Protein 4ZXS (pdb70)

Foldseek 3Di:
DVLQVLQVVQCVVFDPQWDWTQPPDDDALADFDQAFGIKTKHFAQDKGKHQVQVSLVSNCVRHPDDFWKKWKWFQAQGIIMITIGRHDDDDAAAPDALVDQKDKYAHGGMHMYINVVVVVRCVVDPFDPPPQQWTWMWTWGHHPRMIITGTDIDGDPVD/DVCCPVCVVVVVVCVVPVVVVVVVVVPPDDDPDFKDADDPFDWLVPDDLQWKWKFFPVHTIIGGLVPDPCNVVVVFPDLDLVVLLVCLACCLVVVVLCCLPLLLLVLVCVVPVHDSLVLLQLQNVPSLQSSLQVLQCGPPPAHWHWHWDADPPPGGTKIKTWHPDRMDMGGSNSSNSSCVSCVQWIWTWHDFPSITIIIIDGDNNDYRSVSSVVVVVVDDDDPPSSVVSVVVCVRCVPPDDD/DQLQVLQVVQCVVADPQWDWTADDDDDDALADFDQFFGIKTKHFAQDKGKHQVQVSLVSNCVRRPDDFKKKWKWFQAQGIIMITIGRHDDDDVQPPDAPPGFKDKAAHGGMHMDINVRVVVRCVVVVFDPPPQQWTWMWTWHHHPRMIITGTDIDGDDDPD/DPCCVVCVVVCVVCVVPVVVVVCVVVVPPDDPDFKDADDPFDWLVPDDLQWKWKDAPVHTIIGGLVPDPVNVVDDADLVRLLVCLLCCLVVVVLCLLPLLLLVLVCVVPVHDSLVLLVLQNVPSLVSVLQDLQCDVDNDHWHWHWDADPPQGGTKIKTWHDDQIDMGGSNSSNRSCVSCVQWIWTWHDFPSTTIIIIDGNDRDSHHRSVSSVVVVVVDDDPCVSSVVSNVVCVRCVPPDDD

Secondary structure (DSSP, 8-state):
-HHHHHHHHHHHHS-TTSEEEE------SSS--SS-SEEEEE-TT-EEEE-HHHHHHHHHHH-SS--B-EEEEEE-SSSEEEEEESBPPP------BTTB-EEEE-TTEEEEEEHHHHHHHHHHTT---STTS-EEEEEEEEETTEEEEEEEEEE----/-TTHHHHHHHHHHHHH-HHHHHHHHHH--EES--EEE--SSEEGGGS-TTEEEEEETTEEEEEETTT-HHHHHH------HHHHHHHHHTTTTTGGGGHHHHHHHHHHHHHTT--HHHHHHHHTT-HHHHHHHHHHHTTTTS--EEEEEE-TTTSSEEEEEE-SSS-EEE-HHHHHHHHHH-TTEEEEEEEETTEEEEEEEE------HHHHHHHHHHS---SSHHHHHHHHHHHHTSPPP-/-HHHHHHHHHHHHS-TTSEEEE-S-----SSS--SS-SEEEEE-TT-EEEE-HHHHHHHHHHH-SS----EEEEEE-SSSEEEEEESS--S------BTTB-EEEE-TTEEEEEEHHHHHHHHHHTT---STTS-EEEEEEEEETTEEEEEEEEEE--S--/--SHHHHHHHHHHHHH-HHHHHHHHHH--EES--EEE--SSEEGGGS-TTEEEEEETTEEEEEETTT-HHHHH----HHHHHHHHHGGGTT-GGGHHHHHHHHHHHHHTT--HHHHHHHHHT-HHHHHHHHHHH-SSS---EEEEEE-TTTSSEEEEEE--SS-EEE-HHHHHHHHHH-TTEEEEEEEETTEEEEEEEE-S------HHHHHHHHHTS---SHHHHHHHHHHHHHTSPPP-

Solvent-accessible surface area: 36293 Å² total; per-residue (Å²): 143,47,43,89,38,13,13,114,43,2,54,82,9,4,44,101,95,0,175,45,12,82,16,164,36,117,28,47,35,85,65,35,27,92,168,17,4,1,32,1,61,3,117,87,54,24,78,28,46,0,0,0,3,6,0,0,8,2,0,6,19,38,2,113,57,100,9,51,0,1,0,54,0,34,0,46,28,119,10,1,29,0,19,0,15,1,85,117,47,179,165,57,30,42,48,12,52,36,114,109,25,17,10,34,7,22,54,102,79,62,8,0,1,6,0,12,62,0,19,73,15,8,59,185,42,87,41,49,46,144,42,18,53,1,3,2,29,0,18,1,24,0,75,52,70,120,0,24,0,0,5,24,9,35,0,35,96,130,129,145,43,55,58,153,89,8,102,44,58,4,58,62,7,54,148,69,63,81,95,4,51,58,43,6,182,29,9,67,55,11,64,43,98,66,18,89,28,88,28,71,18,31,0,70,80,2,4,13,26,7,2,1,16,2,19,83,180,28,71,68,13,4,22,1,59,46,19,107,47,2,88,90,53,106,41,102,80,37,56,112,130,29,1,45,107,24,4,55,69,0,42,106,46,10,153,83,4,83,1,2,0,0,0,0,33,5,13,9,96,99,101,147,57,69,28,30,73,28,0,51,43,2,16,56,9,36,42,0,2,9,0,2,27,3,12,21,38,73,21,120,77,24,13,43,2,0,0,25,84,6,118,96,101,35,43,30,7,0,2,0,7,17,98,58,98,70,8,64,6,10,44,122,31,4,34,55,0,42,69,2,1,93,30,11,73,2,9,0,38,48,63,114,96,24,19,0,0,1,0,25,79,60,98,115,135,41,53,14,13,47,0,12,19,87,6,108,125,66,110,32,113,47,35,11,42,79,59,0,78,152,24,1,58,50,1,59,141,8,84,54,56,128,43,49,80,38,9,13,131,48,2,59,85,1,4,20,103,69,1,145,44,12,102,30,96,19,29,120,24,46,31,87,67,35,28,83,133,5,8,1,58,1,52,3,95,84,52,25,78,41,39,0,0,0,3,5,0,0,8,2,0,9,21,42,2,118,56,108,13,50,0,6,0,50,0,35,0,45,26,115,9,0,31,0,21,0,16,0,81,161,39,177,63,119,26,87,27,11,69,21,117,106,32,17,13,38,8,21,52,103,78,70,11,2,2,7,0,18,62,0,28,89,10,12,56,193,61,63,36,58,46,142,41,16,60,1,3,0,21,0,14,3,25,0,77,51,69,121,0,25,0,0,4,25,8,30,0,48,102,111,100,90,144,37,51,53,138,100,8,101,45,56,3,58,65,8,56,155,74,63,84,92,3,46,59,42,0,104,53,7,77,30,8,74,51,92,65,21,84,29,85,27,72,19,28,0,74,84,4,4,14,24,8,1,0,15,2,12,79,167,27,72,66,14,3,17,0,55,44,18,104,51,5,92,95,85,154,38,42,93,121,41,4,46,115,35,8,30,96,0,49,101,53,1,102,90,8,110,8,1,0,0,0,0,36,3,14,10,96,81,103,147,58,74,34,31,74,28,0,49,42,3,16,56,5,36,29,0,2,2,0,0,27,6,12,50,34,89,51,97,94,46,10,60,0,0,0,28,88,6,117,78,68,34,40,30,4,0,1,0,7,20,97,58,106,68,8,62,8,39,48,146,61,3,36,94,0,45,90,4,1,88,35,14,68,2,8,1,37,48,63,119,102,27,19,0,0,0,0,25,51,68,50,119,213,123,137,39,52,15,12,53,0,11,20,73,8,111,121,24,110,24,114,39,42,23,42,80,64,0,67,154,28,0,59,50,1,58,136,9,86,55,49

Structure (mmCIF, N/CA/C/O backbone):
data_4ZXS
#
_entry.id   4ZXS
#
_cell.length_a   110.529
_cell.length_b   110.529
_cell.length_c   155.850
_cell.angle_alpha   90.00
_cell.angle_beta   90.00
_cell.angle_gamma   120.00
#
_symmetry.space_group_name_H-M   'P 6'
#
loop_
_entity.id
_entity.type
_entity.pdbx_description
1 polymer 'Virion egress protein UL34'
2 polymer 'Virion egress protein UL31'
3 non-polymer 'NICKEL (II) ION'
4 non-polymer 'CHLORIDE ION'
5 non-polymer 'ZINC ION'
6 non-polymer 'SODIUM ION'
7 water water
#
loop_
_atom_site.group_PDB
_atom_site.id
_atom_site.type_symbol
_atom_site.label_atom_id
_atom_site.label_alt_id
_atom_site.label_comp_id
_atom_site.label_asym_id
_atom_site.label_entity_id
_atom_site.label_seq_id
_atom_site.pdbx_PDB_ins_code
_atom_site.Cartn_x
_atom_site.Cartn_y
_atom_site.Cartn_z
_atom_site.occupancy
_atom_site.B_iso_or_equiv
_atom_site.auth_seq_id
_atom_site.auth_comp_id
_atom_site.auth_asym_id
_atom_site.auth_atom_id
_atom_site.pdbx_PDB_model_num
ATOM 1 N N . PRO A 1 12 ? 62.313 10.473 -70.071 1.00 167.75 14 PRO A N 1
ATOM 2 C CA . PRO A 1 12 ? 61.218 9.497 -70.121 1.00 167.92 14 PRO A CA 1
ATOM 3 C C . PRO A 1 12 ? 61.721 8.056 -70.179 1.00 153.81 14 PRO A C 1
ATOM 4 O O . PRO A 1 12 ? 60.989 7.133 -69.821 1.00 157.92 14 PRO A O 1
ATOM 8 N N . ALA A 1 13 ? 62.958 7.873 -70.627 1.00 135.62 15 ALA A N 1
ATOM 9 C CA . ALA A 1 13 ? 63.541 6.542 -70.767 1.00 121.14 15 ALA A CA 1
ATOM 10 C C . ALA A 1 13 ? 63.907 5.944 -69.409 1.00 121.86 15 ALA A C 1
ATOM 11 O O . ALA A 1 13 ? 63.652 4.763 -69.145 1.00 108.78 15 ALA A O 1
ATOM 13 N N . PHE A 1 14 ? 64.504 6.769 -68.553 1.00 122.26 16 PHE A N 1
ATOM 14 C CA . PHE A 1 14 ? 64.946 6.333 -67.232 1.00 113.67 16 PHE A CA 1
ATOM 15 C C . PHE A 1 14 ? 63.776 5.845 -66.383 1.00 111.58 16 PHE A C 1
ATOM 16 O O . PHE A 1 14 ? 63.914 4.899 -65.603 1.00 102.30 16 PHE A O 1
ATOM 24 N N . GLU A 1 15 ? 62.625 6.489 -66.547 1.00 121.58 17 GLU A N 1
ATOM 25 C CA . GLU A 1 15 ? 61.407 6.057 -65.875 1.00 125.35 17 GLU A CA 1
ATOM 26 C C . GLU A 1 15 ? 61.021 4.652 -66.317 1.00 117.19 17 GLU A C 1
ATOM 27 O O . GLU A 1 15 ? 60.623 3.829 -65.499 1.00 105.85 17 GLU A O 1
ATOM 33 N N . GLY A 1 16 ? 61.140 4.384 -67.613 1.00 108.46 18 GLY A N 1
ATOM 34 C CA . GLY A 1 16 ? 60.835 3.068 -68.144 1.00 91.88 18 GLY A CA 1
ATOM 35 C C . GLY A 1 16 ? 61.790 2.016 -67.613 1.00 76.44 18 GLY A C 1
ATOM 36 O O . GLY A 1 16 ? 61.373 0.913 -67.245 1.00 77.62 18 GLY A O 1
ATOM 37 N N . LEU A 1 17 ? 63.073 2.366 -67.558 1.00 74.73 19 LEU A N 1
ATOM 38 C CA . LEU A 1 17 ? 64.089 1.459 -67.031 1.00 67.75 19 LEU A CA 1
ATOM 39 C C . LEU A 1 17 ? 63.818 1.097 -65.576 1.00 62.00 19 LEU A C 1
ATOM 40 O O . LEU A 1 17 ? 63.765 -0.083 -65.213 1.00 80.20 19 LEU A O 1
ATOM 45 N N . VAL A 1 18 ? 63.643 2.120 -64.745 1.00 61.94 20 VAL A N 1
ATOM 46 C CA . VAL A 1 18 ? 63.446 1.904 -63.318 1.00 72.80 20 VAL A CA 1
ATOM 47 C C . VAL A 1 18 ? 62.094 1.237 -63.054 1.00 67.46 20 VAL A C 1
ATOM 48 O O . VAL A 1 18 ? 61.916 0.558 -62.045 1.00 72.70 20 VAL A O 1
ATOM 52 N N . GLN A 1 19 ? 61.146 1.429 -63.966 1.00 61.88 21 GLN A N 1
ATOM 53 C CA . GLN A 1 19 ? 59.849 0.768 -63.874 1.00 64.34 21 GLN A CA 1
ATOM 54 C C . GLN A 1 19 ? 60.014 -0.725 -64.129 1.00 65.96 21 GLN A C 1
ATOM 55 O O . GLN A 1 19 ? 59.439 -1.558 -63.425 1.00 57.79 21 GLN A O 1
ATOM 61 N N . ARG A 1 20 ? 60.814 -1.050 -65.141 1.00 58.41 22 ARG A N 1
ATOM 62 C CA . ARG A 1 20 ? 61.123 -2.436 -65.478 1.00 70.96 22 ARG A CA 1
ATOM 63 C C . ARG A 1 20 ? 61.815 -3.132 -64.307 1.00 49.07 22 ARG A C 1
ATOM 64 O O . ARG A 1 20 ? 61.400 -4.212 -63.864 1.00 54.71 22 ARG A O 1
ATOM 72 N N . ILE A 1 21 ? 62.864 -2.487 -63.803 1.00 48.47 23 ILE A N 1
ATOM 73 C CA . ILE A 1 21 ? 63.603 -2.985 -62.648 1.00 55.36 23 ILE A CA 1
ATOM 74 C C . ILE A 1 21 ? 62.685 -3.167 -61.443 1.00 43.74 23 ILE A C 1
ATOM 75 O O . ILE A 1 21 ? 62.785 -4.157 -60.717 1.00 51.43 23 ILE A O 1
ATOM 80 N N . ARG A 1 22 ? 61.783 -2.210 -61.243 1.00 41.63 24 ARG A N 1
ATOM 81 C CA . ARG A 1 22 ? 60.821 -2.274 -60.150 1.00 67.34 24 ARG A CA 1
ATOM 82 C C . ARG A 1 22 ? 59.926 -3.498 -60.310 1.00 53.82 24 ARG A C 1
ATOM 83 O O . ARG A 1 22 ? 59.578 -4.160 -59.331 1.00 42.86 24 ARG A O 1
ATOM 91 N N . LEU A 1 23 ? 59.562 -3.796 -61.555 1.00 68.41 25 LEU A N 1
ATOM 92 C CA . LEU A 1 23 ? 58.762 -4.979 -61.850 1.00 55.67 25 LEU A CA 1
ATOM 93 C C . LEU A 1 23 ? 59.529 -6.257 -61.541 1.00 43.92 25 LEU A C 1
ATOM 94 O O . LEU A 1 23 ? 58.945 -7.242 -61.091 1.00 45.03 25 LEU A O 1
ATOM 99 N N . ILE A 1 24 ? 60.836 -6.244 -61.780 1.00 55.04 26 ILE A N 1
ATOM 100 C CA . ILE A 1 24 ? 61.649 -7.423 -61.488 1.00 55.76 26 ILE A CA 1
ATOM 101 C C . ILE A 1 24 ? 61.790 -7.663 -59.979 1.00 68.01 26 ILE A C 1
ATOM 102 O O . ILE A 1 24 ? 61.653 -8.792 -59.505 1.00 49.81 26 ILE A O 1
ATOM 107 N N . VAL A 1 25 ? 62.060 -6.598 -59.232 1.00 64.92 27 VAL A N 1
ATOM 108 C CA . VAL A 1 25 ? 62.208 -6.680 -57.779 1.00 55.05 27 VAL A CA 1
ATOM 109 C C . VAL A 1 25 ? 60.865 -6.938 -57.092 1.00 55.22 27 VAL A C 1
ATOM 110 O O . VAL A 1 25 ? 59.862 -6.318 -57.447 1.00 71.35 27 VAL A O 1
ATOM 114 N N . PRO A 1 26 ? 60.841 -7.857 -56.109 1.00 52.59 28 PRO A N 1
ATOM 115 C CA . PRO A 1 26 ? 59.622 -8.181 -55.360 1.00 54.94 28 PRO A CA 1
ATOM 116 C C . PRO A 1 26 ? 58.974 -6.968 -54.690 1.00 67.33 28 PRO A C 1
ATOM 117 O O . PRO A 1 26 ? 59.664 -6.017 -54.323 1.00 81.81 28 PRO A O 1
ATOM 121 N N . SER A 1 27 ? 57.652 -7.015 -54.545 1.00 78.02 29 SER A N 1
ATOM 122 C CA . SER A 1 27 ? 56.881 -5.900 -53.999 1.00 87.10 29 SER A CA 1
ATOM 123 C C . SER A 1 27 ? 57.204 -5.592 -52.539 1.00 87.84 29 SER A C 1
ATOM 124 O O . SER A 1 27 ? 57.081 -4.447 -52.101 1.00 89.75 29 SER A O 1
ATOM 127 N N . THR A 1 28 ? 57.604 -6.616 -51.790 1.00 90.11 30 THR A N 1
ATOM 128 C CA . THR A 1 28 ? 57.896 -6.467 -50.365 1.00 77.43 30 THR A CA 1
ATOM 129 C C . THR A 1 28 ? 59.025 -5.471 -50.120 1.00 75.90 30 THR A C 1
ATOM 130 O O . THR A 1 28 ? 59.013 -4.736 -49.136 1.00 87.69 30 THR A O 1
ATOM 134 N N . LEU A 1 29 ? 60.002 -5.456 -51.019 1.00 74.24 31 LEU A N 1
ATOM 135 C CA . LEU A 1 29 ? 61.097 -4.501 -50.931 1.00 67.06 31 LEU A CA 1
ATOM 136 C C . LEU A 1 29 ? 60.627 -3.150 -51.460 1.00 59.78 31 LEU A C 1
ATOM 137 O O . LEU A 1 29 ? 60.367 -3.002 -52.655 1.00 64.63 31 LEU A O 1
ATOM 142 N N . ARG A 1 30 ? 60.503 -2.170 -50.568 1.00 59.06 32 ARG A N 1
ATOM 143 C CA . ARG A 1 30 ? 59.930 -0.876 -50.939 1.00 56.66 32 ARG A CA 1
ATOM 144 C C . ARG A 1 30 ? 60.943 0.000 -51.658 1.00 54.78 32 ARG A C 1
ATOM 145 O O . ARG A 1 30 ? 62.076 0.156 -51.207 1.00 67.20 32 ARG A O 1
ATOM 153 N N . GLY A 1 31 ? 60.526 0.578 -52.779 1.00 54.78 33 GLY A N 1
ATOM 154 C CA . GLY A 1 31 ? 61.415 1.419 -53.553 1.00 64.13 33 GLY A CA 1
ATOM 155 C C . GLY A 1 31 ? 61.000 1.676 -54.988 1.00 63.32 33 GLY A C 1
ATOM 156 O O . GLY A 1 31 ? 59.827 1.559 -55.348 1.00 68.02 33 GLY A O 1
ATOM 157 N N . GLY A 1 32 ? 61.987 2.025 -55.807 1.00 63.57 34 GLY A N 1
ATOM 158 C CA . GLY A 1 32 ? 61.769 2.416 -57.187 1.00 65.32 34 GLY A CA 1
ATOM 159 C C . GLY A 1 32 ? 62.937 3.300 -57.574 1.00 71.91 34 GLY A C 1
ATOM 160 O O . GLY A 1 32 ? 64.090 2.957 -57.299 1.00 90.09 34 GLY A O 1
ATOM 161 N N . ASP A 1 33 ? 62.646 4.425 -58.221 1.00 67.34 35 ASP A N 1
ATOM 162 C CA . ASP A 1 33 ? 63.677 5.404 -58.550 1.00 70.89 35 ASP A CA 1
ATOM 163 C C . ASP A 1 33 ? 64.347 5.809 -57.246 1.00 109.59 35 ASP A C 1
ATOM 164 O O . ASP A 1 33 ? 63.679 5.915 -56.219 1.00 107.26 35 ASP A O 1
ATOM 169 N N . GLY A 1 34 ? 65.654 6.044 -57.269 1.00 143.95 36 GLY A N 1
ATOM 170 C CA . GLY A 1 34 ? 66.360 6.220 -56.015 1.00 159.95 36 GLY A CA 1
ATOM 171 C C . GLY A 1 34 ? 66.232 7.627 -55.468 1.00 169.81 36 GLY A C 1
ATOM 172 O O . GLY A 1 34 ? 65.177 8.249 -55.592 1.00 177.07 36 GLY A O 1
ATOM 173 N N . GLU A 1 35 ? 67.293 8.128 -54.845 1.00 135.59 37 GLU A N 1
ATOM 174 C CA . GLU A 1 35 ? 67.233 9.431 -54.190 1.00 122.68 37 GLU A CA 1
ATOM 175 C C . GLU A 1 35 ? 66.980 10.578 -55.167 1.00 125.35 37 GLU A C 1
ATOM 176 O O . GLU A 1 35 ? 67.140 10.429 -56.378 1.00 114.64 37 GLU A O 1
ATOM 182 N N . GLY A 1 37 ? 69.231 11.977 -60.301 1.00 90.69 39 GLY A N 1
ATOM 183 C CA . GLY A 1 37 ? 68.191 12.743 -60.965 1.00 99.68 39 GLY A CA 1
ATOM 184 C C . GLY A 1 37 ? 67.886 12.220 -62.356 1.00 122.19 39 GLY A C 1
ATOM 185 O O . GLY A 1 37 ? 68.016 11.024 -62.608 1.00 97.56 39 GLY A O 1
ATOM 186 N N . PRO A 1 38 ? 67.453 13.113 -63.259 1.00 136.05 40 PRO A N 1
ATOM 187 C CA . PRO A 1 38 ? 67.181 12.764 -64.659 1.00 139.19 40 PRO A CA 1
ATOM 188 C C . PRO A 1 38 ? 68.471 12.565 -65.455 1.00 138.55 40 PRO A C 1
ATOM 189 O O . PRO A 1 38 ? 69.441 13.295 -65.251 1.00 146.44 40 PRO A O 1
ATOM 193 N N . TYR A 1 39 ? 68.478 11.579 -66.347 1.00 130.73 41 TYR A N 1
ATOM 194 C CA . TYR A 1 39 ? 69.661 11.270 -67.145 1.00 119.43 41 TYR A CA 1
ATOM 195 C C . TYR A 1 39 ? 69.324 10.530 -68.437 1.00 110.00 41 TYR A C 1
ATOM 196 O O . TYR A 1 39 ? 68.272 9.900 -68.550 1.00 105.08 41 TYR A O 1
ATOM 205 N N . SER A 1 40 ? 70.226 10.616 -69.410 1.00 110.00 42 SER A N 1
ATOM 206 C CA . SER A 1 40 ? 70.058 9.926 -70.683 1.00 97.99 42 SER A CA 1
ATOM 207 C C . SER A 1 40 ? 70.929 8.671 -70.711 1.00 104.92 42 SER A C 1
ATOM 208 O O . SER A 1 40 ? 71.823 8.521 -69.878 1.00 80.85 42 SER A O 1
ATOM 211 N N . PRO A 1 41 ? 70.666 7.755 -71.659 1.00 109.72 43 PRO A N 1
ATOM 212 C CA . PRO A 1 41 ? 71.558 6.602 -71.824 1.00 94.57 43 PRO A CA 1
ATOM 213 C C . PRO A 1 41 ? 72.975 7.005 -72.229 1.00 92.86 43 PRO A C 1
ATOM 214 O O . PRO A 1 41 ? 73.906 6.211 -72.094 1.00 83.75 43 PRO A O 1
ATOM 218 N N . SER A 1 42 ? 73.127 8.233 -72.714 1.00 102.46 44 SER A N 1
ATOM 219 C CA . SER A 1 42 ? 74.432 8.769 -73.083 1.00 114.91 44 SER A CA 1
ATOM 220 C C . SER A 1 42 ? 75.233 9.223 -71.863 1.00 116.97 44 SER A C 1
ATOM 221 O O . SER A 1 42 ? 76.444 9.013 -71.792 1.00 125.15 44 SER A O 1
ATOM 224 N N . SER A 1 43 ? 74.551 9.846 -70.907 1.00 106.79 45 SER A N 1
ATOM 225 C CA . SER A 1 43 ? 75.208 10.385 -69.720 1.00 114.10 45 SER A CA 1
ATOM 226 C C . SER A 1 43 ? 74.765 9.672 -68.444 1.00 110.13 45 SER A C 1
ATOM 227 O O . SER A 1 43 ? 73.590 9.706 -68.078 1.00 108.60 45 SER A O 1
ATOM 230 N N . LEU A 1 44 ? 75.715 9.035 -67.766 1.00 106.52 46 LEU A N 1
ATOM 231 C CA . LEU A 1 44 ? 75.417 8.271 -66.558 1.00 79.44 46 LEU A CA 1
ATOM 232 C C . LEU A 1 44 ? 75.898 8.996 -65.304 1.00 81.60 46 LEU A C 1
ATOM 233 O O . LEU A 1 44 ? 77.027 9.486 -65.258 1.00 82.60 46 LEU A O 1
ATOM 238 N N . PRO A 1 45 ? 75.032 9.069 -64.281 1.00 96.65 47 PRO A N 1
ATOM 239 C CA . PRO A 1 45 ? 75.323 9.751 -63.016 1.00 82.17 47 PRO A CA 1
ATOM 240 C C . PRO A 1 45 ? 76.134 8.901 -62.042 1.00 79.12 47 PRO A C 1
ATOM 241 O O . PRO A 1 45 ? 76.152 7.675 -62.155 1.00 81.96 47 PRO A O 1
ATOM 245 N N . SER A 1 46 ? 76.796 9.558 -61.095 1.00 92.28 48 SER A N 1
ATOM 246 C CA . SER A 1 46 ? 77.477 8.865 -60.009 1.00 91.89 48 SER A CA 1
ATOM 247 C C . SER A 1 46 ? 76.472 8.490 -58.928 1.00 88.28 48 SER A C 1
ATOM 248 O O . SER A 1 46 ? 76.632 7.488 -58.232 1.00 85.51 48 SER A O 1
ATOM 251 N N . ARG A 1 47 ? 75.436 9.312 -58.796 1.00 93.82 49 ARG A N 1
ATOM 252 C CA . ARG A 1 47 ? 74.365 9.070 -57.838 1.00 83.51 49 ARG A CA 1
ATOM 253 C C . ARG A 1 47 ? 73.589 7.814 -58.220 1.00 75.27 49 ARG A C 1
ATOM 254 O O . ARG A 1 47 ? 73.529 7.451 -59.395 1.00 69.88 49 ARG A O 1
ATOM 262 N N . CYS A 1 48 ? 73.003 7.151 -57.227 1.00 70.92 50 CYS A N 1
ATOM 263 C CA . CYS A 1 48 ? 72.337 5.871 -57.455 1.00 68.58 50 CYS A CA 1
ATOM 264 C C . CYS A 1 48 ? 71.148 6.009 -58.400 1.00 61.24 50 CYS A C 1
ATOM 265 O O . CYS A 1 48 ? 70.449 7.021 -58.392 1.00 65.38 50 CYS A O 1
ATOM 268 N N . ALA A 1 49 ? 70.926 4.983 -59.216 1.00 56.46 51 ALA A N 1
ATOM 269 C CA . ALA A 1 49 ? 69.839 5.004 -60.186 1.00 63.18 51 ALA A CA 1
ATOM 270 C C . ALA A 1 49 ? 68.517 4.611 -59.538 1.00 70.04 51 ALA A C 1
ATOM 271 O O . ALA A 1 49 ? 67.484 5.232 -59.790 1.00 72.53 51 ALA A O 1
ATOM 273 N N . PHE A 1 50 ? 68.553 3.579 -58.701 1.00 67.40 52 PHE A N 1
ATOM 274 C CA . PHE A 1 50 ? 67.348 3.098 -58.037 1.00 60.20 52 PHE A CA 1
ATOM 275 C C . PHE A 1 50 ? 67.634 2.703 -56.595 1.00 54.51 52 PHE A C 1
ATOM 276 O O . PHE A 1 50 ? 68.779 2.400 -56.234 1.00 61.32 52 PHE A O 1
ATOM 284 N N . GLN A 1 51 ? 66.580 2.679 -55.785 1.00 51.87 53 GLN A N 1
ATOM 285 C CA . GLN A 1 51 ? 66.698 2.318 -54.378 1.00 54.35 53 GLN A CA 1
ATOM 286 C C . GLN A 1 51 ? 65.595 1.354 -53.956 1.00 47.05 53 GLN A C 1
ATOM 287 O O . GLN A 1 51 ? 64.441 1.507 -54.349 1.00 48.41 53 GLN A O 1
ATOM 293 N N . PHE A 1 52 ? 65.972 0.348 -53.175 1.00 36.85 54 PHE A N 1
ATOM 294 C CA . PHE A 1 52 ? 65.022 -0.593 -52.593 1.00 51.27 54 PHE A CA 1
ATOM 295 C C . PHE A 1 52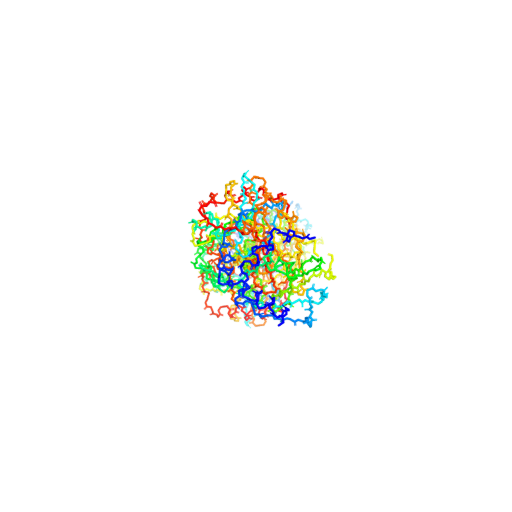 ? 65.438 -0.877 -51.160 1.00 59.30 54 PHE A C 1
ATOM 296 O O . PHE A 1 52 ? 66.619 -0.824 -50.839 1.00 34.63 54 PHE A O 1
ATOM 304 N N . HIS A 1 53 ? 64.476 -1.161 -50.291 1.00 39.58 55 HIS A N 1
ATOM 305 C CA . HIS A 1 53 ? 64.815 -1.482 -48.911 1.00 36.89 55 HIS A CA 1
ATOM 306 C C . HIS A 1 53 ? 63.817 -2.425 -48.245 1.00 37.85 55 HIS A C 1
ATOM 307 O O . HIS A 1 53 ? 62.625 -2.430 -48.570 1.00 45.87 55 HIS A O 1
ATOM 314 N N . GLY A 1 54 ? 64.332 -3.234 -47.321 1.00 53.97 56 GLY A N 1
ATOM 315 C CA . GLY A 1 54 ? 63.525 -4.204 -46.599 1.00 59.47 56 GLY A CA 1
ATOM 316 C C . GLY A 1 54 ? 63.634 -4.061 -45.093 1.00 53.43 56 GLY A C 1
ATOM 317 O O . GLY A 1 54 ? 64.731 -3.915 -44.551 1.00 45.17 56 GLY A O 1
ATOM 318 N N . HIS A 1 55 ? 62.487 -4.101 -44.419 1.00 64.15 57 HIS A N 1
ATOM 319 C CA . HIS A 1 55 ? 62.426 -3.914 -42.972 1.00 61.11 57 HIS A CA 1
ATOM 320 C C . HIS A 1 55 ? 62.932 -5.130 -42.199 1.00 65.15 57 HIS A C 1
ATOM 321 O O . HIS A 1 55 ? 63.334 -6.134 -42.786 1.00 83.64 57 HIS A O 1
ATOM 328 N N . ASP A 1 56 ? 62.906 -5.024 -40.873 1.00 68.82 58 ASP A N 1
ATOM 329 C CA . ASP A 1 56 ? 63.412 -6.071 -39.990 1.00 55.06 58 ASP A CA 1
ATOM 330 C C . ASP A 1 56 ? 62.540 -7.323 -39.995 1.00 54.72 58 ASP A C 1
ATOM 331 O O . ASP A 1 56 ? 61.311 -7.234 -39.991 1.00 57.19 58 ASP A O 1
ATOM 336 N N . GLY A 1 57 ? 63.162 -8.480 -40.003 1.00 55.41 59 GLY A N 1
ATOM 337 C CA . GLY A 1 57 ? 62.437 -9.721 -40.001 1.00 57.70 59 GLY A CA 1
ATOM 338 C C . GLY A 1 57 ? 62.146 -10.316 -41.358 1.00 69.44 59 GLY A C 1
ATOM 339 O O . GLY A 1 57 ? 61.719 -11.444 -41.468 1.00 75.63 59 GLY A O 1
ATOM 340 N N . SER A 1 58 ? 62.369 -9.544 -42.398 1.00 56.75 60 SER A N 1
ATOM 341 C CA . SER A 1 58 ? 62.109 -9.992 -43.736 1.00 48.45 60 SER A CA 1
ATOM 342 C C . SER A 1 58 ? 63.134 -10.906 -44.357 1.00 55.23 60 SER A C 1
ATOM 343 O O . SER A 1 58 ? 64.294 -10.842 -44.068 1.00 39.11 60 SER A O 1
ATOM 346 N N . ASP A 1 59 ? 62.658 -11.756 -45.243 1.00 56.77 61 ASP A N 1
ATOM 347 C CA . ASP A 1 59 ? 63.476 -12.680 -45.977 1.00 45.76 61 ASP A CA 1
ATOM 348 C C . ASP A 1 59 ? 63.091 -12.407 -47.370 1.00 48.80 61 ASP A C 1
ATOM 349 O O . ASP A 1 59 ? 62.042 -12.739 -47.791 1.00 66.62 61 ASP A O 1
ATOM 354 N N . GLU A 1 60 ? 63.967 -11.760 -48.085 1.00 73.82 62 GLU A N 1
ATOM 355 C CA . GLU A 1 60 ? 63.694 -11.315 -49.443 1.00 66.29 62 GLU A CA 1
ATOM 356 C C . GLU A 1 60 ? 64.881 -11.589 -50.355 1.00 60.49 62 GLU A C 1
ATOM 357 O O . GLU A 1 60 ? 66.029 -11.433 -49.950 1.00 64.50 62 GLU A O 1
ATOM 363 N N . SER A 1 61 ? 64.600 -12.004 -51.586 1.00 48.00 63 SER A N 1
ATOM 364 C CA . SER A 1 61 ? 65.651 -12.239 -52.568 1.00 38.71 63 SER A CA 1
ATOM 365 C C . SER A 1 61 ? 65.756 -11.073 -53.546 1.00 42.04 63 SER A C 1
ATOM 366 O O . SER A 1 61 ? 64.742 -10.521 -53.970 1.00 36.38 63 SER A O 1
ATOM 369 N N . PHE A 1 62 ? 66.980 -10.700 -53.908 1.00 56.09 64 PHE A N 1
ATOM 370 C CA . PHE A 1 62 ? 67.169 -9.632 -54.884 1.00 49.26 64 PHE A CA 1
ATOM 371 C C . PHE A 1 62 ? 67.833 -10.146 -56.160 1.00 51.32 64 PHE A C 1
ATOM 372 O O . PHE A 1 62 ? 68.946 -10.663 -56.118 1.00 58.77 64 PHE A O 1
ATOM 380 N N . PRO A 1 63 ? 67.152 -9.989 -57.305 1.00 73.97 65 PRO A N 1
ATOM 381 C CA . PRO A 1 63 ? 67.698 -10.427 -58.594 1.00 57.66 65 PRO A CA 1
ATOM 382 C C . PRO A 1 63 ? 68.796 -9.490 -59.088 1.00 53.65 65 PRO A C 1
ATOM 383 O O . PRO A 1 63 ? 68.593 -8.753 -60.052 1.00 64.41 65 PRO A O 1
ATOM 387 N N . ILE A 1 64 ? 69.948 -9.532 -58.427 1.00 42.56 66 ILE A N 1
ATOM 388 C CA . ILE A 1 64 ? 71.036 -8.593 -58.686 1.00 56.52 66 ILE A CA 1
ATOM 389 C C . ILE A 1 64 ? 71.556 -8.651 -60.125 1.00 55.50 66 ILE A C 1
ATOM 390 O O . ILE A 1 64 ? 71.651 -7.617 -60.794 1.00 63.26 66 ILE A O 1
ATOM 395 N N . GLU A 1 65 ? 71.874 -9.854 -60.599 1.00 46.66 67 GLU A N 1
ATOM 396 C CA . GLU A 1 65 ? 72.419 -10.039 -61.942 1.00 57.03 67 GLU A CA 1
ATOM 397 C C . GLU A 1 65 ? 71.504 -9.471 -63.018 1.00 57.19 67 GLU A C 1
ATOM 398 O O . GLU A 1 65 ? 71.940 -8.685 -63.855 1.00 70.91 67 GLU A O 1
ATOM 404 N N . TYR A 1 66 ? 70.238 -9.876 -62.988 1.00 46.98 68 TYR A N 1
ATOM 405 C CA . TYR A 1 66 ? 69.261 -9.451 -63.985 1.00 49.06 68 TYR A CA 1
ATOM 406 C C . TYR A 1 66 ? 69.164 -7.931 -64.056 1.00 55.93 68 TYR A C 1
ATOM 407 O O . TYR A 1 66 ? 69.137 -7.346 -65.142 1.00 68.35 68 TYR A O 1
ATOM 416 N N . VAL A 1 67 ? 69.123 -7.299 -62.888 1.00 60.86 69 VAL A N 1
ATOM 417 C CA . VAL A 1 67 ? 69.006 -5.851 -62.800 1.00 67.11 69 VAL A CA 1
ATOM 418 C C . VAL A 1 67 ? 70.251 -5.149 -63.342 1.00 65.79 69 VAL A C 1
ATOM 419 O O . VAL A 1 67 ? 70.149 -4.206 -64.134 1.00 83.22 69 VAL A O 1
ATOM 423 N N . LEU A 1 68 ? 71.424 -5.618 -62.918 1.00 48.35 70 LEU A N 1
ATOM 424 C CA . LEU A 1 68 ? 72.685 -5.036 -63.371 1.00 46.36 70 LEU A CA 1
ATOM 425 C C . LEU A 1 68 ? 72.818 -5.148 -64.887 1.00 64.14 70 LEU A C 1
ATOM 426 O O . LEU A 1 68 ? 73.268 -4.215 -65.556 1.00 66.03 70 LEU A O 1
ATOM 431 N N . ARG A 1 69 ? 72.416 -6.298 -65.419 1.00 65.09 71 ARG A N 1
ATOM 432 C CA . ARG A 1 69 ? 72.455 -6.539 -66.854 1.00 49.94 71 ARG A CA 1
ATOM 433 C C . ARG A 1 69 ? 71.464 -5.647 -67.591 1.00 50.11 71 ARG A C 1
ATOM 434 O O . ARG A 1 69 ? 71.737 -5.196 -68.702 1.00 54.82 71 ARG A O 1
ATOM 442 N N . LEU A 1 70 ? 70.314 -5.397 -66.971 1.00 47.23 72 LEU A N 1
ATOM 443 C CA . LEU A 1 70 ? 69.331 -4.485 -67.546 1.00 48.89 72 LEU A CA 1
ATOM 444 C C . LEU A 1 70 ? 69.903 -3.074 -67.640 1.00 53.58 72 LEU A C 1
ATOM 445 O O . LEU A 1 70 ? 69.759 -2.398 -68.665 1.00 67.29 72 LEU A O 1
ATOM 450 N N . MET A 1 71 ? 70.561 -2.636 -66.570 1.00 57.19 73 MET A N 1
ATOM 451 C CA . MET A 1 71 ? 71.185 -1.319 -66.556 1.00 46.76 73 MET A CA 1
ATOM 452 C C . MET A 1 71 ? 72.293 -1.204 -67.598 1.00 65.19 73 MET A C 1
ATOM 453 O O . MET A 1 71 ? 72.391 -0.197 -68.298 1.00 69.67 73 MET A O 1
ATOM 458 N N . ASN A 1 72 ? 73.124 -2.238 -67.702 1.00 53.77 74 ASN A N 1
ATOM 459 C CA . ASN A 1 72 ? 74.214 -2.234 -68.673 1.00 61.54 74 ASN A CA 1
ATOM 460 C C . ASN A 1 72 ? 73.681 -2.261 -70.102 1.00 74.66 74 ASN A C 1
ATOM 461 O O . ASN A 1 72 ? 74.296 -1.715 -71.018 1.00 73.43 74 ASN A O 1
ATOM 466 N N . ASP A 1 73 ? 72.526 -2.895 -70.277 1.00 65.63 75 ASP A N 1
ATOM 467 C CA . ASP A 1 73 ? 71.866 -2.958 -71.574 1.00 55.78 75 ASP A CA 1
ATOM 468 C C . ASP A 1 73 ? 71.291 -1.600 -71.955 1.00 71.06 75 ASP A C 1
ATOM 469 O O . ASP A 1 73 ? 71.305 -1.212 -73.123 1.00 72.50 75 ASP A O 1
ATOM 474 N N . TRP A 1 74 ? 70.783 -0.884 -70.957 1.00 59.81 76 TRP A N 1
ATOM 475 C CA . TRP A 1 74 ? 70.139 0.405 -71.183 1.00 62.24 76 TRP A CA 1
ATOM 476 C C . TRP A 1 74 ? 71.131 1.495 -71.601 1.00 74.87 76 TRP A C 1
ATOM 477 O O . TRP A 1 74 ? 70.807 2.361 -72.413 1.00 76.63 76 TRP A O 1
ATOM 488 N N . ALA A 1 75 ? 72.337 1.446 -71.042 1.00 49.34 77 ALA A N 1
ATOM 489 C CA . ALA A 1 75 ? 73.364 2.449 -71.321 1.00 56.13 77 ALA A CA 1
ATOM 490 C C . ALA A 1 75 ? 73.973 2.297 -72.715 1.00 79.12 77 ALA A C 1
ATOM 491 O O . ALA A 1 75 ? 74.206 1.183 -73.182 1.00 67.37 77 ALA A O 1
ATOM 493 N N . GLU A 1 76 ? 74.230 3.426 -73.372 1.00 78.67 78 GLU A N 1
ATOM 494 C CA . GLU A 1 76 ? 74.841 3.426 -74.700 1.00 76.24 78 GLU A CA 1
ATOM 495 C C . GLU A 1 76 ? 76.326 3.766 -74.620 1.00 79.18 78 GLU A C 1
ATOM 496 O O . GLU A 1 76 ? 77.014 3.837 -75.637 1.00 95.51 78 GLU A O 1
ATOM 502 N N . VAL A 1 77 ? 76.811 3.972 -73.401 1.00 74.48 79 VAL A N 1
ATOM 503 C CA . VAL A 1 77 ? 78.219 4.261 -73.157 1.00 75.71 79 VAL A CA 1
ATOM 504 C C . VAL A 1 77 ? 78.778 3.182 -72.229 1.00 76.56 79 VAL A C 1
ATOM 505 O O . VAL A 1 77 ? 78.076 2.728 -71.323 1.00 75.52 79 VAL A O 1
ATOM 509 N N . PRO A 1 78 ? 80.033 2.751 -72.458 1.00 92.89 80 PRO A N 1
ATOM 510 C CA . PRO A 1 78 ? 80.606 1.685 -71.628 1.00 91.39 80 PRO A CA 1
ATOM 511 C C . PRO A 1 78 ? 80.600 2.015 -70.137 1.00 87.78 80 PRO A C 1
ATOM 512 O O . PRO A 1 78 ? 80.858 3.153 -69.746 1.00 84.76 80 PRO A O 1
ATOM 516 N N . CYS A 1 79 ? 80.301 1.008 -69.321 1.00 83.81 81 CYS A N 1
ATOM 517 C CA . CYS A 1 79 ? 80.185 1.181 -67.879 1.00 65.65 81 CYS A CA 1
ATOM 518 C C . CYS A 1 79 ? 80.181 -0.169 -67.173 1.00 58.86 81 CYS A C 1
ATOM 519 O O . CYS A 1 79 ? 79.939 -1.203 -67.795 1.00 62.35 81 CYS A O 1
ATOM 522 N N . ASN A 1 80 ? 80.457 -0.155 -65.874 1.00 67.34 82 ASN A N 1
ATOM 523 C CA . ASN A 1 80 ? 80.426 -1.372 -65.074 1.00 54.26 82 ASN A CA 1
ATOM 524 C C . ASN A 1 80 ? 79.445 -1.234 -63.913 1.00 44.73 82 ASN A C 1
ATOM 525 O O . ASN A 1 80 ? 79.826 -0.801 -62.826 1.00 39.60 82 ASN A O 1
ATOM 530 N N . PRO A 1 81 ? 78.171 -1.591 -64.153 1.00 41.98 83 PRO A N 1
ATOM 531 C CA . PRO A 1 81 ? 77.074 -1.488 -63.183 1.00 44.79 83 PRO A CA 1
ATOM 532 C C . PRO A 1 81 ? 77.416 -2.111 -61.833 1.00 69.87 83 PRO A C 1
ATOM 533 O O . PRO A 1 81 ? 78.060 -3.158 -61.777 1.00 56.02 83 PRO A O 1
ATOM 537 N N . TYR A 1 82 ? 76.975 -1.465 -60.760 1.00 51.71 84 TYR A N 1
ATOM 538 C CA . TYR A 1 82 ? 77.345 -1.869 -59.410 1.00 47.76 84 TYR A CA 1
ATOM 539 C C . TYR A 1 82 ? 76.155 -1.849 -58.458 1.00 60.35 84 TYR A C 1
ATOM 540 O O . TYR A 1 82 ? 75.435 -0.855 -58.374 1.00 45.14 84 TYR A O 1
ATOM 549 N N . LEU A 1 83 ? 75.953 -2.946 -57.737 1.00 37.90 85 LEU A N 1
ATOM 550 C CA . LEU A 1 83 ? 74.904 -2.993 -56.729 1.00 45.65 85 LEU A CA 1
ATOM 551 C C . LEU A 1 83 ? 75.515 -2.871 -55.341 1.00 50.66 85 LEU A C 1
ATOM 552 O O . LEU A 1 83 ? 76.431 -3.620 -54.979 1.00 37.63 85 LEU A O 1
ATOM 557 N N . ARG A 1 84 ? 75.004 -1.908 -54.581 1.00 31.46 86 ARG A N 1
ATOM 558 C CA . ARG A 1 84 ? 75.484 -1.630 -53.233 1.00 38.33 86 ARG A CA 1
ATOM 559 C C . ARG A 1 84 ? 74.458 -2.065 -52.188 1.00 37.59 86 ARG A C 1
ATOM 560 O O . ARG A 1 84 ? 73.320 -1.600 -52.197 1.00 30.87 86 ARG A O 1
ATOM 568 N N . ILE A 1 85 ? 74.865 -2.949 -51.283 1.00 34.75 87 ILE A N 1
ATOM 569 C CA . ILE A 1 85 ? 73.981 -3.401 -50.215 1.00 54.64 87 ILE A CA 1
ATOM 570 C C . ILE A 1 85 ? 74.459 -2.907 -48.856 1.00 48.39 87 ILE A C 1
ATOM 571 O O . ILE A 1 85 ? 75.615 -3.110 -48.482 1.00 45.05 87 ILE A O 1
ATOM 576 N N . GLN A 1 86 ? 73.565 -2.258 -48.118 1.00 32.15 88 GLN A N 1
ATOM 577 C CA . GLN A 1 86 ? 73.929 -1.726 -46.813 1.00 40.62 88 GLN A CA 1
ATOM 578 C C . GLN A 1 86 ? 72.991 -2.176 -45.699 1.00 55.91 88 GLN A C 1
ATOM 579 O O . GLN A 1 86 ? 71.790 -2.349 -45.902 1.00 36.72 88 GLN A O 1
ATOM 585 N N . ASN A 1 87 ? 73.568 -2.363 -44.520 1.00 33.00 89 ASN A N 1
ATOM 586 C CA . ASN A 1 87 ? 72.818 -2.541 -43.295 1.00 32.06 89 ASN A CA 1
ATOM 587 C C . ASN A 1 87 ? 72.856 -1.188 -42.611 1.00 46.95 89 ASN A C 1
ATOM 588 O O . ASN A 1 87 ? 73.896 -0.776 -42.077 1.00 46.87 89 ASN A O 1
ATOM 593 N N . THR A 1 88 ? 71.727 -0.488 -42.691 1.00 34.17 90 THR A N 1
ATOM 594 C CA . THR A 1 88 ? 71.591 0.878 -42.201 1.00 36.72 90 THR A CA 1
ATOM 595 C C . THR A 1 88 ? 71.434 0.947 -40.689 1.00 59.37 90 THR A C 1
ATOM 596 O O . THR A 1 88 ? 71.772 1.952 -40.066 1.00 46.32 90 THR A O 1
ATOM 600 N N . GLY A 1 89 ? 70.917 -0.126 -40.104 1.00 37.52 91 GLY A N 1
ATOM 601 C CA . GLY A 1 89 ? 70.628 -0.146 -38.685 1.00 39.25 91 GLY A CA 1
ATOM 602 C C . GLY A 1 89 ? 69.147 -0.347 -38.441 1.00 49.87 91 GLY A C 1
ATOM 603 O O . GLY A 1 89 ? 68.741 -0.775 -37.364 1.00 67.83 91 GLY A O 1
ATOM 604 N N . VAL A 1 90 ? 68.335 -0.039 -39.448 1.00 54.32 92 VAL A N 1
ATOM 605 C CA . VAL A 1 90 ? 66.891 -0.216 -39.346 1.00 42.41 92 VAL A CA 1
ATOM 606 C C . VAL A 1 90 ? 66.323 -1.001 -40.528 1.00 40.80 92 VAL A C 1
ATOM 607 O O . VAL A 1 90 ? 65.142 -1.352 -40.535 1.00 42.18 92 VAL A O 1
ATOM 611 N N . SER A 1 91 ? 67.163 -1.276 -41.523 1.00 38.31 93 SER A N 1
ATOM 612 C CA . SER A 1 91 ? 66.728 -2.016 -42.705 1.00 45.14 93 SER A CA 1
ATOM 613 C C . SER A 1 91 ? 67.896 -2.550 -43.527 1.00 41.89 93 SER A C 1
ATOM 614 O O . SER A 1 91 ? 69.059 -2.338 -43.185 1.00 45.87 93 SER A O 1
ATOM 617 N N . VAL A 1 92 ? 67.575 -3.242 -44.617 1.00 34.22 94 VAL A N 1
ATOM 618 C CA . VAL A 1 92 ? 68.565 -3.564 -45.640 1.00 31.46 94 VAL A CA 1
ATOM 619 C C . VAL A 1 92 ? 68.303 -2.666 -46.849 1.00 57.52 94 VAL A C 1
ATOM 620 O O . VAL A 1 92 ? 67.151 -2.432 -47.213 1.00 53.06 94 VAL A O 1
ATOM 624 N N . LEU A 1 93 ? 69.368 -2.152 -47.457 1.00 34.71 95 LEU A N 1
ATOM 625 C CA . LEU A 1 93 ? 69.234 -1.206 -48.562 1.00 40.29 95 LEU A CA 1
ATOM 626 C C . LEU A 1 93 ? 70.013 -1.632 -49.809 1.00 43.33 95 LEU A C 1
ATOM 627 O O . LEU A 1 93 ? 71.237 -1.754 -49.777 1.00 32.18 95 LEU A O 1
ATOM 632 N N . PHE A 1 94 ? 69.290 -1.840 -50.905 1.00 30.77 96 PHE A N 1
ATOM 633 C CA . PHE A 1 94 ? 69.889 -2.140 -52.201 1.00 45.56 96 PHE A CA 1
ATOM 634 C C . PHE A 1 94 ? 69.850 -0.896 -53.087 1.00 36.98 96 PHE A C 1
ATOM 635 O O . PHE A 1 94 ? 68.776 -0.372 -53.388 1.00 32.86 96 PHE A O 1
ATOM 643 N N . GLN A 1 95 ? 71.023 -0.420 -53.491 1.00 31.29 97 GLN A N 1
ATOM 644 C CA . GLN A 1 95 ? 71.126 0.762 -54.340 1.00 37.04 97 GLN A CA 1
ATOM 645 C C . GLN A 1 95 ? 71.838 0.451 -55.652 1.00 64.92 97 GLN A C 1
ATOM 646 O O . GLN A 1 95 ? 72.879 -0.214 -55.660 1.00 48.22 97 GLN A O 1
ATOM 652 N N . GLY A 1 96 ? 71.272 0.928 -56.758 1.00 76.09 98 GLY A N 1
ATOM 653 C CA . GLY A 1 96 ? 71.831 0.649 -58.071 1.00 61.56 98 GLY A CA 1
ATOM 654 C C . GLY A 1 96 ? 72.640 1.772 -58.693 1.00 59.00 98 GLY A C 1
ATOM 655 O O . GLY A 1 96 ? 72.182 2.910 -58.785 1.00 65.71 98 GLY A O 1
ATOM 656 N N . PHE A 1 97 ? 73.849 1.439 -59.135 1.00 48.52 99 PHE A N 1
ATOM 657 C CA . PHE A 1 97 ? 74.745 2.410 -59.751 1.00 61.06 99 PHE A CA 1
ATOM 658 C C . PHE A 1 97 ? 75.189 1.954 -61.140 1.00 59.73 99 PHE A C 1
ATOM 659 O O . PHE A 1 97 ? 75.225 0.757 -61.424 1.00 57.47 99 PHE A O 1
ATOM 667 N N . PHE A 1 98 ? 75.545 2.909 -61.993 1.00 66.07 100 PHE A N 1
ATOM 668 C CA . PHE A 1 98 ? 76.122 2.588 -63.294 1.00 54.53 100 PHE A CA 1
ATOM 669 C C . PHE A 1 98 ? 77.633 2.487 -63.147 1.00 59.92 100 PHE A C 1
ATOM 670 O O . PHE A 1 98 ? 78.299 1.769 -63.894 1.00 62.37 100 PHE A O 1
ATOM 678 N N . HIS A 1 99 ? 78.179 3.199 -62.185 1.00 87.14 101 HIS A N 1
ATOM 679 C CA . HIS A 1 99 ? 79.599 3.163 -61.892 1.00 85.45 101 HIS A CA 1
ATOM 680 C C . HIS A 1 99 ? 79.786 3.045 -60.394 1.00 81.16 101 HIS A C 1
ATOM 681 O O . HIS A 1 99 ? 79.206 3.797 -59.655 1.00 82.26 101 HIS A O 1
ATOM 688 N N . ARG A 1 100 ? 80.603 2.126 -59.928 1.00 86.49 102 ARG A N 1
ATOM 689 C CA . ARG A 1 100 ? 80.824 1.986 -58.496 1.00 82.99 102 ARG A CA 1
ATOM 690 C C . ARG A 1 100 ? 81.446 3.252 -57.912 1.00 81.76 102 ARG A C 1
ATOM 691 O O . ARG A 1 100 ? 82.313 3.845 -58.525 1.00 92.15 102 ARG A O 1
ATOM 699 N N . PRO A 1 101 ? 80.991 3.641 -56.735 1.00 30.00 103 PRO A N 1
ATOM 700 C CA . PRO A 1 101 ? 81.458 4.852 -56.079 1.00 30.00 103 PRO A CA 1
ATOM 701 C C . PRO A 1 101 ? 82.846 4.763 -55.517 1.00 30.00 103 PRO A C 1
ATOM 702 O O . PRO A 1 101 ? 83.352 3.702 -55.227 1.00 30.00 103 PRO A O 1
ATOM 706 N N . HIS A 1 102 ? 83.464 5.917 -55.385 1.00 30.00 104 HIS A N 1
ATOM 707 C CA . HIS A 1 102 ? 84.807 5.979 -54.881 1.00 30.00 104 HIS A CA 1
ATOM 708 C C . HIS A 1 102 ? 84.881 5.676 -53.417 1.00 30.00 104 HIS A C 1
ATOM 709 O O . HIS A 1 102 ? 84.101 6.196 -52.630 1.00 30.00 104 HIS A O 1
ATOM 716 N N . ASN A 1 103 ? 85.853 4.844 -53.064 1.00 30.00 105 ASN A N 1
ATOM 717 C CA . ASN A 1 103 ? 86.068 4.457 -51.690 1.00 30.00 105 ASN A CA 1
ATOM 718 C C . ASN A 1 103 ? 84.809 3.864 -51.073 1.00 30.00 105 ASN A C 1
ATOM 719 O O . ASN A 1 103 ? 84.857 2.815 -50.440 1.00 30.00 105 ASN A O 1
ATOM 724 N N . PRO A 1 105 ? 84.554 -1.217 -51.666 1.00 102.06 107 PRO A N 1
ATOM 725 C CA . PRO A 1 105 ? 83.273 -1.900 -51.811 1.00 99.44 107 PRO A CA 1
ATOM 726 C C . PRO A 1 105 ? 83.242 -2.715 -53.097 1.00 107.33 107 PRO A C 1
ATOM 727 O O . PRO A 1 105 ? 82.171 -2.975 -53.643 1.00 99.52 107 PRO A O 1
ATOM 731 N N . GLY A 1 106 ? 84.423 -3.104 -53.570 1.00 113.72 108 GLY A N 1
ATOM 732 C CA . GLY A 1 106 ? 84.565 -3.791 -54.841 1.00 120.54 108 GLY A CA 1
ATOM 733 C C . GLY A 1 106 ? 83.932 -5.166 -54.862 1.00 115.11 108 GLY A C 1
ATOM 734 O O . GLY A 1 106 ? 83.479 -5.631 -55.907 1.00 111.51 108 GLY A O 1
ATOM 735 N N . GLY A 1 107 ? 83.903 -5.821 -53.708 1.00 112.10 109 GLY A N 1
ATOM 736 C CA . GLY A 1 107 ? 83.302 -7.136 -53.612 1.00 105.33 109 GLY A CA 1
ATOM 737 C C . GLY A 1 107 ? 84.076 -8.114 -52.757 1.00 99.88 109 GLY A C 1
ATOM 738 O O . GLY A 1 107 ? 85.262 -8.356 -52.981 1.00 108.36 109 GLY A O 1
ATOM 739 N N . ALA A 1 108 ? 83.389 -8.687 -51.776 1.00 90.05 110 ALA A N 1
ATOM 740 C CA . ALA A 1 108 ? 84.004 -9.631 -50.856 1.00 95.47 110 ALA A CA 1
ATOM 741 C C . ALA A 1 108 ? 83.464 -11.014 -51.169 1.00 84.69 110 ALA A C 1
ATOM 742 O O . ALA A 1 108 ? 83.583 -11.942 -50.369 1.00 96.40 110 ALA A O 1
ATOM 744 N N . ILE A 1 109 ? 82.866 -11.138 -52.349 1.00 75.14 111 ILE A N 1
ATOM 745 C CA . ILE A 1 109 ? 82.265 -12.388 -52.774 1.00 61.41 111 ILE A CA 1
ATOM 746 C C . ILE A 1 109 ? 83.171 -13.059 -53.802 1.00 63.99 111 ILE A C 1
ATOM 747 O O . ILE A 1 109 ? 83.736 -12.399 -54.674 1.00 60.23 111 ILE A O 1
ATOM 752 N N . THR A 1 110 ? 83.296 -14.378 -53.691 1.00 77.00 112 THR A N 1
ATOM 753 C CA . THR A 1 110 ? 84.123 -15.192 -54.580 1.00 84.34 112 THR A CA 1
ATOM 754 C C . THR A 1 110 ? 83.389 -16.511 -54.788 1.00 87.72 112 THR A C 1
ATOM 755 O O . THR A 1 110 ? 82.372 -16.753 -54.139 1.00 86.71 112 THR A O 1
ATOM 759 N N . PRO A 1 111 ? 83.874 -17.362 -55.708 1.00 105.16 113 PRO A N 1
ATOM 760 C CA . PRO A 1 111 ? 83.261 -18.691 -55.791 1.00 112.03 113 PRO A CA 1
ATOM 761 C C . PRO A 1 111 ? 83.421 -19.513 -54.511 1.00 106.42 113 PRO A C 1
ATOM 762 O O . PRO A 1 111 ? 82.688 -20.486 -54.322 1.00 110.23 113 PRO A O 1
ATOM 766 N N . GLU A 1 112 ? 84.352 -19.120 -53.643 1.00 101.60 114 GLU A N 1
ATOM 767 C CA . GLU A 1 112 ? 84.603 -19.858 -52.407 1.00 99.46 114 GLU A CA 1
ATOM 768 C C . GLU A 1 112 ? 83.814 -19.319 -51.211 1.00 90.88 114 GLU A C 1
ATOM 769 O O . GLU A 1 112 ? 83.747 -19.969 -50.166 1.00 103.71 114 GLU A O 1
ATOM 775 N N . ARG A 1 113 ? 83.229 -18.133 -51.355 1.00 94.56 115 ARG A N 1
ATOM 776 C CA . ARG A 1 113 ? 82.461 -17.530 -50.266 1.00 99.92 115 ARG A CA 1
ATOM 777 C C . ARG A 1 113 ? 81.242 -16.742 -50.752 1.00 84.78 115 ARG A C 1
ATOM 778 O O . ARG A 1 113 ? 81.359 -15.605 -51.208 1.00 81.77 115 ARG A O 1
ATOM 786 N N . THR A 1 114 ? 80.071 -17.362 -50.666 1.00 73.50 116 THR A N 1
ATOM 787 C CA . THR A 1 114 ? 78.842 -16.738 -51.139 1.00 69.53 116 THR A CA 1
ATOM 788 C C . THR A 1 114 ? 78.192 -15.890 -50.048 1.00 59.09 116 THR A C 1
ATOM 789 O O . THR A 1 114 ? 77.323 -15.066 -50.332 1.00 57.21 116 THR A O 1
ATOM 793 N N . ASN A 1 115 ? 78.611 -16.098 -48.804 1.00 40.86 117 ASN A N 1
ATOM 794 C CA . ASN A 1 115 ? 78.005 -15.405 -47.670 1.00 61.29 117 ASN A CA 1
ATOM 795 C C . ASN A 1 115 ? 78.710 -14.107 -47.285 1.00 38.52 117 ASN A C 1
ATOM 796 O O . ASN A 1 115 ? 79.939 -14.039 -47.243 1.00 39.28 117 ASN A O 1
ATOM 801 N N . VAL A 1 116 ? 77.909 -13.081 -47.010 1.00 38.66 118 VAL A N 1
ATOM 802 C CA . VAL A 1 116 ? 78.390 -11.820 -46.455 1.00 56.88 118 VAL A CA 1
ATOM 803 C C . VAL A 1 116 ? 77.423 -11.343 -45.371 1.00 45.22 118 VAL A C 1
ATOM 804 O O . VAL A 1 116 ? 76.237 -11.134 -45.636 1.00 50.39 118 VAL A O 1
ATOM 808 N N . ILE A 1 117 ? 77.901 -11.184 -44.143 1.00 42.52 119 ILE A N 1
ATOM 809 C CA . ILE A 1 117 ? 77.069 -10.732 -43.033 1.00 35.96 119 ILE A CA 1
ATOM 810 C C . ILE A 1 117 ? 77.422 -9.322 -42.662 1.00 39.11 119 ILE A C 1
ATOM 811 O O . ILE A 1 117 ? 78.548 -9.027 -42.423 1.00 50.46 119 ILE A O 1
ATOM 816 N N . LEU A 1 118 ? 76.438 -8.451 -42.606 1.00 46.85 120 LEU A N 1
ATOM 817 C CA . LEU A 1 118 ? 76.648 -7.028 -42.369 1.00 46.30 120 LEU A CA 1
ATOM 818 C C . LEU A 1 118 ? 76.145 -6.584 -40.999 1.00 63.44 120 LEU A C 1
ATOM 819 O O . LEU A 1 118 ? 74.995 -6.834 -40.637 1.00 69.91 120 LEU A O 1
ATOM 824 N N . GLY A 1 119 ? 77.017 -5.923 -40.242 1.00 52.36 121 GLY A N 1
ATOM 825 C CA . GLY A 1 119 ? 76.627 -5.283 -38.999 1.00 55.66 121 GLY A CA 1
ATOM 826 C C . GLY A 1 119 ? 75.990 -3.938 -39.290 1.00 70.72 121 GLY A C 1
ATOM 827 O O . GLY A 1 119 ? 75.784 -3.592 -40.449 1.00 61.07 121 GLY A O 1
ATOM 828 N N . SER A 1 120 ? 75.670 -3.178 -38.248 1.00 72.96 122 SER A N 1
ATOM 829 C CA . SER A 1 120 ? 75.048 -1.869 -38.431 1.00 63.76 122 SER A CA 1
ATOM 830 C C . SER A 1 120 ? 75.973 -0.904 -39.171 1.00 51.09 122 SER A C 1
ATOM 831 O O . SER A 1 120 ? 77.187 -0.915 -38.959 1.00 49.83 122 SER A O 1
ATOM 834 N N . THR A 1 121 ? 75.387 -0.087 -40.046 1.00 50.11 123 THR A N 1
ATOM 835 C CA . THR A 1 121 ? 76.121 0.881 -40.869 1.00 57.12 123 THR A CA 1
ATOM 836 C C . THR A 1 121 ? 77.147 0.206 -41.773 1.00 53.58 123 THR A C 1
ATOM 837 O O . THR A 1 121 ? 78.167 0.808 -42.108 1.00 74.18 123 THR A O 1
ATOM 841 N N . GLU A 1 122 ? 76.890 -1.036 -42.176 1.00 50.04 124 GLU A N 1
ATOM 842 C CA . GLU A 1 122 ? 77.920 -1.761 -42.930 1.00 60.19 124 GLU A CA 1
ATOM 843 C C . GLU A 1 122 ? 77.554 -2.013 -44.385 1.00 55.56 124 GLU A C 1
ATOM 844 O O . GLU A 1 122 ? 76.421 -2.354 -44.701 1.00 39.78 124 GLU A O 1
ATOM 850 N N . THR A 1 123 ? 78.539 -1.870 -45.265 1.00 44.59 125 THR A N 1
ATOM 851 C CA . THR A 1 123 ? 78.292 -1.946 -46.697 1.00 43.49 125 THR A CA 1
ATOM 852 C C . THR A 1 123 ? 79.094 -3.040 -47.391 1.00 43.08 125 THR A C 1
ATOM 853 O O . THR A 1 123 ? 80.259 -3.279 -47.069 1.00 50.07 125 THR A O 1
ATOM 857 N N . THR A 1 124 ? 78.450 -3.697 -48.348 1.00 44.42 126 THR A N 1
ATOM 858 C CA . THR A 1 124 ? 79.119 -4.597 -49.275 1.00 49.99 126 THR A CA 1
ATOM 859 C C . THR A 1 124 ? 78.566 -4.285 -50.656 1.00 55.57 126 THR A C 1
ATOM 860 O O . THR A 1 124 ? 77.662 -3.463 -50.786 1.00 52.37 126 THR A O 1
ATOM 864 N N . GLY A 1 125 ? 79.100 -4.923 -51.688 1.00 57.39 127 GLY A N 1
ATOM 865 C CA . GLY A 1 125 ? 78.605 -4.675 -53.028 1.00 60.65 127 GLY A CA 1
ATOM 866 C C . GLY A 1 125 ? 79.270 -5.508 -54.099 1.00 61.21 127 GLY A C 1
ATOM 867 O O . GLY A 1 125 ? 80.283 -6.160 -53.849 1.00 53.82 127 GLY A O 1
ATOM 868 N N . LEU A 1 126 ? 78.701 -5.490 -55.300 1.00 63.73 128 LEU A N 1
ATOM 869 C CA . LEU A 1 126 ? 79.291 -6.242 -56.402 1.00 48.58 128 LEU A CA 1
ATOM 870 C C . LEU A 1 126 ? 79.032 -5.586 -57.753 1.00 54.00 128 LEU A C 1
ATOM 871 O O . LEU A 1 126 ? 77.970 -5.008 -57.981 1.00 43.94 128 LEU A O 1
ATOM 876 N N . SER A 1 127 ? 80.011 -5.684 -58.648 1.00 58.44 129 SER A N 1
ATOM 877 C CA . SER A 1 127 ? 79.871 -5.149 -59.995 1.00 55.71 129 SER A CA 1
ATOM 878 C C . SER A 1 127 ? 79.538 -6.273 -60.970 1.00 56.42 129 SER A C 1
ATOM 879 O O . SER A 1 127 ? 79.724 -7.449 -60.657 1.00 55.35 129 SER A O 1
ATOM 882 N N . LEU A 1 128 ? 79.046 -5.911 -62.150 1.00 59.15 130 LEU A N 1
ATOM 883 C CA . LEU A 1 128 ? 78.679 -6.904 -63.152 1.00 57.98 130 LEU A CA 1
ATOM 884 C C . LEU A 1 128 ? 79.912 -7.606 -63.714 1.00 57.22 130 LEU A C 1
ATOM 885 O O . LEU A 1 128 ? 79.847 -8.770 -64.105 1.00 56.10 130 LEU A O 1
ATOM 890 N N . GLY A 1 129 ? 81.031 -6.891 -63.760 1.00 56.17 131 GLY A N 1
ATOM 891 C CA . GLY A 1 129 ? 82.278 -7.466 -64.228 1.00 58.75 131 GLY A CA 1
ATOM 892 C C . GLY A 1 129 ? 82.793 -8.541 -63.291 1.00 55.85 131 GLY A C 1
ATOM 893 O O . GLY A 1 129 ? 83.204 -9.618 -63.727 1.00 61.82 131 GLY A O 1
ATOM 894 N N . ASP A 1 130 ? 82.763 -8.247 -61.995 1.00 70.10 132 ASP A N 1
ATOM 895 C CA . ASP A 1 130 ? 83.186 -9.204 -60.981 1.00 60.90 132 ASP A CA 1
ATOM 896 C C . ASP A 1 130 ? 82.231 -10.390 -60.955 1.00 52.39 132 ASP A C 1
ATOM 897 O O . ASP A 1 130 ? 82.648 -11.531 -60.763 1.00 50.88 132 ASP A O 1
ATOM 902 N N . LEU A 1 131 ? 80.946 -10.103 -61.137 1.00 53.71 133 LEU A N 1
ATOM 903 C CA . LEU A 1 131 ? 79.912 -11.131 -61.162 1.00 45.57 133 LEU A CA 1
ATOM 904 C C . LEU A 1 131 ? 80.151 -12.090 -62.326 1.00 55.60 133 LEU A C 1
ATOM 905 O O . LEU A 1 131 ? 80.050 -13.309 -62.175 1.00 44.97 133 LEU A O 1
ATOM 910 N N . ASP A 1 132 ? 80.461 -11.524 -63.488 1.00 61.44 134 ASP A N 1
ATOM 911 C CA . ASP A 1 132 ? 80.748 -12.312 -64.680 1.00 52.13 134 ASP A CA 1
ATOM 912 C C . ASP A 1 132 ? 82.026 -13.118 -64.501 1.00 51.42 134 ASP A C 1
ATOM 913 O O . ASP A 1 132 ? 82.120 -14.255 -64.963 1.00 49.42 134 ASP A O 1
ATOM 918 N N . THR A 1 133 ? 83.008 -12.521 -63.832 1.00 57.66 135 THR A N 1
ATOM 919 C CA . THR A 1 133 ? 84.262 -13.207 -63.549 1.00 55.36 135 THR A CA 1
ATOM 920 C C . THR A 1 133 ? 84.030 -14.418 -62.651 1.00 54.70 135 THR A C 1
ATOM 921 O O . THR A 1 133 ? 84.549 -15.496 -62.916 1.00 51.09 135 THR A O 1
ATOM 925 N N . ILE A 1 134 ? 83.239 -14.234 -61.597 1.00 63.34 136 ILE A N 1
ATOM 926 C CA . ILE A 1 134 ? 82.905 -15.321 -60.681 1.00 65.54 136 ILE A CA 1
ATOM 927 C C . ILE A 1 134 ? 82.118 -16.416 -61.394 1.00 54.57 136 ILE A C 1
ATOM 928 O O . ILE A 1 134 ? 82.394 -17.604 -61.222 1.00 51.56 136 ILE A O 1
ATOM 933 N N . LYS A 1 135 ? 81.143 -16.006 -62.200 1.00 63.07 137 LYS A N 1
ATOM 934 C CA . LYS A 1 135 ? 80.336 -16.943 -62.974 1.00 61.19 137 LYS A CA 1
ATOM 935 C C . LYS A 1 135 ? 81.202 -17.742 -63.944 1.00 71.68 137 LYS A C 1
ATOM 936 O O . LYS A 1 135 ? 80.929 -18.908 -64.227 1.00 62.67 137 LYS A O 1
ATOM 942 N N . GLY A 1 136 ? 82.249 -17.098 -64.450 1.00 56.03 138 GLY A N 1
ATOM 943 C CA . GLY A 1 136 ? 83.209 -17.741 -65.328 1.00 60.07 138 GLY A CA 1
ATOM 944 C C . GLY A 1 136 ? 84.131 -18.700 -64.600 1.00 66.19 138 GLY A C 1
ATOM 945 O O . GLY A 1 136 ? 84.513 -19.738 -65.142 1.00 81.81 138 GLY A O 1
ATOM 946 N N . ARG A 1 137 ? 84.505 -18.335 -63.376 1.00 70.71 139 ARG A N 1
ATOM 947 C CA . ARG A 1 137 ? 85.360 -19.168 -62.540 1.00 73.94 139 ARG A CA 1
ATOM 948 C C . ARG A 1 137 ? 84.624 -20.483 -62.326 1.00 67.94 139 ARG A C 1
ATOM 949 O O . ARG A 1 137 ? 85.185 -21.566 -62.493 1.00 74.54 139 ARG A O 1
ATOM 957 N N . LEU A 1 138 ? 83.355 -20.364 -61.946 1.00 63.49 140 LEU A N 1
ATOM 958 C CA . LEU A 1 138 ? 82.468 -21.509 -61.819 1.00 57.01 140 LEU A CA 1
ATOM 959 C C . LEU A 1 138 ? 82.223 -22.072 -63.215 1.00 78.72 140 LEU A C 1
ATOM 960 O O . LEU A 1 138 ? 82.370 -21.359 -64.207 1.00 94.80 140 LEU A O 1
ATOM 965 N N . GLY A 1 139 ? 81.847 -23.342 -63.300 1.00 75.46 141 GLY A N 1
ATOM 966 C CA . GLY A 1 139 ? 81.599 -23.959 -64.592 1.00 86.80 141 GLY A CA 1
ATOM 967 C C . GLY A 1 139 ? 80.162 -23.820 -65.059 1.00 76.22 141 GLY A C 1
ATOM 968 O O . GLY A 1 139 ? 79.671 -24.643 -65.831 1.00 79.49 141 GLY A O 1
ATOM 969 N N . LEU A 1 140 ? 79.488 -22.772 -64.594 1.00 66.82 142 LEU A N 1
ATOM 970 C CA . LEU A 1 140 ? 78.076 -22.573 -64.903 1.00 60.35 142 LEU A CA 1
ATOM 971 C C . LEU A 1 140 ? 77.828 -22.095 -66.333 1.00 72.69 142 LEU A C 1
ATOM 972 O O . LEU A 1 140 ? 78.730 -21.591 -67.002 1.00 80.27 142 LEU A O 1
ATOM 977 N N . ASP A 1 141 ? 76.589 -22.265 -66.784 1.00 89.09 143 ASP A N 1
ATOM 978 C CA . ASP A 1 141 ? 76.181 -21.932 -68.146 1.00 73.81 143 ASP A CA 1
ATOM 979 C C . ASP A 1 141 ? 76.224 -20.430 -68.426 1.00 71.69 143 ASP A C 1
ATOM 980 O O . ASP A 1 141 ? 75.550 -19.646 -67.757 1.00 67.08 143 ASP A O 1
ATOM 985 N N . ALA A 1 142 ? 77.020 -20.035 -69.416 1.00 69.92 144 ALA A N 1
ATOM 986 C CA . ALA A 1 142 ? 77.182 -18.625 -69.754 1.00 65.40 144 ALA A CA 1
ATOM 987 C C . ALA A 1 142 ? 76.034 -18.125 -70.629 1.00 69.68 144 ALA A C 1
ATOM 988 O O . ALA A 1 142 ? 75.840 -16.919 -70.783 1.00 82.74 144 ALA A O 1
ATOM 990 N N . ARG A 1 143 ? 75.283 -19.059 -71.204 1.00 71.67 145 ARG A N 1
ATOM 991 C CA . ARG A 1 143 ? 74.133 -18.722 -72.038 1.00 74.62 145 ARG A CA 1
ATOM 992 C C . ARG A 1 143 ? 73.079 -17.961 -71.236 1.00 69.26 145 ARG A C 1
ATOM 993 O O . ARG A 1 143 ? 72.869 -18.248 -70.058 1.00 68.74 145 ARG A O 1
ATOM 1001 N N . PRO A 1 144 ? 72.427 -16.974 -71.872 1.00 95.17 146 PRO A N 1
ATOM 1002 C CA . PRO A 1 144 ? 71.446 -16.101 -71.214 1.00 99.15 146 PRO A CA 1
ATOM 1003 C C . PRO A 1 144 ? 70.312 -16.856 -70.519 1.00 86.25 146 PRO A C 1
ATOM 1004 O O . PRO A 1 144 ? 69.728 -17.773 -71.100 1.00 101.47 146 PRO A O 1
ATOM 1008 N N . MET A 1 145 ? 70.049 -16.472 -69.271 1.00 71.94 147 MET A N 1
ATOM 1009 C CA . MET A 1 145 ? 68.938 -16.978 -68.459 1.00 73.12 147 MET A CA 1
ATOM 1010 C C . MET A 1 145 ? 69.124 -18.424 -68.002 1.00 67.72 147 MET A C 1
ATOM 1011 O O . MET A 1 145 ? 68.225 -19.008 -67.395 1.00 66.49 147 MET A O 1
ATOM 1016 N N . MET A 1 146 ? 70.286 -18.998 -68.290 1.00 69.58 148 MET A N 1
ATOM 1017 C CA . MET A 1 146 ? 70.605 -20.339 -67.815 1.00 66.21 148 MET A CA 1
ATOM 1018 C C . MET A 1 146 ? 71.223 -20.272 -66.423 1.00 76.59 148 MET A C 1
ATOM 1019 O O . MET A 1 146 ? 71.245 -21.260 -65.690 1.00 61.87 148 MET A O 1
ATOM 1024 N N . ALA A 1 147 ? 71.739 -19.098 -66.072 1.00 82.34 149 ALA A N 1
ATOM 1025 C CA . ALA A 1 147 ? 72.251 -18.854 -64.729 1.00 65.69 149 ALA A CA 1
ATOM 1026 C C . ALA A 1 147 ? 72.119 -17.380 -64.358 1.00 64.06 149 ALA A C 1
ATOM 1027 O O . ALA A 1 147 ? 72.652 -16.509 -65.046 1.00 80.10 149 ALA A O 1
ATOM 1029 N N . SER A 1 148 ? 71.412 -17.109 -63.265 1.00 63.65 150 SER A N 1
ATOM 1030 C CA . SER A 1 148 ? 71.220 -15.742 -62.795 1.00 53.58 150 SER A CA 1
ATOM 1031 C C . SER A 1 148 ? 71.388 -15.671 -61.281 1.00 63.49 150 SER A C 1
ATOM 1032 O O . SER A 1 148 ? 70.699 -16.372 -60.539 1.00 48.10 150 SER A O 1
ATOM 1035 N N . MET A 1 149 ? 72.304 -14.822 -60.826 1.00 65.61 151 MET A N 1
ATOM 1036 C CA . MET A 1 149 ? 72.592 -14.719 -59.401 1.00 44.09 151 MET A CA 1
ATOM 1037 C C . MET A 1 149 ? 71.523 -13.927 -58.655 1.00 41.79 151 MET A C 1
ATOM 1038 O O . MET A 1 149 ? 71.054 -12.889 -59.122 1.00 45.22 151 MET A O 1
ATOM 1043 N N . TRP A 1 150 ? 71.143 -14.443 -57.491 1.00 40.59 152 TRP A N 1
ATOM 1044 C CA . TRP A 1 150 ? 70.232 -13.765 -56.583 1.00 53.63 152 TRP A CA 1
ATOM 1045 C C . TRP A 1 150 ? 70.918 -13.542 -55.242 1.00 58.74 152 TRP A C 1
ATOM 1046 O O . TRP A 1 150 ? 71.807 -14.303 -54.853 1.00 55.07 152 TRP A O 1
ATOM 1057 N N . ILE A 1 151 ? 70.502 -12.496 -54.540 1.00 39.61 153 ILE A N 1
ATOM 1058 C CA . ILE A 1 151 ? 70.966 -12.253 -53.183 1.00 41.92 153 ILE A CA 1
ATOM 1059 C C . ILE A 1 151 ? 69.889 -12.656 -52.192 1.00 29.06 153 ILE A C 1
ATOM 1060 O O . ILE A 1 151 ? 68.862 -11.984 -52.071 1.00 26.98 153 ILE A O 1
ATOM 1065 N N . SER A 1 152 ? 70.125 -13.762 -51.494 1.00 36.05 154 SER A N 1
ATOM 1066 C CA . SER A 1 152 ? 69.228 -14.200 -50.437 1.00 34.81 154 SER A CA 1
ATOM 1067 C C . SER A 1 152 ? 69.463 -13.339 -49.205 1.00 38.43 154 SER A C 1
ATOM 1068 O O . SER A 1 152 ? 70.535 -13.382 -48.604 1.00 47.60 154 SER A O 1
ATOM 1071 N N . CYS A 1 153 ? 68.456 -12.558 -48.830 1.00 38.43 155 CYS A N 1
ATOM 1072 C CA . CYS A 1 153 ? 68.606 -11.608 -47.736 1.00 45.99 155 CYS A CA 1
ATOM 1073 C C . CYS A 1 153 ? 67.723 -11.958 -46.549 1.00 43.13 155 CYS A C 1
ATOM 1074 O O . CYS A 1 153 ? 66.497 -12.004 -46.659 1.00 45.73 155 CYS A O 1
ATOM 1077 N N . PHE A 1 154 ? 68.363 -12.195 -45.409 1.00 55.51 156 PHE A N 1
ATOM 1078 C CA . PHE A 1 154 ? 67.650 -12.384 -44.154 1.00 42.32 156 PHE A CA 1
ATOM 1079 C C . PHE A 1 154 ? 67.952 -11.222 -43.218 1.00 45.51 156 PHE A C 1
ATOM 1080 O O . PHE A 1 154 ? 69.070 -11.093 -42.725 1.00 42.03 156 PHE A O 1
ATOM 1088 N N . VAL A 1 155 ? 66.978 -10.371 -42.975 1.00 45.10 157 VAL A N 1
ATOM 1089 C CA . VAL A 1 155 ? 67.163 -9.227 -42.104 1.00 43.98 157 VAL A CA 1
ATOM 1090 C C . VAL A 1 155 ? 66.864 -9.579 -40.670 1.00 39.53 157 VAL A C 1
ATOM 1091 O O . VAL A 1 155 ? 65.744 -9.847 -40.341 1.00 47.94 157 VAL A O 1
ATOM 1095 N N . ARG A 1 156 ? 67.894 -9.575 -39.835 1.00 50.75 158 ARG A N 1
ATOM 1096 C CA . ARG A 1 156 ? 67.814 -9.908 -38.422 1.00 53.07 158 ARG A CA 1
ATOM 1097 C C . ARG A 1 156 ? 68.596 -8.890 -37.603 1.00 62.59 158 ARG A C 1
ATOM 1098 O O . ARG A 1 156 ? 69.704 -9.145 -37.178 1.00 53.71 158 ARG A O 1
ATOM 1106 N N . MET A 1 157 ? 68.006 -7.730 -37.378 1.00 49.55 159 MET A N 1
ATOM 1107 C CA . MET A 1 157 ? 68.676 -6.648 -36.667 1.00 43.83 159 MET A CA 1
ATOM 1108 C C . MET A 1 157 ? 69.218 -7.125 -35.326 1.00 57.36 159 MET A C 1
ATOM 1109 O O . MET A 1 157 ? 68.546 -7.870 -34.611 1.00 54.94 159 MET A O 1
ATOM 1114 N N . PRO A 1 158 ? 70.443 -6.699 -34.977 1.00 53.44 160 PRO A N 1
ATOM 1115 C CA . PRO A 1 158 ? 71.256 -5.659 -35.622 1.00 65.70 160 PRO A CA 1
ATOM 1116 C C . PRO A 1 158 ? 72.052 -6.100 -36.858 1.00 53.00 160 PRO A C 1
ATOM 1117 O O . PRO A 1 158 ? 72.819 -5.298 -37.394 1.00 39.97 160 PRO A O 1
ATOM 1121 N N . ARG A 1 159 ? 71.877 -7.337 -37.309 1.00 44.31 161 ARG A N 1
ATOM 1122 C CA . ARG A 1 159 ? 72.618 -7.836 -38.469 1.00 46.61 161 ARG A CA 1
ATOM 1123 C C . ARG A 1 159 ? 71.766 -8.112 -39.714 1.00 55.88 161 ARG A C 1
ATOM 1124 O O . ARG A 1 159 ? 70.542 -8.237 -39.643 1.00 45.02 161 ARG A O 1
ATOM 1132 N N . VAL A 1 160 ? 72.439 -8.201 -40.858 1.00 57.80 162 VAL A N 1
ATOM 1133 C CA . VAL A 1 160 ? 71.803 -8.586 -42.115 1.00 62.35 162 VAL A CA 1
ATOM 1134 C C . VAL A 1 160 ? 72.596 -9.698 -42.799 1.00 40.57 162 VAL A C 1
ATOM 1135 O O . VAL A 1 160 ? 73.794 -9.551 -43.045 1.00 42.71 162 VAL A O 1
ATOM 1139 N N . GLN A 1 161 ? 71.926 -10.803 -43.114 1.00 31.85 163 GLN A N 1
ATOM 1140 C CA . GLN A 1 161 ? 72.592 -11.936 -43.752 1.00 38.13 163 GLN A CA 1
ATOM 1141 C C . GLN A 1 161 ? 72.375 -11.946 -45.264 1.00 30.04 163 GLN A C 1
ATOM 1142 O O . GLN A 1 161 ? 71.239 -11.905 -45.740 1.00 28.04 163 GLN A O 1
ATOM 1148 N N . LEU A 1 162 ? 73.475 -11.991 -46.011 1.00 28.75 164 LEU A N 1
ATOM 1149 C CA . LEU A 1 162 ? 73.418 -12.018 -47.469 1.00 39.09 164 LEU A CA 1
ATOM 1150 C C . LEU A 1 162 ? 74.051 -13.286 -48.036 1.00 50.89 164 LEU A C 1
ATOM 1151 O O . LEU A 1 162 ? 75.151 -13.669 -47.644 1.00 29.44 164 LEU A O 1
ATOM 1156 N N . ALA A 1 163 ? 73.345 -13.936 -48.956 1.00 42.58 165 ALA A N 1
ATOM 1157 C CA . ALA A 1 163 ? 73.867 -15.115 -49.636 1.00 35.33 165 ALA A CA 1
ATOM 1158 C C . ALA A 1 163 ? 73.793 -14.948 -51.150 1.00 40.39 165 ALA A C 1
ATOM 1159 O O . ALA A 1 163 ? 72.719 -15.055 -51.744 1.00 42.63 165 ALA A O 1
ATOM 1161 N N . PHE A 1 164 ? 74.940 -14.685 -51.766 1.00 48.35 166 PHE A N 1
ATOM 1162 C CA . PHE A 1 164 ? 75.014 -14.491 -53.210 1.00 37.40 166 PHE A CA 1
ATOM 1163 C C . PHE A 1 164 ? 75.038 -15.843 -53.918 1.00 36.03 166 PHE A C 1
ATOM 1164 O O . PHE A 1 164 ? 76.093 -16.463 -54.048 1.00 48.34 166 PHE A O 1
ATOM 1172 N N . ARG A 1 165 ? 73.874 -16.299 -54.372 1.00 31.51 167 ARG A N 1
ATOM 1173 C CA . ARG A 1 165 ? 73.761 -17.627 -54.971 1.00 39.65 167 ARG A CA 1
ATOM 1174 C C . ARG A 1 165 ? 73.293 -17.594 -56.422 1.00 52.82 167 ARG A C 1
ATOM 1175 O O . ARG A 1 165 ? 72.281 -16.974 -56.738 1.00 44.56 167 ARG A O 1
ATOM 1183 N N . PHE A 1 166 ? 74.020 -18.281 -57.297 1.00 46.65 168 PHE A N 1
ATOM 1184 C CA . PHE A 1 166 ? 73.589 -18.441 -58.681 1.00 42.33 168 PHE A CA 1
ATOM 1185 C C . PHE A 1 166 ? 72.414 -19.409 -58.775 1.00 34.19 168 PHE A C 1
ATOM 1186 O O . PHE A 1 166 ? 72.508 -20.560 -58.351 1.00 33.25 168 PHE A O 1
ATOM 1194 N N . MET A 1 167 ? 71.306 -18.931 -59.330 1.00 32.96 169 MET A N 1
ATOM 1195 C CA . MET A 1 167 ? 70.103 -19.739 -59.486 1.00 35.60 169 MET A CA 1
ATOM 1196 C C . MET A 1 167 ? 69.889 -20.107 -60.948 1.00 62.55 169 MET A C 1
ATOM 1197 O O . MET A 1 167 ? 70.188 -19.318 -61.843 1.00 51.19 169 MET A O 1
ATOM 1202 N N . GLY A 1 168 ? 69.364 -21.304 -61.186 1.00 59.50 170 GLY A N 1
ATOM 1203 C CA . GLY A 1 168 ? 69.135 -21.769 -62.540 1.00 52.37 170 GLY A CA 1
ATOM 1204 C C . GLY A 1 168 ? 67.665 -21.997 -62.826 1.00 58.76 170 GLY A C 1
ATOM 1205 O O . GLY A 1 168 ? 66.851 -22.048 -61.904 1.00 63.89 170 GLY A O 1
ATOM 1206 N N . PRO A 1 169 ? 67.315 -22.130 -64.113 1.00 71.22 171 PRO A N 1
ATOM 1207 C CA . PRO A 1 169 ? 65.941 -22.372 -64.560 1.00 74.85 171 PRO A CA 1
ATOM 1208 C C . PRO A 1 169 ? 65.431 -23.754 -64.175 1.00 78.87 171 PRO A C 1
ATOM 1209 O O . PRO A 1 169 ? 66.220 -24.657 -63.898 1.00 78.38 171 PRO A O 1
ATOM 1213 N N . GLU A 1 170 ? 64.112 -23.904 -64.157 1.00 97.18 172 GLU A N 1
ATOM 1214 C CA . GLU A 1 170 ? 63.490 -25.184 -63.855 1.00 119.59 172 GLU A CA 1
ATOM 1215 C C . GLU A 1 170 ? 63.009 -25.833 -65.147 1.00 133.96 172 GLU A C 1
ATOM 1216 O O . GLU A 1 170 ? 63.032 -27.057 -65.281 1.00 133.84 172 GLU A O 1
ATOM 1222 N N . ASP A 1 171 ? 62.580 -24.998 -66.093 1.00 85.06 173 ASP A N 1
ATOM 1223 C CA . ASP A 1 171 ? 62.142 -25.443 -67.419 1.00 95.78 173 ASP A CA 1
ATOM 1224 C C . ASP A 1 171 ? 61.104 -26.561 -67.390 1.00 92.03 173 ASP A C 1
ATOM 1225 O O . ASP A 1 171 ? 60.982 -27.324 -68.348 1.00 96.70 173 ASP A O 1
ATOM 1230 N N . ALA A 1 172 ? 60.363 -26.662 -66.292 1.00 92.48 174 ALA A N 1
ATOM 1231 C CA . ALA A 1 172 ? 59.390 -27.733 -66.132 1.00 93.76 174 ALA A CA 1
ATOM 1232 C C . ALA A 1 172 ? 58.029 -27.315 -66.675 1.00 91.12 174 ALA A C 1
ATOM 1233 O O . ALA A 1 172 ? 57.016 -27.421 -65.984 1.00 92.19 174 ALA A O 1
ATOM 1235 N N . LEU B 2 9 ? 80.105 -4.110 -73.838 1.00 105.62 55 LEU B N 1
ATOM 1236 C CA . LEU B 2 9 ? 81.066 -4.762 -72.958 1.00 100.96 55 LEU B CA 1
ATOM 1237 C C . LEU B 2 9 ? 80.340 -5.564 -71.878 1.00 93.85 55 LEU B C 1
ATOM 1238 O O . LEU B 2 9 ? 79.131 -5.432 -71.713 1.00 90.39 55 LEU B O 1
ATOM 1243 N N . HIS B 2 10 ? 81.094 -6.356 -71.120 1.00 94.72 56 HIS B N 1
ATOM 1244 C CA . HIS B 2 10 ? 80.553 -7.208 -70.062 1.00 101.81 56 HIS B CA 1
ATOM 1245 C C . HIS B 2 10 ? 79.394 -8.075 -70.556 1.00 106.44 56 HIS B C 1
ATOM 1246 O O . HIS B 2 10 ? 78.320 -8.087 -69.953 1.00 94.67 56 HIS B O 1
ATOM 1253 N N . GLU B 2 11 ? 79.623 -8.788 -71.658 1.00 108.97 57 GLU B N 1
ATOM 1254 C CA . GLU B 2 11 ? 78.631 -9.690 -72.248 1.00 107.43 57 GLU B CA 1
ATOM 1255 C C . GLU B 2 11 ? 77.315 -8.986 -72.595 1.00 101.95 57 GLU B C 1
ATOM 1256 O O . GLU B 2 11 ? 76.246 -9.596 -72.550 1.00 97.44 57 GLU B O 1
ATOM 1262 N N . ARG B 2 12 ? 77.402 -7.704 -72.936 1.00 81.96 58 ARG B N 1
ATOM 1263 C CA . ARG B 2 12 ? 76.233 -6.912 -73.310 1.00 77.61 58 ARG B CA 1
ATOM 1264 C C . ARG B 2 12 ? 75.637 -7.403 -74.625 1.00 100.92 58 ARG B C 1
ATOM 1265 O O . ARG B 2 12 ? 74.428 -7.317 -74.849 1.00 93.33 58 ARG B O 1
ATOM 1273 N N . GLN B 2 13 ? 76.505 -7.925 -75.485 1.00 106.10 59 GLN B N 1
ATOM 1274 C CA . GLN B 2 13 ? 76.118 -8.396 -76.809 1.00 112.01 59 GLN B CA 1
ATOM 1275 C C . GLN B 2 13 ? 75.108 -9.545 -76.796 1.00 109.50 59 GLN B C 1
ATOM 1276 O O . GLN B 2 13 ? 74.143 -9.530 -77.558 1.00 108.69 59 GLN B O 1
ATOM 1282 N N . ARG B 2 14 ? 75.317 -10.527 -75.927 1.00 99.80 60 ARG B N 1
ATOM 1283 C CA . ARG B 2 14 ? 74.477 -11.721 -75.924 1.00 99.74 60 ARG B CA 1
ATOM 1284 C C . ARG B 2 14 ? 73.133 -11.473 -75.239 1.00 89.93 60 ARG B C 1
ATOM 1285 O O . ARG B 2 14 ? 72.158 -12.177 -75.501 1.00 100.78 60 ARG B O 1
ATOM 1293 N N . TYR B 2 15 ? 73.085 -10.472 -74.365 1.00 73.64 61 TYR B N 1
ATOM 1294 C CA . TYR B 2 15 ? 71.868 -10.172 -73.617 1.00 76.87 61 TYR B CA 1
ATOM 1295 C C . TYR B 2 15 ? 71.036 -9.079 -74.282 1.00 77.08 61 TYR B C 1
ATOM 1296 O O . TYR B 2 15 ? 69.837 -8.963 -74.024 1.00 72.26 61 TYR B O 1
ATOM 1305 N N . ARG B 2 16 ? 71.686 -8.270 -75.118 1.00 75.05 62 ARG B N 1
ATOM 1306 C CA . ARG B 2 16 ? 71.031 -7.158 -75.805 1.00 87.88 62 ARG B CA 1
ATOM 1307 C C . ARG B 2 16 ? 69.753 -7.598 -76.520 1.00 93.79 62 ARG B C 1
ATOM 1308 O O . ARG B 2 16 ? 68.686 -7.000 -76.350 1.00 87.55 62 ARG B O 1
ATOM 1316 N N . GLY B 2 17 ? 69.875 -8.662 -77.307 1.00 96.33 63 GLY B N 1
ATOM 1317 C CA . GLY B 2 17 ? 68.761 -9.189 -78.071 1.00 82.51 63 GLY B CA 1
ATOM 1318 C C . GLY B 2 17 ? 67.612 -9.696 -77.223 1.00 80.56 63 GLY B C 1
ATOM 1319 O O . GLY B 2 17 ? 66.451 -9.359 -77.464 1.00 82.23 63 GLY B O 1
ATOM 1320 N N . LEU B 2 18 ? 67.940 -10.503 -76.219 1.00 77.25 64 LEU B N 1
ATOM 1321 C CA . LEU B 2 18 ? 66.931 -11.088 -75.345 1.00 83.29 64 LEU B CA 1
ATOM 1322 C C . LEU B 2 18 ? 66.186 -10.000 -74.579 1.00 74.76 64 LEU B C 1
ATOM 1323 O O . LEU B 2 18 ? 64.965 -10.058 -74.434 1.00 75.39 64 LEU B O 1
ATOM 1328 N N . PHE B 2 19 ? 66.931 -9.018 -74.081 1.00 73.82 65 PHE B N 1
ATOM 1329 C CA . PHE B 2 19 ? 66.339 -7.885 -73.378 1.00 73.63 65 PHE B CA 1
ATOM 1330 C C . PHE B 2 19 ? 65.425 -7.099 -74.307 1.00 77.27 65 PHE B C 1
ATOM 1331 O O . PHE B 2 19 ? 64.350 -6.648 -73.904 1.00 77.71 65 PHE B O 1
ATOM 1339 N N . ALA B 2 20 ? 65.862 -6.937 -75.552 1.00 85.14 66 ALA B N 1
ATOM 1340 C CA . ALA B 2 20 ? 65.069 -6.232 -76.550 1.00 85.63 66 ALA B CA 1
ATOM 1341 C C . ALA B 2 20 ? 63.749 -6.950 -76.814 1.00 95.52 66 ALA B C 1
ATOM 1342 O O . ALA B 2 20 ? 62.702 -6.315 -76.948 1.00 87.13 66 ALA B O 1
ATOM 1344 N N . ALA B 2 21 ? 63.806 -8.276 -76.890 1.00 107.99 67 ALA B N 1
ATOM 1345 C CA . ALA B 2 21 ? 62.608 -9.080 -77.103 1.00 107.11 67 ALA B CA 1
ATOM 1346 C C . ALA B 2 21 ? 61.684 -9.032 -75.887 1.00 89.75 67 ALA B C 1
ATOM 1347 O O . ALA B 2 21 ? 60.461 -9.013 -76.025 1.00 88.46 67 ALA B O 1
ATOM 1349 N N . LEU B 2 22 ? 62.279 -9.010 -74.698 1.00 80.14 68 LEU B N 1
ATOM 1350 C CA . LEU B 2 22 ? 61.519 -9.012 -73.451 1.00 80.80 68 LEU B CA 1
ATOM 1351 C C . LEU B 2 22 ? 60.905 -7.653 -73.127 1.00 88.48 68 LEU B C 1
ATOM 1352 O O . LEU B 2 22 ? 59.962 -7.566 -72.340 1.00 96.11 68 LEU B O 1
ATOM 1357 N N . ALA B 2 23 ? 61.446 -6.595 -73.723 1.00 80.43 69 ALA B N 1
ATOM 1358 C CA . ALA B 2 23 ? 60.927 -5.249 -73.498 1.00 82.05 69 ALA B CA 1
ATOM 1359 C C . ALA B 2 23 ? 59.488 -5.137 -73.990 1.00 85.24 69 ALA B C 1
ATOM 1360 O O . ALA B 2 23 ? 58.673 -4.421 -73.407 1.00 85.92 69 ALA B O 1
ATOM 1362 N N . GLN B 2 24 ? 59.188 -5.850 -75.071 1.00 101.42 70 GLN B N 1
ATOM 1363 C CA . GLN B 2 24 ? 57.856 -5.839 -75.661 1.00 95.33 70 GLN B CA 1
ATOM 1364 C C . GLN B 2 24 ? 56.836 -6.548 -74.772 1.00 95.56 70 GLN B C 1
ATOM 1365 O O . GLN B 2 24 ? 55.704 -6.087 -74.626 1.00 101.04 70 GLN B O 1
ATOM 1371 N N . THR B 2 25 ? 57.240 -7.670 -74.182 1.00 95.45 71 THR B N 1
ATOM 1372 C CA . THR B 2 25 ? 56.354 -8.434 -73.309 1.00 93.30 71 THR B CA 1
ATOM 1373 C C . THR B 2 25 ? 56.888 -8.522 -71.881 1.00 88.58 71 THR B C 1
ATOM 1374 O O . THR B 2 25 ? 57.756 -9.345 -71.588 1.00 84.98 71 THR B O 1
ATOM 1378 N N . PRO B 2 26 ? 56.366 -7.670 -70.986 1.00 93.70 72 PRO B N 1
ATOM 1379 C CA . PRO B 2 26 ? 56.813 -7.613 -69.589 1.00 99.69 72 PRO B CA 1
ATOM 1380 C C . PRO B 2 26 ? 56.378 -8.823 -68.758 1.00 95.95 72 PRO B C 1
ATOM 1381 O O . PRO B 2 26 ? 57.136 -9.273 -67.897 1.00 99.32 72 PRO B O 1
ATOM 1385 N N . SER B 2 27 ? 55.179 -9.338 -69.016 1.00 91.64 73 SER B N 1
ATOM 1386 C CA . SER B 2 27 ? 54.651 -10.482 -68.275 1.00 77.79 73 SER B CA 1
ATOM 1387 C C . SER B 2 27 ? 55.542 -11.709 -68.446 1.00 79.28 73 SER B C 1
ATOM 1388 O O . SER B 2 27 ? 55.845 -12.419 -67.480 1.00 74.78 73 SER B O 1
ATOM 1391 N N . GLU B 2 28 ? 55.961 -11.942 -69.686 1.00 86.44 74 GLU B N 1
ATOM 1392 C CA . GLU B 2 28 ? 56.863 -13.038 -70.012 1.00 83.66 74 GLU B CA 1
ATOM 1393 C C . GLU B 2 28 ? 58.159 -12.893 -69.226 1.00 79.59 74 GLU B C 1
ATOM 1394 O O . GLU B 2 28 ? 58.692 -13.869 -68.696 1.00 74.51 74 GLU B O 1
ATOM 1400 N N . GLU B 2 29 ? 58.653 -11.661 -69.154 1.00 70.63 75 GLU B N 1
ATOM 1401 C CA . GLU B 2 29 ? 59.860 -11.351 -68.401 1.00 70.75 75 GLU B CA 1
ATOM 1402 C C . GLU B 2 29 ? 59.677 -11.698 -66.927 1.00 65.39 75 GLU B C 1
ATOM 1403 O O . GLU B 2 29 ? 60.559 -12.293 -66.312 1.00 61.52 75 GLU B O 1
ATOM 1409 N N . ILE B 2 30 ? 58.524 -11.334 -66.371 1.00 65.55 76 ILE B N 1
ATOM 1410 C CA . ILE B 2 30 ? 58.219 -11.641 -64.976 1.00 74.97 76 ILE B CA 1
ATOM 1411 C C . ILE B 2 30 ? 58.219 -13.148 -64.726 1.00 65.65 76 ILE B C 1
ATOM 1412 O O . ILE B 2 30 ? 58.793 -13.627 -63.741 1.00 68.63 76 ILE B O 1
ATOM 1417 N N . ALA B 2 31 ? 57.592 -13.892 -65.633 1.00 73.11 77 ALA B N 1
ATOM 1418 C CA . ALA B 2 31 ? 57.548 -15.348 -65.527 1.00 73.54 77 ALA B CA 1
ATOM 1419 C C . ALA B 2 31 ? 58.950 -15.955 -65.576 1.00 72.59 77 ALA B C 1
ATOM 1420 O O . ALA B 2 31 ? 59.290 -16.834 -64.776 1.00 66.50 77 ALA B O 1
ATOM 1422 N N . ILE B 2 32 ? 59.763 -15.467 -66.510 1.00 81.10 78 ILE B N 1
ATOM 1423 C CA . ILE B 2 32 ? 61.130 -15.952 -66.677 1.00 87.00 78 ILE B CA 1
ATOM 1424 C C . ILE B 2 32 ? 61.961 -15.668 -65.427 1.00 80.83 78 ILE B C 1
ATOM 1425 O O . ILE B 2 32 ? 62.736 -16.515 -64.982 1.00 88.34 78 ILE B O 1
ATOM 1430 N N . VAL B 2 33 ? 61.786 -14.479 -64.859 1.00 76.23 79 VAL B N 1
ATOM 1431 C CA . VAL B 2 33 ? 62.484 -14.106 -63.634 1.00 70.85 79 VAL B CA 1
ATOM 1432 C C . VAL B 2 33 ? 62.080 -15.022 -62.481 1.00 78.97 79 VAL B C 1
ATOM 1433 O O . VAL B 2 33 ? 62.930 -15.494 -61.725 1.00 73.47 79 VAL B O 1
ATOM 1437 N N . ARG B 2 34 ? 60.782 -15.285 -62.359 1.00 80.86 80 ARG B N 1
ATOM 1438 C CA . ARG B 2 34 ? 60.286 -16.156 -61.296 1.00 76.49 80 ARG B CA 1
ATOM 1439 C C . ARG B 2 34 ? 60.725 -17.611 -61.472 1.00 77.73 80 ARG B C 1
ATOM 1440 O O . ARG B 2 34 ? 60.796 -18.363 -60.500 1.00 87.56 80 ARG B O 1
ATOM 1448 N N . SER B 2 35 ? 61.015 -18.003 -62.710 1.00 86.39 81 SER B N 1
ATOM 1449 C CA . SER B 2 35 ? 61.370 -19.391 -63.016 1.00 84.38 81 SER B CA 1
ATOM 1450 C C . SER B 2 35 ? 62.640 -19.894 -62.319 1.00 82.11 81 SER B C 1
ATOM 1451 O O . SER B 2 35 ? 62.756 -21.082 -62.016 1.00 86.57 81 SER B O 1
ATOM 1454 N N . LEU B 2 36 ? 63.587 -18.994 -62.067 1.00 84.00 82 LEU B N 1
ATOM 1455 C CA . LEU B 2 36 ? 64.885 -19.372 -61.505 1.00 77.21 82 LEU B CA 1
ATOM 1456 C C . LEU B 2 36 ? 64.809 -19.733 -60.020 1.00 75.19 82 LEU B C 1
ATOM 1457 O O . LEU B 2 36 ? 65.222 -18.952 -59.163 1.00 64.98 82 LEU B O 1
ATOM 1462 N N . SER B 2 37 ? 64.280 -20.918 -59.724 1.00 86.94 83 SER B N 1
ATOM 1463 C CA . SER B 2 37 ? 64.039 -21.337 -58.344 1.00 84.48 83 SER B CA 1
ATOM 1464 C C . SER B 2 37 ? 65.117 -22.264 -57.766 1.00 80.81 83 SER B C 1
ATOM 1465 O O . SER B 2 37 ? 65.306 -22.313 -56.551 1.00 85.96 83 SER B O 1
ATOM 1468 N N . VAL B 2 38 ? 65.802 -23.012 -58.626 1.00 75.57 84 VAL B N 1
ATOM 1469 C CA . VAL B 2 38 ? 66.789 -23.989 -58.168 1.00 61.63 84 VAL B CA 1
ATOM 1470 C C . VAL B 2 38 ? 68.223 -23.449 -58.227 1.00 53.10 84 VAL B C 1
ATOM 1471 O O . VAL B 2 38 ? 68.667 -22.959 -59.264 1.00 71.88 84 VAL B O 1
ATOM 1475 N N . PRO B 2 39 ? 68.950 -23.534 -57.099 1.00 58.16 85 PRO B N 1
ATOM 1476 C CA . PRO B 2 39 ? 70.333 -23.051 -57.001 1.00 68.03 85 PRO B CA 1
ATOM 1477 C C . PRO B 2 39 ? 71.349 -24.025 -57.598 1.00 56.31 85 PRO B C 1
ATOM 1478 O O . PRO B 2 39 ? 71.295 -25.224 -57.326 1.00 50.32 85 PRO B O 1
ATOM 1482 N N . LEU B 2 40 ? 72.263 -23.501 -58.408 1.00 55.17 86 LEU B N 1
ATOM 1483 C CA . LEU B 2 40 ? 73.250 -24.320 -59.107 1.00 46.04 86 LEU B CA 1
ATOM 1484 C C . LEU B 2 40 ? 74.389 -24.813 -58.212 1.00 48.36 86 LEU B C 1
ATOM 1485 O O . LEU B 2 40 ? 74.976 -25.865 -58.469 1.00 64.30 86 LEU B O 1
ATOM 1490 N N . VAL B 2 41 ? 74.702 -24.051 -57.169 1.00 40.48 87 VAL B N 1
ATOM 1491 C CA . VAL B 2 41 ? 75.771 -24.420 -56.243 1.00 39.18 87 VAL B CA 1
ATOM 1492 C C . VAL B 2 41 ? 75.200 -24.800 -54.880 1.00 58.14 87 VAL B C 1
ATOM 1493 O O . VAL B 2 41 ? 75.019 -23.947 -54.011 1.00 47.66 87 VAL B O 1
ATOM 1497 N N . LYS B 2 42 ? 74.916 -26.088 -54.704 1.00 48.10 88 LYS B N 1
ATOM 1498 C CA . LYS B 2 42 ? 74.228 -26.576 -53.514 1.00 45.59 88 LYS B CA 1
ATOM 1499 C C . LYS B 2 42 ? 75.048 -26.404 -52.237 1.00 49.39 88 LYS B C 1
ATOM 1500 O O . LYS B 2 42 ? 74.513 -26.035 -51.192 1.00 47.85 88 LYS B O 1
ATOM 1506 N N . THR B 2 43 ? 76.348 -26.668 -52.327 1.00 48.14 89 THR B N 1
ATOM 1507 C CA . THR B 2 43 ? 77.220 -26.634 -51.156 1.00 42.81 89 THR B CA 1
ATOM 1508 C C . THR B 2 43 ? 78.421 -25.716 -51.360 1.00 40.47 89 THR B C 1
ATOM 1509 O O . THR B 2 43 ? 78.852 -25.485 -52.489 1.00 43.10 89 THR B O 1
ATOM 1513 N N . THR B 2 44 ? 78.953 -25.193 -50.259 1.00 45.37 90 THR B N 1
ATOM 1514 C CA . THR B 2 44 ? 80.131 -24.334 -50.308 1.00 45.81 90 THR B CA 1
ATOM 1515 C C . THR B 2 44 ? 81.105 -24.685 -49.187 1.00 44.00 90 THR B C 1
ATOM 1516 O O . THR B 2 44 ? 80.746 -24.641 -48.014 1.00 71.88 90 THR B O 1
ATOM 1520 N N . PRO B 2 45 ? 82.354 -25.014 -49.547 1.00 37.70 91 PRO B N 1
ATOM 1521 C CA . PRO B 2 45 ? 83.344 -25.477 -48.567 1.00 41.53 91 PRO B CA 1
ATOM 1522 C C . PRO B 2 45 ? 83.750 -24.403 -47.562 1.00 50.11 91 PRO B C 1
ATOM 1523 O O . PRO B 2 45 ? 83.807 -23.219 -47.900 1.00 46.78 91 PRO B O 1
ATOM 1527 N N . VAL B 2 46 ? 84.022 -24.827 -46.331 1.00 54.57 92 VAL B N 1
ATOM 1528 C CA . VAL B 2 46 ? 84.514 -23.935 -45.288 1.00 40.27 92 VAL B CA 1
ATOM 1529 C C . VAL B 2 46 ? 85.740 -24.546 -44.616 1.00 44.62 92 VAL B C 1
ATOM 1530 O O . VAL B 2 46 ? 85.995 -25.743 -44.749 1.00 54.85 92 VAL B O 1
ATOM 1534 N N . SER B 2 47 ? 86.497 -23.722 -43.899 1.00 47.18 93 SER B N 1
ATOM 1535 C CA . SER B 2 47 ? 87.690 -24.200 -43.207 1.00 62.34 93 SER B CA 1
ATOM 1536 C C . SER B 2 47 ? 87.563 -24.067 -41.692 1.00 55.94 93 SER B C 1
ATOM 1537 O O . SER B 2 47 ? 87.155 -23.024 -41.181 1.00 64.54 93 SER B O 1
ATOM 1540 N N . LEU B 2 48 ? 87.924 -25.131 -40.983 1.00 50.94 94 LEU B N 1
ATOM 1541 C CA . LEU B 2 48 ? 87.940 -25.120 -39.526 1.00 52.67 94 LEU B CA 1
ATOM 1542 C C . LEU B 2 48 ? 89.193 -24.423 -38.998 1.00 41.75 94 LEU B C 1
ATOM 1543 O O . LEU B 2 48 ? 90.287 -24.638 -39.520 1.00 47.47 94 LEU B O 1
ATOM 1548 N N . PRO B 2 49 ? 89.041 -23.580 -37.963 1.00 54.92 95 PRO B N 1
ATOM 1549 C CA . PRO B 2 49 ? 87.807 -23.300 -37.217 1.00 42.72 95 PRO B CA 1
ATOM 1550 C C . PRO B 2 49 ? 86.815 -22.430 -37.985 1.00 40.25 95 PRO B C 1
ATOM 1551 O O . PRO B 2 49 ? 87.219 -21.511 -38.698 1.00 49.87 95 PRO B O 1
ATOM 1555 N N . PHE B 2 50 ? 85.551 -22.777 -37.843 1.00 44.60 96 PHE B N 1
ATOM 1556 C CA . PHE B 2 50 ? 84.483 -22.094 -38.506 1.00 39.49 96 PHE B CA 1
ATOM 1557 C C . PHE B 2 50 ? 83.450 -21.492 -37.585 1.00 32.62 96 PHE B C 1
ATOM 1558 O O . PHE B 2 50 ? 82.812 -22.190 -36.862 1.00 36.15 96 PHE B O 1
ATOM 1566 N N . CYS B 2 51 ? 83.279 -20.185 -37.661 1.00 41.16 97 CYS B N 1
ATOM 1567 C CA . CYS B 2 51 ? 82.307 -19.495 -36.851 1.00 59.90 97 CYS B CA 1
ATOM 1568 C C . CYS B 2 51 ? 80.936 -19.459 -37.485 1.00 45.84 97 CYS B C 1
ATOM 1569 O O . CYS B 2 51 ? 80.779 -19.087 -38.598 1.00 41.40 97 CYS B O 1
ATOM 1572 N N . LEU B 2 52 ? 79.941 -19.854 -36.719 1.00 62.67 98 LEU B N 1
ATOM 1573 C CA . LEU B 2 52 ? 78.572 -19.935 -37.159 1.00 50.60 98 LEU B CA 1
ATOM 1574 C C . LEU B 2 52 ? 77.937 -18.634 -37.494 1.00 54.41 98 LEU B C 1
ATOM 1575 O O . LEU B 2 52 ? 76.954 -18.618 -38.180 1.00 44.59 98 LEU B O 1
ATOM 1580 N N . ASP B 2 53 ? 78.476 -17.545 -37.001 1.00 41.80 99 ASP B N 1
ATOM 1581 C CA . ASP B 2 53 ? 77.911 -16.253 -37.299 1.00 44.33 99 ASP B CA 1
ATOM 1582 C C . ASP B 2 53 ? 78.045 -15.987 -38.769 1.00 41.37 99 ASP B C 1
ATOM 1583 O O . ASP B 2 53 ? 77.379 -15.143 -39.292 1.00 54.56 99 ASP B O 1
ATOM 1588 N N . GLN B 2 54 ? 78.928 -16.711 -39.423 1.00 35.67 100 GLN B N 1
ATOM 1589 C CA . GLN B 2 54 ? 79.158 -16.564 -40.845 1.00 48.65 100 GLN B CA 1
ATOM 1590 C C . GLN B 2 54 ? 78.235 -17.379 -41.719 1.00 39.32 100 GLN B C 1
ATOM 1591 O O . GLN B 2 54 ? 78.450 -17.522 -42.875 1.00 36.88 100 GLN B O 1
ATOM 1597 N N . THR B 2 55 ? 77.198 -17.904 -41.128 1.00 30.75 101 THR B N 1
ATOM 1598 C CA . THR B 2 55 ? 76.202 -18.657 -41.806 1.00 28.90 101 THR B CA 1
ATOM 1599 C C . THR B 2 55 ? 75.039 -17.747 -42.049 1.00 25.03 101 THR B C 1
ATOM 1600 O O . THR B 2 55 ? 74.979 -16.680 -41.536 1.00 39.53 101 THR B O 1
ATOM 1604 N N . VAL B 2 56 ? 74.108 -18.197 -42.843 1.00 24.67 102 VAL B N 1
ATOM 1605 C CA . VAL B 2 56 ? 72.883 -17.470 -43.118 1.00 39.26 102 VAL B CA 1
ATOM 1606 C C . VAL B 2 56 ? 71.750 -18.327 -42.627 1.00 38.13 102 VAL B C 1
ATOM 1607 O O . VAL B 2 56 ? 71.898 -19.495 -42.546 1.00 44.76 102 VAL B O 1
ATOM 1611 N N . ALA B 2 57 ? 70.621 -17.745 -42.297 1.00 34.34 103 ALA B N 1
ATOM 1612 C CA . ALA B 2 57 ? 69.504 -18.482 -41.727 1.00 24.50 103 ALA B CA 1
ATOM 1613 C C . ALA B 2 57 ? 69.093 -19.845 -42.261 1.00 43.74 103 ALA B C 1
ATOM 1614 O O . ALA B 2 57 ? 68.509 -20.612 -41.548 1.00 45.85 103 ALA B O 1
ATOM 1616 N N . ASP B 2 58 ? 69.370 -20.136 -43.513 1.00 34.72 104 ASP B N 1
ATOM 1617 C CA . ASP B 2 58 ? 69.024 -21.414 -44.133 1.00 39.19 104 ASP B CA 1
ATOM 1618 C C . ASP B 2 58 ? 70.247 -22.288 -44.423 1.00 36.85 104 ASP B C 1
ATOM 1619 O O . ASP B 2 58 ? 70.165 -23.239 -45.202 1.00 34.86 104 ASP B O 1
ATOM 1624 N N . ASN B 2 59 ? 71.351 -22.023 -43.779 1.00 31.80 105 ASN B N 1
ATOM 1625 C CA . ASN B 2 59 ? 72.522 -22.830 -43.977 1.00 34.09 105 ASN B CA 1
ATOM 1626 C C . ASN B 2 59 ? 72.704 -23.952 -43.013 1.00 49.06 105 ASN B C 1
ATOM 1627 O O . ASN B 2 59 ? 72.525 -23.800 -41.843 1.00 37.62 105 ASN B O 1
ATOM 1632 N N . CYS B 2 60 ? 73.124 -25.111 -43.504 1.00 37.40 106 CYS B N 1
ATOM 1633 C CA . CYS B 2 60 ? 73.375 -26.293 -42.702 1.00 30.07 106 CYS B CA 1
ATOM 1634 C C . CYS B 2 60 ? 74.845 -26.509 -42.698 1.00 31.25 106 CYS B C 1
ATOM 1635 O O . CYS B 2 60 ? 75.499 -26.033 -43.564 1.00 39.64 106 CYS B O 1
ATOM 1638 N N . LEU B 2 61 ? 75.375 -27.236 -41.727 1.00 56.42 107 LEU B N 1
ATOM 1639 C CA . LEU B 2 61 ? 76.819 -27.456 -41.671 1.00 33.54 107 LEU B CA 1
ATOM 1640 C C . LEU B 2 61 ? 77.193 -28.931 -41.609 1.00 36.66 107 LEU B C 1
ATOM 1641 O O . LEU B 2 61 ? 76.712 -29.665 -40.754 1.00 39.96 107 LEU B O 1
ATOM 1646 N N . THR B 2 62 ? 78.074 -29.357 -42.508 1.00 42.13 108 THR B N 1
ATOM 1647 C CA . THR B 2 62 ? 78.514 -30.746 -42.531 1.00 39.72 108 THR B CA 1
ATOM 1648 C C . THR B 2 62 ? 80.013 -30.871 -42.298 1.00 54.44 108 THR B C 1
ATOM 1649 O O . THR B 2 62 ? 80.820 -30.271 -43.015 1.00 50.65 108 THR B O 1
ATOM 1653 N N . LEU B 2 63 ? 80.371 -31.658 -41.288 1.00 54.85 109 LEU B N 1
ATOM 1654 C CA . LEU B 2 63 ? 81.765 -31.932 -40.968 1.00 40.49 109 LEU B CA 1
ATOM 1655 C C . LEU B 2 63 ? 82.022 -33.430 -41.063 1.00 42.05 109 LEU B C 1
ATOM 1656 O O . LEU B 2 63 ? 81.591 -34.193 -40.197 1.00 58.07 109 LEU B O 1
ATOM 1661 N N . SER B 2 64 ? 82.721 -33.853 -42.112 1.00 41.52 110 SER B N 1
ATOM 1662 C CA . SER B 2 64 ? 82.941 -35.279 -42.326 1.00 39.29 110 SER B CA 1
ATOM 1663 C C . SER B 2 64 ? 84.310 -35.588 -42.919 1.00 41.29 110 SER B C 1
ATOM 1664 O O . SER B 2 64 ? 85.129 -34.692 -43.128 1.00 40.92 110 SER B O 1
ATOM 1667 N N . GLY B 2 65 ? 84.541 -36.868 -43.197 1.00 47.70 111 GLY B N 1
ATOM 1668 C CA . GLY B 2 65 ? 85.763 -37.305 -43.843 1.00 46.09 111 GLY B CA 1
ATOM 1669 C C . GLY B 2 65 ? 85.839 -36.819 -45.276 1.00 46.22 111 GLY B C 1
ATOM 1670 O O . GLY B 2 65 ? 86.909 -36.805 -45.884 1.00 53.90 111 GLY B O 1
ATOM 1671 N N . MET B 2 66 ? 84.692 -36.417 -45.813 1.00 44.71 112 MET B N 1
ATOM 1672 C CA . MET B 2 66 ? 84.632 -35.831 -47.143 1.00 44.67 112 MET B CA 1
ATOM 1673 C C . MET B 2 66 ? 84.819 -34.317 -47.086 1.00 52.40 112 MET B C 1
ATOM 1674 O O . MET B 2 66 ? 84.679 -33.632 -48.099 1.00 45.40 112 MET B O 1
ATOM 1679 N N . GLY B 2 67 ? 85.139 -33.801 -45.902 1.00 41.30 113 GLY B N 1
ATOM 1680 C CA . GLY B 2 67 ? 85.444 -32.389 -45.748 1.00 39.75 113 GLY B CA 1
ATOM 1681 C C . GLY B 2 67 ? 84.428 -31.594 -44.947 1.00 45.56 113 GLY B C 1
ATOM 1682 O O . GLY B 2 67 ? 83.502 -32.154 -44.355 1.00 51.51 113 GLY B O 1
ATOM 1683 N N . TYR B 2 68 ? 84.623 -30.278 -44.919 1.00 36.09 114 TYR B N 1
ATOM 1684 C CA . TYR B 2 68 ? 83.713 -29.369 -44.231 1.00 48.33 114 TYR B CA 1
ATOM 1685 C C . TYR B 2 68 ? 82.978 -28.521 -45.257 1.00 38.73 114 TYR B C 1
ATOM 1686 O O . TYR B 2 68 ? 83.609 -27.950 -46.147 1.00 59.13 114 TYR B O 1
ATOM 1695 N N . TYR B 2 69 ? 81.656 -28.426 -45.144 1.00 32.47 115 TYR B N 1
ATOM 1696 C CA . TYR B 2 69 ? 80.908 -27.588 -46.081 1.00 37.43 115 TYR B CA 1
ATOM 1697 C C . TYR B 2 69 ? 79.527 -27.148 -45.597 1.00 34.51 115 TYR B C 1
ATOM 1698 O O . TYR B 2 69 ? 78.836 -27.871 -44.879 1.00 38.35 115 TYR B O 1
ATOM 1707 N N . LEU B 2 70 ? 79.146 -25.943 -46.012 1.00 44.57 116 LEU B N 1
ATOM 1708 C CA . LEU B 2 70 ? 77.820 -25.393 -45.766 1.00 41.81 116 LEU B CA 1
ATOM 1709 C C . LEU B 2 70 ? 76.859 -25.823 -46.863 1.00 56.88 116 LEU B C 1
ATOM 1710 O O . LEU B 2 70 ? 77.250 -25.950 -48.022 1.00 50.56 116 LEU B O 1
ATOM 1715 N N . GLY B 2 71 ? 75.601 -26.040 -46.499 1.00 51.52 117 GLY B N 1
ATOM 1716 C CA . GLY B 2 71 ? 74.597 -26.406 -47.478 1.00 45.12 117 GLY B CA 1
ATOM 1717 C C . GLY B 2 71 ? 73.384 -25.499 -47.440 1.00 48.60 117 GLY B C 1
ATOM 1718 O O . GLY B 2 71 ? 73.132 -24.818 -46.444 1.00 45.78 117 GLY B O 1
ATOM 1719 N N . ILE B 2 72 ? 72.622 -25.506 -48.528 1.00 64.09 118 ILE B N 1
ATOM 1720 C CA . ILE B 2 72 ? 71.361 -24.784 -48.583 1.00 43.62 118 ILE B CA 1
ATOM 1721 C C . ILE B 2 72 ? 70.253 -25.704 -48.082 1.00 44.71 118 ILE B C 1
ATOM 1722 O O . ILE B 2 72 ? 69.969 -26.734 -48.695 1.00 65.40 118 ILE B O 1
ATOM 1727 N N . GLY B 2 73 ? 69.651 -25.327 -46.957 1.00 44.81 119 GLY B N 1
ATOM 1728 C CA . GLY B 2 73 ? 68.669 -26.149 -46.268 1.00 45.00 119 GLY B CA 1
ATOM 1729 C C . GLY B 2 73 ? 67.587 -26.783 -47.121 1.00 53.23 119 GLY B C 1
ATOM 1730 O O . GLY B 2 73 ? 67.244 -27.950 -46.931 1.00 65.51 119 GLY B O 1
ATOM 1731 N N . GLY B 2 74 ? 67.051 -26.015 -48.064 1.00 41.77 120 GLY B N 1
ATOM 1732 C CA . GLY B 2 74 ? 66.000 -26.498 -48.942 1.00 34.05 120 GLY B CA 1
ATOM 1733 C C . GLY B 2 74 ? 66.415 -27.654 -49.835 1.00 45.56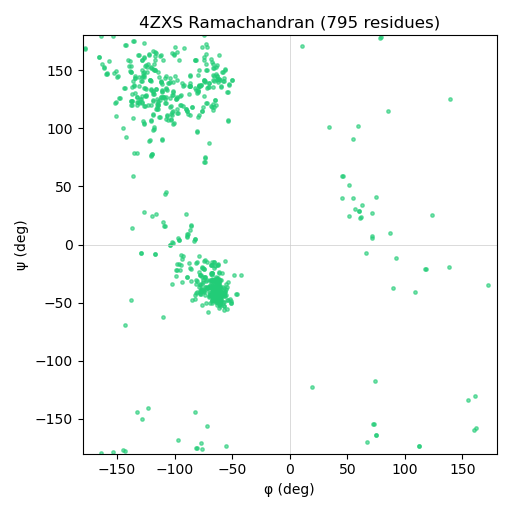 120 GLY B C 1
ATOM 1734 O O . GLY B 2 74 ? 65.597 -28.510 -50.170 1.00 70.37 120 GLY B O 1
ATOM 1735 N N . CYS B 2 75 ? 67.688 -27.682 -50.217 1.00 51.55 121 CYS B N 1
ATOM 1736 C CA . CYS B 2 75 ? 68.187 -28.694 -51.141 1.00 52.24 121 CYS B CA 1
ATOM 1737 C C . CYS B 2 75 ? 68.844 -29.877 -50.436 1.00 45.58 121 CYS B C 1
ATOM 1738 O O . CYS B 2 75 ? 68.945 -30.966 -51.001 1.00 65.44 121 CYS B O 1
ATOM 1741 N N . CYS B 2 76 ? 69.178 -29.664 -49.177 1.00 56.14 122 CYS B N 1
ATOM 1742 C CA . CYS B 2 76 ? 69.771 -30.699 -48.367 1.00 55.25 122 CYS B CA 1
ATOM 1743 C C . CYS B 2 76 ? 68.896 -31.906 -48.041 1.00 59.44 122 CYS B C 1
ATOM 1744 O O . CYS B 2 76 ? 67.888 -31.848 -47.388 1.00 64.57 122 CYS B O 1
ATOM 1747 N N . PRO B 2 77 ? 69.427 -33.077 -48.610 1.00 62.94 123 PRO B N 1
ATOM 1748 C CA . PRO B 2 77 ? 68.679 -34.314 -48.361 1.00 47.86 123 PRO B CA 1
ATOM 1749 C C . PRO B 2 77 ? 68.628 -34.676 -46.881 1.00 55.90 123 PRO B C 1
ATOM 1750 O O . PRO B 2 77 ? 67.612 -35.178 -46.404 1.00 66.96 123 PRO B O 1
ATOM 1754 N N . ALA B 2 78 ? 69.721 -34.425 -46.168 1.00 59.85 124 ALA B N 1
ATOM 1755 C CA . ALA B 2 78 ? 69.778 -34.679 -44.733 1.00 45.76 124 ALA B CA 1
ATOM 1756 C C . ALA B 2 78 ? 68.844 -33.737 -43.977 1.00 45.94 124 ALA B C 1
ATOM 1757 O O . ALA B 2 78 ? 68.274 -34.102 -42.948 1.00 55.03 124 ALA B O 1
ATOM 1759 N N . CYS B 2 79 ? 68.646 -32.552 -44.492 1.00 49.58 125 CYS B N 1
ATOM 1760 C CA . CYS B 2 79 ? 67.781 -31.602 -43.846 1.00 48.70 125 CYS B CA 1
ATOM 1761 C C . CYS B 2 79 ? 66.340 -31.891 -44.087 1.00 66.93 125 CYS B C 1
ATOM 1762 O O . CYS B 2 79 ? 65.505 -31.662 -43.244 1.00 86.22 125 CYS B O 1
ATOM 1765 N N . ASN B 2 80 ? 66.041 -32.381 -45.260 1.00 63.09 126 ASN B N 1
ATOM 1766 C CA . ASN B 2 80 ? 64.662 -32.708 -45.590 1.00 70.71 126 ASN B CA 1
ATOM 1767 C C . ASN B 2 80 ? 64.249 -33.999 -44.897 1.00 89.25 126 ASN B C 1
ATOM 1768 O O . ASN B 2 80 ? 63.128 -34.120 -44.403 1.00 97.06 126 ASN B O 1
ATOM 1773 N N . ALA B 2 81 ? 65.163 -34.964 -44.870 1.00 93.07 127 ALA B N 1
ATOM 1774 C CA . ALA B 2 81 ? 64.929 -36.225 -44.176 1.00 86.36 127 ALA B CA 1
ATOM 1775 C C . ALA B 2 81 ? 64.801 -35.985 -42.676 1.00 101.34 127 ALA B C 1
ATOM 1776 O O . ALA B 2 81 ? 63.943 -36.570 -42.015 1.00 99.76 127 ALA B O 1
ATOM 1778 N N . GLY B 2 82 ? 65.660 -35.120 -42.144 1.00 116.17 128 GLY B N 1
ATOM 1779 C CA . GLY B 2 82 ? 65.633 -34.799 -40.729 1.00 124.33 128 GLY B CA 1
ATOM 1780 C C . GLY B 2 82 ? 64.425 -33.965 -40.347 1.00 125.35 128 GLY B C 1
ATOM 1781 O O . GLY B 2 82 ? 63.630 -34.370 -39.498 1.00 131.73 128 GLY B O 1
ATOM 1782 N N . ASP B 2 83 ? 64.296 -32.801 -40.981 1.00 127.24 129 ASP B N 1
ATOM 1783 C CA . ASP B 2 83 ? 63.192 -31.873 -40.733 1.00 131.60 129 ASP B CA 1
ATOM 1784 C C . ASP B 2 83 ? 63.078 -31.499 -39.257 1.00 125.92 129 ASP B C 1
ATOM 1785 O O . ASP B 2 83 ? 61.976 -31.390 -38.718 1.00 136.83 129 ASP B O 1
ATOM 1790 N N . GLY B 2 84 ? 64.223 -31.303 -38.610 1.00 112.26 130 GLY B N 1
ATOM 1791 C CA . GLY B 2 84 ? 64.254 -30.952 -37.203 1.00 94.72 130 GLY B CA 1
ATOM 1792 C C . GLY B 2 84 ? 64.874 -29.592 -36.952 1.00 84.26 130 GLY B C 1
ATOM 1793 O O . GLY B 2 84 ? 64.249 -28.714 -36.356 1.00 82.91 130 GLY B O 1
ATOM 1794 N N . ALA B 2 87 ? 61.357 -31.415 -32.484 1.00 108.58 133 ALA B N 1
ATOM 1795 C CA . ALA B 2 87 ? 60.614 -30.979 -31.308 1.00 107.42 133 ALA B CA 1
ATOM 1796 C C . ALA B 2 87 ? 60.547 -29.457 -31.237 1.00 96.36 133 ALA B C 1
ATOM 1797 O O . ALA B 2 87 ? 61.213 -28.761 -32.003 1.00 93.65 133 ALA B O 1
ATOM 1799 N N . ALA B 2 88 ? 59.737 -28.947 -30.314 1.00 83.12 134 ALA B N 1
ATOM 1800 C CA . ALA B 2 88 ? 59.574 -27.507 -30.153 1.00 71.95 134 ALA B CA 1
ATOM 1801 C C . ALA B 2 88 ? 60.861 -26.865 -29.650 1.00 83.98 134 ALA B C 1
ATOM 1802 O O . ALA B 2 88 ? 61.507 -27.381 -28.738 1.00 87.13 134 ALA B O 1
ATOM 1804 N N . THR B 2 89 ? 61.226 -25.736 -30.247 1.00 93.56 135 THR B N 1
ATOM 1805 C CA . THR B 2 89 ? 62.437 -25.027 -29.858 1.00 81.93 135 THR B CA 1
ATOM 1806 C C . THR B 2 89 ? 62.142 -23.569 -29.534 1.00 79.89 135 THR B C 1
ATOM 1807 O O . THR B 2 89 ? 63.005 -22.705 -29.695 1.00 82.00 135 THR B O 1
ATOM 1811 N N . SER B 2 90 ? 60.920 -23.298 -29.087 1.00 79.41 136 SER B N 1
ATOM 1812 C CA . SER B 2 90 ? 60.537 -21.943 -28.715 1.00 64.39 136 SER B CA 1
ATOM 1813 C C . SER B 2 90 ? 61.375 -21.491 -27.528 1.00 53.41 136 SER B C 1
ATOM 1814 O O . SER B 2 90 ? 61.836 -22.318 -26.742 1.00 72.85 136 SER B O 1
ATOM 1817 N N . ARG B 2 91 ? 61.586 -20.184 -27.409 1.00 84.73 137 ARG B N 1
ATOM 1818 C CA . ARG B 2 91 ? 62.332 -19.635 -26.283 1.00 84.45 137 ARG B CA 1
ATOM 1819 C C . ARG B 2 91 ? 61.645 -20.016 -24.974 1.00 78.63 137 ARG B C 1
ATOM 1820 O O . ARG B 2 91 ? 62.296 -20.407 -24.002 1.00 79.51 137 ARG B O 1
ATOM 1828 N N . GLU B 2 92 ? 60.319 -19.921 -24.976 1.00 73.16 138 GLU B N 1
ATOM 1829 C CA . GLU B 2 92 ? 59.508 -20.289 -23.822 1.00 75.49 138 GLU B CA 1
ATOM 1830 C C . GLU B 2 92 ? 59.635 -21.779 -23.540 1.00 70.40 138 GLU B C 1
ATOM 1831 O O . GLU B 2 92 ? 59.634 -22.201 -22.387 1.00 70.29 138 GLU B O 1
ATOM 1837 N N . ALA B 2 93 ? 59.714 -22.573 -24.602 1.00 74.14 139 ALA B N 1
ATOM 1838 C CA . ALA B 2 93 ? 59.898 -24.013 -24.469 1.00 69.78 139 ALA B CA 1
ATOM 1839 C C . ALA B 2 93 ? 61.266 -24.347 -23.877 1.00 66.46 139 ALA B C 1
ATOM 1840 O O . ALA B 2 93 ? 61.387 -25.247 -23.044 1.00 78.77 139 ALA B O 1
ATOM 1842 N N . LEU B 2 94 ? 62.292 -23.621 -24.313 1.00 59.51 140 LEU B N 1
ATOM 1843 C CA . LEU B 2 94 ? 63.649 -23.832 -23.820 1.00 47.58 140 LEU B CA 1
ATOM 1844 C C . LEU B 2 94 ? 63.755 -23.466 -22.343 1.00 64.46 140 LEU B C 1
ATOM 1845 O O . LEU B 2 94 ? 64.375 -24.184 -21.546 1.00 77.26 140 LEU B O 1
ATOM 1850 N N . ILE B 2 95 ? 63.119 -22.354 -21.985 1.00 69.39 141 ILE B N 1
ATOM 1851 C CA . ILE B 2 95 ? 63.076 -21.903 -20.601 1.00 48.13 141 ILE B CA 1
ATOM 1852 C C . ILE B 2 95 ? 62.303 -22.908 -19.757 1.00 53.51 141 ILE B C 1
ATOM 1853 O O . ILE B 2 95 ? 62.682 -23.206 -18.624 1.00 58.10 141 ILE B O 1
ATOM 1858 N N . LEU B 2 96 ? 61.226 -23.436 -20.328 1.00 70.00 142 LEU B N 1
ATOM 1859 C CA . LEU B 2 96 ? 60.403 -24.432 -19.653 1.00 78.20 142 LEU B CA 1
ATOM 1860 C C . LEU B 2 96 ? 61.202 -25.697 -19.371 1.00 76.16 142 LEU B C 1
ATOM 1861 O O . LEU B 2 96 ? 61.090 -26.276 -18.295 1.00 83.30 142 LEU B O 1
ATOM 1866 N N . ALA B 2 97 ? 61.998 -26.129 -20.344 1.00 63.73 143 ALA B N 1
ATOM 1867 C CA . ALA B 2 97 ? 62.875 -27.275 -20.146 1.00 48.37 143 ALA B CA 1
ATOM 1868 C C . ALA B 2 97 ? 63.885 -26.986 -19.040 1.00 65.62 143 ALA B C 1
ATOM 1869 O O . ALA B 2 97 ? 64.138 -27.830 -18.172 1.00 55.39 143 ALA B O 1
ATOM 1871 N N . PHE B 2 98 ? 64.444 -25.779 -19.071 1.00 50.22 144 PHE B N 1
ATOM 1872 C CA . PHE B 2 98 ? 65.453 -25.374 -18.097 1.00 50.56 144 PHE B CA 1
ATOM 1873 C C . PHE B 2 98 ? 64.911 -25.359 -16.668 1.00 59.32 144 PHE B C 1
ATOM 1874 O O . PHE B 2 98 ? 65.613 -25.734 -15.729 1.00 54.06 144 PHE B O 1
ATOM 1882 N N . VAL B 2 99 ? 63.669 -24.914 -16.505 1.00 59.69 145 VAL B N 1
ATOM 1883 C CA . VAL B 2 99 ? 63.042 -24.869 -15.187 1.00 56.44 145 VAL B CA 1
ATOM 1884 C C . VAL B 2 99 ? 62.580 -26.256 -14.740 1.00 69.87 145 VAL B C 1
ATOM 1885 O O . VAL B 2 99 ? 62.732 -26.626 -13.575 1.00 67.91 145 VAL B O 1
ATOM 1889 N N . GLN B 2 100 ? 62.035 -27.030 -15.675 1.00 71.68 146 GLN B N 1
ATOM 1890 C CA . GLN B 2 100 ? 61.547 -28.371 -15.366 1.00 68.85 146 GLN B CA 1
ATOM 1891 C C . GLN B 2 100 ? 62.676 -29.395 -15.444 1.00 63.19 146 GLN B C 1
ATOM 1892 O O . GLN B 2 100 ? 62.432 -30.600 -15.507 1.00 60.00 146 GLN B O 1
ATOM 1898 N N . GLN B 2 101 ? 63.909 -28.895 -15.446 1.00 53.01 147 GLN B N 1
ATOM 1899 C CA . GLN B 2 101 ? 65.106 -29.729 -15.474 1.00 51.24 147 GLN B CA 1
ATOM 1900 C C . GLN B 2 101 ? 65.132 -30.750 -14.336 1.00 61.89 147 GLN B C 1
ATOM 1901 O O . GLN B 2 101 ? 65.561 -31.889 -14.524 1.00 65.99 147 GLN B O 1
ATOM 1907 N N . ILE B 2 102 ? 64.662 -30.341 -13.160 1.00 63.09 148 ILE B N 1
ATOM 1908 C CA . ILE B 2 102 ? 64.671 -31.216 -11.991 1.00 51.06 148 ILE B CA 1
ATOM 1909 C C . ILE B 2 102 ? 63.685 -32.375 -12.149 1.00 66.45 148 ILE B C 1
ATOM 1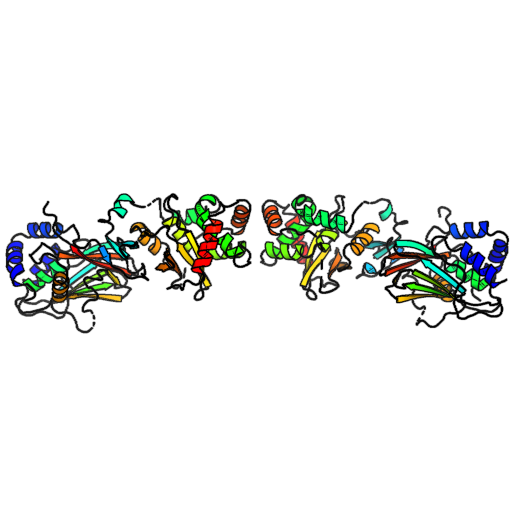910 O O . ILE B 2 102 ? 63.933 -33.483 -11.672 1.00 72.21 148 ILE B O 1
ATOM 1915 N N . ASN B 2 103 ? 62.581 -32.122 -12.844 1.00 79.74 149 ASN B N 1
ATOM 1916 C CA . ASN B 2 103 ? 61.566 -33.143 -13.066 1.00 75.13 149 ASN B CA 1
ATOM 1917 C C . ASN B 2 103 ? 61.986 -34.114 -14.161 1.00 77.08 149 ASN B C 1
ATOM 1918 O O . ASN B 2 103 ? 61.676 -35.303 -14.107 1.00 88.69 149 ASN B O 1
ATOM 1923 N N . THR B 2 104 ? 62.698 -33.593 -15.154 1.00 80.24 150 THR B N 1
ATOM 1924 C CA . THR B 2 104 ? 63.198 -34.406 -16.254 1.00 79.01 150 THR B CA 1
ATOM 1925 C C . THR B 2 104 ? 64.706 -34.595 -16.144 1.00 81.50 150 THR B C 1
ATOM 1926 O O . THR B 2 104 ? 65.430 -34.473 -17.132 1.00 66.47 150 THR B O 1
ATOM 1930 N N . ILE B 2 105 ? 65.167 -34.901 -14.935 1.00 85.75 151 ILE B N 1
ATOM 1931 C CA . ILE B 2 105 ? 66.592 -35.039 -14.650 1.00 68.18 151 ILE B CA 1
ATOM 1932 C C . ILE B 2 105 ? 67.201 -36.174 -15.473 1.00 61.36 151 ILE B C 1
ATOM 1933 O O . ILE B 2 105 ? 68.382 -36.139 -15.826 1.00 61.81 151 ILE B O 1
ATOM 1938 N N . PHE B 2 106 ? 66.380 -37.169 -15.795 1.00 60.09 152 PHE B N 1
ATOM 1939 C CA . PHE B 2 106 ? 66.817 -38.294 -16.610 1.00 68.85 152 PHE B CA 1
ATOM 1940 C C . PHE B 2 106 ? 67.141 -37.846 -18.035 1.00 64.79 152 PHE B C 1
ATOM 1941 O O . PHE B 2 106 ? 68.105 -38.318 -18.634 1.00 66.67 152 PHE B O 1
ATOM 1949 N N . GLU B 2 107 ? 66.322 -36.948 -18.577 1.00 70.51 153 GLU B N 1
ATOM 1950 C CA . GLU B 2 107 ? 66.542 -36.405 -19.919 1.00 51.78 153 GLU B CA 1
ATOM 1951 C C . GLU B 2 107 ? 67.880 -35.693 -20.099 1.00 45.70 153 GLU B C 1
ATOM 1952 O O . GLU B 2 107 ? 68.390 -35.594 -21.214 1.00 43.80 153 GLU B O 1
ATOM 1958 N N . HIS B 2 108 ? 68.449 -35.203 -19.004 1.00 51.09 154 HIS B N 1
ATOM 1959 C CA . HIS B 2 108 ? 69.637 -34.363 -19.089 1.00 58.55 154 HIS B CA 1
ATOM 1960 C C . HIS B 2 108 ? 70.851 -34.997 -18.426 1.00 46.49 154 HIS B C 1
ATOM 1961 O O . HIS B 2 108 ? 71.743 -34.292 -17.952 1.00 42.66 154 HIS B O 1
ATOM 1968 N N . ARG B 2 109 ? 70.859 -36.326 -18.367 1.00 47.37 155 ARG B N 1
ATOM 1969 C CA . ARG B 2 109 ? 71.997 -37.069 -17.837 1.00 48.15 155 ARG B CA 1
ATOM 1970 C C . ARG B 2 109 ? 73.296 -36.637 -18.513 1.00 56.38 155 ARG B C 1
ATOM 1971 O O . ARG B 2 109 ? 74.296 -36.419 -17.844 1.00 60.00 155 ARG B O 1
ATOM 1979 N N . ALA B 2 110 ? 73.285 -36.539 -19.840 1.00 60.55 156 ALA B N 1
ATOM 1980 C CA . ALA B 2 110 ? 74.464 -36.102 -20.584 1.00 42.75 156 ALA B CA 1
ATOM 1981 C C . ALA B 2 110 ? 74.975 -34.742 -20.096 1.00 48.78 156 ALA B C 1
ATOM 1982 O O . ALA B 2 110 ? 76.179 -34.485 -20.100 1.00 35.71 156 ALA B O 1
ATOM 1984 N N . PHE B 2 111 ? 74.053 -33.877 -19.682 1.00 55.04 157 PHE B N 1
ATOM 1985 C CA . PHE B 2 111 ? 74.408 -32.556 -19.169 1.00 43.07 157 PHE B CA 1
ATOM 1986 C C . PHE B 2 111 ? 74.971 -32.610 -17.745 1.00 48.35 157 PHE B C 1
ATOM 1987 O O . PHE B 2 111 ? 76.039 -32.064 -17.470 1.00 50.30 157 PHE B O 1
ATOM 1995 N N . LEU B 2 112 ? 74.239 -33.263 -16.846 1.00 52.27 158 LEU B N 1
ATOM 1996 C CA . LEU B 2 112 ? 74.555 -33.244 -15.416 1.00 66.15 158 LEU B CA 1
ATOM 1997 C C . LEU B 2 112 ? 75.713 -34.170 -15.025 1.00 51.51 158 LEU B C 1
ATOM 1998 O O . LEU B 2 112 ? 76.566 -33.804 -14.209 1.00 56.91 158 LEU B O 1
ATOM 2003 N N . ALA B 2 113 ? 75.728 -35.373 -15.593 1.00 44.46 159 ALA B N 1
ATOM 2004 C CA . ALA B 2 113 ? 76.775 -36.354 -15.309 1.00 54.55 159 ALA B CA 1
ATOM 2005 C C . ALA B 2 113 ? 78.132 -35.757 -15.641 1.00 54.92 159 ALA B C 1
ATOM 2006 O O . ALA B 2 113 ? 79.120 -36.012 -14.955 1.00 52.05 159 ALA B O 1
ATOM 2008 N N . SER B 2 114 ? 78.166 -34.976 -16.717 1.00 36.13 160 SER B N 1
ATOM 2009 C CA . SER B 2 114 ? 79.362 -34.242 -17.104 1.00 44.95 160 SER B CA 1
ATOM 2010 C C . SER B 2 114 ? 79.839 -33.399 -15.933 1.00 36.98 160 SER B C 1
ATOM 2011 O O . SER B 2 114 ? 81.023 -33.391 -15.604 1.00 66.24 160 SER B O 1
ATOM 2014 N N . LEU B 2 115 ? 78.906 -32.680 -15.318 1.00 43.24 161 LEU B N 1
ATOM 2015 C CA . LEU B 2 115 ? 79.213 -31.861 -14.153 1.00 39.30 161 LEU B CA 1
ATOM 2016 C C . LEU B 2 115 ? 79.746 -32.709 -13.005 1.00 49.03 161 LEU B C 1
ATOM 2017 O O . LEU B 2 115 ? 80.670 -32.295 -12.307 1.00 51.53 161 LEU B O 1
ATOM 2022 N N . VAL B 2 116 ? 79.148 -33.879 -12.795 1.00 39.08 162 VAL B N 1
ATOM 2023 C CA . VAL B 2 116 ? 79.628 -34.796 -11.760 1.00 42.08 162 VAL B CA 1
ATOM 2024 C C . VAL B 2 116 ? 81.094 -35.156 -11.984 1.00 44.01 162 VAL B C 1
ATOM 2025 O O . VAL B 2 116 ? 81.937 -34.965 -11.103 1.00 72.88 162 VAL B O 1
ATOM 2029 N N . VAL B 2 117 ? 81.380 -35.681 -13.173 1.00 43.32 163 VAL B N 1
ATOM 2030 C CA . VAL B 2 117 ? 82.721 -36.124 -13.542 1.00 45.53 163 VAL B CA 1
ATOM 2031 C C . VAL B 2 117 ? 83.717 -34.976 -13.435 1.00 63.87 163 VAL B C 1
ATOM 2032 O O . VAL B 2 117 ? 84.840 -35.160 -12.975 1.00 49.56 163 VAL B O 1
ATOM 2036 N N . LEU B 2 118 ? 83.297 -33.797 -13.878 1.00 43.77 164 LEU B N 1
ATOM 2037 C CA . LEU B 2 118 ? 84.144 -32.611 -13.853 1.00 44.80 164 LEU B CA 1
ATOM 2038 C C . LEU B 2 118 ? 84.481 -32.234 -12.413 1.00 59.17 164 LEU B C 1
ATOM 2039 O O . LEU B 2 118 ? 85.631 -31.936 -12.087 1.00 64.76 164 LEU B O 1
ATOM 2044 N N . ALA B 2 119 ? 83.462 -32.246 -11.559 1.00 66.68 165 ALA B N 1
ATOM 2045 C CA . ALA B 2 119 ? 83.619 -31.920 -10.146 1.00 49.19 165 ALA B CA 1
ATOM 2046 C C . ALA B 2 119 ? 84.506 -32.935 -9.427 1.00 53.21 165 ALA B C 1
ATOM 2047 O O . ALA B 2 119 ? 85.197 -32.593 -8.470 1.00 61.22 165 ALA B O 1
ATOM 2049 N N . ASP B 2 120 ? 84.460 -34.189 -9.867 1.00 53.09 166 ASP B N 1
ATOM 2050 C CA . ASP B 2 120 ? 85.307 -35.224 -9.284 1.00 63.40 166 ASP B CA 1
ATOM 2051 C C . ASP B 2 120 ? 86.752 -35.096 -9.767 1.00 79.22 166 ASP B C 1
ATOM 2052 O O . ASP B 2 120 ? 87.695 -35.310 -9.004 1.00 64.68 166 ASP B O 1
ATOM 2057 N N . ARG B 2 121 ? 86.911 -34.755 -11.042 1.00 74.11 167 ARG B N 1
ATOM 2058 C CA . ARG B 2 121 ? 88.218 -34.678 -11.684 1.00 70.40 167 ARG B CA 1
ATOM 2059 C C . ARG B 2 121 ? 89.081 -33.626 -11.003 1.00 76.93 167 ARG B C 1
ATOM 2060 O O . ARG B 2 121 ? 90.244 -33.870 -10.682 1.00 80.61 167 ARG B O 1
ATOM 2068 N N . HIS B 2 122 ? 88.501 -32.452 -10.790 1.00 86.44 168 HIS B N 1
ATOM 2069 C CA . HIS B 2 122 ? 89.149 -31.418 -10.001 1.00 95.21 168 HIS B CA 1
ATOM 2070 C C . HIS B 2 122 ? 88.413 -31.388 -8.675 1.00 97.49 168 HIS B C 1
ATOM 2071 O O . HIS B 2 122 ? 87.279 -30.916 -8.622 1.00 110.19 168 HIS B O 1
ATOM 2078 N N . ASN B 2 123 ? 89.046 -31.888 -7.614 1.00 95.58 169 ASN B N 1
ATOM 2079 C CA . ASN B 2 123 ? 88.358 -32.072 -6.337 1.00 94.29 169 ASN B CA 1
ATOM 2080 C C . ASN B 2 123 ? 87.699 -30.782 -5.865 1.00 92.82 169 ASN B C 1
ATOM 2081 O O . ASN B 2 123 ? 88.366 -29.853 -5.408 1.00 103.58 169 ASN B O 1
ATOM 2086 N N . ALA B 2 124 ? 86.375 -30.746 -5.980 1.00 82.98 170 ALA B N 1
ATOM 2087 C CA . ALA B 2 124 ? 85.609 -29.526 -5.766 1.00 90.36 170 ALA B CA 1
ATOM 2088 C C . ALA B 2 124 ? 84.137 -29.843 -5.515 1.00 79.05 170 ALA B C 1
ATOM 2089 O O . ALA B 2 124 ? 83.636 -30.871 -5.973 1.00 58.42 170 ALA B O 1
ATOM 2091 N N . PRO B 2 125 ? 83.437 -28.962 -4.781 1.00 71.18 171 PRO B N 1
ATOM 2092 C CA . PRO B 2 125 ? 82.015 -29.175 -4.491 1.00 62.09 171 PRO B CA 1
ATOM 2093 C C . PRO B 2 125 ? 81.149 -29.124 -5.747 1.00 57.49 171 PRO B C 1
ATOM 2094 O O . PRO B 2 125 ? 81.191 -28.142 -6.488 1.00 73.70 171 PRO B O 1
ATOM 2098 N N . LEU B 2 126 ? 80.382 -30.186 -5.978 1.00 56.94 172 LEU B N 1
ATOM 2099 C CA . LEU B 2 126 ? 79.520 -30.285 -7.152 1.00 49.92 172 LEU B CA 1
ATOM 2100 C C . LEU B 2 126 ? 78.431 -29.214 -7.148 1.00 50.74 172 LEU B C 1
ATOM 2101 O O . LEU B 2 126 ? 78.052 -28.699 -8.202 1.00 67.27 172 LEU B O 1
ATOM 2106 N N . GLN B 2 127 ? 77.929 -28.890 -5.960 1.00 53.62 173 GLN B N 1
ATOM 2107 C CA . GLN B 2 127 ? 76.832 -27.936 -5.820 1.00 50.05 173 GLN B CA 1
ATOM 2108 C C . GLN B 2 127 ? 77.213 -26.537 -6.295 1.00 53.23 173 GLN B C 1
ATOM 2109 O O . GLN B 2 127 ? 76.407 -25.848 -6.917 1.00 49.01 173 GLN B O 1
ATOM 2115 N N . ASP B 2 128 ? 78.437 -26.115 -5.994 1.00 63.69 174 ASP B N 1
ATOM 2116 C CA . ASP B 2 128 ? 78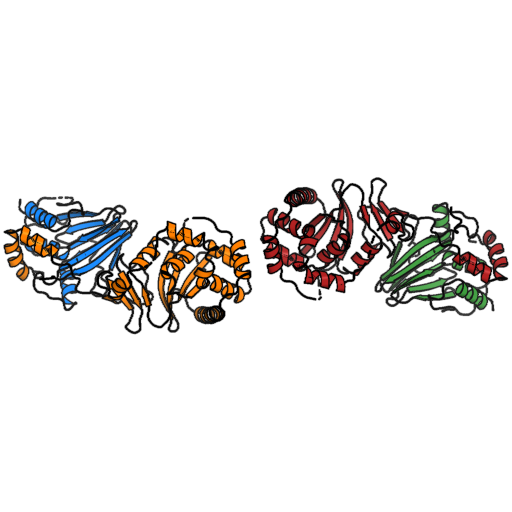.903 -24.791 -6.393 1.00 64.46 174 ASP B CA 1
ATOM 2117 C C . ASP B 2 128 ? 79.060 -24.691 -7.907 1.00 59.06 174 ASP B C 1
ATOM 2118 O O . ASP B 2 128 ? 78.660 -23.697 -8.517 1.00 54.98 174 ASP B O 1
ATOM 2123 N N . LEU B 2 129 ? 79.647 -25.723 -8.505 1.00 53.18 175 LEU B N 1
ATOM 2124 C CA . LEU B 2 129 ? 79.793 -25.795 -9.954 1.00 53.79 175 LEU B CA 1
ATOM 2125 C C . LEU B 2 129 ? 78.429 -25.774 -10.633 1.00 54.57 175 LEU B C 1
ATOM 2126 O O . LEU B 2 129 ? 78.219 -25.059 -11.617 1.00 56.73 175 LEU B O 1
ATOM 2131 N N . LEU B 2 130 ? 77.510 -26.567 -10.091 1.00 52.45 176 LEU B N 1
ATOM 2132 C CA . LEU B 2 130 ? 76.150 -26.650 -10.606 1.00 48.70 176 LEU B CA 1
ATOM 2133 C C . LEU B 2 130 ? 75.460 -25.294 -10.547 1.00 47.67 176 LEU B C 1
ATOM 2134 O O . LEU B 2 130 ? 74.847 -24.860 -11.519 1.00 46.89 176 LEU B O 1
ATOM 2139 N N . ALA B 2 131 ? 75.575 -24.627 -9.403 1.00 57.30 177 ALA B N 1
ATOM 2140 C CA . ALA B 2 131 ? 74.967 -23.317 -9.209 1.00 48.73 177 ALA B CA 1
ATOM 2141 C C . ALA B 2 131 ? 75.558 -22.291 -10.169 1.00 57.54 177 ALA B C 1
ATOM 2142 O O . ALA B 2 131 ? 74.844 -21.438 -10.695 1.00 52.56 177 ALA B O 1
ATOM 2144 N N . GLY B 2 132 ? 76.866 -22.376 -10.387 1.00 68.90 178 GLY B N 1
ATOM 2145 C CA . GLY B 2 132 ? 77.545 -21.466 -11.290 1.00 56.73 178 GLY B CA 1
ATOM 2146 C C . GLY B 2 132 ? 77.105 -21.650 -12.730 1.00 51.42 178 GLY B C 1
ATOM 2147 O O . GLY B 2 132 ? 76.863 -20.678 -13.445 1.00 57.60 178 GLY B O 1
ATOM 2148 N N . ILE B 2 133 ? 76.995 -22.905 -13.153 1.00 38.69 179 ILE B N 1
ATOM 2149 C CA . ILE B 2 133 ? 76.615 -23.223 -14.526 1.00 55.94 179 ILE B CA 1
ATOM 2150 C C . ILE B 2 133 ? 75.116 -23.004 -14.766 1.00 62.87 179 ILE B C 1
ATOM 2151 O O . ILE B 2 133 ? 74.700 -22.641 -15.869 1.00 34.14 179 ILE B O 1
ATOM 2156 N N . LEU B 2 134 ? 74.309 -23.187 -13.725 1.00 53.00 180 LEU B N 1
ATOM 2157 C CA . LEU B 2 134 ? 72.890 -22.850 -13.810 1.00 42.02 180 LEU B CA 1
ATOM 2158 C C . LEU B 2 134 ? 72.702 -21.344 -13.983 1.00 49.82 180 LEU B C 1
ATOM 2159 O O . LEU B 2 134 ? 71.620 -20.882 -14.343 1.00 51.36 180 LEU B O 1
ATOM 2164 N N . GLY B 2 135 ? 73.762 -20.587 -13.719 1.00 42.58 181 GLY B N 1
ATOM 2165 C CA . GLY B 2 135 ? 73.777 -19.159 -13.977 1.00 43.80 181 GLY B CA 1
ATOM 2166 C C . GLY B 2 135 ? 73.908 -18.823 -15.452 1.00 54.67 181 GLY B C 1
ATOM 2167 O O . GLY B 2 135 ? 73.683 -17.682 -15.858 1.00 52.09 181 GLY B O 1
ATOM 2168 N N . GLN B 2 136 ? 74.276 -19.817 -16.255 1.00 61.13 182 GLN B N 1
ATOM 2169 C CA . GLN B 2 136 ? 74.397 -19.639 -17.700 1.00 55.17 182 GLN B CA 1
ATOM 2170 C C . GLN B 2 136 ? 73.444 -20.567 -18.450 1.00 45.40 182 GLN B C 1
ATOM 2171 O O . GLN B 2 136 ? 73.866 -21.595 -18.982 1.00 39.81 182 GLN B O 1
ATOM 2177 N N . PRO B 2 137 ? 72.152 -20.204 -18.494 1.00 45.95 183 PRO B N 1
ATOM 2178 C CA . PRO B 2 137 ? 71.093 -21.047 -19.063 1.00 32.17 183 PRO B CA 1
ATOM 2179 C C . PRO B 2 137 ? 71.277 -21.359 -20.550 1.00 33.45 183 PRO B C 1
ATOM 2180 O O . PRO B 2 137 ? 70.738 -22.361 -21.023 1.00 50.20 183 PRO B O 1
ATOM 2184 N N . GLU B 2 138 ? 72.016 -20.519 -21.271 1.00 36.93 184 GLU B N 1
ATOM 2185 C CA . GLU B 2 138 ? 72.215 -20.709 -22.707 1.00 41.82 184 GLU B CA 1
ATOM 2186 C C . GLU B 2 138 ? 72.889 -22.041 -23.039 1.00 37.31 184 GLU B C 1
ATOM 2187 O O . GLU B 2 138 ? 72.655 -22.613 -24.103 1.00 40.41 184 GLU B O 1
ATOM 2193 N N . LEU B 2 139 ? 73.734 -22.521 -22.133 1.00 49.32 185 LEU B N 1
ATOM 2194 C CA . LEU B 2 139 ? 74.394 -23.809 -22.311 1.00 42.39 185 LEU B CA 1
ATOM 2195 C C . LEU B 2 139 ? 73.366 -24.938 -22.315 1.00 43.12 185 LEU B C 1
ATOM 2196 O O . LEU B 2 139 ? 73.370 -25.811 -23.195 1.00 60.00 185 LEU B O 1
ATOM 2201 N N . PHE B 2 140 ? 72.474 -24.899 -21.330 1.00 31.73 186 PHE B N 1
ATOM 2202 C CA . PHE B 2 140 ? 71.381 -25.857 -21.234 1.00 31.20 186 PHE B CA 1
ATOM 2203 C C . PHE B 2 140 ? 70.463 -25.720 -22.445 1.00 34.12 186 PHE B C 1
ATOM 2204 O O . PHE B 2 140 ? 69.874 -26.700 -22.901 1.00 38.57 186 PHE B O 1
ATOM 2212 N N . PHE B 2 141 ? 70.339 -24.495 -22.951 1.00 44.38 187 PHE B N 1
ATOM 2213 C CA . PHE B 2 141 ? 69.567 -24.236 -24.162 1.00 41.69 187 PHE B CA 1
ATOM 2214 C C . PHE B 2 141 ? 70.160 -24.989 -25.344 1.00 40.87 187 PHE B C 1
ATOM 2215 O O . PHE B 2 141 ? 69.449 -25.691 -26.058 1.00 53.10 187 PHE B O 1
ATOM 2223 N N . VAL B 2 142 ? 71.466 -24.833 -25.543 1.00 41.75 188 VAL B N 1
ATOM 2224 C CA . VAL B 2 142 ? 72.169 -25.489 -26.643 1.00 50.23 188 VAL B CA 1
ATOM 2225 C C . VAL B 2 142 ? 72.028 -27.000 -26.523 1.00 50.07 188 VAL B C 1
ATOM 2226 O O . VAL B 2 142 ? 71.792 -27.699 -27.514 1.00 67.08 188 VAL B O 1
ATOM 2230 N N . HIS B 2 143 ? 72.159 -27.493 -25.296 1.00 45.72 189 HIS B N 1
ATOM 2231 C CA . HIS B 2 143 ? 72.031 -28.919 -25.022 1.00 37.12 189 HIS B CA 1
ATOM 2232 C C . HIS B 2 143 ? 70.635 -29.422 -25.400 1.00 43.23 189 HIS B C 1
ATOM 2233 O O . HIS B 2 143 ? 70.489 -30.469 -26.036 1.00 35.47 189 HIS B O 1
ATOM 2240 N N . THR B 2 144 ? 69.618 -28.647 -25.034 1.00 41.38 190 THR B N 1
ATOM 2241 C CA . THR B 2 144 ? 68.229 -28.984 -25.334 1.00 36.97 190 THR B CA 1
ATOM 2242 C C . THR B 2 144 ? 67.946 -28.985 -26.836 1.00 49.89 190 THR B C 1
ATOM 2243 O O . THR B 2 144 ? 67.308 -29.902 -27.356 1.00 48.47 190 THR B O 1
ATOM 2247 N N . ILE B 2 145 ? 68.434 -27.958 -27.527 1.00 54.65 191 ILE B N 1
ATOM 2248 C CA . ILE B 2 145 ? 68.232 -27.817 -28.966 1.00 41.12 191 ILE B CA 1
ATOM 2249 C C . ILE B 2 145 ? 68.894 -28.960 -29.726 1.00 60.71 191 ILE B C 1
ATOM 2250 O O . ILE B 2 145 ? 68.262 -29.625 -30.547 1.00 45.14 191 ILE B O 1
ATOM 2255 N N . LEU B 2 146 ? 70.174 -29.177 -29.447 1.00 51.59 192 LEU B N 1
ATOM 2256 C CA . LEU B 2 146 ? 70.936 -30.232 -30.101 1.00 40.66 192 LEU B CA 1
ATOM 2257 C C . LEU B 2 146 ? 70.395 -31.619 -29.755 1.00 44.63 192 LEU B C 1
ATOM 2258 O O . LEU B 2 146 ? 70.537 -32.555 -30.543 1.00 46.42 192 LEU B O 1
ATOM 2263 N N . ARG B 2 147 ? 69.789 -31.752 -28.577 1.00 76.24 193 ARG B N 1
ATOM 2264 C CA . ARG B 2 147 ? 69.182 -33.020 -28.180 1.00 61.15 193 ARG B CA 1
ATOM 2265 C C . ARG B 2 147 ? 68.093 -33.470 -29.146 1.00 63.41 193 ARG B C 1
ATOM 2266 O O . ARG B 2 147 ? 67.987 -34.658 -29.458 1.00 63.86 193 ARG B O 1
ATOM 2274 N N . GLY B 2 148 ? 67.287 -32.527 -29.623 1.00 56.46 194 GLY B N 1
ATOM 2275 C CA . GLY B 2 148 ? 66.184 -32.885 -30.492 1.00 81.65 194 GLY B CA 1
ATOM 2276 C C . GLY B 2 148 ? 65.113 -33.522 -29.632 1.00 100.47 194 GLY B C 1
ATOM 2277 O O . GLY B 2 148 ? 64.548 -32.878 -28.745 1.00 107.19 194 GLY B O 1
ATOM 2278 N N . GLY B 2 149 ? 64.826 -34.791 -29.904 1.00 122.66 195 GLY B N 1
ATOM 2279 C CA . GLY B 2 149 ? 63.896 -35.548 -29.089 1.00 134.46 195 GLY B CA 1
ATOM 2280 C C . GLY B 2 149 ? 64.593 -36.336 -27.994 1.00 126.42 195 GLY B C 1
ATOM 2281 O O . GLY B 2 149 ? 64.034 -36.537 -26.917 1.00 123.20 195 GLY B O 1
ATOM 2282 N N . GLY B 2 150 ? 65.816 -36.785 -28.266 1.00 99.08 196 GLY B N 1
ATOM 2283 C CA . GLY B 2 150 ? 66.575 -37.540 -27.285 1.00 73.50 196 GLY B CA 1
ATOM 2284 C C . GLY B 2 150 ? 67.325 -38.738 -27.839 1.00 101.22 196 GLY B C 1
ATOM 2285 O O . GLY B 2 150 ? 68.262 -39.231 -27.210 1.00 85.52 196 GLY B O 1
ATOM 2286 N N . ALA B 2 151 ? 66.916 -39.207 -29.015 1.00 145.30 197 ALA B N 1
ATOM 2287 C CA . ALA B 2 151 ? 67.533 -40.382 -29.625 1.00 153.32 197 ALA B CA 1
ATOM 2288 C C . ALA B 2 151 ? 68.966 -40.066 -30.029 1.00 151.88 197 ALA B C 1
ATOM 2289 O O . ALA B 2 151 ? 69.816 -40.953 -30.102 1.00 161.01 197 ALA B O 1
ATOM 2291 N N . CYS B 2 152 ? 69.223 -38.789 -30.288 1.00 132.54 198 CYS B N 1
ATOM 2292 C CA . CYS B 2 152 ? 70.561 -38.324 -30.619 1.00 107.71 198 CYS B CA 1
ATOM 2293 C C . CYS B 2 152 ? 71.040 -37.437 -29.479 1.00 97.80 198 CYS B C 1
ATOM 2294 O O . CYS B 2 152 ? 70.381 -36.462 -29.117 1.00 91.18 198 CYS B O 1
ATOM 2297 N N . ASP B 2 153 ? 72.191 -37.779 -28.914 1.00 98.22 199 ASP B N 1
ATOM 2298 C CA . ASP B 2 153 ? 72.695 -37.081 -27.741 1.00 84.11 199 ASP B CA 1
ATOM 2299 C C . ASP B 2 153 ? 74.179 -36.781 -27.866 1.00 71.35 199 ASP B C 1
ATOM 2300 O O . ASP B 2 153 ? 75.008 -37.687 -27.789 1.00 76.76 199 ASP B O 1
ATOM 2305 N N . PRO B 2 154 ? 74.519 -35.499 -28.052 1.00 44.86 200 PRO B N 1
ATOM 2306 C CA . PRO B 2 154 ? 75.929 -35.109 -28.072 1.00 57.49 200 PRO B CA 1
ATOM 2307 C C . PRO B 2 154 ? 76.474 -34.997 -26.656 1.00 61.50 200 PRO B C 1
ATOM 2308 O O . PRO B 2 154 ? 75.744 -34.600 -25.747 1.00 37.90 200 PRO B O 1
ATOM 2312 N N . ARG B 2 155 ? 77.745 -35.336 -26.476 1.00 45.64 201 ARG B N 1
ATOM 2313 C CA . ARG B 2 155 ? 78.361 -35.250 -25.161 1.00 39.77 201 ARG B CA 1
ATOM 2314 C C . ARG B 2 155 ? 78.630 -33.789 -24.842 1.00 42.01 201 ARG B C 1
ATOM 2315 O O . ARG B 2 155 ? 78.676 -32.955 -25.741 1.00 38.95 201 ARG B O 1
ATOM 2323 N N . LEU B 2 156 ? 78.772 -33.467 -23.563 1.00 59.18 202 LEU B N 1
ATOM 2324 C CA . LEU B 2 156 ? 78.969 -32.078 -23.171 1.00 35.42 202 LEU B CA 1
ATOM 2325 C C . LEU B 2 156 ? 80.110 -31.913 -22.182 1.00 45.61 202 LEU B C 1
ATOM 2326 O O . LEU B 2 156 ? 80.148 -32.568 -21.144 1.00 42.95 202 LEU B O 1
ATOM 2331 N N . LEU B 2 157 ? 81.042 -31.028 -22.509 1.00 46.69 203 LEU B N 1
ATOM 2332 C CA . LEU B 2 157 ? 82.144 -30.724 -21.610 1.00 37.69 203 LEU B CA 1
ATOM 2333 C C . LEU B 2 157 ? 82.062 -29.259 -21.211 1.00 53.07 203 LEU B C 1
ATOM 2334 O O . LEU B 2 157 ? 81.544 -28.438 -21.960 1.00 59.77 203 LEU B O 1
ATOM 2339 N N . PHE B 2 158 ? 82.535 -28.936 -20.016 1.00 58.78 204 PHE B N 1
ATOM 2340 C CA . PHE B 2 158 ? 82.513 -27.555 -19.555 1.00 42.21 204 PHE B CA 1
ATOM 2341 C C . PHE B 2 158 ? 83.909 -27.110 -19.161 1.00 39.64 204 PHE B C 1
ATOM 2342 O O . PHE B 2 158 ? 84.582 -27.781 -18.379 1.00 56.46 204 PHE B O 1
ATOM 2350 N N . TYR B 2 159 ? 84.350 -25.975 -19.693 1.00 33.64 205 TYR B N 1
ATOM 2351 C CA . TYR B 2 159 ? 85.699 -25.514 -19.386 1.00 35.95 205 TYR B CA 1
ATOM 2352 C C . TYR B 2 159 ? 85.704 -24.071 -18.907 1.00 36.94 205 TYR B C 1
ATOM 2353 O O . TYR B 2 159 ? 84.969 -23.241 -19.430 1.00 45.48 205 TYR B O 1
ATOM 2362 N N . PRO B 2 160 ? 86.542 -23.768 -17.905 1.00 47.09 206 PRO B N 1
ATOM 2363 C CA . PRO B 2 160 ? 86.594 -22.412 -17.350 1.00 61.01 206 PRO B CA 1
ATOM 2364 C C . PRO B 2 160 ? 86.969 -21.378 -18.408 1.00 61.31 206 PRO B C 1
ATOM 2365 O O . PRO B 2 160 ? 87.885 -21.604 -19.198 1.00 52.42 206 PRO B O 1
ATOM 2369 N N . ASP B 2 161 ? 86.257 -20.257 -18.416 1.00 72.97 207 ASP B N 1
ATOM 2370 C CA . ASP B 2 161 ? 86.511 -19.200 -19.383 1.00 69.26 207 ASP B CA 1
ATOM 2371 C C . ASP B 2 161 ? 87.388 -18.136 -18.735 1.00 62.80 207 ASP B C 1
ATOM 2372 O O . ASP B 2 161 ? 86.962 -17.462 -17.799 1.00 63.98 207 ASP B O 1
ATOM 2377 N N . PRO B 2 162 ? 88.628 -17.997 -19.221 1.00 62.65 208 PRO B N 1
ATOM 2378 C CA . PRO B 2 162 ? 89.583 -17.034 -18.665 1.00 69.33 208 PRO B CA 1
ATOM 2379 C C . PRO B 2 162 ? 89.126 -15.588 -18.847 1.00 73.14 208 PRO B C 1
ATOM 2380 O O . PRO B 2 162 ? 89.284 -14.769 -17.940 1.00 87.04 208 PRO B O 1
ATOM 2384 N N . THR B 2 163 ? 88.562 -15.290 -20.014 1.00 81.84 209 THR B N 1
ATOM 2385 C CA . THR B 2 163 ? 88.184 -13.927 -20.377 1.00 67.42 209 THR B CA 1
ATOM 2386 C C . THR B 2 163 ? 87.038 -13.353 -19.546 1.00 71.09 209 THR B C 1
ATOM 2387 O O . THR B 2 163 ? 87.122 -12.229 -19.056 1.00 82.45 209 THR B O 1
ATOM 2391 N N . TYR B 2 164 ? 85.968 -14.124 -19.388 1.00 70.61 210 TYR B N 1
ATOM 2392 C CA . TYR B 2 164 ? 84.746 -13.610 -18.768 1.00 70.66 210 TYR B CA 1
ATOM 2393 C C . TYR B 2 164 ? 84.373 -14.315 -17.470 1.00 70.56 210 TYR B C 1
ATOM 2394 O O . TYR B 2 164 ? 83.460 -13.880 -16.766 1.00 77.09 210 TYR B O 1
ATOM 2403 N N . GLY B 2 165 ? 85.072 -15.397 -17.150 1.00 71.15 211 GLY B N 1
ATOM 2404 C CA . GLY B 2 165 ? 84.711 -16.192 -15.991 1.00 70.37 211 GLY B CA 1
ATOM 2405 C C . GLY B 2 165 ? 83.537 -17.065 -16.375 1.00 68.48 211 GLY B C 1
ATOM 2406 O O . GLY B 2 165 ? 83.066 -17.002 -17.509 1.00 82.78 211 GLY B O 1
ATOM 2407 N N . GLY B 2 166 ? 83.066 -17.896 -15.455 1.00 50.44 212 GLY B N 1
ATOM 2408 C CA . GLY B 2 166 ? 82.013 -18.828 -15.803 1.00 44.16 212 GLY B CA 1
ATOM 2409 C C . GLY B 2 166 ? 82.577 -19.938 -16.665 1.00 43.43 212 GLY B C 1
ATOM 2410 O O . GLY B 2 166 ? 83.769 -20.237 -16.595 1.00 45.00 212 GLY B O 1
ATOM 2411 N N . HIS B 2 167 ? 81.728 -20.558 -17.477 1.00 55.68 213 HIS B N 1
ATOM 2412 C CA . HIS B 2 167 ? 82.170 -21.685 -18.286 1.00 54.84 213 HIS B CA 1
ATOM 2413 C C . HIS B 2 167 ? 81.821 -21.527 -19.762 1.00 53.46 213 HIS B C 1
ATOM 2414 O O . HIS B 2 167 ? 80.914 -20.778 -20.124 1.00 66.02 213 HIS B O 1
ATOM 2421 N N . MET B 2 168 ? 82.551 -22.252 -20.604 1.00 59.75 214 MET B N 1
ATOM 2422 C CA . MET B 2 168 ? 82.228 -22.381 -22.018 1.00 48.97 214 MET B CA 1
ATOM 2423 C C . MET B 2 168 ? 81.960 -23.846 -22.333 1.00 41.82 214 MET B C 1
ATOM 2424 O O . MET B 2 168 ? 82.517 -24.746 -21.685 1.00 43.26 214 MET B O 1
ATOM 2429 N N . LEU B 2 169 ? 81.115 -24.077 -23.334 1.00 36.24 215 LEU B N 1
ATOM 2430 C CA . LEU B 2 169 ? 80.621 -25.417 -23.624 1.00 33.31 215 LEU B CA 1
ATOM 2431 C C . LEU B 2 169 ? 81.326 -26.092 -24.799 1.00 46.47 215 LEU B C 1
ATOM 2432 O O . LEU B 2 169 ? 81.485 -25.506 -25.865 1.00 49.62 215 LEU B O 1
ATOM 2437 N N . TYR B 2 170 ? 81.742 -27.334 -24.589 1.00 48.26 216 TYR B N 1
ATOM 2438 C CA . TYR B 2 170 ? 82.214 -28.180 -25.674 1.00 32.14 216 TYR B CA 1
ATOM 2439 C C . TYR B 2 170 ? 81.127 -29.178 -26.039 1.00 46.99 216 TYR B C 1
ATOM 2440 O O . TYR B 2 170 ? 80.795 -30.062 -25.247 1.00 29.99 216 TYR B O 1
ATOM 2449 N N . VAL B 2 171 ? 80.562 -29.025 -27.232 1.00 44.06 217 VAL B N 1
ATOM 2450 C CA . VAL B 2 171 ? 79.609 -29.998 -27.745 1.00 31.83 217 VAL B CA 1
ATOM 2451 C C . VAL B 2 171 ? 80.349 -31.076 -28.521 1.00 34.92 217 VAL B C 1
ATOM 2452 O O . VAL B 2 171 ? 80.957 -30.805 -29.555 1.00 39.45 217 VAL B O 1
ATOM 2456 N N . ILE B 2 172 ? 80.270 -32.305 -28.027 1.00 31.97 218 ILE B N 1
ATOM 2457 C CA . ILE B 2 172 ? 81.018 -33.416 -28.591 1.00 29.77 218 ILE B CA 1
ATOM 2458 C C . ILE B 2 172 ? 80.124 -34.282 -29.464 1.00 40.64 218 ILE B C 1
ATOM 2459 O O . ILE B 2 172 ? 79.180 -34.911 -28.980 1.00 49.67 218 ILE B O 1
ATOM 2464 N N . PHE B 2 173 ? 80.427 -34.297 -30.757 1.00 38.03 219 PHE B N 1
ATOM 2465 C CA . PHE B 2 173 ? 79.653 -35.060 -31.724 1.00 31.66 219 PHE B CA 1
ATOM 2466 C C . PHE B 2 173 ? 80.157 -36.494 -31.809 1.00 34.03 219 PHE B C 1
ATOM 2467 O O . PHE B 2 173 ? 81.364 -36.731 -31.846 1.00 47.46 219 PHE B O 1
ATOM 2475 N N . PRO B 2 174 ? 79.230 -37.460 -31.838 1.00 35.46 220 PRO B N 1
ATOM 2476 C CA . PRO B 2 174 ? 79.598 -38.873 -31.962 1.00 40.91 220 PRO B CA 1
ATOM 2477 C C . PRO B 2 174 ? 80.081 -39.211 -33.369 1.00 49.11 220 PRO B C 1
ATOM 2478 O O . PRO B 2 174 ? 79.638 -38.590 -34.334 1.00 51.22 220 PRO B O 1
ATOM 2482 N N . GLY B 2 175 ? 80.976 -40.187 -33.479 1.00 57.11 221 GLY B N 1
ATOM 2483 C CA . GLY B 2 175 ? 81.417 -40.673 -34.773 1.00 66.56 221 GLY B CA 1
ATOM 2484 C C . GLY B 2 175 ? 82.371 -39.741 -35.494 1.00 62.52 221 GLY B C 1
ATOM 2485 O O . GLY B 2 175 ? 82.950 -38.835 -34.896 1.00 60.33 221 GLY B O 1
ATOM 2486 N N . THR B 2 176 ? 82.532 -39.975 -36.793 1.00 62.67 222 THR B N 1
ATOM 2487 C CA . THR B 2 176 ? 83.433 -39.184 -37.624 1.00 55.43 222 THR B CA 1
ATOM 2488 C C . THR B 2 176 ? 82.678 -38.201 -38.514 1.00 61.30 222 THR B C 1
ATOM 2489 O O . THR B 2 176 ? 83.285 -37.457 -39.284 1.00 56.78 222 THR B O 1
ATOM 2493 N N . SER B 2 177 ? 81.354 -38.206 -38.415 1.00 67.72 223 SER B N 1
ATOM 2494 C CA . SER B 2 177 ? 80.531 -37.319 -39.229 1.00 59.65 223 SER B CA 1
ATOM 2495 C C . SER B 2 177 ? 79.557 -36.518 -38.374 1.00 55.21 223 SER B C 1
ATOM 2496 O O . SER B 2 177 ? 79.056 -37.008 -37.361 1.00 67.82 223 SER B O 1
ATOM 2499 N N . ALA B 2 178 ? 79.301 -35.279 -38.785 1.00 42.00 224 ALA B N 1
ATOM 2500 C CA . ALA B 2 178 ? 78.373 -34.410 -38.072 1.00 35.67 224 ALA B CA 1
ATOM 2501 C C . ALA B 2 178 ? 77.569 -33.538 -39.033 1.00 52.24 224 ALA B C 1
ATOM 2502 O O . ALA B 2 178 ? 78.124 -32.932 -39.952 1.00 39.04 224 ALA B O 1
ATOM 2504 N N . HIS B 2 179 ? 76.278 -33.444 -38.802 1.00 40.94 225 HIS B N 1
ATOM 2505 C CA . HIS B 2 179 ? 75.430 -32.626 -39.629 1.00 42.50 225 HIS B CA 1
ATOM 2506 C C . HIS B 2 179 ? 74.526 -31.755 -38.785 1.00 41.14 225 HIS B C 1
ATOM 2507 O O . HIS B 2 179 ? 73.745 -32.247 -38.025 1.00 40.43 225 HIS B O 1
ATOM 2514 N N . LEU B 2 180 ? 74.647 -30.446 -38.941 1.00 41.43 226 LEU B N 1
ATOM 2515 C CA . LEU B 2 180 ? 73.891 -29.465 -38.184 1.00 38.52 226 LEU B CA 1
ATOM 2516 C C . LEU B 2 180 ? 72.823 -28.841 -39.069 1.00 40.55 226 LEU B C 1
ATOM 2517 O O . LEU B 2 180 ? 73.131 -28.091 -40.002 1.00 43.49 226 LEU B O 1
ATOM 2522 N N . HIS B 2 181 ? 71.572 -29.173 -38.765 1.00 39.06 227 HIS B N 1
ATOM 2523 C CA . HIS B 2 181 ? 70.412 -28.675 -39.492 1.00 47.56 227 HIS B CA 1
ATOM 2524 C C . HIS B 2 181 ? 70.372 -27.151 -39.443 1.00 46.37 227 HIS B C 1
ATOM 2525 O O . HIS B 2 181 ? 70.805 -26.548 -38.462 1.00 38.45 227 HIS B O 1
ATOM 2532 N N . TYR B 2 182 ? 69.845 -26.543 -40.478 1.00 45.45 228 TYR B N 1
ATOM 2533 C CA . TYR B 2 182 ? 69.795 -25.109 -40.562 1.00 54.08 228 TYR B CA 1
ATOM 2534 C C . TYR B 2 182 ? 68.945 -24.498 -39.493 1.00 58.30 228 TYR B C 1
ATOM 2535 O O . TYR B 2 182 ? 69.269 -23.500 -38.919 1.00 52.44 228 TYR B O 1
ATOM 2544 N N . ARG B 2 183 ? 67.833 -25.124 -39.232 1.00 49.66 229 ARG B N 1
ATOM 2545 C CA . ARG B 2 183 ? 66.903 -24.691 -38.202 1.00 49.91 229 ARG B CA 1
ATOM 2546 C C . ARG B 2 183 ? 67.578 -24.714 -36.833 1.00 51.09 229 ARG B C 1
ATOM 2547 O O . ARG B 2 183 ? 67.366 -23.825 -36.005 1.00 49.06 229 ARG B O 1
ATOM 2555 N N . LEU B 2 184 ? 68.415 -25.725 -36.619 1.00 58.26 230 LEU B N 1
ATOM 2556 C CA . LEU B 2 184 ? 69.138 -25.882 -35.362 1.00 35.91 230 LEU B CA 1
ATOM 2557 C C . LEU B 2 184 ? 70.179 -24.788 -35.156 1.00 34.44 230 LEU B C 1
ATOM 2558 O O . LEU B 2 184 ? 70.337 -24.275 -34.049 1.00 38.27 230 LEU B O 1
ATOM 2563 N N . ILE B 2 185 ? 70.885 -24.436 -36.225 1.00 41.56 231 ILE B N 1
ATOM 2564 C CA . ILE B 2 185 ? 71.905 -23.397 -36.161 1.00 49.22 231 ILE B CA 1
ATOM 2565 C C . ILE B 2 185 ? 71.255 -22.036 -35.946 1.00 43.11 231 ILE B C 1
ATOM 2566 O O . ILE B 2 185 ? 71.715 -21.234 -35.127 1.00 61.76 231 ILE B O 1
ATOM 2571 N N . ASP B 2 186 ? 70.171 -21.795 -36.676 1.00 38.17 232 ASP B N 1
ATOM 2572 C CA . ASP B 2 186 ? 69.429 -20.548 -36.564 1.00 40.76 232 ASP B CA 1
ATOM 2573 C C . ASP B 2 186 ? 68.908 -20.377 -35.141 1.00 51.67 232 ASP B C 1
ATOM 2574 O O . ASP B 2 186 ? 69.095 -19.326 -34.519 1.00 58.53 232 ASP B O 1
ATOM 2579 N N . ARG B 2 187 ? 68.276 -21.426 -34.624 1.00 49.60 233 ARG B N 1
ATOM 2580 C CA . ARG B 2 187 ? 67.709 -21.388 -33.283 1.00 52.64 233 ARG B CA 1
ATOM 2581 C C . ARG B 2 187 ? 68.789 -21.234 -32.215 1.00 51.20 233 ARG B C 1
ATOM 2582 O O . ARG B 2 187 ? 68.613 -20.480 -31.260 1.00 47.03 233 ARG B O 1
ATOM 2590 N N . MET B 2 188 ? 69.900 -21.949 -32.376 1.00 39.87 234 MET B N 1
ATOM 2591 C CA . MET B 2 188 ? 71.032 -21.815 -31.462 1.00 37.10 234 MET B CA 1
ATOM 2592 C C . MET B 2 188 ? 71.543 -20.382 -31.407 1.00 45.47 234 MET B C 1
ATOM 2593 O O . MET B 2 188 ? 71.741 -19.827 -30.326 1.00 44.87 234 MET B O 1
ATOM 2598 N N . LEU B 2 189 ? 71.763 -19.789 -32.578 1.00 45.21 235 LEU B N 1
ATOM 2599 C CA . LEU B 2 189 ? 72.298 -18.433 -32.649 1.00 44.06 235 LEU B CA 1
ATOM 2600 C C . LEU B 2 189 ? 71.328 -17.408 -32.066 1.00 47.69 235 LEU B C 1
ATOM 2601 O O . LEU B 2 189 ? 71.733 -16.518 -31.318 1.00 37.53 235 LEU B O 1
ATOM 2606 N N . THR B 2 190 ? 70.050 -17.534 -32.407 1.00 42.51 236 THR B N 1
ATOM 2607 C CA . THR B 2 190 ? 69.056 -16.560 -31.962 1.00 47.48 236 THR B CA 1
ATOM 2608 C C . THR B 2 190 ? 68.750 -16.668 -30.467 1.00 60.13 236 THR B C 1
ATOM 2609 O O . THR B 2 190 ? 68.540 -15.655 -29.799 1.00 51.08 236 THR B O 1
ATOM 2613 N N . ALA B 2 191 ? 68.726 -17.891 -29.944 1.00 71.73 237 ALA B N 1
ATOM 2614 C CA . ALA B 2 191 ? 68.390 -18.109 -28.538 1.00 55.50 237 ALA B CA 1
ATOM 2615 C C . ALA B 2 191 ? 69.524 -17.688 -27.607 1.00 46.87 237 ALA B C 1
ATOM 2616 O O . ALA B 2 191 ? 69.287 -17.327 -26.454 1.00 48.23 237 ALA B O 1
ATOM 2618 N N . CYS B 2 192 ? 70.754 -17.749 -28.106 1.00 41.73 238 CYS B N 1
ATOM 2619 C CA . CYS B 2 192 ? 71.917 -17.368 -27.310 1.00 42.44 238 CYS B CA 1
ATOM 2620 C C . CYS B 2 192 ? 72.691 -16.227 -27.968 1.00 51.23 238 CYS B C 1
ATOM 2621 O O . CYS B 2 192 ? 73.751 -16.449 -28.553 1.00 57.80 238 CYS B O 1
ATOM 2624 N N . PRO B 2 193 ? 72.160 -14.997 -27.872 1.00 54.51 239 PRO B N 1
ATOM 2625 C CA . PRO B 2 193 ? 72.762 -13.854 -28.567 1.00 63.95 239 PRO B CA 1
ATOM 2626 C C . PRO B 2 193 ? 74.047 -13.373 -27.899 1.00 63.10 239 PRO B C 1
ATOM 2627 O O . PRO B 2 193 ? 74.861 -12.709 -28.539 1.00 67.60 239 PRO B O 1
ATOM 2631 N N . GLY B 2 194 ? 74.223 -13.713 -26.626 1.00 45.69 240 GLY B N 1
ATOM 2632 C CA . GLY B 2 194 ? 75.409 -13.317 -25.891 1.00 47.21 240 GLY B CA 1
ATOM 2633 C C . GLY B 2 194 ? 76.538 -14.319 -26.028 1.00 58.85 240 GLY B C 1
ATOM 2634 O O . GLY B 2 194 ? 77.551 -14.224 -25.334 1.00 40.78 240 GLY B O 1
ATOM 2635 N N . TYR B 2 195 ? 76.361 -15.288 -26.920 1.00 53.28 241 TYR B N 1
ATOM 2636 C CA . TYR B 2 195 ? 77.359 -16.332 -27.114 1.00 40.45 241 TYR B CA 1
ATOM 2637 C C . TYR B 2 195 ? 77.770 -16.488 -28.578 1.00 51.03 241 TYR B C 1
ATOM 2638 O O . TYR B 2 195 ? 76.968 -16.278 -29.488 1.00 58.44 241 TYR B O 1
ATOM 2647 N N . ARG B 2 196 ? 79.029 -16.862 -28.788 1.00 45.20 242 ARG B N 1
ATOM 2648 C CA . ARG B 2 196 ? 79.556 -17.134 -30.117 1.00 58.47 242 ARG B CA 1
ATOM 2649 C C . ARG B 2 196 ? 79.850 -18.629 -30.247 1.00 53.49 242 ARG B C 1
ATOM 2650 O O . ARG B 2 196 ? 80.307 -19.281 -29.294 1.00 40.57 242 ARG B O 1
ATOM 2658 N N . PHE B 2 197 ? 79.551 -19.180 -31.410 1.00 49.85 243 PHE B N 1
ATOM 2659 C CA . PHE B 2 197 ? 79.716 -20.591 -31.684 1.00 32.13 243 PHE B CA 1
ATOM 2660 C C . PHE B 2 197 ? 80.747 -20.867 -32.740 1.00 44.87 243 PHE B C 1
ATOM 2661 O O . PHE B 2 197 ? 80.681 -20.373 -33.815 1.00 53.55 243 PHE B O 1
ATOM 2669 N N . VAL B 2 198 ? 81.703 -21.691 -32.420 1.00 35.26 244 VAL B N 1
ATOM 2670 C CA . VAL B 2 198 ? 82.775 -22.021 -33.354 1.00 28.21 244 VAL B CA 1
ATOM 2671 C C . VAL B 2 198 ? 82.945 -23.530 -33.497 1.00 34.44 244 VAL B C 1
ATOM 2672 O O . VAL B 2 198 ? 83.198 -24.229 -32.517 1.00 49.73 244 VAL B O 1
ATOM 2676 N N . ALA B 2 199 ? 82.819 -24.025 -34.724 1.00 40.98 245 ALA B N 1
ATOM 2677 C CA . ALA B 2 199 ? 83.004 -25.445 -35.006 1.00 29.85 245 ALA B CA 1
ATOM 2678 C C . ALA B 2 199 ? 84.471 -25.763 -35.284 1.00 38.13 245 ALA B C 1
ATOM 2679 O O . ALA B 2 199 ? 85.148 -25.031 -36.006 1.00 41.46 245 ALA B O 1
ATOM 2681 N N . HIS B 2 200 ? 84.955 -26.861 -34.713 1.00 29.67 246 HIS B N 1
ATOM 2682 C CA . HIS B 2 200 ? 86.347 -27.256 -34.893 1.00 31.62 246 HIS B CA 1
ATOM 2683 C C . HIS B 2 200 ? 86.510 -28.764 -34.741 1.00 46.73 246 HIS B C 1
ATOM 2684 O O . HIS B 2 200 ? 85.533 -29.480 -34.543 1.00 34.99 246 HIS B O 1
ATOM 2691 N N . VAL B 2 201 ? 87.743 -29.246 -34.856 1.00 44.45 247 VAL B N 1
ATOM 2692 C CA . VAL B 2 201 ? 88.016 -30.665 -34.665 1.00 36.01 247 VAL B CA 1
ATOM 2693 C C . VAL B 2 201 ? 89.241 -30.859 -33.769 1.00 38.23 247 VAL B C 1
ATOM 2694 O O . VAL B 2 201 ? 90.192 -30.076 -33.812 1.00 45.03 247 VAL B O 1
ATOM 2698 N N . TRP B 2 202 ? 89.190 -31.891 -32.933 1.00 38.90 248 TRP B N 1
ATOM 2699 C CA . TRP B 2 202 ? 90.279 -32.209 -32.021 1.00 41.42 248 TRP B CA 1
ATOM 2700 C C . TRP B 2 202 ? 90.377 -33.712 -31.786 1.00 43.32 248 TRP B C 1
ATOM 2701 O O . TRP B 2 202 ? 89.395 -34.348 -31.398 1.00 63.05 248 TRP B O 1
ATOM 2712 N N . GLN B 2 203 ? 91.567 -34.262 -32.022 1.00 46.87 249 GLN B N 1
ATOM 2713 C CA . GLN B 2 203 ? 91.842 -35.685 -31.825 1.00 49.62 249 GLN B CA 1
ATOM 2714 C C . GLN B 2 203 ? 90.746 -36.574 -32.403 1.00 53.59 249 GLN B C 1
ATOM 2715 O O . GLN B 2 203 ? 90.119 -37.351 -31.681 1.00 74.56 249 GLN B O 1
ATOM 2721 N N . SER B 2 204 ? 90.526 -36.439 -33.709 1.00 55.63 250 SER B N 1
ATOM 2722 C C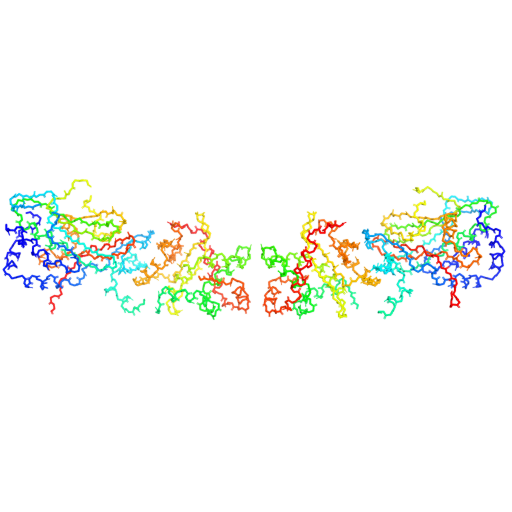A . SER B 2 204 ? 89.548 -37.236 -34.448 1.00 53.73 250 SER B CA 1
ATOM 2723 C C . SER B 2 204 ? 88.116 -37.040 -33.956 1.00 48.79 250 SER B C 1
ATOM 2724 O O . SER B 2 204 ? 87.267 -37.909 -34.148 1.00 55.91 250 SER B O 1
ATOM 2727 N N . THR B 2 205 ? 87.848 -35.902 -33.322 1.00 54.86 251 THR B N 1
ATOM 2728 C CA . THR B 2 205 ? 86.512 -35.629 -32.804 1.00 52.10 251 THR B CA 1
ATOM 2729 C C . THR B 2 205 ? 86.014 -34.243 -33.203 1.00 46.74 251 THR B C 1
ATOM 2730 O O . THR B 2 205 ? 86.645 -33.238 -32.885 1.00 35.83 251 THR B O 1
ATOM 2734 N N . PHE B 2 206 ? 84.877 -34.186 -33.889 1.00 38.05 252 PHE B N 1
ATOM 2735 C CA . PHE B 2 206 ? 84.296 -32.901 -34.256 1.00 34.70 252 PHE B CA 1
ATOM 2736 C C . PHE B 2 206 ? 83.584 -32.299 -33.052 1.00 37.44 252 PHE B C 1
ATOM 2737 O O . PHE B 2 206 ? 82.860 -32.988 -32.336 1.00 56.37 252 PHE B O 1
ATOM 2745 N N . VAL B 2 207 ? 83.794 -31.005 -32.840 1.00 43.01 253 VAL B N 1
ATOM 2746 C CA . VAL B 2 207 ? 83.314 -30.338 -31.640 1.00 39.78 253 VAL B CA 1
ATOM 2747 C C . VAL B 2 207 ? 82.728 -28.965 -31.979 1.00 46.03 253 VAL B C 1
ATOM 2748 O O . VAL B 2 207 ? 83.165 -28.307 -32.926 1.00 48.87 253 VAL B O 1
ATOM 2752 N N . LEU B 2 208 ? 81.734 -28.544 -31.200 1.00 50.87 254 LEU B N 1
ATOM 2753 C CA . LEU B 2 208 ? 81.155 -27.212 -31.328 1.00 47.29 254 LEU B CA 1
ATOM 2754 C C . LEU B 2 208 ? 81.342 -26.433 -30.031 1.00 50.74 254 LEU B C 1
ATOM 2755 O O . LEU B 2 208 ? 80.736 -26.754 -29.010 1.00 68.63 254 LEU B O 1
ATOM 2760 N N . VAL B 2 209 ? 82.167 -25.394 -30.081 1.00 47.01 255 VAL B N 1
ATOM 2761 C CA . VAL B 2 209 ? 82.494 -24.620 -28.891 1.00 44.41 255 VAL B CA 1
ATOM 2762 C C . VAL B 2 209 ? 81.599 -23.394 -28.751 1.00 49.75 255 VAL B C 1
ATOM 2763 O O . VAL B 2 209 ? 81.462 -22.602 -29.682 1.00 71.37 255 VAL B O 1
ATOM 2767 N N . VAL B 2 210 ? 80.995 -23.245 -27.577 1.00 46.74 256 VAL B N 1
ATOM 2768 C CA . VAL B 2 210 ? 80.142 -22.104 -27.290 1.00 37.66 256 VAL B CA 1
ATOM 2769 C C . VAL B 2 210 ? 80.765 -21.252 -26.193 1.00 31.52 256 VAL B C 1
ATOM 2770 O O . VAL B 2 210 ? 80.922 -21.708 -25.056 1.00 43.44 256 VAL B O 1
ATOM 2774 N N . ARG B 2 211 ? 81.116 -20.017 -26.539 1.00 41.38 257 ARG B N 1
ATOM 2775 C CA . ARG B 2 211 ? 81.775 -19.111 -25.599 1.00 44.46 257 ARG B CA 1
ATOM 2776 C C . ARG B 2 211 ? 80.973 -17.835 -25.428 1.00 48.73 257 ARG B C 1
ATOM 2777 O O . ARG B 2 211 ? 80.110 -17.542 -26.241 1.00 65.61 257 ARG B O 1
ATOM 2785 N N . ARG B 2 212 ? 81.241 -17.080 -24.368 1.00 50.05 258 ARG B N 1
ATOM 2786 C CA . ARG B 2 212 ? 80.582 -15.790 -24.204 1.00 50.02 258 ARG B CA 1
ATOM 2787 C C . ARG B 2 212 ? 81.295 -14.766 -25.082 1.00 57.71 258 ARG B C 1
ATOM 2788 O O . ARG B 2 212 ? 82.522 -14.675 -25.060 1.00 53.99 258 ARG B O 1
ATOM 2796 N N . ASN B 2 213 ? 80.532 -13.998 -25.854 1.00 74.14 259 ASN B N 1
ATOM 2797 C CA . ASN B 2 213 ? 81.124 -13.003 -26.742 1.00 68.45 259 ASN B CA 1
ATOM 2798 C C . ASN B 2 213 ? 81.408 -11.678 -26.039 1.00 73.46 259 ASN B C 1
ATOM 2799 O O . ASN B 2 213 ? 82.496 -11.118 -26.168 1.00 85.61 259 ASN B O 1
ATOM 2804 N N . ALA B 2 214 ? 80.422 -11.185 -25.297 1.00 78.80 260 ALA B N 1
ATOM 2805 C CA . ALA B 2 214 ? 80.551 -9.916 -24.593 1.00 92.01 260 ALA B CA 1
ATOM 2806 C C . ALA B 2 214 ? 79.959 -10.008 -23.191 1.00 87.64 260 ALA B C 1
ATOM 2807 O O . ALA B 2 214 ? 79.488 -11.066 -22.774 1.00 79.05 260 ALA B O 1
ATOM 2809 N N . PRO B 2 223 ? 63.906 -16.357 -14.780 1.00 101.28 269 PRO B N 1
ATOM 2810 C CA . PRO B 2 223 ? 63.749 -17.793 -14.534 1.00 106.17 269 PRO B CA 1
ATOM 2811 C C . PRO B 2 223 ? 64.857 -18.347 -13.645 1.00 99.22 269 PRO B C 1
ATOM 2812 O O . PRO B 2 223 ? 65.969 -18.564 -14.125 1.00 86.50 269 PRO B O 1
ATOM 2816 N N . THR B 2 224 ? 64.560 -18.568 -12.368 1.00 100.33 270 THR B N 1
ATOM 2817 C CA . THR B 2 224 ? 65.582 -19.020 -11.432 1.00 99.39 270 THR B CA 1
ATOM 2818 C C . THR B 2 224 ? 65.305 -20.437 -10.940 1.00 87.63 270 THR B C 1
ATOM 2819 O O . THR B 2 224 ? 64.153 -20.835 -10.758 1.00 88.98 270 THR B O 1
ATOM 2823 N N . VAL B 2 225 ? 66.379 -21.194 -10.734 1.00 75.05 271 VAL B N 1
ATOM 2824 C CA . VAL B 2 225 ? 66.288 -22.592 -10.332 1.00 68.17 271 VAL B CA 1
ATOM 2825 C C . VAL B 2 225 ? 67.156 -22.813 -9.092 1.00 67.31 271 VAL B C 1
ATOM 2826 O O . VAL B 2 225 ? 68.164 -22.130 -8.910 1.00 73.25 271 VAL B O 1
ATOM 2830 N N . SER B 2 226 ? 66.774 -23.764 -8.246 1.00 54.26 272 SER B N 1
ATOM 2831 C CA . SER B 2 226 ? 67.548 -24.068 -7.050 1.00 54.36 272 SER B CA 1
ATOM 2832 C C . SER B 2 226 ? 68.543 -25.192 -7.322 1.00 56.77 272 SER B C 1
ATOM 2833 O O . SER B 2 226 ? 68.157 -26.310 -7.662 1.00 66.89 272 SER B O 1
ATOM 2836 N N . ALA B 2 227 ? 69.827 -24.883 -7.168 1.00 59.59 273 ALA B N 1
ATOM 2837 C CA . ALA B 2 227 ? 70.893 -25.855 -7.388 1.00 48.34 273 ALA B CA 1
ATOM 2838 C C . ALA B 2 227 ? 70.905 -26.959 -6.335 1.00 60.72 273 ALA B C 1
ATOM 2839 O O . ALA B 2 227 ? 71.391 -28.058 -6.589 1.00 66.31 273 ALA B O 1
ATOM 2841 N N . ALA B 2 228 ? 70.377 -26.673 -5.176 1.00 52.70 274 ALA B N 1
ATOM 2842 C CA . ALA B 2 228 ? 70.362 -27.625 -4.113 1.00 54.64 274 ALA B CA 1
ATOM 2843 C C . ALA B 2 228 ? 69.495 -28.812 -4.361 1.00 55.02 274 ALA B C 1
ATOM 2844 O O . ALA B 2 228 ? 69.902 -29.924 -4.195 1.00 55.01 274 ALA B O 1
ATOM 2846 N N . ASP B 2 229 ? 68.272 -28.564 -4.746 1.00 56.85 275 ASP B N 1
ATOM 2847 C CA . ASP B 2 229 ? 67.318 -29.632 -5.017 1.00 59.87 275 ASP B CA 1
ATOM 2848 C C . ASP B 2 229 ? 67.831 -30.535 -6.129 1.00 56.30 275 ASP B C 1
ATOM 2849 O O . ASP B 2 229 ? 67.729 -31.762 -6.047 1.00 62.18 275 ASP B O 1
ATOM 2854 N N . ILE B 2 230 ? 68.402 -29.928 -7.148 1.00 54.25 276 ILE B N 1
ATOM 2855 C CA . ILE B 2 230 ? 68.966 -30.653 -8.247 1.00 49.09 276 ILE B CA 1
ATOM 2856 C C . ILE B 2 230 ? 70.136 -31.478 -7.770 1.00 59.13 276 ILE B C 1
ATOM 2857 O O . ILE B 2 230 ? 70.274 -32.609 -8.135 1.00 59.13 276 ILE B O 1
ATOM 2862 N N . TYR B 2 231 ? 70.986 -30.903 -6.946 1.00 61.66 277 TYR B N 1
ATOM 2863 C CA . TYR B 2 231 ? 72.139 -31.609 -6.439 1.00 57.81 277 TYR B CA 1
ATOM 2864 C C . TYR B 2 231 ? 71.768 -32.792 -5.603 1.00 53.45 277 TYR B C 1
ATOM 2865 O O . TYR B 2 231 ? 72.426 -33.793 -5.652 1.00 58.14 277 TYR B O 1
ATOM 2874 N N . CYS B 2 232 ? 70.742 -32.660 -4.792 1.00 53.82 278 CYS B N 1
ATOM 2875 C CA . CYS B 2 232 ? 70.331 -33.759 -3.958 1.00 56.64 278 CYS B CA 1
ATOM 2876 C C . CYS B 2 232 ? 69.793 -34.921 -4.726 1.00 65.99 278 CYS B C 1
ATOM 2877 O O . CYS B 2 232 ? 70.067 -36.058 -4.399 1.00 62.19 278 CYS B O 1
ATOM 2880 N N . LYS B 2 233 ? 69.014 -34.617 -5.755 1.00 79.72 279 LYS B N 1
ATOM 2881 C CA . LYS B 2 233 ? 68.426 -35.609 -6.658 1.00 74.60 279 LYS B CA 1
ATOM 2882 C C . LYS B 2 233 ? 69.467 -36.358 -7.459 1.00 63.41 279 LYS B C 1
ATOM 2883 O O . LYS B 2 233 ? 69.366 -37.536 -7.674 1.00 62.18 279 LYS B O 1
ATOM 2889 N N . MET B 2 234 ? 70.472 -35.645 -7.909 1.00 53.50 280 MET B N 1
ATOM 2890 C CA . MET B 2 234 ? 71.521 -36.247 -8.676 1.00 52.90 280 MET B CA 1
ATOM 2891 C C . MET B 2 234 ? 72.216 -37.247 -7.812 1.00 75.52 280 MET B C 1
ATOM 2892 O O . MET B 2 234 ? 72.662 -38.267 -8.297 1.00 71.50 280 MET B O 1
ATOM 2897 N N . ARG B 2 235 ? 72.354 -36.904 -6.540 1.00 64.77 281 ARG B N 1
ATOM 2898 C CA . ARG B 2 235 ? 72.976 -37.740 -5.523 1.00 63.58 281 ARG B CA 1
ATOM 2899 C C . ARG B 2 235 ? 72.164 -38.986 -5.276 1.00 70.42 281 ARG B C 1
ATOM 2900 O O . ARG B 2 235 ? 72.680 -40.058 -5.043 1.00 61.05 281 ARG B O 1
ATOM 2908 N N . ASP B 2 236 ? 70.864 -38.791 -5.308 1.00 88.63 282 ASP B N 1
ATOM 2909 C CA . ASP B 2 236 ? 69.882 -39.821 -5.087 1.00 104.96 282 ASP B CA 1
ATOM 2910 C C . ASP B 2 236 ? 69.760 -40.716 -6.288 1.00 117.02 282 ASP B C 1
ATOM 2911 O O . ASP B 2 236 ? 69.262 -41.819 -6.203 1.00 121.52 282 ASP B O 1
ATOM 2916 N N . ILE B 2 237 ? 70.208 -40.219 -7.427 1.00 138.28 283 ILE B N 1
ATOM 2917 C CA . ILE B 2 237 ? 70.162 -41.003 -8.659 1.00 146.66 283 ILE B CA 1
ATOM 2918 C C . ILE B 2 237 ? 71.554 -41.470 -9.085 1.00 137.98 283 ILE B C 1
ATOM 2919 O O . ILE B 2 237 ? 72.508 -40.695 -9.072 1.00 144.98 283 ILE B O 1
ATOM 2924 N N . SER B 2 238 ? 71.665 -42.738 -9.467 1.00 103.39 284 SER B N 1
ATOM 2925 C CA . SER B 2 238 ? 72.927 -43.283 -9.955 1.00 90.29 284 SER B CA 1
ATOM 2926 C C . SER B 2 238 ? 72.968 -43.235 -11.477 1.00 94.21 284 SER B C 1
ATOM 2927 O O . SER B 2 238 ? 72.122 -43.828 -12.146 1.00 95.55 284 SER B O 1
ATOM 2930 N N . PHE B 2 239 ? 73.951 -42.526 -12.022 1.00 80.87 285 PHE B N 1
ATOM 2931 C CA . PHE B 2 239 ? 74.076 -42.401 -13.469 1.00 65.71 285 PHE B CA 1
ATOM 2932 C C . PHE B 2 239 ? 74.552 -43.717 -14.078 1.00 62.31 285 PHE B C 1
ATOM 2933 O O . PHE B 2 239 ? 74.947 -44.637 -13.361 1.00 64.53 285 PHE B O 1
ATOM 2941 N N . ASP B 2 240 ? 74.514 -43.791 -15.406 1.00 79.05 286 ASP B N 1
ATOM 2942 C CA . ASP B 2 240 ? 74.685 -45.048 -16.134 1.00 88.88 286 ASP B CA 1
ATOM 2943 C C . ASP B 2 240 ? 75.971 -45.818 -15.846 1.00 96.37 286 ASP B C 1
ATOM 2944 O O . ASP B 2 240 ? 75.949 -47.043 -15.729 1.00 113.93 286 ASP B O 1
ATOM 2949 N N . GLY B 2 241 ? 77.087 -45.113 -15.723 1.00 69.64 287 GLY B N 1
ATOM 2950 C CA . GLY B 2 241 ? 78.361 -45.790 -15.585 1.00 67.20 287 GLY B CA 1
ATOM 2951 C C . GLY B 2 241 ? 78.857 -46.104 -16.980 1.00 81.35 287 GLY B C 1
ATOM 2952 O O . GLY B 2 241 ? 78.245 -46.891 -17.702 1.00 89.47 287 GLY B O 1
ATOM 2953 N N . GLY B 2 242 ? 79.966 -45.489 -17.362 1.00 84.07 288 GLY B N 1
ATOM 2954 C CA . GLY B 2 242 ? 80.523 -45.678 -18.686 1.00 87.99 288 GLY B CA 1
ATOM 2955 C C . GLY B 2 242 ? 80.290 -44.394 -19.446 1.00 89.36 288 GLY B C 1
ATOM 2956 O O . GLY B 2 242 ? 81.149 -43.945 -20.198 1.00 82.08 288 GLY B O 1
ATOM 2957 N N . LEU B 2 243 ? 79.108 -43.813 -19.256 1.00 73.28 289 LEU B N 1
ATOM 2958 C CA . LEU B 2 243 ? 78.866 -42.436 -19.661 1.00 63.62 289 LEU B CA 1
ATOM 2959 C C . LEU B 2 243 ? 79.801 -41.581 -18.824 1.00 59.02 289 LEU B C 1
ATOM 2960 O O . LEU B 2 243 ? 80.388 -40.610 -19.300 1.00 45.72 289 LEU B O 1
ATOM 2965 N N . MET B 2 244 ? 79.925 -41.975 -17.561 1.00 54.51 290 MET B N 1
ATOM 2966 C CA . MET B 2 244 ? 80.819 -41.335 -16.610 1.00 55.18 290 MET B CA 1
ATOM 2967 C C . MET B 2 244 ? 82.258 -41.540 -17.062 1.00 64.83 290 MET B C 1
ATOM 2968 O O . MET B 2 244 ? 83.062 -40.606 -17.075 1.00 78.03 290 MET B O 1
ATOM 2973 N N . LEU B 2 245 ? 82.569 -42.779 -17.430 1.00 56.00 291 LEU B N 1
ATOM 2974 C CA . LEU B 2 245 ? 83.888 -43.128 -17.939 1.00 57.46 291 LEU B CA 1
ATOM 2975 C C . LEU B 2 245 ? 84.143 -42.418 -19.259 1.00 56.39 291 LEU B C 1
ATOM 2976 O O . LEU B 2 245 ? 85.262 -41.998 -19.542 1.00 68.95 291 LEU B O 1
ATOM 2981 N N . GLU B 2 246 ? 83.093 -42.293 -20.065 1.00 58.75 292 GLU B N 1
ATOM 2982 C CA . GLU B 2 246 ? 83.173 -41.585 -21.337 1.00 63.53 292 GLU B CA 1
ATOM 2983 C C . GLU B 2 246 ? 83.540 -40.127 -21.107 1.00 68.54 292 GLU B C 1
ATOM 2984 O O . GLU B 2 246 ? 84.324 -39.551 -21.859 1.00 55.58 292 GLU B O 1
ATOM 2990 N N . TYR B 2 247 ? 82.970 -39.533 -20.064 1.00 49.76 293 TYR B N 1
ATOM 2991 C CA . TYR B 2 247 ? 83.277 -38.150 -19.722 1.00 61.11 293 TYR B CA 1
ATOM 2992 C C . TYR B 2 247 ? 84.679 -38.033 -19.134 1.00 53.37 293 TYR B C 1
ATOM 2993 O O . TYR B 2 247 ? 85.339 -37.009 -19.295 1.00 59.98 293 TYR B O 1
ATOM 3002 N N . GLN B 2 248 ? 85.128 -39.079 -18.448 1.00 49.77 294 GLN B N 1
ATOM 3003 C CA . GLN B 2 248 ? 86.495 -39.111 -17.944 1.00 57.33 294 GLN B CA 1
ATOM 3004 C C . GLN B 2 248 ? 87.473 -39.093 -19.118 1.00 52.28 294 GLN B C 1
ATOM 3005 O O . GLN B 2 248 ? 88.438 -38.325 -19.127 1.00 55.59 294 GLN B O 1
ATOM 3011 N N . ARG B 2 249 ? 87.201 -39.935 -20.111 1.00 71.07 295 ARG B N 1
ATOM 3012 C CA . ARG B 2 249 ? 88.023 -40.027 -21.313 1.00 53.16 295 ARG B CA 1
ATOM 3013 C C . ARG B 2 249 ? 88.005 -38.728 -22.110 1.00 48.86 295 ARG B C 1
ATOM 3014 O O . ARG B 2 249 ? 89.038 -38.272 -22.602 1.00 56.97 295 ARG B O 1
ATOM 3022 N N . LEU B 2 250 ? 86.820 -38.139 -22.231 1.00 46.94 296 LEU B N 1
ATOM 3023 C CA . LEU B 2 250 ? 86.649 -36.906 -22.989 1.00 56.11 296 LEU B CA 1
ATOM 3024 C C . LEU B 2 250 ? 87.356 -35.730 -22.329 1.00 56.07 296 LEU B C 1
ATOM 3025 O O . LEU B 2 250 ? 88.060 -34.976 -22.997 1.00 44.78 296 LEU B O 1
ATOM 3030 N N . TYR B 2 251 ? 87.163 -35.570 -21.024 1.00 55.19 297 TYR B N 1
ATOM 3031 C CA . TYR B 2 251 ? 87.854 -34.517 -20.287 1.00 52.79 297 TYR B CA 1
ATOM 3032 C C . TYR B 2 251 ? 89.363 -34.736 -20.322 1.00 46.80 297 TYR B C 1
ATOM 3033 O O . TYR B 2 251 ? 90.131 -33.779 -20.391 1.00 49.77 297 TYR B O 1
ATOM 3042 N N . ALA B 2 252 ? 89.781 -35.998 -20.274 1.00 49.50 298 ALA B N 1
ATOM 3043 C CA . ALA B 2 252 ? 91.195 -36.334 -20.412 1.00 53.39 298 ALA B CA 1
ATOM 3044 C C . ALA B 2 252 ? 91.733 -35.897 -21.772 1.00 77.14 298 ALA B C 1
ATOM 3045 O O . ALA B 2 252 ? 92.869 -35.435 -21.885 1.00 88.80 298 ALA B O 1
ATOM 3047 N N . THR B 2 253 ? 90.909 -36.052 -22.803 1.00 57.03 299 THR B N 1
ATOM 3048 C CA . THR B 2 253 ? 91.307 -35.720 -24.166 1.00 55.28 299 THR B CA 1
ATOM 3049 C C . THR B 2 253 ? 91.349 -34.211 -24.420 1.00 64.52 299 THR B C 1
ATOM 3050 O O . THR B 2 253 ? 92.262 -33.708 -25.075 1.00 71.44 299 THR B O 1
ATOM 3054 N N . PHE B 2 254 ? 90.368 -33.493 -23.881 1.00 60.70 300 PHE B N 1
ATOM 3055 C CA . PHE B 2 254 ? 90.158 -32.090 -24.231 1.00 57.41 300 PHE B CA 1
ATOM 3056 C C . PHE B 2 254 ? 90.785 -31.093 -23.258 1.00 54.18 300 PHE B C 1
ATOM 3057 O O . PHE B 2 254 ? 90.599 -29.885 -23.406 1.00 51.30 300 PHE B O 1
ATOM 3065 N N . ASP B 2 255 ? 91.513 -31.588 -22.261 1.00 58.26 301 ASP B N 1
ATOM 3066 C CA . ASP B 2 255 ? 92.200 -30.700 -21.327 1.00 63.42 301 ASP B CA 1
ATOM 3067 C C . ASP B 2 255 ? 93.257 -29.853 -22.033 1.00 69.81 301 ASP B C 1
ATOM 3068 O O . ASP B 2 255 ? 93.488 -28.702 -21.665 1.00 70.82 301 ASP B O 1
ATOM 3073 N N . GLU B 2 256 ? 93.892 -30.428 -23.050 1.00 73.85 302 GLU B N 1
ATOM 3074 C CA . GLU B 2 256 ? 94.945 -29.738 -23.789 1.00 78.55 302 GLU B CA 1
ATOM 3075 C C . GLU B 2 256 ? 94.428 -29.030 -25.041 1.00 66.51 302 GLU B C 1
ATOM 3076 O O . GLU B 2 256 ? 95.162 -28.278 -25.682 1.00 72.47 302 GLU B O 1
ATOM 3082 N N . PHE B 2 257 ? 93.167 -29.274 -25.386 1.00 62.95 303 PHE B N 1
ATOM 3083 C CA . PHE B 2 257 ? 92.565 -28.657 -26.564 1.00 63.12 303 PHE B CA 1
ATOM 3084 C C . PHE B 2 257 ? 92.434 -27.146 -26.404 1.00 57.13 303 PHE B C 1
ATOM 3085 O O . PHE B 2 257 ? 91.745 -26.670 -25.503 1.00 72.20 303 PHE B O 1
ATOM 3093 N N . PRO B 2 258 ? 93.103 -26.387 -27.285 1.00 47.44 304 PRO B N 1
ATOM 3094 C CA . PRO B 2 258 ? 93.059 -24.924 -27.252 1.00 48.08 304 PRO B CA 1
ATOM 3095 C C . PRO B 2 258 ? 91.860 -24.349 -28.004 1.00 56.66 304 PRO B C 1
ATOM 3096 O O . PRO B 2 258 ? 91.736 -24.556 -29.211 1.00 68.43 304 PRO B O 1
ATOM 3100 N N . PRO B 2 259 ? 90.983 -23.630 -27.287 1.00 68.47 305 PRO B N 1
ATOM 3101 C CA . PRO B 2 259 ? 89.757 -23.043 -27.838 1.00 64.83 305 PRO B CA 1
ATOM 3102 C C . PRO B 2 259 ? 90.056 -21.942 -28.849 1.00 73.83 305 PRO B C 1
ATOM 3103 O O . PRO B 2 259 ? 90.989 -21.168 -28.642 1.00 92.97 305 PRO B O 1
ATOM 3107 N N . PRO B 2 260 ? 89.270 -21.871 -29.932 1.00 77.96 306 PRO B N 1
ATOM 3108 C CA . PRO B 2 260 ? 89.456 -20.820 -30.937 1.00 86.47 306 PRO B CA 1
ATOM 3109 C C . PRO B 2 260 ? 88.725 -19.537 -30.556 1.00 98.68 306 PRO B C 1
ATOM 3110 O O . PRO B 2 260 ? 88.598 -18.614 -31.360 1.00 108.80 306 PRO B O 1
ATOM 3115 N N . PRO C 1 12 ? 109.695 -51.416 67.870 1.00 122.00 14 PRO C N 1
ATOM 3116 C CA . PRO C 1 12 ? 110.109 -50.030 68.083 1.00 122.40 14 PRO C CA 1
ATOM 3117 C C . PRO C 1 12 ? 109.004 -49.006 67.863 1.00 114.97 14 PRO C C 1
ATOM 3118 O O . PRO C 1 12 ? 107.910 -49.300 67.401 1.00 109.08 14 PRO C O 1
ATOM 3122 N N . ALA C 1 13 ? 109.315 -47.778 68.223 1.00 120.04 15 ALA C N 1
ATOM 3123 C CA . ALA C 1 13 ? 108.364 -46.698 68.126 1.00 126.74 15 ALA C CA 1
ATOM 3124 C C . ALA C 1 13 ? 107.864 -46.305 66.767 1.00 111.90 15 ALA C C 1
ATOM 3125 O O . ALA C 1 13 ? 106.672 -46.189 66.546 1.00 109.38 15 ALA C O 1
ATOM 3127 N N . PHE C 1 14 ? 108.784 -46.108 65.850 1.00 105.98 16 PHE C N 1
ATOM 3128 C CA . PHE C 1 14 ? 108.397 -45.701 64.526 1.00 101.55 16 PHE C CA 1
ATOM 3129 C C . PHE C 1 14 ? 107.635 -46.830 63.925 1.00 98.08 16 PHE C C 1
ATOM 3130 O O . PHE C 1 14 ? 106.677 -46.621 63.225 1.00 100.62 16 PHE C O 1
ATOM 3138 N N . GLU C 1 15 ? 108.073 -48.038 64.206 1.00 109.62 17 GLU C N 1
ATOM 3139 C CA . GLU C 1 15 ? 107.419 -49.181 63.642 1.00 112.51 17 GLU C CA 1
ATOM 3140 C C . GLU C 1 15 ? 105.999 -49.201 64.093 1.00 104.23 17 GLU C C 1
ATOM 3141 O O . GLU C 1 15 ? 105.099 -49.375 63.291 1.00 114.46 17 GLU C O 1
ATOM 3147 N N . GLY C 1 16 ? 105.785 -48.973 65.371 1.00 85.42 18 GLY C N 1
ATOM 3148 C CA . GLY C 1 16 ? 104.438 -49.001 65.874 1.00 63.24 18 GLY C CA 1
ATOM 3149 C C . GLY C 1 16 ? 103.584 -47.950 65.250 1.00 59.41 18 GLY C C 1
ATOM 3150 O O . GLY C 1 16 ? 102.459 -48.200 64.883 1.00 66.44 18 GLY C O 1
ATOM 3151 N N . LEU C 1 17 ? 104.138 -46.764 65.118 1.00 66.96 19 LEU C N 1
ATOM 3152 C CA . LEU C 1 17 ? 103.381 -45.680 64.566 1.00 60.00 19 LEU C CA 1
ATOM 3153 C C . LEU C 1 17 ? 102.977 -45.988 63.170 1.00 71.31 19 LEU C C 1
ATOM 3154 O O . LEU C 1 17 ? 101.843 -45.781 62.792 1.00 79.99 19 LEU C O 1
ATOM 3159 N N . VAL C 1 18 ? 103.909 -46.499 62.393 1.00 67.47 20 VAL C N 1
ATOM 3160 C CA . VAL C 1 18 ? 103.601 -46.807 61.023 1.00 68.80 20 VAL C CA 1
ATOM 3161 C C . VAL C 1 18 ? 102.586 -47.902 60.879 1.00 70.10 20 VAL C C 1
ATOM 3162 O O . VAL C 1 18 ? 101.774 -47.848 60.003 1.00 78.27 20 VAL C O 1
ATOM 3166 N N . GLN C 1 19 ? 102.646 -48.905 61.731 1.00 66.17 21 GLN C N 1
ATOM 3167 C CA . GLN C 1 19 ? 101.716 -50.008 61.635 1.00 65.62 21 GLN C CA 1
ATOM 3168 C C . GLN C 1 19 ? 100.297 -49.538 61.871 1.00 73.19 21 GLN C C 1
ATOM 3169 O O . GLN C 1 19 ? 99.358 -50.032 61.291 1.00 74.35 21 GLN C O 1
ATOM 3175 N N . ARG C 1 20 ? 100.154 -48.572 62.745 1.00 72.86 22 ARG C N 1
ATOM 3176 C CA . ARG C 1 20 ? 98.866 -47.973 63.069 1.00 69.44 22 ARG C CA 1
ATOM 3177 C C . ARG C 1 20 ? 98.342 -47.165 61.884 1.00 53.08 22 ARG C C 1
ATOM 3178 O O . ARG C 1 20 ? 97.198 -47.342 61.455 1.00 68.34 22 ARG C O 1
ATOM 3186 N N . ILE C 1 21 ? 99.196 -46.292 61.354 1.00 49.40 23 ILE C N 1
ATOM 3187 C CA . ILE C 1 21 ? 98.859 -45.483 60.186 1.00 60.93 23 ILE C CA 1
ATOM 3188 C C . ILE C 1 21 ? 98.462 -46.368 59.005 1.00 54.40 23 ILE C C 1
ATOM 3189 O O . ILE C 1 21 ? 97.505 -46.067 58.290 1.00 59.95 23 ILE C O 1
ATOM 3194 N N . ARG C 1 22 ? 99.192 -47.463 58.810 1.00 56.31 24 ARG C N 1
ATOM 3195 C CA . ARG C 1 22 ? 98.869 -48.417 57.752 1.00 67.40 24 ARG C CA 1
ATOM 3196 C C . ARG C 1 22 ? 97.487 -49.023 57.964 1.00 79.74 24 ARG C C 1
ATOM 3197 O O . ARG C 1 22 ? 96.741 -49.240 57.007 1.00 89.07 24 ARG C O 1
ATOM 3205 N N . LEU C 1 23 ? 97.145 -49.290 59.221 1.00 65.92 25 LEU C N 1
ATOM 3206 C CA . LEU C 1 23 ? 95.820 -49.807 59.544 1.00 68.26 25 LEU C CA 1
ATOM 3207 C C . LEU C 1 23 ? 94.732 -48.776 59.252 1.00 73.60 25 LEU C C 1
ATOM 3208 O O . LEU C 1 23 ? 93.632 -49.130 58.828 1.00 77.80 25 LEU C O 1
ATOM 3213 N N . ILE C 1 24 ? 95.040 -47.503 59.484 1.00 70.88 26 ILE C N 1
ATOM 3214 C CA . ILE C 1 24 ? 94.083 -46.433 59.211 1.00 71.99 26 ILE C CA 1
ATOM 3215 C C . ILE C 1 24 ? 93.871 -46.230 57.711 1.00 72.44 26 ILE C C 1
ATOM 3216 O O . ILE C 1 24 ? 92.738 -46.094 57.247 1.00 69.30 26 ILE C O 1
ATOM 3221 N N . VAL C 1 25 ? 94.966 -46.222 56.958 1.00 68.18 27 VAL C N 1
ATOM 3222 C CA . VAL C 1 25 ? 94.907 -46.046 55.511 1.00 62.85 27 VAL C CA 1
ATOM 3223 C C . VAL C 1 25 ? 94.296 -47.278 54.845 1.00 60.25 27 VAL C C 1
ATOM 3224 O O . VAL C 1 25 ? 94.642 -48.406 55.194 1.00 76.71 27 VAL C O 1
ATOM 3228 N N . PRO C 1 26 ? 93.377 -47.063 53.888 1.00 55.52 28 PRO C N 1
ATOM 3229 C CA . PRO C 1 26 ? 92.725 -48.155 53.157 1.00 63.28 28 PRO C CA 1
ATOM 3230 C C . PRO C 1 26 ? 93.717 -49.085 52.461 1.00 68.69 28 PRO C C 1
ATOM 3231 O O . PRO C 1 26 ? 94.805 -48.657 52.078 1.00 80.92 28 PRO C O 1
ATOM 3235 N N . SER C 1 27 ? 93.329 -50.347 52.308 1.00 65.10 29 SER C N 1
ATOM 3236 C CA . SER C 1 27 ? 94.198 -51.370 51.735 1.00 60.53 29 SER C CA 1
ATOM 3237 C C . SER C 1 27 ? 94.570 -51.089 50.283 1.00 63.26 29 SER C C 1
ATOM 3238 O O . SER C 1 27 ? 95.642 -51.484 49.824 1.00 72.12 29 SER C O 1
ATOM 3241 N N . THR C 1 28 ? 93.682 -50.406 49.570 1.00 69.95 30 THR C N 1
ATOM 3242 C CA . THR C 1 28 ? 93.885 -50.123 48.154 1.00 81.74 30 THR C CA 1
ATOM 3243 C C . THR C 1 28 ? 95.140 -49.290 47.899 1.00 72.62 30 THR C C 1
ATOM 3244 O O . THR C 1 28 ? 95.836 -49.495 46.904 1.00 76.84 30 THR C O 1
ATOM 3248 N N . LEU C 1 29 ? 95.430 -48.354 48.796 1.00 63.46 31 LEU C N 1
ATOM 3249 C CA . LEU C 1 29 ? 96.633 -47.541 48.669 1.00 56.13 31 LEU C CA 1
ATOM 3250 C C . LEU C 1 29 ? 97.841 -48.324 49.169 1.00 54.43 31 LEU C C 1
ATOM 3251 O O . LEU C 1 29 ? 97.992 -48.549 50.370 1.00 56.69 31 LEU C O 1
ATOM 3256 N N . ARG C 1 30 ? 98.710 -48.721 48.242 1.00 75.90 32 ARG C N 1
ATOM 3257 C CA . ARG C 1 30 ? 99.818 -49.615 48.568 1.00 74.26 32 ARG C CA 1
ATOM 3258 C C . ARG C 1 30 ? 100.994 -48.889 49.207 1.00 72.24 32 ARG C C 1
ATOM 3259 O O . ARG C 1 30 ? 101.471 -47.884 48.683 1.00 71.26 32 ARG C O 1
ATOM 3267 N N . GLY C 1 31 ? 101.480 -49.415 50.326 1.00 69.36 33 GLY C N 1
ATOM 3268 C CA . GLY C 1 31 ? 102.594 -48.792 51.015 1.00 73.14 33 GLY C CA 1
ATOM 3269 C C . GLY C 1 31 ? 102.766 -49.180 52.470 1.00 77.96 33 GLY C C 1
ATOM 3270 O O . GLY C 1 31 ? 102.305 -50.233 52.913 1.00 92.92 33 GLY C O 1
ATOM 3271 N N . GLY C 1 32 ? 103.465 -48.350 53.206 1.00 78.04 34 GLY C N 1
ATOM 3272 C CA . GLY C 1 32 ? 103.714 -48.644 54.590 1.00 82.20 34 GLY C CA 1
ATOM 3273 C C . GLY C 1 32 ? 104.885 -47.797 54.979 1.00 104.51 34 GLY C C 1
ATOM 3274 O O . GLY C 1 32 ? 104.901 -46.622 54.687 1.00 102.25 34 GLY C O 1
ATOM 3275 N N . ASP C 1 33 ? 105.887 -48.389 55.602 1.00 120.09 35 ASP C N 1
ATOM 3276 C CA . ASP C 1 33 ? 107.038 -47.611 56.017 1.00 133.81 35 ASP C CA 1
ATOM 3277 C C . ASP C 1 33 ? 107.683 -47.074 54.788 1.00 133.51 35 ASP C C 1
ATOM 3278 O O . ASP C 1 33 ? 107.521 -47.613 53.718 1.00 142.36 35 ASP C O 1
ATOM 3283 N N . GLY C 1 34 ? 108.380 -45.967 54.939 1.00 110.52 36 GLY C N 1
ATOM 3284 C CA . GLY C 1 34 ? 109.008 -45.359 53.807 1.00 98.53 36 GLY C CA 1
ATOM 3285 C C . GLY C 1 34 ? 110.487 -45.112 53.808 1.00 101.70 36 GLY C C 1
ATOM 3286 O O . GLY C 1 34 ? 111.313 -45.889 54.252 1.00 101.79 36 GLY C O 1
ATOM 3287 N N . GLU C 1 35 ? 110.769 -43.958 53.259 1.00 114.11 37 GLU C N 1
ATOM 3288 C CA . GLU C 1 35 ? 112.092 -43.414 53.011 1.00 124.67 37 GLU C CA 1
ATOM 3289 C C . GLU C 1 35 ? 112.935 -43.188 54.271 1.00 115.37 37 GLU C C 1
ATOM 3290 O O . GLU C 1 35 ? 114.127 -43.487 54.274 1.00 120.58 37 GLU C O 1
ATOM 3296 N N . ALA C 1 36 ? 112.326 -42.661 55.331 1.00 114.13 38 ALA C N 1
ATOM 3297 C CA . ALA C 1 36 ? 113.071 -42.323 56.546 1.00 111.52 38 ALA C CA 1
ATOM 3298 C C . ALA C 1 36 ? 113.628 -43.557 57.251 1.00 113.39 38 ALA C C 1
ATOM 3299 O O . ALA C 1 36 ? 113.067 -44.649 57.156 1.00 103.51 38 ALA C O 1
ATOM 3301 N N . GLY C 1 37 ? 114.685 -43.304 58.001 1.00 125.88 39 GLY C N 1
ATOM 3302 C CA . GLY C 1 37 ? 115.353 -44.303 58.789 1.00 129.06 39 GLY C CA 1
ATOM 3303 C C . GLY C 1 37 ? 114.850 -44.226 60.208 1.00 126.97 39 GLY C C 1
ATOM 3304 O O . GLY C 1 37 ? 113.867 -43.546 60.468 1.00 129.83 39 GLY C O 1
ATOM 3305 N N . PRO C 1 38 ? 115.565 -44.947 61.154 1.00 132.78 40 PRO C N 1
ATOM 3306 C CA . PRO C 1 38 ? 115.015 -44.888 62.509 1.00 119.50 40 PRO C CA 1
ATOM 3307 C C . PRO C 1 38 ? 115.019 -43.542 63.151 1.00 115.75 40 PRO C C 1
ATOM 3308 O O . PRO C 1 38 ? 115.884 -42.720 62.933 1.00 106.33 40 PRO C O 1
ATOM 3312 N N . TYR C 1 39 ? 113.999 -43.342 63.962 1.00 119.85 41 TYR C N 1
ATOM 3313 C CA . TYR C 1 39 ? 113.819 -42.117 64.688 1.00 124.04 41 TYR C CA 1
ATOM 3314 C C . TYR C 1 39 ? 112.919 -42.351 65.886 1.00 120.65 41 TYR C C 1
ATOM 3315 O O . TYR C 1 39 ? 112.036 -43.172 65.878 1.00 119.28 41 TYR C O 1
ATOM 3324 N N . SER C 1 40 ? 113.189 -41.599 66.922 1.00 121.02 42 SER C N 1
ATOM 3325 C CA . SER C 1 40 ? 112.456 -41.605 68.179 1.00 117.23 42 SER C CA 1
ATOM 3326 C C . SER C 1 40 ? 111.445 -40.464 68.184 1.00 113.57 42 SER C C 1
ATOM 3327 O O . SER C 1 40 ? 111.516 -39.574 67.336 1.00 109.86 42 SER C O 1
ATOM 3330 N N . PRO C 1 41 ? 110.490 -40.485 69.128 1.00 111.86 43 PRO C N 1
ATOM 3331 C CA . PRO C 1 41 ? 109.605 -39.324 69.275 1.00 108.66 43 PRO C CA 1
ATOM 3332 C C . PRO C 1 41 ? 110.375 -38.061 69.659 1.00 125.46 43 PRO C C 1
ATOM 3333 O O . PRO C 1 41 ? 109.850 -36.957 69.528 1.00 120.09 43 PRO C O 1
ATOM 3337 N N . SER C 1 42 ? 111.605 -38.234 70.134 1.00 154.99 44 SER C N 1
ATOM 3338 C CA . SER C 1 42 ? 112.470 -37.111 70.473 1.00 164.69 44 SER C CA 1
ATOM 3339 C C . SER C 1 42 ? 113.098 -36.481 69.230 1.00 160.54 44 SER C C 1
ATOM 3340 O O . SER C 1 42 ? 113.184 -35.257 69.125 1.00 165.85 44 SER C O 1
ATOM 3343 N N . SER C 1 43 ? 113.532 -37.317 68.289 1.00 150.21 45 SER C N 1
ATOM 3344 C CA . SER C 1 43 ? 114.186 -36.827 67.078 1.00 141.42 45 SER C CA 1
ATOM 3345 C C . SER C 1 43 ? 113.372 -37.149 65.828 1.00 127.88 45 SER C C 1
ATOM 3346 O O . SER C 1 43 ? 113.167 -38.315 65.491 1.00 128.66 45 SER C O 1
ATOM 3349 N N . LEU C 1 44 ? 112.921 -36.107 65.139 1.00 124.34 46 LEU C N 1
ATOM 3350 C CA . LEU C 1 44 ? 112.087 -36.273 63.953 1.00 111.54 46 LEU C CA 1
ATOM 3351 C C . LEU C 1 44 ? 112.855 -35.937 62.677 1.00 106.34 46 LEU C C 1
ATOM 3352 O O . LEU C 1 44 ? 113.539 -34.915 62.612 1.00 115.30 46 LEU C O 1
ATOM 3357 N N . PRO C 1 45 ? 112.745 -36.802 61.658 1.00 98.77 47 PRO C N 1
ATOM 3358 C CA . PRO C 1 45 ? 113.443 -36.613 60.384 1.00 93.94 47 PRO C CA 1
ATOM 3359 C C . PRO C 1 45 ? 112.718 -35.641 59.457 1.00 89.80 47 PRO C C 1
ATOM 3360 O O . PRO C 1 45 ? 111.518 -35.418 59.619 1.00 92.22 47 PRO C O 1
ATOM 3364 N N . SER C 1 46 ? 113.443 -35.068 58.501 1.00 104.21 48 SER C N 1
ATOM 3365 C CA . SER C 1 46 ? 112.825 -34.246 57.467 1.00 103.86 48 SER C CA 1
ATOM 3366 C C . SER C 1 46 ? 112.239 -35.136 56.387 1.00 96.79 48 SER C C 1
ATOM 3367 O O . SER C 1 46 ? 111.247 -34.790 55.748 1.00 101.10 48 SER C O 1
ATOM 3370 N N . ARG C 1 47 ? 112.875 -36.284 56.186 1.00 89.68 49 ARG C N 1
ATOM 3371 C CA . ARG C 1 47 ? 112.420 -37.262 55.210 1.00 78.44 49 ARG C CA 1
ATOM 3372 C C . ARG C 1 47 ? 111.082 -37.849 55.654 1.00 80.80 49 ARG C C 1
ATOM 3373 O O . ARG C 1 47 ? 110.793 -37.907 56.851 1.00 75.49 49 ARG C O 1
ATOM 3381 N N . CYS C 1 48 ? 110.270 -38.283 54.694 1.00 76.96 50 CYS C N 1
ATOM 3382 C CA . CYS C 1 48 ? 108.910 -38.731 54.987 1.00 84.29 50 CYS C CA 1
ATOM 3383 C C . CYS C 1 48 ? 108.854 -39.961 55.891 1.00 78.07 50 CYS C C 1
ATOM 3384 O O . CYS C 1 48 ? 109.692 -40.853 55.796 1.00 83.12 50 CYS C O 1
ATOM 3387 N N . ALA C 1 49 ? 107.837 -40.010 56.746 1.00 67.25 51 ALA C N 1
ATOM 3388 C CA . ALA C 1 49 ? 107.674 -41.101 57.702 1.00 67.44 51 ALA C CA 1
ATOM 3389 C C . ALA C 1 49 ? 107.033 -42.324 57.055 1.00 72.33 51 ALA C C 1
ATOM 3390 O O . ALA C 1 49 ? 107.440 -43.457 57.314 1.00 69.76 51 ALA C O 1
ATOM 3392 N N . PHE C 1 50 ? 106.032 -42.093 56.214 1.00 80.35 52 PHE C N 1
ATOM 3393 C CA . PHE C 1 50 ? 105.327 -43.188 55.563 1.00 70.62 52 PHE C CA 1
ATOM 3394 C C . PHE C 1 50 ? 105.045 -42.866 54.104 1.00 76.18 52 PHE C C 1
ATOM 3395 O O . PHE C 1 50 ? 104.983 -41.690 53.714 1.00 71.75 52 PHE C O 1
ATOM 3403 N N . GLN C 1 51 ? 104.843 -43.916 53.312 1.00 80.02 53 GLN C N 1
ATOM 3404 C CA . GLN C 1 51 ? 104.569 -43.753 51.888 1.00 70.53 53 GLN C CA 1
ATOM 3405 C C . GLN C 1 51 ? 103.419 -44.636 51.427 1.00 69.06 53 GLN C C 1
ATOM 3406 O O . GLN C 1 51 ? 103.331 -45.800 51.802 1.00 79.70 53 GLN C O 1
ATOM 3412 N N . PHE C 1 52 ? 102.536 -44.070 50.614 1.00 59.25 54 PHE C N 1
ATOM 3413 C CA . PHE C 1 52 ? 101.433 -44.816 50.023 1.00 62.93 54 PHE C CA 1
ATOM 3414 C C . PHE C 1 52 ? 101.264 -44.376 48.581 1.00 76.94 54 PHE C C 1
ATOM 3415 O O . PHE C 1 52 ? 101.593 -43.247 48.241 1.00 84.20 54 PHE C O 1
ATOM 3423 N N . HIS C 1 53 ? 100.729 -45.235 47.728 1.00 60.18 55 HIS C N 1
ATOM 3424 C CA . HIS C 1 53 ? 100.518 -44.838 46.349 1.00 53.28 55 HIS C CA 1
ATOM 3425 C C . HIS C 1 53 ? 99.375 -45.598 45.727 1.00 50.47 55 HIS C C 1
ATOM 3426 O O . HIS C 1 53 ? 99.132 -46.728 46.058 1.00 51.15 55 HIS C O 1
ATOM 3433 N N . GLY C 1 54 ? 98.673 -44.951 44.816 1.00 55.43 56 GLY C N 1
ATOM 3434 C CA . GLY C 1 54 ? 97.556 -45.562 44.121 1.00 49.64 56 GLY C CA 1
ATOM 3435 C C . GLY C 1 54 ? 97.713 -45.449 42.617 1.00 50.77 56 GLY C C 1
ATOM 3436 O O . GLY C 1 54 ? 97.998 -44.371 42.095 1.00 58.85 56 GLY C O 1
ATOM 3437 N N . HIS C 1 55 ? 97.462 -46.525 41.918 1.00 60.12 57 HIS C N 1
ATOM 3438 C CA . HIS C 1 55 ? 97.575 -46.498 40.479 1.00 63.34 57 HIS C CA 1
ATOM 3439 C C . HIS C 1 55 ? 96.485 -45.844 39.712 1.00 61.85 57 HIS C C 1
ATOM 3440 O O . HIS C 1 55 ? 95.562 -45.299 40.262 1.00 55.75 57 HIS C O 1
ATOM 3447 N N . ASP C 1 56 ? 96.609 -45.926 38.402 1.00 71.31 58 ASP C N 1
ATOM 3448 C CA . ASP C 1 56 ? 95.626 -45.253 37.560 1.00 64.05 58 ASP C CA 1
ATOM 3449 C C . ASP C 1 56 ? 94.252 -45.918 37.596 1.00 67.61 58 ASP C C 1
ATOM 3450 O O . ASP C 1 56 ? 94.142 -47.146 37.592 1.00 57.10 58 ASP C O 1
ATOM 3455 N N . GLY C 1 57 ? 93.210 -45.093 37.636 1.00 57.04 59 GLY C N 1
ATOM 3456 C CA . GLY C 1 57 ? 91.841 -45.574 37.585 1.00 59.68 59 GLY C CA 1
ATOM 3457 C C . GLY C 1 57 ? 91.241 -45.944 38.928 1.00 72.18 59 GLY C C 1
ATOM 3458 O O . GLY C 1 57 ? 90.156 -46.521 38.987 1.00 83.95 59 GLY C O 1
ATOM 3459 N N . SER C 1 58 ? 91.939 -45.612 40.009 1.00 68.48 60 SER C N 1
ATOM 3460 C CA . SER C 1 58 ? 91.460 -45.951 41.344 1.00 64.24 60 SER C CA 1
ATOM 3461 C C . SER C 1 58 ? 90.791 -44.751 42.013 1.00 62.90 60 SER C C 1
ATOM 3462 O O . SER C 1 58 ? 91.207 -43.609 41.816 1.00 56.49 60 SER C O 1
ATOM 3465 N N . ASP C 1 59 ? 89.755 -45.017 42.803 1.00 68.71 61 ASP C N 1
ATOM 3466 C CA . ASP C 1 59 ? 89.071 -43.966 43.550 1.00 63.73 61 ASP C CA 1
ATOM 3467 C C . ASP C 1 59 ? 89.155 -44.207 45.049 1.00 69.86 61 ASP C C 1
ATOM 3468 O O . ASP C 1 59 ? 88.376 -44.985 45.598 1.00 91.99 61 ASP C O 1
ATOM 3473 N N . GLU C 1 60 ? 90.095 -43.547 45.716 1.00 77.74 62 GLU C N 1
ATOM 3474 C CA . GLU C 1 60 ? 90.290 -43.782 47.147 1.00 88.79 62 GLU C CA 1
ATOM 3475 C C . GLU C 1 60 ? 90.450 -42.515 47.971 1.00 76.42 62 GLU C C 1
ATOM 3476 O O . GLU C 1 60 ? 91.031 -41.529 47.522 1.00 76.28 62 GLU C O 1
ATOM 3482 N N . SER C 1 61 ? 89.921 -42.561 49.188 1.00 59.32 63 SER C N 1
ATOM 3483 C CA . SER C 1 61 ? 90.020 -41.448 50.119 1.00 61.75 63 SER C CA 1
ATOM 3484 C C . SER C 1 61 ? 91.169 -41.672 51.097 1.00 61.55 63 SER C C 1
ATOM 3485 O O . SER C 1 61 ? 91.405 -42.793 51.546 1.00 62.12 63 SER C O 1
ATOM 3488 N N . PHE C 1 62 ? 91.883 -40.600 51.422 1.00 60.64 64 PHE C N 1
ATOM 3489 C CA . PHE C 1 62 ? 92.983 -40.684 52.375 1.00 62.18 64 PHE C CA 1
ATOM 3490 C C . PHE C 1 62 ? 92.654 -39.890 53.633 1.00 47.10 64 PHE C C 1
ATOM 3491 O O . PHE C 1 62 ? 92.400 -38.689 53.565 1.00 64.98 64 PHE C O 1
ATOM 3499 N N . PRO C 1 63 ? 92.661 -40.563 54.793 1.00 44.96 65 PRO C N 1
ATOM 3500 C CA . PRO C 1 63 ? 92.354 -39.908 56.068 1.00 59.06 65 PRO C CA 1
ATOM 3501 C C . PRO C 1 63 ? 93.494 -39.013 56.537 1.00 58.08 65 PRO C C 1
ATOM 3502 O O . PRO C 1 63 ? 94.179 -39.341 57.504 1.00 56.94 65 PRO C O 1
ATOM 3506 N N . ILE C 1 64 ? 93.683 -37.891 55.850 1.00 46.79 66 ILE C N 1
ATOM 3507 C CA . ILE C 1 64 ? 94.819 -37.010 56.099 1.00 54.46 66 ILE C CA 1
ATOM 3508 C C . ILE C 1 64 ? 94.842 -36.462 57.527 1.00 54.02 66 ILE C C 1
ATOM 3509 O O . ILE C 1 64 ? 95.855 -36.574 58.218 1.00 51.10 66 ILE C O 1
ATOM 3514 N N . GLU C 1 65 ? 93.723 -35.892 57.968 1.00 54.29 67 GLU C N 1
ATOM 3515 C CA . GLU C 1 65 ? 93.636 -35.293 59.296 1.00 56.80 67 GLU C CA 1
ATOM 3516 C C . GLU C 1 65 ? 93.972 -36.285 60.401 1.00 59.05 67 GLU C C 1
ATOM 3517 O O . GLU C 1 65 ? 94.817 -36.008 61.249 1.00 74.83 67 GLU C O 1
ATOM 3523 N N . TYR C 1 66 ? 93.299 -37.431 60.395 1.00 45.94 68 TYR C N 1
ATOM 3524 C CA . TYR C 1 66 ? 93.504 -38.441 61.427 1.00 52.27 68 TYR C CA 1
ATOM 3525 C C . TYR C 1 66 ? 94.962 -38.885 61.505 1.00 57.79 68 TYR C C 1
ATOM 3526 O O . TYR C 1 66 ? 95.520 -39.016 62.593 1.00 75.87 68 TYR C O 1
ATOM 3535 N N . VAL C 1 67 ? 95.572 -39.117 60.347 1.00 47.66 69 VAL C N 1
ATOM 3536 C CA . VAL C 1 67 ? 96.960 -39.565 60.293 1.00 60.08 69 VAL C CA 1
ATOM 3537 C C . VAL C 1 67 ? 97.914 -38.486 60.810 1.00 56.41 69 VAL C C 1
ATOM 3538 O O . VAL C 1 67 ? 98.811 -38.771 61.610 1.00 51.76 69 VAL C O 1
ATOM 3542 N N . LEU C 1 68 ? 97.716 -37.252 60.351 1.00 48.67 70 LEU C N 1
ATOM 3543 C CA . LEU C 1 68 ? 98.554 -36.136 60.783 1.00 49.77 70 LEU C CA 1
ATOM 3544 C C . LEU C 1 68 ? 98.459 -35.953 62.294 1.00 62.31 70 LEU C C 1
ATOM 3545 O O . LEU C 1 68 ? 99.461 -35.701 62.964 1.00 87.27 70 LEU C O 1
ATOM 3550 N N . ARG C 1 69 ? 97.246 -36.089 62.820 1.00 52.23 71 ARG C N 1
ATOM 3551 C CA . ARG C 1 69 ? 97.010 -35.980 64.254 1.00 58.58 71 ARG C CA 1
ATOM 3552 C C . ARG C 1 69 ? 97.658 -37.131 65.011 1.00 57.56 71 ARG C C 1
ATOM 3553 O O . ARG C 1 69 ? 98.117 -36.958 66.138 1.00 77.49 71 ARG C O 1
ATOM 3561 N N . LEU C 1 70 ? 97.671 -38.309 64.397 1.00 54.96 72 LEU C N 1
ATOM 3562 C CA . LEU C 1 70 ? 98.329 -39.469 64.985 1.00 56.90 72 LEU C CA 1
ATOM 3563 C C . LEU C 1 70 ? 99.828 -39.214 65.112 1.00 59.78 72 LEU C C 1
ATOM 3564 O O . LEU C 1 70 ? 100.433 -39.492 66.150 1.00 94.11 72 LEU C O 1
ATOM 3569 N N . MET C 1 71 ? 100.417 -38.674 64.048 1.00 69.30 73 MET C N 1
ATOM 3570 C CA . MET C 1 71 ? 101.836 -38.333 64.046 1.00 69.79 73 MET C CA 1
ATOM 3571 C C . MET C 1 71 ? 102.147 -37.253 65.079 1.00 75.30 73 MET C C 1
ATOM 3572 O O . MET C 1 71 ? 103.155 -37.327 65.781 1.00 70.46 73 MET C O 1
ATOM 3577 N N . ASN C 1 72 ? 101.279 -36.250 65.159 1.00 76.82 74 ASN C N 1
ATOM 3578 C CA . ASN C 1 72 ? 101.454 -35.161 66.113 1.00 81.15 74 ASN C CA 1
ATOM 3579 C C . ASN C 1 72 ? 101.322 -35.648 67.552 1.00 84.15 74 ASN C C 1
ATOM 3580 O O . ASN C 1 72 ? 101.954 -35.113 68.464 1.00 89.16 74 ASN C O 1
ATOM 3585 N N . ASP C 1 73 ? 100.490 -36.667 67.743 1.00 74.48 75 ASP C N 1
ATOM 3586 C CA . ASP C 1 73 ? 100.304 -37.290 69.047 1.00 72.70 75 ASP C CA 1
ATOM 3587 C C . ASP C 1 73 ? 101.513 -38.131 69.435 1.00 75.00 75 ASP C C 1
ATOM 3588 O O . ASP C 1 73 ? 101.902 -38.182 70.601 1.00 72.42 75 ASP C O 1
ATOM 3593 N N . TRP C 1 74 ? 102.101 -38.791 68.442 1.00 67.75 76 TRP C N 1
ATOM 3594 C CA . TRP C 1 74 ? 103.224 -39.692 68.674 1.00 69.98 76 TRP C CA 1
ATOM 3595 C C . TRP C 1 74 ? 104.490 -38.948 69.090 1.00 75.18 76 TRP C C 1
ATOM 3596 O O . TRP C 1 74 ? 105.262 -39.437 69.915 1.00 94.10 76 TRP C O 1
ATOM 3607 N N . ALA C 1 75 ? 104.701 -37.768 68.517 1.00 71.42 77 ALA C N 1
ATOM 3608 C CA . ALA C 1 75 ? 105.891 -36.979 68.816 1.00 74.87 77 ALA C CA 1
ATOM 3609 C C . ALA C 1 75 ? 105.810 -36.343 70.200 1.00 91.62 77 ALA C C 1
ATOM 3610 O O . ALA C 1 75 ? 104.756 -35.857 70.611 1.00 97.23 77 ALA C O 1
ATOM 3612 N N . GLU C 1 76 ? 106.933 -36.345 70.913 1.00 102.77 78 GLU C N 1
ATOM 3613 C CA . GLU C 1 76 ? 107.003 -35.737 72.236 1.00 104.31 78 GLU C CA 1
ATOM 3614 C C . GLU C 1 76 ? 107.692 -34.380 72.146 1.00 99.48 78 GLU C C 1
ATOM 3615 O O . GLU C 1 76 ? 107.893 -33.699 73.151 1.00 106.66 78 GLU C O 1
ATOM 3621 N N . VAL C 1 77 ? 108.050 -34.000 70.925 1.00 86.65 79 VAL C N 1
ATOM 3622 C CA . VAL C 1 77 ? 108.660 -32.706 70.654 1.00 83.94 79 VAL C CA 1
ATOM 3623 C C . VAL C 1 77 ? 107.743 -31.978 69.669 1.00 79.98 79 VAL C C 1
ATOM 3624 O O . VAL C 1 77 ? 107.184 -32.608 68.770 1.00 83.25 79 VAL C O 1
ATOM 3628 N N . PRO C 1 78 ? 107.567 -30.655 69.842 1.00 80.66 80 PRO C N 1
ATOM 3629 C CA . PRO C 1 78 ? 106.658 -29.905 68.966 1.00 77.96 80 PRO C CA 1
ATOM 3630 C C . PRO C 1 78 ? 107.009 -30.003 67.483 1.00 86.25 80 PRO C C 1
ATOM 3631 O O . PRO C 1 78 ? 108.183 -29.989 67.114 1.00 78.28 80 PRO C O 1
ATOM 3635 N N . CYS C 1 79 ? 105.978 -30.102 66.649 1.00 90.23 81 CYS C N 1
ATOM 3636 C CA . CYS C 1 79 ? 106.143 -30.261 65.209 1.00 84.76 81 CYS C CA 1
ATOM 3637 C C . CYS C 1 79 ? 104.823 -29.987 64.497 1.00 84.82 81 CYS C C 1
ATOM 3638 O O . CYS C 1 79 ? 103.758 -30.014 65.113 1.00 86.41 81 CYS C O 1
ATOM 3641 N N . ASN C 1 80 ? 104.900 -29.726 63.198 1.00 87.17 82 ASN C N 1
ATOM 3642 C CA . ASN C 1 80 ? 103.711 -29.478 62.394 1.00 65.25 82 ASN C CA 1
ATOM 3643 C C . ASN C 1 80 ? 103.602 -30.475 61.247 1.00 71.67 82 ASN C C 1
ATOM 3644 O O . ASN C 1 80 ? 104.124 -30.225 60.160 1.00 62.75 82 ASN C O 1
ATOM 3649 N N . PRO C 1 81 ? 102.936 -31.616 61.496 1.00 70.75 83 PRO C N 1
ATOM 3650 C CA . PRO C 1 81 ? 102.784 -32.700 60.519 1.00 73.74 83 PRO C CA 1
ATOM 3651 C C . PRO C 1 81 ? 102.288 -32.202 59.165 1.00 73.26 83 PRO C C 1
ATOM 3652 O O . PRO C 1 81 ? 101.424 -31.328 59.100 1.00 59.97 83 PRO C O 1
ATOM 3656 N N . TYR C 1 82 ? 102.830 -32.788 58.113 1.00 68.44 84 TYR C N 1
ATOM 3657 C CA . TYR C 1 82 ? 102.510 -32.388 56.771 1.00 64.11 84 TYR C CA 1
ATOM 3658 C C . TYR C 1 82 ? 102.301 -33.528 55.854 1.00 57.17 84 TYR C C 1
ATOM 3659 O O . TYR C 1 82 ? 103.051 -34.455 55.863 1.00 61.83 84 TYR C O 1
ATOM 3668 N N . LEU C 1 83 ? 101.263 -33.457 55.056 1.00 46.17 85 LEU C N 1
ATOM 3669 C CA . LEU C 1 83 ? 101.025 -34.494 54.064 1.00 45.26 85 LEU C CA 1
ATOM 3670 C C . LEU C 1 83 ? 101.286 -33.970 52.662 1.00 67.40 85 LEU C C 1
ATOM 3671 O O . LEU C 1 83 ? 100.757 -32.928 52.264 1.00 53.75 85 LEU C O 1
ATOM 3676 N N . ARG C 1 84 ? 102.121 -34.699 51.929 1.00 51.67 86 ARG C N 1
ATOM 3677 C CA . ARG C 1 84 ? 102.485 -34.339 50.566 1.00 48.31 86 ARG C CA 1
ATOM 3678 C C . ARG C 1 84 ? 101.825 -35.277 49.562 1.00 56.49 86 ARG C C 1
ATOM 3679 O O . ARG C 1 84 ? 102.025 -36.492 49.609 1.00 46.96 86 ARG C O 1
ATOM 3687 N N . ILE C 1 85 ? 101.042 -34.708 48.653 1.00 45.79 87 ILE C N 1
ATOM 3688 C CA . ILE C 1 85 ? 100.408 -35.493 47.604 1.00 43.03 87 ILE C CA 1
ATOM 3689 C C . ILE C 1 85 ? 101.012 -35.125 46.261 1.00 51.37 87 ILE C C 1
ATOM 3690 O O . ILE C 1 85 ? 101.058 -33.951 45.891 1.00 55.76 87 ILE C O 1
ATOM 3695 N N . GLN C 1 86 ? 101.475 -36.131 45.530 1.00 44.78 88 GLN C N 1
ATOM 3696 C CA . GLN C 1 86 ? 102.108 -35.884 44.248 1.00 45.87 88 GLN C CA 1
ATOM 3697 C C . GLN C 1 86 ? 101.474 -36.693 43.128 1.00 68.07 88 GLN C C 1
ATOM 3698 O O . GLN C 1 86 ? 101.048 -37.831 43.321 1.00 46.22 88 GLN C O 1
ATOM 3704 N N . ASN C 1 87 ? 101.417 -36.080 41.954 1.00 52.69 89 ASN C N 1
ATOM 3705 C CA . ASN C 1 87 ? 101.076 -36.769 40.730 1.00 47.76 89 ASN C CA 1
ATOM 3706 C C . ASN C 1 87 ? 102.392 -37.015 40.021 1.00 56.93 89 ASN C C 1
ATOM 3707 O O . ASN C 1 87 ? 102.991 -36.088 39.456 1.00 75.38 89 ASN C O 1
ATOM 3712 N N . THR C 1 88 ? 102.840 -38.265 40.092 1.00 50.95 90 THR C N 1
ATOM 3713 C CA . THR C 1 88 ? 104.138 -38.678 39.581 1.00 53.28 90 THR C CA 1
ATOM 3714 C C . THR C 1 88 ? 104.142 -38.819 38.067 1.00 55.06 90 THR C C 1
ATOM 3715 O O . THR C 1 88 ? 105.185 -38.693 37.428 1.00 70.20 90 THR C O 1
ATOM 3719 N N . GLY C 1 89 ? 102.973 -39.084 37.497 1.00 54.60 91 GLY C N 1
ATOM 3720 C CA . GLY C 1 89 ? 102.872 -39.338 36.075 1.00 56.61 91 GLY C CA 1
ATOM 3721 C C . GLY C 1 89 ? 102.359 -40.740 35.822 1.00 57.68 91 GLY C C 1
ATOM 3722 O O . GLY C 1 89 ? 101.849 -41.038 34.744 1.00 60.72 91 GLY C O 1
ATOM 3723 N N . VAL C 1 90 ? 102.498 -41.607 36.821 1.00 74.33 92 VAL C N 1
ATOM 3724 C CA . VAL C 1 90 ? 102.016 -42.978 36.709 1.00 63.06 92 VAL C CA 1
ATOM 3725 C C . VAL C 1 90 ? 101.141 -43.388 37.896 1.00 56.29 92 VAL C C 1
ATOM 3726 O O . VAL C 1 90 ? 100.536 -44.461 37.883 1.00 68.03 92 VAL C O 1
ATOM 3730 N N . SER C 1 91 ? 101.069 -42.531 38.911 1.00 43.69 93 SER C N 1
ATOM 3731 C CA . SER C 1 91 ? 100.276 -42.827 40.103 1.00 45.83 93 SER C CA 1
ATOM 3732 C C . SER C 1 91 ? 100.017 -41.588 40.957 1.00 46.89 93 SER C C 1
ATOM 3733 O O . SER C 1 91 ? 100.444 -40.485 40.619 1.00 67.06 93 SER C O 1
ATOM 3736 N N . VAL C 1 92 ? 99.307 -41.785 42.065 1.00 46.75 94 VAL C N 1
ATOM 3737 C CA . VAL C 1 92 ? 99.207 -40.771 43.108 1.00 40.83 94 VAL C CA 1
ATOM 3738 C C . VAL C 1 92 ? 100.082 -41.206 44.282 1.00 58.32 94 VAL C C 1
ATOM 3739 O O . VAL C 1 92 ? 100.119 -42.388 44.628 1.00 49.58 94 VAL C O 1
ATOM 3743 N N . LEU C 1 93 ? 100.794 -40.254 44.880 1.00 58.36 95 LEU C N 1
ATOM 3744 C CA . LEU C 1 93 ? 101.738 -40.554 45.953 1.00 49.52 95 LEU C CA 1
ATOM 3745 C C . LEU C 1 93 ? 101.473 -39.729 47.211 1.00 55.21 95 LEU C C 1
ATOM 3746 O O . LEU C 1 93 ? 101.540 -38.501 47.188 1.00 50.50 95 LEU C O 1
ATOM 3751 N N . PHE C 1 94 ? 101.177 -40.418 48.308 1.00 61.43 96 PHE C N 1
ATOM 3752 C CA . PHE C 1 94 ? 101.006 -39.788 49.610 1.00 40.36 96 PHE C CA 1
ATOM 3753 C C . PHE C 1 94 ? 102.224 -40.029 50.495 1.00 43.45 96 PHE C C 1
ATOM 3754 O O . PHE C 1 94 ? 102.541 -41.172 50.828 1.00 55.44 96 PHE C O 1
ATOM 3762 N N . GLN C 1 95 ? 102.895 -38.949 50.882 1.00 51.62 97 GLN C N 1
ATOM 3763 C CA . GLN C 1 95 ? 104.065 -39.047 51.748 1.00 47.03 97 GLN C CA 1
ATOM 3764 C C . GLN C 1 95 ? 103.845 -38.259 53.035 1.00 54.63 97 GLN C C 1
ATOM 3765 O O . GLN C 1 95 ? 103.390 -37.111 52.999 1.00 54.93 97 GLN C O 1
ATOM 3771 N N . GLY C 1 96 ? 104.161 -38.880 54.170 1.00 64.73 98 GLY C N 1
ATOM 3772 C CA . GLY C 1 96 ? 103.941 -38.242 55.459 1.00 46.36 98 GLY C CA 1
ATOM 3773 C C . GLY C 1 96 ? 105.183 -37.660 56.109 1.00 51.16 98 GLY C C 1
ATOM 3774 O O . GLY C 1 96 ? 106.178 -38.354 56.290 1.00 48.78 98 GLY C O 1
ATOM 3775 N N . PHE C 1 97 ? 105.102 -36.393 56.505 1.00 48.25 99 PHE C N 1
ATOM 3776 C CA . PHE C 1 97 ? 106.229 -35.694 57.120 1.00 55.38 99 PHE C CA 1
ATOM 3777 C C . PHE C 1 97 ? 105.866 -35.134 58.494 1.00 62.67 99 PHE C C 1
ATOM 3778 O O . PHE C 1 97 ? 104.697 -34.876 58.777 1.00 65.46 99 PHE C O 1
ATOM 3786 N N . PHE C 1 98 ? 106.873 -34.945 59.343 1.00 55.18 100 PHE C N 1
ATOM 3787 C CA . PHE C 1 98 ? 106.681 -34.279 60.629 1.00 64.15 100 PHE C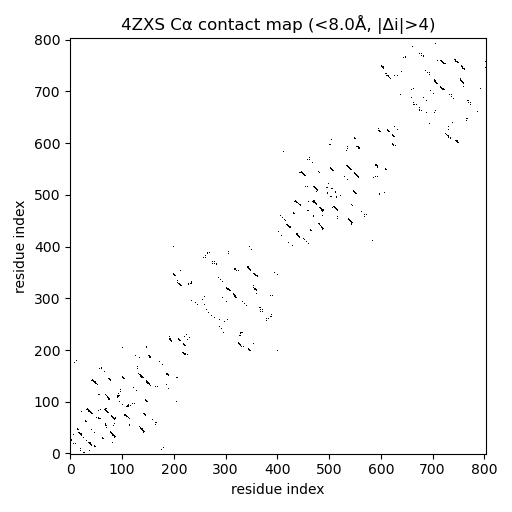 CA 1
ATOM 3788 C C . PHE C 1 98 ? 106.879 -32.776 60.491 1.00 61.30 100 PHE C C 1
ATOM 3789 O O . PHE C 1 98 ? 106.311 -31.988 61.247 1.00 61.25 100 PHE C O 1
ATOM 3797 N N . HIS C 1 99 ? 107.698 -32.389 59.520 1.00 62.26 101 HIS C N 1
ATOM 3798 C CA . HIS C 1 99 ? 107.945 -30.985 59.231 1.00 67.59 101 HIS C CA 1
ATOM 3799 C C . HIS C 1 99 ? 107.796 -30.727 57.741 1.00 71.03 101 HIS C C 1
ATOM 3800 O O . HIS C 1 99 ? 108.133 -31.581 56.920 1.00 73.33 101 HIS C O 1
ATOM 3807 N N . ARG C 1 100 ? 107.281 -29.573 57.384 1.00 81.42 102 ARG C N 1
ATOM 3808 C CA . ARG C 1 100 ? 107.081 -29.249 55.987 1.00 87.55 102 ARG C CA 1
ATOM 3809 C C . ARG C 1 100 ? 108.375 -28.911 55.299 1.00 92.79 102 ARG C C 1
ATOM 3810 O O . ARG C 1 100 ? 108.983 -27.894 55.575 1.00 101.15 102 ARG C O 1
ATOM 3818 N N . PRO C 1 101 ? 108.718 -29.701 54.308 1.00 89.88 103 PRO C N 1
ATOM 3819 C CA . PRO C 1 101 ? 109.924 -29.494 53.536 1.00 89.19 103 PRO C CA 1
ATOM 3820 C C . PRO C 1 101 ? 109.699 -28.364 52.565 1.00 93.48 103 PRO C C 1
ATOM 3821 O O . PRO C 1 101 ? 108.728 -27.645 52.675 1.00 86.73 103 PRO C O 1
ATOM 3825 N N . HIS C 1 102 ? 110.635 -28.174 51.658 1.00 100.10 104 HIS C N 1
ATOM 3826 C CA . HIS C 1 102 ? 110.586 -27.096 50.682 1.00 102.37 104 HIS C CA 1
ATOM 3827 C C . HIS C 1 102 ? 109.572 -27.386 49.607 1.00 103.46 104 HIS C C 1
ATOM 3828 O O . HIS C 1 102 ? 109.583 -28.439 49.024 1.00 97.68 104 HIS C O 1
ATOM 3835 N N . ASN C 1 103 ? 108.684 -26.453 49.357 1.00 109.30 105 ASN C N 1
ATOM 3836 C CA . ASN C 1 103 ? 107.681 -26.644 48.336 1.00 114.99 105 ASN C CA 1
ATOM 3837 C C . ASN C 1 103 ? 107.425 -25.343 47.631 1.00 118.56 105 ASN C C 1
ATOM 3838 O O . ASN C 1 103 ? 107.760 -25.177 46.475 1.00 119.36 105 ASN C O 1
ATOM 3843 N N . ALA C 1 104 ? 106.812 -24.418 48.351 1.00 119.30 106 ALA C N 1
ATOM 3844 C CA . ALA C 1 104 ? 106.508 -23.116 47.806 1.00 118.12 106 ALA C CA 1
ATOM 3845 C C . ALA C 1 104 ? 105.643 -22.333 48.768 1.00 119.79 106 ALA C C 1
ATOM 3846 O O . ALA C 1 104 ? 104.669 -22.857 49.296 1.00 118.44 106 ALA C O 1
ATOM 3848 N N . GLY C 1 106 ? 102.895 -25.492 50.759 1.00 116.03 108 GLY C N 1
ATOM 3849 C CA . GLY C 1 106 ? 101.486 -25.487 51.090 1.00 112.46 108 GLY C CA 1
ATOM 3850 C C . GLY C 1 106 ? 100.785 -24.430 50.283 1.00 118.90 108 GLY C C 1
ATOM 3851 O O . GLY C 1 106 ? 100.846 -24.456 49.065 1.00 121.24 108 GLY C O 1
ATOM 3852 N N . GLY C 1 107 ? 100.127 -23.496 50.958 1.00 122.93 109 GLY C N 1
ATOM 3853 C CA . GLY C 1 107 ? 99.441 -22.424 50.257 1.00 124.84 109 GLY C CA 1
ATOM 3854 C C . GLY C 1 107 ? 98.629 -22.933 49.083 1.00 124.45 109 GLY C C 1
ATOM 3855 O O . GLY C 1 107 ? 98.601 -22.317 48.018 1.00 123.18 109 GLY C O 1
ATOM 3856 N N . ALA C 1 108 ? 97.967 -24.068 49.280 1.00 122.68 110 ALA C N 1
ATOM 3857 C CA . ALA C 1 108 ? 97.202 -24.701 48.213 1.00 120.83 110 ALA C CA 1
ATOM 3858 C C . ALA C 1 108 ? 95.697 -24.623 48.452 1.00 112.76 110 ALA C C 1
ATOM 3859 O O . ALA C 1 108 ? 94.968 -24.008 47.673 1.00 109.38 110 ALA C O 1
ATOM 3861 N N . ILE C 1 109 ? 95.236 -25.244 49.532 1.00 104.30 111 ILE C N 1
ATOM 3862 C CA . ILE C 1 109 ? 93.809 -25.302 49.823 1.00 98.28 111 ILE C CA 1
ATOM 3863 C C . ILE C 1 109 ? 93.398 -24.341 50.941 1.00 99.18 111 ILE C C 1
ATOM 3864 O O . ILE C 1 109 ? 94.132 -24.125 51.907 1.00 108.33 111 ILE C O 1
ATOM 3869 N N . THR C 1 110 ? 92.214 -23.759 50.777 1.00 86.99 112 THR C N 1
ATOM 3870 C CA . THR C 1 110 ? 91.633 -22.808 51.717 1.00 90.76 112 THR C CA 1
ATOM 3871 C C . THR C 1 110 ? 90.137 -23.100 51.771 1.00 84.26 112 THR C C 1
ATOM 3872 O O . THR C 1 110 ? 89.647 -23.914 50.989 1.00 89.88 112 THR C O 1
ATOM 3876 N N . PRO C 1 111 ? 89.401 -22.461 52.698 1.00 84.34 113 PRO C N 1
ATOM 3877 C CA . PRO C 1 111 ? 87.946 -22.636 52.628 1.00 94.41 113 PRO C CA 1
ATOM 3878 C C . PRO C 1 111 ? 87.378 -22.116 51.310 1.00 106.16 113 PRO C C 1
ATOM 3879 O O . PRO C 1 111 ? 88.069 -21.374 50.609 1.00 104.88 113 PRO C O 1
ATOM 3883 N N . GLU C 1 112 ? 86.155 -22.523 50.974 1.00 117.85 114 GLU C N 1
ATOM 3884 C CA . GLU C 1 112 ? 85.502 -22.136 49.718 1.00 126.59 114 GLU C CA 1
ATOM 3885 C C . GLU C 1 112 ? 86.197 -22.716 48.479 1.00 117.59 114 GLU C C 1
ATOM 3886 O O . GLU C 1 112 ? 85.709 -22.554 47.362 1.00 125.24 114 GLU C O 1
ATOM 3892 N N . ARG C 1 113 ? 87.349 -23.351 48.672 1.00 104.64 115 ARG C N 1
ATOM 3893 C CA . ARG C 1 113 ? 88.077 -23.974 47.573 1.00 94.85 115 ARG C CA 1
ATOM 3894 C C . ARG C 1 113 ? 88.702 -25.290 48.037 1.00 78.52 115 ARG C C 1
ATOM 3895 O O . ARG C 1 113 ? 89.817 -25.309 48.553 1.00 74.90 115 ARG C O 1
ATOM 3903 N N . THR C 1 114 ? 87.976 -26.388 47.846 1.00 76.36 116 THR C N 1
ATOM 3904 C CA . THR C 1 114 ? 88.428 -27.704 48.296 1.00 68.71 116 THR C CA 1
ATOM 3905 C C . THR C 1 114 ? 89.165 -28.530 47.242 1.00 58.57 116 THR C C 1
ATOM 3906 O O . THR C 1 114 ? 89.859 -29.490 47.576 1.00 67.25 116 THR C O 1
ATOM 3910 N N . ASN C 1 115 ? 89.019 -28.161 45.974 1.00 58.85 117 ASN C N 1
ATOM 3911 C CA . ASN C 1 115 ? 89.566 -28.970 44.888 1.00 48.76 117 ASN C CA 1
ATOM 3912 C C . ASN C 1 115 ? 90.973 -28.587 44.448 1.00 44.68 117 ASN C C 1
ATOM 3913 O O . ASN C 1 115 ? 91.300 -27.407 44.313 1.00 59.74 117 ASN C O 1
ATOM 3918 N N . VAL C 1 116 ? 91.798 -29.607 44.226 1.00 40.31 118 VAL C N 1
ATOM 3919 C CA . VAL C 1 116 ? 93.128 -29.436 43.650 1.00 38.69 118 VAL C CA 1
ATOM 3920 C C . VAL C 1 116 ? 93.391 -30.520 42.607 1.00 51.48 118 VAL C C 1
ATOM 3921 O O . VAL C 1 116 ? 93.357 -31.713 42.914 1.00 38.74 118 VAL C O 1
ATOM 3925 N N . ILE C 1 117 ? 93.639 -30.099 41.371 1.00 53.85 119 ILE C N 1
ATOM 3926 C CA . ILE C 1 117 ? 93.905 -31.031 40.283 1.00 42.68 119 ILE C CA 1
ATOM 3927 C C . ILE C 1 117 ? 95.375 -30.975 39.885 1.00 48.17 119 ILE C C 1
ATOM 3928 O O . ILE C 1 117 ? 95.902 -29.906 39.579 1.00 55.05 119 ILE C O 1
ATOM 3933 N N . LEU C 1 118 ? 96.035 -32.129 39.891 1.00 46.97 120 LEU C N 1
ATOM 3934 C CA . LEU C 1 118 ? 97.470 -32.184 39.637 1.00 40.14 120 LEU C CA 1
ATOM 3935 C C . LEU C 1 118 ? 97.797 -32.825 38.294 1.00 58.07 120 LEU C C 1
ATOM 3936 O O . LEU C 1 118 ? 97.352 -33.932 38.000 1.00 54.99 120 LEU C O 1
ATOM 3941 N N . GLY C 1 119 ? 98.586 -32.127 37.484 1.00 53.35 121 GLY C N 1
ATOM 3942 C CA . GLY C 1 119 ? 99.117 -32.704 36.263 1.00 48.89 121 GLY C CA 1
ATOM 3943 C C . GLY C 1 119 ? 100.321 -33.564 36.596 1.00 56.45 121 GLY C C 1
ATOM 3944 O O . GLY C 1 119 ? 100.642 -33.749 37.766 1.00 49.57 121 GLY C O 1
ATOM 3945 N N . SER C 1 120 ? 100.991 -34.091 35.577 1.00 63.06 122 SER C N 1
ATOM 3946 C CA . SER C 1 120 ? 102.158 -34.939 35.799 1.00 64.35 122 SER C CA 1
ATOM 3947 C C . SER C 1 120 ? 103.287 -34.170 36.485 1.00 78.90 122 SER C C 1
ATOM 3948 O O . SER C 1 120 ? 103.491 -32.986 36.217 1.00 64.85 122 SER C O 1
ATOM 3951 N N . THR C 1 121 ? 103.993 -34.854 37.386 1.00 76.79 123 THR C N 1
ATOM 3952 C CA . THR C 1 121 ? 105.092 -34.277 38.169 1.00 68.11 123 THR C CA 1
ATOM 3953 C C . THR C 1 121 ? 104.639 -33.109 39.034 1.00 71.07 123 THR C C 1
ATOM 3954 O O . THR C 1 121 ? 105.428 -32.207 39.317 1.00 89.54 123 THR C O 1
ATOM 3958 N N . GLU C 1 122 ? 103.379 -33.110 39.456 1.00 58.94 124 GLU C N 1
ATOM 3959 C CA . GLU C 1 122 ? 102.879 -31.940 40.184 1.00 60.35 124 GLU C CA 1
ATOM 3960 C C . GLU C 1 122 ? 102.589 -32.243 41.645 1.00 66.90 124 GLU C C 1
ATOM 3961 O O . GLU C 1 122 ? 102.055 -33.294 41.976 1.00 57.16 124 GLU C O 1
ATOM 3967 N N . THR C 1 123 ? 102.928 -31.301 42.518 1.00 73.23 125 THR C N 1
ATOM 3968 C CA . THR C 1 123 ? 102.832 -31.538 43.951 1.00 60.66 125 THR C CA 1
ATOM 3969 C C . THR C 1 123 ? 101.912 -30.554 44.661 1.00 58.49 125 THR C C 1
ATOM 3970 O O . THR C 1 123 ? 101.877 -29.366 44.341 1.00 55.02 125 THR C O 1
ATOM 3974 N N . THR C 1 124 ? 101.165 -31.072 45.629 1.00 54.26 126 THR C N 1
ATOM 3975 C CA . THR C 1 124 ? 100.413 -30.248 46.562 1.00 54.25 126 THR C CA 1
ATOM 3976 C C . THR C 1 124 ? 100.621 -30.824 47.953 1.00 55.90 126 THR C C 1
ATOM 3977 O O . THR C 1 124 ? 101.252 -31.870 48.105 1.00 52.31 126 THR C O 1
ATOM 3981 N N . GLY C 1 125 ? 100.096 -30.151 48.969 1.00 61.48 127 GLY C N 1
ATOM 3982 C CA . GLY C 1 125 ? 100.239 -30.643 50.324 1.00 51.24 127 GLY C CA 1
ATOM 3983 C C . GLY C 1 125 ? 99.540 -29.791 51.358 1.00 57.99 127 GLY C C 1
ATOM 3984 O O . GLY C 1 125 ? 99.105 -28.677 51.065 1.00 56.07 127 GLY C O 1
ATOM 3985 N N . LEU C 1 126 ? 99.428 -30.312 52.575 1.00 70.44 128 LEU C N 1
ATOM 3986 C CA . LEU C 1 126 ? 98.799 -29.542 53.643 1.00 77.53 128 LEU C CA 1
ATOM 3987 C C . LEU C 1 126 ? 99.365 -29.887 55.016 1.00 74.63 128 LEU C C 1
ATOM 3988 O O . LEU C 1 126 ? 99.697 -31.039 55.292 1.00 81.71 128 LEU C O 1
ATOM 3993 N N . SER C 1 127 ? 99.459 -28.877 55.875 1.00 63.16 129 SER C N 1
ATOM 3994 C CA . SER C 1 127 ? 99.942 -29.065 57.236 1.00 71.96 129 SER C CA 1
ATOM 3995 C C . SER C 1 127 ? 98.780 -29.129 58.220 1.00 60.63 129 SER C C 1
ATOM 3996 O O . SER C 1 127 ? 97.660 -28.735 57.898 1.00 56.40 129 SER C O 1
ATOM 3999 N N . LEU C 1 128 ? 99.055 -29.628 59.420 1.00 64.84 130 LEU C N 1
ATOM 4000 C CA . LEU C 1 128 ? 98.032 -29.750 60.451 1.00 76.04 130 LEU C CA 1
ATOM 4001 C C . LEU C 1 128 ? 97.597 -28.374 60.951 1.00 75.96 130 LEU C C 1
ATOM 4002 O O . LEU C 1 128 ? 96.450 -28.182 61.354 1.00 63.17 130 LEU C O 1
ATOM 4007 N N . GLY C 1 129 ? 98.522 -27.420 60.922 1.00 66.67 131 GLY C N 1
ATOM 4008 C CA . GLY C 1 129 ? 98.220 -26.057 61.318 1.00 69.17 131 GLY C CA 1
ATOM 4009 C C . GLY C 1 129 ? 97.254 -25.393 60.357 1.00 80.24 131 GLY C C 1
ATOM 4010 O O . GLY C 1 129 ? 96.296 -24.741 60.773 1.00 66.75 131 GLY C O 1
ATOM 4011 N N . ASP C 1 130 ? 97.511 -25.561 59.063 1.00 88.82 132 ASP C N 1
ATOM 4012 C CA . ASP C 1 130 ? 96.644 -25.013 58.028 1.00 79.04 132 ASP C CA 1
ATOM 4013 C C . ASP C 1 130 ? 95.284 -25.702 58.049 1.00 75.00 132 ASP C C 1
ATOM 4014 O O . ASP C 1 130 ? 94.246 -25.063 57.862 1.00 83.04 132 ASP C O 1
ATOM 4019 N N . LEU C 1 131 ? 95.304 -27.011 58.279 1.00 63.87 133 LEU C N 1
ATOM 4020 C CA . LEU C 1 131 ? 94.085 -27.806 58.343 1.00 53.68 133 LEU C CA 1
ATOM 4021 C C . LEU C 1 131 ? 93.217 -27.324 59.501 1.00 58.95 133 LEU C C 1
ATOM 4022 O O . LEU C 1 131 ? 92.007 -27.159 59.355 1.00 58.59 133 LEU C O 1
ATOM 4027 N N . ASP C 1 132 ? 93.848 -27.100 60.650 1.00 74.58 134 ASP C N 1
ATOM 4028 C CA . ASP C 1 132 ? 93.148 -26.603 61.829 1.00 69.48 134 ASP C CA 1
ATOM 4029 C C . ASP C 1 132 ? 92.639 -25.180 61.618 1.00 63.72 134 ASP C C 1
ATOM 4030 O O . ASP C 1 132 ? 91.569 -24.820 62.107 1.00 64.75 134 ASP C O 1
ATOM 4035 N N . THR C 1 133 ? 93.417 -24.370 60.906 1.00 64.13 135 THR C N 1
ATOM 4036 C CA . THR C 1 133 ? 93.011 -23.004 60.595 1.00 65.63 135 THR C CA 1
ATOM 4037 C C . THR C 1 133 ? 91.749 -22.998 59.735 1.00 65.58 135 THR C C 1
ATOM 4038 O O . THR C 1 133 ? 90.804 -22.255 60.004 1.00 74.18 135 THR C O 1
ATOM 4042 N N . ILE C 1 134 ? 91.741 -23.838 58.704 1.00 59.04 136 ILE C N 1
ATOM 4043 C CA . ILE C 1 134 ? 90.583 -23.972 57.825 1.00 56.59 136 ILE C CA 1
ATOM 4044 C C . ILE C 1 134 ? 89.375 -24.516 58.585 1.00 56.54 136 ILE C C 1
ATOM 4045 O O . ILE C 1 134 ? 88.256 -24.027 58.423 1.00 64.51 136 ILE C O 1
ATOM 4050 N N . LYS C 1 135 ? 89.611 -25.528 59.413 1.00 58.38 137 LYS C N 1
ATOM 4051 C CA . LYS C 1 135 ? 88.554 -26.123 60.226 1.00 68.69 137 LYS C CA 1
ATOM 4052 C C . LYS C 1 135 ? 87.960 -25.096 61.189 1.00 68.58 137 LYS C C 1
ATOM 4053 O O . LYS C 1 135 ? 86.771 -25.142 61.505 1.00 72.91 137 LYS C O 1
ATOM 4059 N N . GLY C 1 136 ? 88.796 -24.170 61.649 1.00 73.01 138 GLY C N 1
ATOM 4060 C CA . GLY C 1 136 ? 88.345 -23.090 62.508 1.00 79.18 138 GLY C CA 1
ATOM 4061 C C . GLY C 1 136 ? 87.537 -22.081 61.716 1.00 90.51 138 GLY C C 1
ATOM 4062 O O . GLY C 1 136 ? 86.549 -21.538 62.211 1.00 101.44 138 GLY C O 1
ATOM 4063 N N . ARG C 1 137 ? 87.964 -21.827 60.482 1.00 84.04 139 ARG C N 1
ATOM 4064 C CA . ARG C 1 137 ? 87.230 -20.947 59.576 1.00 81.36 139 ARG C CA 1
ATOM 4065 C C . ARG C 1 137 ? 85.815 -21.417 59.274 1.00 81.64 139 ARG C C 1
ATOM 4066 O O . ARG C 1 137 ? 84.865 -20.643 59.381 1.00 95.45 139 ARG C O 1
ATOM 4074 N N . LEU C 1 138 ? 85.673 -22.687 58.915 1.00 68.63 140 LEU C N 1
ATOM 4075 C CA . LEU C 1 138 ? 84.363 -23.252 58.614 1.00 67.36 140 LEU C CA 1
ATOM 4076 C C . LEU C 1 138 ? 83.449 -23.298 59.836 1.00 75.57 140 LEU C C 1
ATOM 4077 O O . LEU C 1 138 ? 82.239 -23.477 59.706 1.00 74.70 140 LEU C O 1
ATOM 4082 N N . GLY C 1 139 ? 84.029 -23.129 61.020 1.00 77.73 141 GLY C N 1
ATOM 4083 C CA . GLY C 1 139 ? 83.258 -23.148 62.247 1.00 83.95 141 GLY C CA 1
ATOM 4084 C C . GLY C 1 139 ? 82.769 -24.541 62.586 1.00 88.12 141 GLY C C 1
ATOM 4085 O O . GLY C 1 139 ? 81.751 -24.708 63.256 1.00 92.31 141 GLY C O 1
ATOM 4086 N N . LEU C 1 140 ? 83.503 -25.545 62.120 1.00 63.86 142 LEU C N 1
ATOM 4087 C CA . LEU C 1 140 ? 83.119 -26.935 62.323 1.00 68.14 142 LEU C CA 1
ATOM 4088 C C . LEU C 1 140 ? 83.343 -27.347 63.770 1.00 84.10 142 LEU C C 1
ATOM 4089 O O . LEU C 1 140 ? 84.045 -26.664 64.517 1.00 75.42 142 LEU C O 1
ATOM 4094 N N . ASP C 1 141 ? 82.733 -28.461 64.160 1.00 92.86 143 ASP C N 1
ATOM 4095 C CA . ASP C 1 141 ? 82.804 -28.935 65.535 1.00 94.93 143 ASP C CA 1
ATOM 4096 C C . ASP C 1 141 ? 84.240 -29.302 65.893 1.00 93.09 143 ASP C C 1
ATOM 4097 O O . ASP C 1 141 ? 84.847 -30.171 65.266 1.00 88.04 143 ASP C O 1
ATOM 4102 N N . ALA C 1 142 ? 84.776 -28.629 66.907 1.00 104.75 144 ALA C N 1
ATOM 4103 C CA . ALA C 1 142 ? 86.165 -28.814 67.312 1.00 96.39 144 ALA C CA 1
ATOM 4104 C C . ALA C 1 142 ? 86.351 -30.048 68.187 1.00 94.03 144 ALA C C 1
ATOM 4105 O O . ALA C 1 142 ? 87.477 -30.497 68.401 1.00 90.96 144 ALA C O 1
ATOM 4107 N N . ARG C 1 143 ? 85.248 -30.583 68.704 1.00 101.59 145 ARG C N 1
ATOM 4108 C CA . ARG C 1 143 ? 85.303 -31.786 69.527 1.00 106.04 145 ARG C CA 1
ATOM 4109 C C . ARG C 1 143 ? 85.8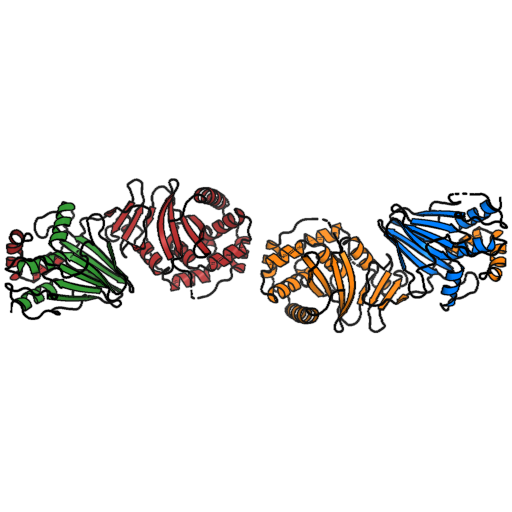70 -32.949 68.717 1.00 102.28 145 ARG C C 1
ATOM 4110 O O . ARG C 1 143 ? 85.586 -33.071 67.525 1.00 101.30 145 ARG C O 1
ATOM 4118 N N . PRO C 1 144 ? 86.685 -33.799 69.363 1.00 102.82 146 PRO C N 1
ATOM 4119 C CA . PRO C 1 144 ? 87.375 -34.911 68.699 1.00 88.18 146 PRO C CA 1
ATOM 4120 C C . PRO C 1 144 ? 86.436 -35.835 67.927 1.00 85.68 146 PRO C C 1
ATOM 4121 O O . PRO C 1 144 ? 85.393 -36.226 68.454 1.00 84.45 146 PRO C O 1
ATOM 4125 N N . MET C 1 145 ? 86.802 -36.132 66.681 1.00 88.73 147 MET C N 1
ATOM 4126 C CA . MET C 1 145 ? 86.096 -37.091 65.828 1.00 84.58 147 MET C CA 1
ATOM 4127 C C . MET C 1 145 ? 84.732 -36.594 65.349 1.00 78.25 147 MET C C 1
ATOM 4128 O O . MET C 1 145 ? 83.978 -37.347 64.733 1.00 81.44 147 MET C O 1
ATOM 4133 N N . MET C 1 146 ? 84.416 -35.335 65.629 1.00 74.38 148 MET C N 1
ATOM 4134 C CA . MET C 1 146 ? 83.168 -34.749 65.150 1.00 63.73 148 MET C CA 1
ATOM 4135 C C . MET C 1 146 ? 83.341 -34.196 63.739 1.00 61.48 148 MET C C 1
ATOM 4136 O O . MET C 1 146 ? 82.367 -34.007 63.011 1.00 71.57 148 MET C O 1
ATOM 4141 N N . ALA C 1 147 ? 84.589 -33.936 63.364 1.00 57.73 149 ALA C N 1
ATOM 4142 C CA . ALA C 1 147 ? 84.918 -33.526 62.003 1.00 54.06 149 ALA C CA 1
ATOM 4143 C C . ALA C 1 147 ? 86.334 -33.962 61.643 1.00 53.23 149 ALA C C 1
ATOM 4144 O O . ALA C 1 147 ? 87.295 -33.585 62.313 1.00 58.41 149 ALA C O 1
ATOM 4146 N N . SER C 1 148 ? 86.458 -34.749 60.579 1.00 51.71 150 SER C N 1
ATOM 4147 C CA . SER C 1 148 ? 87.760 -35.223 60.125 1.00 52.62 150 SER C CA 1
ATOM 4148 C C . SER C 1 148 ? 87.873 -35.135 58.607 1.00 68.58 150 SER C C 1
ATOM 4149 O O . SER C 1 148 ? 87.064 -35.710 57.880 1.00 46.56 150 SER C O 1
ATOM 4152 N N . MET C 1 149 ? 88.889 -34.421 58.135 1.00 58.86 151 MET C N 1
ATOM 4153 C CA . MET C 1 149 ? 89.071 -34.201 56.706 1.00 46.29 151 MET C CA 1
ATOM 4154 C C . MET C 1 149 ? 89.642 -35.423 55.993 1.00 52.36 151 MET C C 1
ATOM 4155 O O . MET C 1 149 ? 90.562 -36.075 56.486 1.00 55.96 151 MET C O 1
ATOM 4160 N N . TRP C 1 150 ? 89.079 -35.721 54.827 1.00 42.24 152 TRP C N 1
ATOM 4161 C CA . TRP C 1 150 ? 89.581 -36.775 53.957 1.00 40.25 152 TRP C CA 1
ATOM 4162 C C . TRP C 1 150 ? 89.962 -36.184 52.607 1.00 44.77 152 TRP C C 1
ATOM 4163 O O . TRP C 1 150 ? 89.408 -35.167 52.188 1.00 48.27 152 TRP C O 1
ATOM 4174 N N . ILE C 1 151 ? 90.911 -36.819 51.932 1.00 47.20 153 ILE C N 1
ATOM 4175 C CA . ILE C 1 151 ? 91.251 -36.437 50.570 1.00 59.41 153 ILE C CA 1
ATOM 4176 C C . ILE C 1 151 ? 90.637 -37.433 49.600 1.00 58.99 153 ILE C C 1
ATOM 4177 O O . ILE C 1 151 ? 91.104 -38.565 49.485 1.00 64.51 153 ILE C O 1
ATOM 4182 N N . SER C 1 152 ? 89.591 -37.007 48.900 1.00 61.58 154 SER C N 1
ATOM 4183 C CA . SER C 1 152 ? 88.983 -37.840 47.874 1.00 67.65 154 SER C CA 1
ATOM 4184 C C . SER C 1 152 ? 89.860 -37.820 46.631 1.00 49.97 154 SER C C 1
ATOM 4185 O O . SER C 1 152 ? 90.013 -36.782 45.988 1.00 43.90 154 SER C O 1
ATOM 4188 N N . CYS C 1 153 ? 90.427 -38.972 46.291 1.00 39.69 155 CYS C N 1
ATOM 4189 C CA . CYS C 1 153 ? 91.375 -39.046 45.188 1.00 60.29 155 CYS C CA 1
ATOM 4190 C C . CYS C 1 153 ? 90.848 -39.884 44.030 1.00 47.42 155 CYS C C 1
ATOM 4191 O O . CYS C 1 153 ? 90.548 -41.073 44.187 1.00 46.47 155 CYS C O 1
ATOM 4194 N N . PHE C 1 154 ? 90.733 -39.240 42.872 1.00 48.65 156 PHE C N 1
ATOM 4195 C CA . PHE C 1 154 ? 90.406 -39.924 41.628 1.00 62.53 156 PHE C CA 1
ATOM 4196 C C . PHE C 1 154 ? 91.600 -39.857 40.683 1.00 56.20 156 PHE C C 1
ATOM 4197 O O . PHE C 1 154 ? 91.926 -38.794 40.155 1.00 55.89 156 PHE C O 1
ATOM 4205 N N . VAL C 1 155 ? 92.247 -40.996 40.466 1.00 58.17 157 VAL C N 1
ATOM 4206 C CA . VAL C 1 155 ? 93.420 -41.040 39.601 1.00 65.89 157 VAL C CA 1
ATOM 4207 C C . VAL C 1 155 ? 93.022 -41.240 38.146 1.00 51.16 157 VAL C C 1
ATOM 4208 O O . VAL C 1 155 ? 92.547 -42.314 37.766 1.00 54.75 157 VAL C O 1
ATOM 4212 N N . ARG C 1 156 ? 93.228 -40.206 37.333 1.00 53.81 158 ARG C N 1
ATOM 4213 C CA . ARG C 1 156 ? 92.882 -40.261 35.915 1.00 58.07 158 ARG C CA 1
ATOM 4214 C C . ARG C 1 156 ? 94.027 -39.736 35.071 1.00 59.38 158 ARG C C 1
ATOM 4215 O O . ARG C 1 156 ? 93.973 -38.597 34.599 1.00 48.35 158 ARG C O 1
ATOM 4223 N N . MET C 1 157 ? 95.047 -40.571 34.870 1.00 50.35 159 MET C N 1
ATOM 4224 C CA . MET C 1 157 ? 96.262 -40.149 34.165 1.00 53.28 159 MET C CA 1
ATOM 4225 C C . MET C 1 157 ? 95.930 -39.528 32.811 1.00 68.06 159 MET C C 1
ATOM 4226 O O . MET C 1 157 ? 95.083 -40.043 32.083 1.00 55.28 159 MET C O 1
ATOM 4231 N N . PRO C 1 158 ? 96.604 -38.419 32.464 1.00 66.34 160 PRO C N 1
ATOM 4232 C CA . PRO C 1 158 ? 97.781 -37.854 33.141 1.00 65.33 160 PRO C CA 1
ATOM 4233 C C . PRO C 1 158 ? 97.512 -36.985 34.380 1.00 58.32 160 PRO C C 1
ATOM 4234 O O . PRO C 1 158 ? 98.463 -36.425 34.928 1.00 60.58 160 PRO C O 1
ATOM 4238 N N . ARG C 1 159 ? 96.261 -36.873 34.815 1.00 50.15 161 ARG C N 1
ATOM 4239 C CA . ARG C 1 159 ? 95.934 -36.032 35.966 1.00 52.15 161 ARG C CA 1
ATOM 4240 C C . ARG C 1 159 ? 95.481 -36.811 37.202 1.00 50.38 161 ARG C C 1
ATOM 4241 O O . ARG C 1 159 ? 95.114 -37.984 37.124 1.00 47.28 161 ARG C O 1
ATOM 4249 N N . VAL C 1 160 ? 95.521 -36.137 38.346 1.00 58.73 162 VAL C N 1
ATOM 4250 C CA . VAL C 1 160 ? 94.994 -36.675 39.594 1.00 56.83 162 VAL C CA 1
ATOM 4251 C C . VAL C 1 160 ? 94.063 -35.651 40.239 1.00 45.04 162 VAL C C 1
ATOM 4252 O O . VAL C 1 160 ? 94.450 -34.501 40.455 1.00 59.76 162 VAL C O 1
ATOM 4256 N N . GLN C 1 161 ? 92.835 -36.065 40.537 1.00 38.22 163 GLN C N 1
ATOM 4257 C CA . GLN C 1 161 ? 91.859 -35.158 41.131 1.00 37.86 163 GLN C CA 1
ATOM 4258 C C . GLN C 1 161 ? 91.773 -35.334 42.642 1.00 45.20 163 GLN C C 1
ATOM 4259 O O . GLN C 1 161 ? 91.532 -36.438 43.139 1.00 34.85 163 GLN C O 1
ATOM 4265 N N . LEU C 1 162 ? 91.964 -34.233 43.363 1.00 36.35 164 LEU C N 1
ATOM 4266 C CA . LEU C 1 162 ? 91.910 -34.249 44.818 1.00 36.19 164 LEU C CA 1
ATOM 4267 C C . LEU C 1 162 ? 90.798 -33.350 45.342 1.00 36.40 164 LEU C C 1
ATOM 4268 O O . LEU C 1 162 ? 90.675 -32.194 44.936 1.00 37.01 164 LEU C O 1
ATOM 4273 N N . ALA C 1 163 ? 89.991 -33.893 46.247 1.00 59.22 165 ALA C N 1
ATOM 4274 C CA . ALA C 1 163 ? 88.940 -33.123 46.901 1.00 55.88 165 ALA C CA 1
ATOM 4275 C C . ALA C 1 163 ? 89.054 -33.239 48.416 1.00 40.36 165 ALA C C 1
ATOM 4276 O O . ALA C 1 163 ? 88.684 -34.258 48.997 1.00 39.31 165 ALA C O 1
ATOM 4278 N N . PHE C 1 164 ? 89.561 -32.186 49.049 1.00 43.85 166 PHE C N 1
ATOM 4279 C CA . PHE C 1 164 ? 89.741 -32.164 50.498 1.00 56.40 166 PHE C CA 1
ATOM 4280 C C . PHE C 1 164 ? 88.428 -31.835 51.197 1.00 51.20 166 PHE C C 1
ATOM 4281 O O . PHE C 1 164 ? 88.061 -30.667 51.318 1.00 70.72 166 PHE C O 1
ATOM 4289 N N . ARG C 1 165 ? 87.720 -32.860 51.660 1.00 37.10 167 ARG C N 1
ATOM 4290 C CA . ARG C 1 165 ? 86.406 -32.648 52.258 1.00 45.92 167 ARG C CA 1
ATOM 4291 C C . ARG C 1 165 ? 86.362 -33.068 53.722 1.00 59.56 167 ARG C C 1
ATOM 4292 O O . ARG C 1 165 ? 86.755 -34.181 54.069 1.00 38.21 167 ARG C O 1
ATOM 4300 N N . PHE C 1 166 ? 85.866 -32.177 54.575 1.00 62.31 168 PHE C N 1
ATOM 4301 C CA . PHE C 1 166 ? 85.638 -32.520 55.972 1.00 51.40 168 PHE C CA 1
ATOM 4302 C C . PHE C 1 166 ? 84.448 -33.459 56.088 1.00 42.57 168 PHE C C 1
ATOM 4303 O O . PHE C 1 166 ? 83.337 -33.126 55.673 1.00 51.93 168 PHE C O 1
ATOM 4311 N N . MET C 1 167 ? 84.685 -34.634 56.657 1.00 45.43 169 MET C N 1
ATOM 4312 C CA . MET C 1 167 ? 83.634 -35.624 56.808 1.00 48.57 169 MET C CA 1
ATOM 4313 C C . MET C 1 167 ? 83.237 -35.718 58.275 1.00 62.14 169 MET C C 1
ATOM 4314 O O . MET C 1 167 ? 84.085 -35.618 59.162 1.00 73.78 169 MET C O 1
ATOM 4319 N N . GLY C 1 168 ? 81.948 -35.909 58.528 1.00 66.36 170 GLY C N 1
ATOM 4320 C CA . GLY C 1 168 ? 81.448 -36.002 59.887 1.00 62.78 170 GLY C CA 1
ATOM 4321 C C . GLY C 1 168 ? 80.805 -37.346 60.147 1.00 76.06 170 GLY C C 1
ATOM 4322 O O . GLY C 1 168 ? 80.547 -38.098 59.208 1.00 63.35 170 GLY C O 1
ATOM 4323 N N . PRO C 1 169 ? 80.566 -37.639 61.474 1.00 90.47 171 PRO C N 1
ATOM 4324 C CA . PRO C 1 169 ? 79.921 -38.936 61.687 1.00 95.74 171 PRO C CA 1
ATOM 4325 C C . PRO C 1 169 ? 78.479 -38.816 61.254 1.00 106.29 171 PRO C C 1
ATOM 4326 O O . PRO C 1 169 ? 78.049 -37.720 60.960 1.00 103.03 171 PRO C O 1
ATOM 4330 N N . GLU C 1 170 ? 77.734 -39.906 61.210 1.00 119.01 172 GLU C N 1
ATOM 4331 C CA . GLU C 1 170 ? 76.335 -39.801 60.812 1.00 129.52 172 GLU C CA 1
ATOM 4332 C C . GLU C 1 170 ? 75.373 -40.379 61.825 1.00 122.65 172 GLU C C 1
ATOM 4333 O O . GLU C 1 170 ? 75.604 -41.450 62.349 1.00 125.05 172 GLU C O 1
ATOM 4339 N N . ASP C 1 171 ? 74.314 -39.630 62.108 1.00 120.66 173 ASP C N 1
ATOM 4340 C CA . ASP C 1 171 ? 73.267 -40.026 63.036 1.00 127.37 173 ASP C CA 1
ATOM 4341 C C . ASP C 1 171 ? 71.932 -39.682 62.465 1.00 126.83 173 ASP C C 1
ATOM 4342 O O . ASP C 1 171 ? 70.963 -39.628 63.192 1.00 126.73 173 ASP C O 1
ATOM 4347 N N . ALA C 1 172 ? 71.895 -39.384 61.180 1.00 123.62 174 ALA C N 1
ATOM 4348 C CA . ALA C 1 172 ? 70.666 -38.970 60.537 1.00 124.42 174 ALA C CA 1
ATOM 4349 C C . ALA C 1 172 ? 70.416 -37.551 60.973 1.00 130.21 174 ALA C C 1
ATOM 4350 O O . ALA C 1 172 ? 69.290 -37.170 61.258 1.00 129.22 174 ALA C O 1
ATOM 4352 N N . GLY C 1 173 ? 71.485 -36.770 61.026 1.00 130.48 175 GLY C N 1
ATOM 4353 C CA . GLY C 1 173 ? 71.392 -35.378 61.423 1.00 127.69 175 GLY C CA 1
ATOM 4354 C C . GLY C 1 173 ? 72.666 -34.612 61.126 1.00 123.44 175 GLY C C 1
ATOM 4355 O O . GLY C 1 173 ? 73.768 -35.150 61.244 1.00 119.31 175 GLY C O 1
ATOM 4356 N N . LEU D 2 9 ? 101.895 -26.820 70.017 1.00 123.79 55 LEU D N 1
ATOM 4357 C CA . LEU D 2 9 ? 101.038 -27.985 69.833 1.00 121.70 55 LEU D CA 1
ATOM 4358 C C . LEU D 2 9 ? 99.956 -27.737 68.786 1.00 114.50 55 LEU D C 1
ATOM 4359 O O . LEU D 2 9 ? 99.819 -26.633 68.257 1.00 120.11 55 LEU D O 1
ATOM 4364 N N . HIS D 2 10 ? 99.200 -28.786 68.488 1.00 100.83 56 HIS D N 1
ATOM 4365 C CA . HIS D 2 10 ? 98.114 -28.730 67.521 1.00 98.90 56 HIS D CA 1
ATOM 4366 C C . HIS D 2 10 ? 96.906 -29.464 68.089 1.00 100.63 56 HIS D C 1
ATOM 4367 O O . HIS D 2 10 ? 96.427 -30.436 67.502 1.00 100.59 56 HIS D O 1
ATOM 4374 N N . GLU D 2 11 ? 96.443 -28.994 69.247 1.00 95.55 57 GLU D N 1
ATOM 4375 C CA . GLU D 2 11 ? 95.337 -29.606 69.983 1.00 92.77 57 GLU D CA 1
ATOM 4376 C C . GLU D 2 11 ? 95.711 -31.019 70.410 1.00 88.90 57 GLU D C 1
ATOM 4377 O O . GLU D 2 11 ? 94.867 -31.913 70.465 1.00 88.66 57 GLU D O 1
ATOM 4383 N N . ARG D 2 12 ? 96.993 -31.201 70.714 1.00 89.69 58 ARG D N 1
ATOM 4384 C CA . ARG D 2 12 ? 97.513 -32.486 71.163 1.00 89.55 58 ARG D CA 1
ATOM 4385 C C . ARG D 2 12 ? 96.903 -32.882 72.502 1.00 99.72 58 ARG D C 1
ATOM 4386 O O . ARG D 2 12 ? 96.712 -34.063 72.775 1.00 109.97 58 ARG D O 1
ATOM 4394 N N . GLN D 2 13 ? 96.597 -31.889 73.333 1.00 100.41 59 GLN D N 1
ATOM 4395 C CA . GLN D 2 13 ? 96.007 -32.141 74.644 1.00 92.99 59 GLN D CA 1
ATOM 4396 C C . GLN D 2 13 ? 94.630 -32.794 74.519 1.00 87.69 59 GLN D C 1
ATOM 4397 O O . GLN D 2 13 ? 94.295 -33.706 75.274 1.00 91.36 59 GLN D O 1
ATOM 4403 N N . ARG D 2 14 ? 93.838 -32.315 73.565 1.00 94.47 60 ARG D N 1
ATOM 4404 C CA . ARG D 2 14 ? 92.455 -32.754 73.413 1.00 98.60 60 ARG D CA 1
ATOM 4405 C C . ARG D 2 14 ? 92.342 -34.122 72.739 1.00 92.42 60 ARG D C 1
ATOM 4406 O O . ARG D 2 14 ? 91.360 -34.838 72.937 1.00 87.93 60 ARG D O 1
ATOM 4414 N N . TYR D 2 15 ? 93.341 -34.476 71.937 1.00 78.32 61 TYR D N 1
ATOM 4415 C CA . TYR D 2 15 ? 93.336 -35.750 71.218 1.00 65.03 61 TYR D CA 1
ATOM 4416 C C . TYR D 2 15 ? 94.153 -36.852 71.895 1.00 66.46 61 TYR D C 1
ATOM 4417 O O . TYR D 2 15 ? 93.936 -38.036 71.628 1.00 65.84 61 TYR D O 1
ATOM 4426 N N . ARG D 2 16 ? 95.098 -36.459 72.746 1.00 73.20 62 ARG D N 1
ATOM 4427 C CA . ARG D 2 16 ? 95.982 -37.406 73.429 1.00 79.55 62 ARG D CA 1
ATOM 4428 C C . ARG D 2 16 ? 95.227 -38.532 74.124 1.00 73.24 62 ARG D C 1
ATOM 4429 O O . ARG D 2 16 ? 95.568 -39.706 73.969 1.00 80.13 62 ARG D O 1
ATOM 4437 N N . GLY D 2 17 ? 94.204 -38.169 74.890 1.00 71.98 63 GLY D N 1
ATOM 4438 C CA . GLY D 2 17 ? 93.426 -39.146 75.626 1.00 78.12 63 GLY D CA 1
ATOM 4439 C C . GLY D 2 17 ? 92.735 -40.145 74.719 1.00 71.20 63 GLY D C 1
ATOM 4440 O O . GLY D 2 17 ? 92.809 -41.356 74.940 1.00 71.85 63 GLY D O 1
ATOM 4441 N N . LEU D 2 18 ? 92.071 -39.638 73.687 1.00 68.98 64 LEU D N 1
ATOM 4442 C CA . LEU D 2 18 ? 91.346 -40.493 72.757 1.00 81.50 64 LEU D CA 1
ATOM 4443 C C . LEU D 2 18 ? 92.285 -41.430 72.005 1.00 75.84 64 LEU D C 1
ATOM 4444 O O . LEU D 2 18 ? 91.993 -42.614 71.849 1.00 66.40 64 LEU D O 1
ATOM 4449 N N . PHE D 2 19 ? 93.411 -40.896 71.540 1.00 71.57 65 PHE D N 1
ATOM 4450 C CA . PHE D 2 19 ? 94.404 -41.702 70.835 1.00 66.37 65 PHE D CA 1
ATOM 4451 C C . PHE D 2 19 ? 94.982 -42.789 71.735 1.00 67.33 65 PHE D C 1
ATOM 4452 O O . PHE D 2 19 ? 95.170 -43.930 71.308 1.00 67.18 65 PHE D O 1
ATOM 4460 N N . ALA D 2 20 ? 95.260 -42.426 72.982 1.00 79.28 66 ALA D N 1
ATOM 4461 C CA . ALA D 2 20 ? 95.790 -43.369 73.960 1.00 71.72 66 ALA D CA 1
ATOM 4462 C C . ALA D 2 20 ? 94.802 -44.489 74.274 1.00 77.46 66 ALA D C 1
ATOM 4463 O O . ALA D 2 20 ? 95.187 -45.653 74.390 1.00 73.79 66 ALA D O 1
ATOM 4465 N N . ALA D 2 21 ? 93.530 -44.129 74.417 1.00 75.93 67 ALA D N 1
ATOM 4466 C CA . ALA D 2 21 ? 92.488 -45.112 74.694 1.00 72.66 67 ALA D CA 1
ATOM 4467 C C . ALA D 2 21 ? 92.264 -46.027 73.494 1.00 75.95 67 ALA D C 1
ATOM 4468 O O . ALA D 2 21 ? 92.019 -47.223 73.650 1.00 74.85 67 ALA D O 1
ATOM 4470 N N . LEU D 2 22 ? 92.352 -45.454 72.298 1.00 70.64 68 LEU D N 1
ATOM 4471 C CA . LEU D 2 22 ? 92.128 -46.200 71.064 1.00 66.98 68 LEU D CA 1
ATOM 4472 C C . LEU D 2 22 ? 93.322 -47.076 70.706 1.00 68.85 68 LEU D C 1
ATOM 4473 O O . LEU D 2 22 ? 93.196 -48.021 69.929 1.00 72.45 68 LEU D O 1
ATOM 4478 N N . ALA D 2 23 ? 94.479 -46.754 71.273 1.00 70.27 69 ALA D N 1
ATOM 4479 C CA . ALA D 2 23 ? 95.701 -47.507 71.012 1.00 69.01 69 ALA D CA 1
ATOM 4480 C C . ALA D 2 23 ? 95.597 -48.961 71.472 1.00 95.86 69 ALA D C 1
ATOM 4481 O O . ALA D 2 23 ? 96.161 -49.857 70.845 1.00 91.52 69 ALA D O 1
ATOM 4483 N N . GLN D 2 24 ? 94.878 -49.190 72.567 1.00 123.34 70 GLN D N 1
ATOM 4484 C CA . GLN D 2 24 ? 94.721 -50.536 73.112 1.00 138.44 70 GLN D CA 1
ATOM 4485 C C . GLN D 2 24 ? 93.868 -51.425 72.211 1.00 147.05 70 GLN D C 1
ATOM 4486 O O . GLN D 2 24 ? 94.179 -52.599 72.010 1.00 154.44 70 GLN D O 1
ATOM 4492 N N . THR D 2 25 ? 92.792 -50.859 71.674 1.00 146.83 71 THR D N 1
ATOM 4493 C CA . THR D 2 25 ? 91.899 -51.596 70.788 1.00 143.41 71 THR D CA 1
ATOM 4494 C C . THR D 2 25 ? 91.869 -50.955 69.404 1.00 127.27 71 THR D C 1
ATOM 4495 O O . THR D 2 25 ? 91.194 -49.947 69.196 1.00 128.94 71 THR D O 1
ATOM 4499 N N . PRO D 2 26 ? 92.605 -51.546 68.450 1.00 112.32 72 PRO D N 1
ATOM 4500 C CA . PRO D 2 26 ? 92.740 -51.011 67.090 1.00 100.98 72 PRO D CA 1
ATOM 4501 C C . PRO D 2 26 ? 91.453 -51.105 66.271 1.00 91.61 72 PRO D C 1
ATOM 4502 O O . PRO D 2 26 ? 91.181 -50.211 65.466 1.00 73.51 72 PRO D O 1
ATOM 4506 N N . SER D 2 27 ? 90.676 -52.164 66.480 1.00 91.54 73 SER D N 1
ATOM 4507 C CA . SER D 2 27 ? 89.436 -52.367 65.737 1.00 70.95 73 SER D CA 1
ATOM 4508 C C . SER D 2 27 ? 88.468 -51.208 65.952 1.00 72.73 73 SER D C 1
ATOM 4509 O O . SER D 2 27 ? 87.847 -50.722 65.006 1.00 83.22 73 SER D O 1
ATOM 4512 N N . GLU D 2 28 ? 88.343 -50.775 67.203 1.00 94.41 74 GLU D N 1
ATOM 4513 C CA . GLU D 2 28 ? 87.497 -49.637 67.542 1.00 96.96 74 GLU D CA 1
ATOM 4514 C C . GLU D 2 28 ? 87.945 -48.368 66.820 1.00 94.25 74 GLU D C 1
ATOM 4515 O O . GLU D 2 28 ? 87.120 -47.622 66.293 1.00 94.12 74 GLU D O 1
ATOM 4521 N N . GLU D 2 29 ? 89.254 -48.133 66.795 1.00 77.85 75 GLU D N 1
ATOM 4522 C CA . GLU D 2 29 ? 89.814 -46.972 66.111 1.00 75.79 75 GLU D CA 1
ATOM 4523 C C . GLU D 2 29 ? 89.512 -46.999 64.616 1.00 72.16 75 GLU D C 1
ATOM 4524 O O . GLU D 2 29 ? 89.097 -45.990 64.038 1.00 61.57 75 GLU D O 1
ATOM 4530 N N . ILE D 2 30 ? 89.710 -48.161 63.999 1.00 67.81 76 ILE D N 1
ATOM 4531 C CA . ILE D 2 30 ? 89.422 -48.328 62.578 1.00 67.92 76 ILE D CA 1
ATOM 4532 C C . ILE D 2 30 ? 87.945 -48.071 62.301 1.00 59.22 76 ILE D C 1
ATOM 4533 O O . ILE D 2 30 ? 87.595 -47.393 61.335 1.00 57.09 76 ILE D O 1
ATOM 4538 N N . ALA D 2 31 ? 87.086 -48.603 63.166 1.00 58.66 77 ALA D N 1
ATOM 4539 C CA . ALA D 2 31 ? 85.646 -48.412 63.037 1.00 58.59 77 ALA D CA 1
ATOM 4540 C C . ALA D 2 31 ? 85.265 -46.936 63.119 1.00 65.69 77 ALA D C 1
ATOM 4541 O O . ALA D 2 31 ? 84.464 -46.448 62.320 1.00 58.68 77 ALA D O 1
ATOM 4543 N N . ILE D 2 32 ? 85.848 -46.231 64.085 1.00 62.47 78 ILE D N 1
ATOM 4544 C CA . ILE D 2 32 ? 85.578 -44.809 64.271 1.00 65.31 78 ILE D CA 1
ATOM 4545 C C . ILE D 2 32 ? 86.038 -44.002 63.059 1.00 66.71 78 ILE D C 1
ATOM 4546 O O . ILE D 2 32 ? 85.335 -43.099 62.602 1.00 66.44 78 ILE D O 1
ATOM 4551 N N . VAL D 2 33 ? 87.214 -44.337 62.535 1.00 69.68 79 VAL D N 1
ATOM 4552 C CA . VAL D 2 33 ? 87.739 -43.663 61.351 1.00 67.98 79 VAL D CA 1
ATOM 4553 C C . VAL D 2 33 ? 86.833 -43.891 60.139 1.00 69.84 79 VAL D C 1
ATOM 4554 O O . VAL D 2 33 ? 86.523 -42.955 59.400 1.00 79.95 79 VAL D O 1
ATOM 4558 N N . ARG D 2 34 ? 86.404 -45.135 59.950 1.00 69.99 80 ARG D N 1
ATOM 4559 C CA . ARG D 2 34 ? 85.524 -45.491 58.839 1.00 72.74 80 ARG D CA 1
ATOM 4560 C C . ARG D 2 34 ? 84.127 -44.884 58.975 1.00 75.72 80 ARG D C 1
ATOM 4561 O O . ARG D 2 34 ? 83.425 -44.701 57.979 1.00 69.02 80 ARG D O 1
ATOM 4569 N N . SER D 2 35 ? 83.726 -44.581 60.207 1.00 84.44 81 SER D N 1
ATOM 4570 C CA . SER D 2 35 ? 82.385 -44.064 60.480 1.00 72.96 81 SER D CA 1
ATOM 4571 C C . SER D 2 35 ? 82.108 -42.729 59.788 1.00 72.24 81 SER D C 1
ATOM 4572 O O . SER D 2 35 ? 80.967 -42.427 59.439 1.00 83.92 81 SER D O 1
ATOM 4575 N N . LEU D 2 36 ? 83.155 -41.934 59.595 1.00 74.73 82 LEU D N 1
ATOM 4576 C CA . LEU D 2 36 ? 83.021 -40.593 59.033 1.00 79.98 82 LEU D CA 1
ATOM 4577 C C . LEU D 2 36 ? 82.733 -40.637 57.533 1.00 86.53 82 LEU D C 1
ATOM 4578 O O . LEU D 2 36 ? 83.612 -40.358 56.718 1.00 86.26 82 LEU D O 1
ATOM 4583 N N . SER D 2 37 ? 81.500 -40.988 57.175 1.00 84.85 83 SER D N 1
ATOM 4584 C CA . SER D 2 37 ? 81.133 -41.195 55.775 1.00 87.80 83 SER D CA 1
ATOM 4585 C C . SER D 2 37 ? 80.425 -40.003 55.126 1.00 90.66 83 SER D C 1
ATOM 4586 O O . SER D 2 37 ? 80.482 -39.835 53.909 1.00 79.32 83 SER D O 1
ATOM 4589 N N . VAL D 2 38 ? 79.848 -39.167 55.976 1.00 79.94 84 VAL D N 1
ATOM 4590 C CA . VAL D 2 38 ? 79.125 -38.000 55.543 1.00 65.26 84 VAL D CA 1
ATOM 4591 C C . VAL D 2 38 ? 79.881 -36.684 55.586 1.00 61.77 84 VAL D C 1
ATOM 4592 O O . VAL D 2 38 ? 80.446 -36.257 56.558 1.00 81.49 84 VAL D O 1
ATOM 4596 N N . PRO D 2 39 ? 79.840 -36.044 54.345 1.00 74.85 85 PRO D N 1
ATOM 4597 C CA . PRO D 2 39 ? 80.556 -34.765 54.302 1.00 70.09 85 PRO D CA 1
ATOM 4598 C C . PRO D 2 39 ? 79.721 -33.618 54.866 1.00 50.21 85 PRO D C 1
ATOM 4599 O O . PRO D 2 39 ? 78.547 -33.479 54.529 1.00 47.98 85 PRO D O 1
ATOM 4603 N N . LEU D 2 40 ? 80.335 -32.810 55.723 1.00 62.91 86 LEU D N 1
ATOM 4604 C CA . LEU D 2 40 ? 79.637 -31.722 56.398 1.00 51.44 86 LEU D CA 1
ATOM 4605 C C . LEU D 2 40 ? 79.361 -30.542 55.471 1.00 48.55 86 LEU D C 1
ATOM 4606 O O . LEU D 2 40 ? 78.392 -29.808 55.665 1.00 65.02 86 LEU D O 1
ATOM 4611 N N . VAL D 2 41 ? 80.212 -30.365 54.465 1.00 43.67 87 VAL D N 1
ATOM 4612 C CA . VAL D 2 41 ? 80.045 -29.273 53.512 1.00 43.15 87 VAL D CA 1
ATOM 4613 C C . VAL D 2 41 ? 79.644 -29.812 52.143 1.00 53.67 87 VAL D C 1
ATOM 4614 O O . VAL D 2 41 ? 80.496 -30.126 51.312 1.00 43.47 87 VAL D O 1
ATOM 4618 N N . LYS D 2 42 ? 78.338 -29.926 51.925 1.00 67.04 88 LYS D N 1
ATOM 4619 C CA . LYS D 2 42 ? 77.799 -30.540 50.715 1.00 57.88 88 LYS D CA 1
ATOM 4620 C C . LYS D 2 42 ? 78.105 -29.734 49.457 1.00 59.67 88 LYS D C 1
ATOM 4621 O O . LYS D 2 42 ? 78.390 -30.303 48.403 1.00 69.81 88 LYS D O 1
ATOM 4627 N N . THR D 2 43 ? 78.051 -28.411 49.569 1.00 54.35 89 THR D N 1
ATOM 4628 C CA . THR D 2 43 ? 78.227 -27.548 48.407 1.00 61.77 89 THR D CA 1
ATOM 4629 C C . THR D 2 43 ? 79.363 -26.550 48.607 1.00 56.95 89 THR D C 1
ATOM 4630 O O . THR D 2 43 ? 79.675 -26.167 49.734 1.00 70.05 89 THR D O 1
ATOM 4634 N N . THR D 2 44 ? 79.976 -26.135 47.503 1.00 66.21 90 THR D N 1
ATOM 4635 C CA . THR D 2 44 ? 81.059 -25.158 47.543 1.00 68.81 90 THR D CA 1
ATOM 4636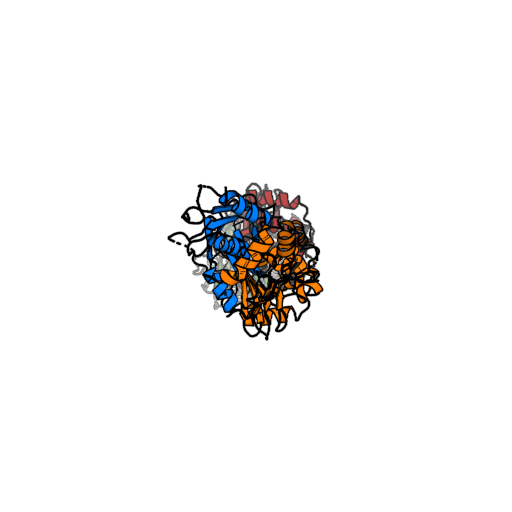 C C . THR D 2 44 ? 80.908 -24.139 46.415 1.00 69.34 90 THR D C 1
ATOM 4637 O O . THR D 2 44 ? 80.867 -24.511 45.246 1.00 71.58 90 THR D O 1
ATOM 4641 N N . PRO D 2 45 ? 80.852 -22.845 46.765 1.00 74.93 91 PRO D N 1
ATOM 4642 C CA . PRO D 2 45 ? 80.581 -21.781 45.789 1.00 65.50 91 PRO D CA 1
ATOM 4643 C C . PRO D 2 45 ? 81.672 -21.598 44.736 1.00 53.66 91 PRO D C 1
ATOM 4644 O O . PRO D 2 45 ? 82.859 -21.766 45.020 1.00 42.45 91 PRO D O 1
ATOM 4648 N N . VAL D 2 46 ? 81.251 -21.255 43.522 1.00 59.19 92 VAL D N 1
ATOM 4649 C CA . VAL D 2 46 ? 82.168 -20.934 42.434 1.00 47.80 92 VAL D CA 1
ATOM 4650 C C . VAL D 2 46 ? 81.733 -19.630 41.774 1.00 47.23 92 VAL D C 1
ATOM 4651 O O . VAL D 2 46 ? 80.602 -19.181 41.961 1.00 50.18 92 VAL D O 1
ATOM 4655 N N . SER D 2 47 ? 82.631 -19.022 41.006 1.00 56.17 93 SER D N 1
ATOM 4656 C CA . SER D 2 47 ? 82.317 -17.773 40.320 1.00 65.13 93 SER D CA 1
ATOM 4657 C C . SER D 2 47 ? 82.352 -17.943 38.806 1.00 51.51 93 SER D C 1
ATOM 4658 O O . SER D 2 47 ? 83.279 -18.542 38.263 1.00 53.54 93 SER D O 1
ATOM 4661 N N . LEU D 2 48 ? 81.337 -17.416 38.129 1.00 45.78 94 LEU D N 1
ATOM 4662 C CA . LEU D 2 48 ? 81.309 -17.427 36.672 1.00 46.31 94 LEU D CA 1
ATOM 4663 C C . LEU D 2 48 ? 82.205 -16.317 36.128 1.00 52.66 94 LEU D C 1
ATOM 4664 O O . LEU D 2 48 ? 82.174 -15.194 36.631 1.00 62.12 94 LEU D O 1
ATOM 4669 N N . PRO D 2 49 ? 83.011 -16.623 35.097 1.00 60.37 95 PRO D N 1
ATOM 4670 C CA . PRO D 2 49 ? 83.082 -17.898 34.372 1.00 61.55 95 PRO D CA 1
ATOM 4671 C C . PRO D 2 49 ? 83.775 -19.002 35.167 1.00 49.31 95 PRO D C 1
ATOM 4672 O O . PRO D 2 49 ? 84.760 -18.740 35.857 1.00 55.90 95 PRO D O 1
ATOM 4676 N N . PHE D 2 50 ? 83.258 -20.222 35.065 1.00 46.03 96 PHE D N 1
ATOM 4677 C CA . PHE D 2 50 ? 83.817 -21.353 35.796 1.00 45.24 96 PHE D CA 1
ATOM 4678 C C . PHE D 2 50 ? 84.209 -22.481 34.850 1.00 47.71 96 PHE D C 1
ATOM 4679 O O . PHE D 2 50 ? 83.369 -23.020 34.128 1.00 58.99 96 PHE D O 1
ATOM 4687 N N . CYS D 2 51 ? 85.490 -22.832 34.854 1.00 46.09 97 CYS D N 1
ATOM 4688 C CA . CYS D 2 51 ? 85.986 -23.916 34.016 1.00 53.15 97 CYS D CA 1
ATOM 4689 C C . CYS D 2 51 ? 85.728 -25.262 34.688 1.00 48.50 97 CYS D C 1
ATOM 4690 O O . CYS D 2 51 ? 85.976 -25.426 35.883 1.00 50.56 97 CYS D O 1
ATOM 4693 N N . LEU D 2 52 ? 85.224 -26.220 33.915 1.00 45.83 98 LEU D N 1
ATOM 4694 C CA . LEU D 2 52 ? 84.839 -27.524 34.448 1.00 47.66 98 LEU D CA 1
ATOM 4695 C C . LEU D 2 52 ? 86.025 -28.408 34.830 1.00 48.08 98 LEU D C 1
ATOM 4696 O O . LEU D 2 52 ? 85.856 -29.401 35.537 1.00 53.97 98 LEU D O 1
ATOM 4701 N N . ASP D 2 53 ? 87.221 -28.056 34.366 1.00 49.36 99 ASP D N 1
ATOM 4702 C CA . ASP D 2 53 ? 88.404 -28.854 34.682 1.00 69.65 99 ASP D CA 1
ATOM 4703 C C . ASP D 2 53 ? 88.782 -28.766 36.160 1.00 57.08 99 ASP D C 1
ATOM 4704 O O . ASP D 2 53 ? 89.533 -29.600 36.667 1.00 61.03 99 ASP D O 1
ATOM 4709 N N . GLN D 2 54 ? 88.257 -27.755 36.845 1.00 50.66 100 GLN D N 1
ATOM 4710 C CA . GLN D 2 54 ? 88.530 -27.561 38.265 1.00 49.55 100 GLN D CA 1
ATOM 4711 C C . GLN D 2 54 ? 87.613 -28.416 39.136 1.00 59.14 100 GLN D C 1
ATOM 4712 O O . GLN D 2 54 ? 87.656 -28.334 40.365 1.00 62.44 100 GLN D O 1
ATOM 4718 N N . THR D 2 55 ? 86.783 -29.231 38.493 1.00 52.51 101 THR D N 1
ATOM 4719 C CA . THR D 2 55 ? 85.904 -30.149 39.206 1.00 47.82 101 THR D CA 1
ATOM 4720 C C . THR D 2 55 ? 86.568 -31.507 39.405 1.00 42.81 101 THR D C 1
ATOM 4721 O O . THR D 2 55 ? 87.616 -31.789 38.823 1.00 43.75 101 THR D O 1
ATOM 4725 N N . VAL D 2 56 ? 85.946 -32.346 40.228 1.00 42.28 102 VAL D N 1
ATOM 4726 C CA . VAL D 2 56 ? 86.377 -33.729 40.383 1.00 54.29 102 VAL D CA 1
ATOM 4727 C C . VAL D 2 56 ? 85.261 -34.665 39.923 1.00 42.94 102 VAL D C 1
ATOM 4728 O O . VAL D 2 56 ? 84.109 -34.250 39.799 1.00 52.32 102 VAL D O 1
ATOM 4732 N N . ALA D 2 57 ? 85.619 -35.920 39.663 1.00 43.78 103 ALA D N 1
ATOM 4733 C CA . ALA D 2 57 ? 84.738 -36.887 39.003 1.00 44.46 103 ALA D CA 1
ATOM 4734 C C . ALA D 2 57 ? 83.320 -36.989 39.576 1.00 49.68 103 ALA D C 1
ATOM 4735 O O . ALA D 2 57 ? 82.389 -37.355 38.858 1.00 58.81 103 ALA D O 1
ATOM 4737 N N . ASP D 2 58 ? 83.149 -36.665 40.855 1.00 45.43 104 ASP D N 1
ATOM 4738 C CA . ASP D 2 58 ? 81.830 -36.761 41.472 1.00 42.78 104 ASP D CA 1
ATOM 4739 C C . ASP D 2 58 ? 81.218 -35.386 41.741 1.00 41.96 104 ASP D C 1
ATOM 4740 O O . ASP D 2 58 ? 80.272 -35.262 42.516 1.00 41.76 104 ASP D O 1
ATOM 4745 N N . ASN D 2 59 ? 81.768 -34.356 41.104 1.00 45.08 105 ASN D N 1
ATOM 4746 C CA . ASN D 2 59 ? 81.232 -33.009 41.253 1.00 49.31 105 ASN D CA 1
ATOM 4747 C C . ASN D 2 59 ? 80.106 -32.712 40.274 1.00 53.00 105 ASN D C 1
ATOM 4748 O O . ASN D 2 59 ? 80.195 -33.029 39.088 1.00 60.82 105 ASN D O 1
ATOM 4753 N N . CYS D 2 60 ? 79.075 -32.033 40.747 1.00 41.21 106 CYS D N 1
ATOM 4754 C CA . CYS D 2 60 ? 77.977 -31.624 39.917 1.00 42.95 106 CYS D CA 1
ATOM 4755 C C . CYS D 2 60 ? 78.013 -30.118 39.928 1.00 41.47 106 CYS D C 1
ATOM 4756 O O . CYS D 2 60 ? 78.682 -29.552 40.745 1.00 47.49 106 CYS D O 1
ATOM 4759 N N . LEU D 2 61 ? 77.310 -29.464 39.021 1.00 46.98 107 LEU D N 1
ATOM 4760 C CA . LEU D 2 61 ? 77.322 -28.003 38.999 1.00 42.99 107 LEU D CA 1
ATOM 4761 C C . LEU D 2 61 ? 75.918 -27.420 38.982 1.00 50.13 107 LEU D C 1
ATOM 4762 O O . LEU D 2 61 ? 75.099 -27.778 38.144 1.00 60.37 107 LEU D O 1
ATOM 4767 N N . THR D 2 62 ? 75.646 -26.510 39.909 1.00 67.97 108 THR D N 1
ATOM 4768 C CA . THR D 2 62 ? 74.335 -25.885 39.972 1.00 57.47 108 THR D CA 1
ATOM 4769 C C . THR D 2 62 ? 74.439 -24.383 39.758 1.00 44.86 108 THR D C 1
ATOM 4770 O O . THR D 2 62 ? 75.165 -23.686 40.471 1.00 44.58 108 THR D O 1
ATOM 4774 N N . LEU D 2 63 ? 73.705 -23.900 38.762 1.00 43.11 109 LEU D N 1
ATOM 4775 C CA . LEU D 2 63 ? 73.642 -22.481 38.450 1.00 50.26 109 LEU D CA 1
ATOM 4776 C C . LEU D 2 63 ? 72.199 -22.013 38.564 1.00 44.42 109 LEU D C 1
ATOM 4777 O O . LEU D 2 63 ? 71.367 -22.338 37.714 1.00 54.62 109 LEU D O 1
ATOM 4782 N N . SER D 2 64 ? 71.900 -21.254 39.613 1.00 44.69 110 SER D N 1
ATOM 4783 C CA . SER D 2 64 ? 70.526 -20.833 39.860 1.00 45.72 110 SER D CA 1
ATOM 4784 C C . SER D 2 64 ? 70.444 -19.419 40.419 1.00 46.41 110 SER D C 1
ATOM 4785 O O . SER D 2 64 ? 71.460 -18.744 40.589 1.00 49.55 110 SER D O 1
ATOM 4788 N N . GLY D 2 65 ? 69.221 -18.985 40.714 1.00 63.70 111 GLY D N 1
ATOM 4789 C CA . GLY D 2 65 ? 68.988 -17.689 41.325 1.00 67.95 111 GLY D CA 1
ATOM 4790 C C . GLY D 2 65 ? 69.507 -17.646 42.747 1.00 48.44 111 GLY D C 1
ATOM 4791 O O . GLY D 2 65 ? 69.693 -16.574 43.322 1.00 49.23 111 GLY D O 1
ATOM 4792 N N . MET D 2 66 ? 69.736 -18.826 43.314 1.00 47.65 112 MET D N 1
ATOM 4793 C CA . MET D 2 66 ? 70.332 -18.941 44.636 1.00 56.20 112 MET D CA 1
ATOM 4794 C C . MET D 2 66 ? 71.856 -19.007 44.547 1.00 52.81 112 MET D C 1
ATOM 4795 O O . MET D 2 66 ? 72.531 -19.249 45.547 1.00 53.41 112 MET D O 1
ATOM 4800 N N . GLY D 2 67 ? 72.393 -18.794 43.348 1.00 45.86 113 GLY D N 1
ATOM 4801 C CA . GLY D 2 67 ? 73.832 -18.722 43.169 1.00 45.14 113 GLY D CA 1
ATOM 4802 C C . GLY D 2 67 ? 74.444 -19.860 42.374 1.00 44.06 113 GLY D C 1
ATOM 4803 O O . GLY D 2 67 ? 73.736 -20.696 41.810 1.00 60.95 113 GLY D O 1
ATOM 4804 N N . TYR D 2 68 ? 75.774 -19.878 42.324 1.00 43.59 114 TYR D N 1
ATOM 4805 C CA . TYR D 2 68 ? 76.515 -20.924 41.628 1.00 42.80 114 TYR D CA 1
ATOM 4806 C C . TYR D 2 68 ? 77.249 -21.779 42.650 1.00 42.95 114 TYR D C 1
ATOM 4807 O O . TYR D 2 68 ? 77.913 -21.238 43.534 1.00 57.42 114 TYR D O 1
ATOM 4816 N N . TYR D 2 69 ? 77.147 -23.101 42.543 1.00 41.71 115 TYR D N 1
ATOM 4817 C CA . TYR D 2 69 ? 77.893 -23.954 43.466 1.00 41.22 115 TYR D CA 1
ATOM 4818 C C . TYR D 2 69 ? 78.119 -25.369 42.948 1.00 40.77 115 TYR D C 1
ATOM 4819 O O . TYR D 2 69 ? 77.287 -25.933 42.237 1.00 40.88 115 TYR D O 1
ATOM 4828 N N . LEU D 2 70 ? 79.264 -25.930 43.324 1.00 41.74 116 LEU D N 1
ATOM 4829 C CA . LEU D 2 70 ? 79.587 -27.317 43.034 1.00 44.19 116 LEU D CA 1
ATOM 4830 C C . LEU D 2 70 ? 79.024 -28.191 44.144 1.00 45.36 116 LEU D C 1
ATOM 4831 O O . LEU D 2 70 ? 79.004 -27.788 45.308 1.00 51.21 116 LEU D O 1
ATOM 4836 N N . GLY D 2 71 ? 78.569 -29.385 43.784 1.00 43.17 117 GLY D N 1
ATOM 4837 C CA . GLY D 2 71 ? 78.043 -30.318 44.761 1.00 46.00 117 GLY D CA 1
ATOM 4838 C C . GLY D 2 71 ? 78.703 -31.678 44.686 1.00 54.53 117 GLY D C 1
ATOM 4839 O O . GLY D 2 71 ? 79.314 -32.029 43.677 1.00 55.03 117 GLY D O 1
ATOM 4840 N N . ILE D 2 72 ? 78.566 -32.450 45.758 1.00 69.40 118 ILE D N 1
ATOM 4841 C CA . ILE D 2 72 ? 79.041 -33.826 45.778 1.00 48.56 118 ILE D CA 1
ATOM 4842 C C . ILE D 2 72 ? 77.945 -34.757 45.274 1.00 54.01 118 ILE D C 1
ATOM 4843 O O . ILE D 2 72 ? 76.891 -34.879 45.899 1.00 59.83 118 ILE D O 1
ATOM 4848 N N . GLY D 2 73 ? 78.201 -35.392 44.132 1.00 58.20 119 GLY D N 1
ATOM 4849 C CA . GLY D 2 73 ? 77.225 -36.227 43.450 1.00 56.29 119 GLY D CA 1
ATOM 4850 C C . GLY D 2 73 ? 76.480 -37.222 44.320 1.00 57.96 119 GLY D C 1
ATOM 4851 O O . GLY D 2 73 ? 75.269 -37.391 44.181 1.00 70.79 119 GLY D O 1
ATOM 4852 N N . GLY D 2 74 ? 77.204 -37.881 45.219 1.00 50.51 120 GLY D N 1
ATOM 4853 C CA . GLY D 2 74 ? 76.608 -38.860 46.109 1.00 50.93 120 GLY D CA 1
ATOM 4854 C C . GLY D 2 74 ? 75.580 -38.270 47.058 1.00 52.48 120 GLY D C 1
ATOM 4855 O O . GLY D 2 74 ? 74.612 -38.936 47.425 1.00 72.53 120 GLY D O 1
ATOM 4856 N N . CYS D 2 75 ? 75.788 -37.018 47.454 1.00 51.72 121 CYS D N 1
ATOM 4857 C CA . CYS D 2 75 ? 74.911 -36.363 48.420 1.00 53.09 121 CYS D CA 1
ATOM 4858 C C . CYS D 2 75 ? 73.851 -35.477 47.767 1.00 53.09 121 CYS D C 1
ATOM 4859 O O . CYS D 2 75 ? 72.813 -35.196 48.367 1.00 74.47 121 CYS D O 1
ATOM 4862 N N . CYS D 2 76 ? 74.081 -35.150 46.518 1.00 51.74 122 CYS D N 1
ATOM 4863 C CA . CYS D 2 76 ? 73.158 -34.340 45.783 1.00 61.08 122 CYS D CA 1
ATOM 4864 C C . CYS D 2 76 ? 71.820 -34.981 45.469 1.00 53.03 122 CYS D C 1
ATOM 4865 O O . CYS D 2 76 ? 71.695 -35.984 44.820 1.00 52.64 122 CYS D O 1
ATOM 4868 N N . PRO D 2 77 ? 70.774 -34.244 46.059 1.00 54.96 123 PRO D N 1
ATOM 4869 C CA . PRO D 2 77 ? 69.412 -34.738 45.830 1.00 59.67 123 PRO D CA 1
ATOM 4870 C C . PRO D 2 77 ? 69.020 -34.671 44.357 1.00 57.41 123 PRO D C 1
ATOM 4871 O O . PRO D 2 77 ? 68.336 -35.564 43.859 1.00 57.18 123 PRO D O 1
ATOM 4875 N N . ALA D 2 78 ? 69.459 -33.622 43.672 1.00 56.36 124 ALA D N 1
ATOM 4876 C CA . ALA D 2 78 ? 69.190 -33.477 42.248 1.00 56.99 124 ALA D CA 1
ATOM 4877 C C . ALA D 2 78 ? 69.922 -34.544 41.441 1.00 63.42 124 ALA D C 1
ATOM 4878 O O . ALA D 2 78 ? 69.432 -34.993 40.407 1.00 55.76 124 ALA D O 1
ATOM 4880 N N . CYS D 2 79 ? 71.071 -34.978 41.916 1.00 55.83 125 CYS D N 1
ATOM 4881 C CA . CYS D 2 79 ? 71.857 -35.979 41.240 1.00 56.34 125 CYS D CA 1
ATOM 4882 C C . CYS D 2 79 ? 71.386 -37.372 41.502 1.00 59.38 125 CYS D C 1
ATOM 4883 O O . CYS D 2 79 ? 71.483 -38.229 40.664 1.00 66.70 125 CYS D O 1
ATOM 4886 N N . ASN D 2 80 ? 70.901 -37.606 42.695 1.00 64.15 126 ASN D N 1
ATOM 4887 C CA . ASN D 2 80 ? 70.413 -38.925 43.078 1.00 78.28 126 ASN D CA 1
ATOM 4888 C C . ASN D 2 80 ? 68.996 -39.207 42.587 1.00 91.99 126 ASN D C 1
ATOM 4889 O O . ASN D 2 80 ? 68.695 -40.319 42.151 1.00 88.35 126 ASN D O 1
ATOM 4894 N N . ALA D 2 81 ? 68.127 -38.204 42.668 1.00 108.07 127 ALA D N 1
ATOM 4895 C CA . ALA D 2 81 ? 66.757 -38.345 42.183 1.00 121.05 127 ALA D CA 1
ATOM 4896 C C . ALA D 2 81 ? 66.726 -38.550 40.673 1.00 126.93 127 ALA D C 1
ATOM 4897 O O . ALA D 2 81 ? 65.967 -39.374 40.163 1.00 135.26 127 ALA D O 1
ATOM 4899 N N . GLY D 2 82 ? 67.557 -37.793 39.963 1.00 125.89 128 GLY D N 1
ATOM 4900 C CA . GLY D 2 82 ? 67.636 -37.893 38.517 1.00 129.60 128 GLY D CA 1
ATOM 4901 C C . GLY D 2 82 ? 68.300 -39.174 38.050 1.00 128.61 128 GLY D C 1
ATOM 4902 O O . GLY D 2 82 ? 68.635 -40.043 38.855 1.00 128.77 128 GLY D O 1
ATOM 4903 N N . ALA D 2 88 ? 74.455 -45.155 29.345 1.00 117.36 134 ALA D N 1
ATOM 4904 C CA . ALA D 2 88 ? 75.903 -45.293 29.442 1.00 111.32 134 ALA D CA 1
ATOM 4905 C C . ALA D 2 88 ? 76.578 -44.904 28.132 1.00 103.74 134 ALA D C 1
ATOM 4906 O O . ALA D 2 88 ? 76.123 -45.282 27.053 1.00 105.68 134 ALA D O 1
ATOM 4908 N N . THR D 2 89 ? 77.664 -44.146 28.234 1.00 104.05 135 THR D N 1
ATOM 4909 C CA . THR D 2 89 ? 78.396 -43.707 27.053 1.00 92.12 135 THR D CA 1
ATOM 4910 C C . THR D 2 89 ? 79.876 -44.058 27.145 1.00 83.74 135 THR D C 1
ATOM 4911 O O . THR D 2 89 ? 80.352 -44.549 28.168 1.00 79.73 135 THR D O 1
ATOM 4915 N N . SER D 2 90 ? 80.586 -43.815 26.050 1.00 69.16 136 SER D N 1
ATOM 4916 C CA . SER D 2 90 ? 82.020 -44.059 25.943 1.00 51.64 136 SER D CA 1
ATOM 4917 C C . SER D 2 90 ? 82.511 -43.283 24.733 1.00 61.86 136 SER D C 1
ATOM 4918 O O . SER D 2 90 ? 81.722 -42.997 23.834 1.00 75.90 136 SER D O 1
ATOM 4921 N N . ARG D 2 91 ? 83.793 -42.928 24.706 1.00 67.05 137 ARG D N 1
ATOM 4922 C CA . ARG D 2 91 ? 84.343 -42.236 23.545 1.00 64.32 137 ARG D CA 1
ATOM 4923 C C . ARG D 2 91 ? 84.094 -43.056 22.288 1.00 63.02 137 ARG D C 1
ATOM 4924 O O . ARG D 2 91 ? 83.685 -42.523 21.261 1.00 67.52 137 ARG D O 1
ATOM 4932 N N . GLU D 2 92 ? 84.313 -44.361 22.393 1.00 65.44 138 GLU D N 1
ATOM 4933 C CA . GLU D 2 92 ? 84.075 -45.272 21.283 1.00 75.12 138 GLU D CA 1
ATOM 4934 C C . GLU D 2 92 ? 82.585 -45.361 20.944 1.00 69.41 138 GLU D C 1
ATOM 4935 O O . GLU D 2 92 ? 82.199 -45.384 19.769 1.00 67.93 138 GLU D O 1
ATOM 4941 N N . ALA D 2 93 ? 81.751 -45.383 21.981 1.00 63.13 139 ALA D N 1
ATOM 4942 C CA . ALA D 2 93 ? 80.303 -45.428 21.807 1.00 67.68 139 ALA D CA 1
ATOM 4943 C C . ALA D 2 93 ? 79.810 -44.144 21.153 1.00 76.64 139 ALA D C 1
ATOM 4944 O O . ALA D 2 93 ? 78.938 -44.168 20.280 1.00 81.38 139 ALA D O 1
ATOM 4946 N N . LEU D 2 94 ? 80.384 -43.025 21.581 1.00 60.08 140 LEU D N 1
ATOM 4947 C CA . LEU D 2 94 ? 80.049 -41.727 21.018 1.00 51.00 140 LEU D CA 1
ATOM 4948 C C . LEU D 2 94 ? 80.477 -41.659 19.558 1.00 53.43 140 LEU D C 1
ATOM 4949 O O . LEU D 2 94 ? 79.796 -41.046 18.743 1.00 60.91 140 LEU D O 1
ATOM 4954 N N . ILE D 2 95 ? 81.619 -42.263 19.237 1.00 63.90 141 ILE D N 1
ATOM 4955 C CA . ILE D 2 95 ? 82.079 -42.324 17.852 1.00 74.61 141 ILE D CA 1
ATOM 4956 C C . ILE D 2 95 ? 81.115 -43.150 16.996 1.00 59.89 141 ILE D C 1
ATOM 4957 O O . ILE D 2 95 ? 80.799 -42.772 15.863 1.00 57.20 141 ILE D O 1
ATOM 4962 N N . LEU D 2 96 ? 80.634 -44.265 17.542 1.00 67.48 142 LEU D N 1
ATOM 4963 C CA . LEU D 2 96 ? 79.668 -45.100 16.827 1.00 70.60 142 LEU D CA 1
ATOM 4964 C C . LEU D 2 96 ? 78.355 -44.351 16.586 1.00 70.75 142 LEU D C 1
ATOM 4965 O O . LEU D 2 96 ? 77.762 -44.432 15.504 1.00 77.94 142 LEU D O 1
ATOM 4970 N N . ALA D 2 97 ? 77.899 -43.625 17.601 1.00 53.32 143 ALA D N 1
ATOM 4971 C CA . ALA D 2 97 ? 76.712 -42.791 17.457 1.00 57.28 143 ALA D CA 1
ATOM 4972 C C . ALA D 2 97 ? 76.958 -41.741 16.377 1.00 59.58 143 ALA D C 1
ATOM 4973 O O . ALA D 2 97 ? 76.084 -41.451 15.557 1.00 50.18 143 ALA D O 1
ATOM 4975 N N . PHE D 2 98 ? 78.163 -41.181 16.391 1.00 67.55 144 PHE D N 1
ATOM 4976 C CA . PHE D 2 98 ? 78.572 -40.141 15.455 1.00 55.20 144 PHE D CA 1
ATOM 4977 C C . PHE D 2 98 ? 78.552 -40.627 14.009 1.00 51.30 144 PHE D C 1
ATOM 4978 O O . PHE D 2 98 ? 78.173 -39.878 13.110 1.00 49.09 144 PHE D O 1
ATOM 4986 N N . VAL D 2 99 ? 78.970 -41.869 13.776 1.00 65.06 145 VAL D N 1
ATOM 4987 C CA . VAL D 2 99 ? 78.950 -42.402 12.416 1.00 78.42 145 VAL D CA 1
ATOM 4988 C C . VAL D 2 99 ? 77.531 -42.803 12.010 1.00 74.64 145 VAL D C 1
ATOM 4989 O O . VAL D 2 99 ? 77.140 -42.612 10.858 1.00 76.24 145 VAL D O 1
ATOM 4993 N N . GLN D 2 100 ? 76.763 -43.360 12.944 1.00 73.42 146 GLN D N 1
ATOM 4994 C CA . GLN D 2 100 ? 75.391 -43.763 12.641 1.00 73.33 146 GLN D CA 1
ATOM 4995 C C . GLN D 2 100 ? 74.417 -42.594 12.821 1.00 62.88 146 GLN D C 1
ATOM 4996 O O . GLN D 2 100 ? 73.205 -42.789 12.917 1.00 62.93 146 GLN D O 1
ATOM 5002 N N . GLN D 2 101 ? 74.969 -41.385 12.870 1.00 51.33 147 GLN D N 1
ATOM 5003 C CA . GLN D 2 101 ? 74.202 -40.149 13.025 1.00 50.32 147 GLN D CA 1
ATOM 5004 C C . GLN D 2 101 ? 73.101 -39.960 11.976 1.00 64.19 147 GLN D C 1
ATOM 5005 O O . GLN D 2 101 ? 72.020 -39.460 12.289 1.00 75.11 147 GLN D O 1
ATOM 5011 N N . ILE D 2 102 ? 73.371 -40.374 10.741 1.00 63.48 148 ILE D N 1
ATOM 5012 C CA . ILE D 2 102 ? 72.419 -40.193 9.646 1.00 57.22 148 ILE D CA 1
ATOM 5013 C C . ILE D 2 102 ? 71.161 -41.042 9.840 1.00 69.48 148 ILE D C 1
ATOM 5014 O O . ILE D 2 102 ? 70.067 -40.651 9.430 1.00 73.31 148 ILE D O 1
ATOM 5019 N N . ASN D 2 103 ? 71.312 -42.189 10.492 1.00 74.54 149 ASN D N 1
ATOM 5020 C CA . ASN D 2 103 ? 70.185 -43.084 10.720 1.00 74.09 149 ASN D CA 1
ATOM 5021 C C . ASN D 2 103 ? 69.277 -42.574 11.833 1.00 74.13 149 ASN D C 1
ATOM 5022 O O . ASN D 2 103 ? 68.062 -42.761 11.789 1.00 81.33 149 ASN D O 1
ATOM 5027 N N . THR D 2 104 ? 69.876 -41.933 12.830 1.00 64.94 150 THR D N 1
ATOM 5028 C CA . THR D 2 104 ? 69.120 -41.342 13.926 1.00 67.85 150 THR D CA 1
ATOM 5029 C C . THR D 2 104 ? 69.145 -39.823 13.803 1.00 63.43 150 THR D C 1
ATOM 5030 O O . THR D 2 104 ? 69.315 -39.114 14.792 1.00 58.81 150 THR D O 1
ATOM 5034 N N . ILE D 2 105 ? 68.962 -39.337 12.579 1.00 63.59 151 ILE D N 1
ATOM 5035 C CA . ILE D 2 105 ? 69.070 -37.913 12.277 1.00 66.18 151 ILE D CA 1
ATOM 5036 C C . ILE D 2 105 ? 68.020 -37.060 12.995 1.00 70.74 151 ILE D C 1
ATOM 5037 O O . ILE D 2 105 ? 68.271 -35.899 13.321 1.00 69.14 151 ILE D O 1
ATOM 5042 N N . PHE D 2 106 ? 66.856 -37.642 13.264 1.00 93.36 152 PHE D N 1
ATOM 5043 C CA . PHE D 2 106 ? 65.798 -36.927 13.969 1.00 106.33 152 PHE D CA 1
ATOM 5044 C C . PHE D 2 106 ? 66.218 -36.617 15.401 1.00 98.39 152 PHE D C 1
ATOM 5045 O O . PHE D 2 106 ? 65.991 -35.512 15.904 1.00 105.29 152 PHE D O 1
ATOM 5053 N N . GLU D 2 107 ? 66.848 -37.587 16.063 1.00 76.45 153 GLU D N 1
ATOM 5054 C CA . GLU D 2 107 ? 67.337 -37.430 17.424 1.00 70.87 153 GLU D CA 1
ATOM 5055 C C . GLU D 2 107 ? 68.290 -36.250 17.566 1.00 70.27 153 GLU D C 1
ATOM 5056 O O . GLU D 2 107 ? 68.591 -35.846 18.645 1.00 70.90 153 GLU D O 1
ATOM 5062 N N . HIS D 2 108 ? 68.790 -35.706 16.479 1.00 60.10 154 HIS D N 1
ATOM 5063 C CA . HIS D 2 108 ? 69.741 -34.610 16.532 1.00 56.00 154 HIS D CA 1
ATOM 5064 C C . HIS D 2 108 ? 69.208 -33.363 15.828 1.00 52.38 154 HIS D C 1
ATOM 5065 O O . HIS D 2 108 ? 69.996 -32.526 15.383 1.00 54.72 154 HIS D O 1
ATOM 5072 N N . ARG D 2 109 ? 67.882 -33.235 15.729 1.00 48.12 155 ARG D N 1
ATOM 5073 C CA . ARG D 2 109 ? 67.282 -32.050 15.101 1.00 47.78 155 ARG D CA 1
ATOM 5074 C C . ARG D 2 109 ? 67.836 -30.744 15.669 1.00 52.81 155 ARG D C 1
ATOM 5075 O O . ARG D 2 109 ? 68.292 -29.873 14.921 1.00 71.72 155 ARG D O 1
ATOM 5083 N N . ALA D 2 110 ? 67.841 -30.647 16.997 1.00 59.91 156 ALA D N 1
ATOM 5084 C CA . ALA D 2 110 ? 68.326 -29.466 17.708 1.00 47.63 156 ALA D CA 1
ATOM 5085 C C . ALA D 2 110 ? 69.740 -29.091 17.280 1.00 56.25 156 ALA D C 1
ATOM 5086 O O . ALA D 2 110 ? 70.107 -27.916 17.271 1.00 45.75 156 ALA D O 1
ATOM 5088 N N . PHE D 2 111 ? 70.528 -30.099 16.925 1.00 54.61 157 PHE D N 1
ATOM 5089 C CA . PHE D 2 111 ? 71.889 -29.875 16.465 1.00 56.15 157 PHE D CA 1
ATOM 5090 C C . PHE D 2 111 ? 71.890 -29.279 15.062 1.00 61.10 157 PHE D C 1
ATOM 5091 O O . PHE D 2 111 ? 72.557 -28.277 14.804 1.00 53.77 157 PHE D O 1
ATOM 5099 N N . LEU D 2 112 ? 71.142 -29.900 14.156 1.00 49.36 158 LEU D N 1
ATOM 5100 C CA . LEU D 2 112 ? 71.220 -29.540 12.744 1.00 59.66 158 LEU D CA 1
ATOM 5101 C C . LEU D 2 112 ? 70.485 -28.251 12.392 1.00 68.14 158 LEU D C 1
ATOM 5102 O O . LEU D 2 112 ? 71.002 -27.425 11.635 1.00 50.71 158 LEU D O 1
ATOM 5107 N N . ALA D 2 113 ? 69.292 -28.075 12.954 1.00 66.30 159 ALA D N 1
ATOM 5108 C CA . ALA D 2 113 ? 68.462 -26.913 12.646 1.00 66.66 159 ALA D CA 1
ATOM 5109 C C . ALA D 2 113 ? 69.190 -25.604 12.921 1.00 59.96 159 ALA D C 1
ATOM 5110 O O . ALA D 2 113 ? 69.113 -24.663 12.126 1.00 63.34 159 ALA D O 1
ATOM 5112 N N . SER D 2 114 ? 69.936 -25.573 14.020 1.00 39.97 160 SER D N 1
ATOM 5113 C CA . SER D 2 114 ? 70.732 -24.407 14.373 1.00 39.26 160 SER D CA 1
ATOM 5114 C C . SER D 2 114 ? 71.631 -24.013 13.215 1.00 50.02 160 SER D C 1
ATOM 5115 O O . SER D 2 114 ? 71.645 -22.851 12.793 1.00 39.63 160 SER D O 1
ATOM 5118 N N . LEU D 2 115 ? 72.318 -25.006 12.657 1.00 56.02 161 LEU D N 1
ATOM 5119 C CA . LEU D 2 115 ? 73.230 -24.765 11.552 1.00 40.78 161 LEU D CA 1
ATOM 5120 C C . LEU D 2 115 ? 72.502 -24.111 10.396 1.00 52.98 161 LEU D C 1
ATOM 5121 O O . LEU D 2 115 ? 72.995 -23.132 9.824 1.00 41.41 161 LEU D O 1
ATOM 5126 N N . VAL D 2 116 ? 71.296 -24.601 10.115 1.00 44.62 162 VAL D N 1
ATOM 5127 C CA . VAL D 2 116 ? 70.490 -24.038 9.046 1.00 45.21 162 VAL D CA 1
ATOM 5128 C C . VAL D 2 116 ? 70.356 -22.552 9.304 1.00 52.31 162 VAL D C 1
ATOM 5129 O O . VAL D 2 116 ? 70.758 -21.729 8.472 1.00 62.45 162 VAL D O 1
ATOM 5133 N N . VAL D 2 117 ? 69.867 -22.220 10.496 1.00 44.00 163 VAL D N 1
ATOM 5134 C CA . VAL D 2 117 ? 69.634 -20.831 10.853 1.00 47.45 163 VAL D CA 1
ATOM 5135 C C . VAL D 2 117 ? 70.931 -20.054 10.716 1.00 62.26 163 VAL D C 1
ATOM 5136 O O . VAL D 2 117 ? 70.954 -18.967 10.130 1.00 58.27 163 VAL D O 1
ATOM 5140 N N . LEU D 2 118 ? 72.022 -20.653 11.185 1.00 46.20 164 LEU D N 1
ATOM 5141 C CA . LEU D 2 118 ? 73.302 -19.968 11.158 1.00 60.11 164 LEU D CA 1
ATOM 5142 C C . LEU D 2 118 ? 73.673 -19.709 9.710 1.00 50.93 164 LEU D C 1
ATOM 5143 O O . LEU D 2 118 ? 73.985 -18.575 9.328 1.00 51.46 164 LEU D O 1
ATOM 5148 N N . ALA D 2 119 ? 73.534 -20.748 8.890 1.00 47.16 165 ALA D N 1
ATOM 5149 C CA . ALA D 2 119 ? 73.869 -20.648 7.479 1.00 45.40 165 ALA D CA 1
ATOM 5150 C C . ALA D 2 119 ? 72.955 -19.631 6.821 1.00 46.93 165 ALA D C 1
ATOM 5151 O O . ALA D 2 119 ? 73.345 -18.952 5.871 1.00 59.24 165 ALA D O 1
ATOM 5153 N N . ASP D 2 120 ? 71.732 -19.533 7.332 1.00 71.55 166 ASP D N 1
ATOM 5154 C CA . ASP D 2 120 ? 70.787 -18.564 6.810 1.00 72.68 166 ASP D CA 1
ATOM 5155 C C . ASP D 2 120 ? 71.129 -17.161 7.304 1.00 87.26 166 ASP D C 1
ATOM 5156 O O . ASP D 2 120 ? 71.016 -16.191 6.554 1.00 85.29 166 ASP D O 1
ATOM 5161 N N . ARG D 2 121 ? 71.540 -17.054 8.567 1.00 72.49 167 ARG D N 1
ATOM 5162 C CA . ARG D 2 121 ? 71.791 -15.742 9.165 1.00 63.24 167 ARG D CA 1
ATOM 5163 C C . ARG D 2 121 ? 72.935 -15.012 8.478 1.00 65.28 167 ARG D C 1
ATOM 5164 O O . ARG D 2 121 ? 72.810 -13.843 8.113 1.00 69.41 167 ARG D O 1
ATOM 5172 N N . HIS D 2 122 ? 74.049 -15.709 8.307 1.00 79.01 168 HIS D N 1
ATOM 5173 C CA . HIS D 2 122 ? 75.162 -15.188 7.532 1.00 88.59 168 HIS D CA 1
ATOM 5174 C C . HIS D 2 122 ? 75.205 -15.949 6.217 1.00 96.61 168 HIS D C 1
ATOM 5175 O O . HIS D 2 122 ? 75.556 -17.129 6.197 1.00 106.91 168 HIS D O 1
ATOM 5182 N N . ASN D 2 123 ? 74.831 -15.278 5.130 1.00 84.51 169 ASN D N 1
ATOM 5183 C CA . ASN D 2 123 ? 74.650 -15.939 3.841 1.00 78.91 169 ASN D CA 1
ATOM 5184 C C . ASN D 2 123 ? 75.879 -16.729 3.410 1.00 83.71 169 ASN D C 1
ATOM 5185 O O . ASN D 2 123 ? 76.898 -16.164 3.011 1.00 93.63 169 ASN D O 1
ATOM 5190 N N . ALA D 2 124 ? 75.757 -18.049 3.496 1.00 80.10 170 ALA D N 1
ATOM 5191 C CA . ALA D 2 124 ? 76.875 -18.958 3.298 1.00 89.05 170 ALA D CA 1
ATOM 5192 C C . ALA D 2 124 ? 76.348 -20.358 3.005 1.00 73.95 170 ALA D C 1
ATOM 5193 O O . ALA D 2 124 ? 75.253 -20.712 3.445 1.00 63.62 170 ALA D O 1
ATOM 5195 N N . PRO D 2 125 ? 77.122 -21.162 2.260 1.00 70.69 171 PRO D N 1
ATOM 5196 C CA . PRO D 2 125 ? 76.686 -22.523 1.928 1.00 57.56 171 PRO D CA 1
ATOM 5197 C C . PRO D 2 125 ? 76.580 -23.416 3.162 1.00 52.03 171 PRO D C 1
ATOM 5198 O O . PRO D 2 125 ? 77.546 -23.555 3.912 1.00 51.05 171 PRO D O 1
ATOM 5202 N N . LEU D 2 126 ? 75.403 -24.002 3.365 1.00 58.80 172 LEU D N 1
ATOM 5203 C CA . LEU D 2 126 ? 75.145 -24.860 4.519 1.00 49.98 172 LEU D CA 1
ATOM 5204 C C . LEU D 2 126 ? 76.020 -26.110 4.512 1.00 54.85 172 LEU D C 1
ATOM 5205 O O . LEU D 2 126 ? 76.450 -26.578 5.564 1.00 61.89 172 LEU D O 1
ATOM 5210 N N . GLN D 2 127 ? 76.277 -26.646 3.323 1.00 50.52 173 GLN D N 1
ATOM 5211 C CA . GLN D 2 127 ? 77.035 -27.886 3.186 1.00 50.99 173 GLN D CA 1
ATOM 5212 C C . GLN D 2 127 ? 78.470 -27.746 3.694 1.00 50.76 173 GLN D C 1
ATOM 5213 O O . GLN D 2 127 ? 79.000 -28.656 4.334 1.00 51.87 173 GLN D O 1
ATOM 5219 N N . ASP D 2 128 ? 79.093 -26.607 3.409 1.00 59.44 174 ASP D N 1
ATOM 5220 C CA . ASP D 2 128 ? 80.468 -26.361 3.833 1.00 60.70 174 ASP D CA 1
ATOM 5221 C C . ASP D 2 128 ? 80.566 -26.226 5.349 1.00 56.60 174 ASP D C 1
ATOM 5222 O O . ASP D 2 128 ? 81.465 -26.791 5.978 1.00 73.29 174 ASP D O 1
ATOM 5227 N N . LEU D 2 129 ? 79.632 -25.477 5.928 1.00 48.06 175 LEU D N 1
ATOM 5228 C CA . LEU D 2 129 ? 79.555 -25.315 7.374 1.00 52.92 175 LEU D CA 1
ATOM 5229 C C . LEU D 2 129 ? 79.346 -26.666 8.044 1.00 65.57 175 LEU D C 1
ATOM 5230 O O . LEU D 2 129 ? 79.993 -26.990 9.045 1.00 60.22 175 LEU D O 1
ATOM 5235 N N . LEU D 2 130 ? 78.437 -27.449 7.471 1.00 50.94 176 LEU D N 1
ATOM 5236 C CA . LEU D 2 130 ? 78.127 -28.779 7.971 1.00 43.60 176 LEU D CA 1
ATOM 5237 C C . LEU D 2 130 ? 79.362 -29.668 7.946 1.00 44.32 176 LEU D C 1
ATOM 5238 O O . LEU D 2 130 ? 79.636 -30.372 8.911 1.00 64.86 176 LEU D O 1
ATOM 5243 N N . ALA D 2 131 ? 80.096 -29.644 6.839 1.00 55.22 177 ALA D N 1
ATOM 5244 C CA . ALA D 2 131 ? 81.305 -30.450 6.722 1.00 65.96 177 ALA D CA 1
ATOM 5245 C C . ALA D 2 131 ? 82.350 -30.020 7.748 1.00 52.89 177 ALA D C 1
ATOM 5246 O O . ALA D 2 131 ? 83.015 -30.857 8.368 1.00 57.54 177 ALA D O 1
ATOM 5248 N N . GLY D 2 132 ? 82.459 -28.710 7.949 1.00 47.75 178 GLY D N 1
ATOM 5249 C CA . GLY D 2 132 ? 83.420 -28.160 8.886 1.00 51.13 178 GLY D CA 1
ATOM 5250 C C . GLY D 2 132 ? 83.131 -28.560 10.318 1.00 54.76 178 GLY D C 1
ATOM 5251 O O . GLY D 2 132 ? 84.043 -28.911 11.067 1.00 60.01 178 GLY D O 1
ATOM 5252 N N . ILE D 2 133 ? 81.861 -28.507 10.704 1.00 49.16 179 ILE D N 1
ATOM 5253 C CA . ILE D 2 133 ? 81.482 -28.855 12.067 1.00 57.16 179 ILE D CA 1
ATOM 5254 C C . ILE D 2 133 ? 81.515 -30.374 12.263 1.00 57.13 179 ILE D C 1
ATOM 5255 O O . ILE D 2 133 ? 81.847 -30.863 13.344 1.00 41.84 179 ILE D O 1
ATOM 5260 N N . LEU D 2 134 ? 81.205 -31.119 11.204 1.00 65.18 180 LEU D N 1
ATOM 5261 C CA . LEU D 2 134 ? 81.371 -32.570 11.225 1.00 42.96 180 LEU D CA 1
ATOM 5262 C C . LEU D 2 134 ? 82.851 -32.926 11.293 1.00 43.76 180 LEU D C 1
ATOM 5263 O O . LEU D 2 134 ? 83.214 -34.064 11.593 1.00 44.31 180 LEU D O 1
ATOM 5268 N N . GLY D 2 135 ? 83.700 -31.943 11.010 1.00 46.82 181 GLY D N 1
ATOM 5269 C CA . GLY D 2 135 ? 85.130 -32.094 11.197 1.00 54.82 181 GLY D CA 1
ATOM 5270 C C . GLY D 2 135 ? 85.496 -32.053 12.671 1.00 66.49 181 GLY D C 1
ATOM 5271 O O . GLY D 2 135 ? 86.613 -32.404 13.052 1.00 56.47 181 GLY D O 1
ATOM 5272 N N . GLN D 2 136 ? 84.550 -31.618 13.501 1.00 64.18 182 GLN D N 1
ATOM 5273 C CA . GLN D 2 136 ? 84.741 -31.565 14.949 1.00 49.51 182 GLN D CA 1
ATOM 5274 C C . GLN D 2 136 ? 83.727 -32.441 15.689 1.00 53.74 182 GLN D C 1
ATOM 5275 O O . GLN D 2 136 ? 82.752 -31.929 16.239 1.00 57.72 182 GLN D O 1
ATOM 5281 N N . PRO D 2 137 ? 83.956 -33.765 15.706 1.00 64.71 183 PRO D N 1
ATOM 5282 C CA . PRO D 2 137 ? 83.009 -34.739 16.265 1.00 44.91 183 PRO D CA 1
ATOM 5283 C C . PRO D 2 137 ? 82.725 -34.557 17.759 1.00 49.95 183 PRO D C 1
ATOM 5284 O O . PRO D 2 137 ? 81.669 -34.982 18.230 1.00 58.77 183 PRO D O 1
ATOM 5288 N N . GLU D 2 138 ? 83.654 -33.945 18.488 1.00 44.32 184 GLU D N 1
ATOM 5289 C CA . GLU D 2 138 ? 83.499 -33.747 19.929 1.00 46.05 184 GLU D CA 1
ATOM 5290 C C . GLU D 2 138 ? 82.278 -32.896 20.273 1.00 50.29 184 GLU D C 1
ATOM 5291 O O . GLU D 2 138 ? 81.686 -33.049 21.342 1.00 45.83 184 GLU D O 1
ATOM 5297 N N . LEU D 2 139 ? 81.920 -31.986 19.373 1.00 57.03 185 LEU D N 1
ATOM 5298 C CA . LEU D 2 139 ? 80.727 -31.168 19.552 1.00 50.53 185 LEU D CA 1
ATOM 5299 C C . LEU D 2 139 ? 79.498 -32.070 19.551 1.00 44.92 185 LEU D C 1
ATOM 5300 O O . LEU D 2 139 ? 78.622 -31.949 20.410 1.00 66.53 185 LEU D O 1
ATOM 5305 N N . PHE D 2 140 ? 79.452 -32.979 18.581 1.00 39.58 186 PHE D N 1
ATOM 5306 C CA . PHE D 2 140 ? 78.386 -33.970 18.499 1.00 55.08 186 PHE D CA 1
ATOM 5307 C C . PHE D 2 140 ? 78.402 -34.876 19.725 1.00 61.76 186 PHE D C 1
ATOM 5308 O O . PHE D 2 140 ? 77.356 -35.349 20.170 1.00 44.19 186 PHE D O 1
ATOM 5316 N N . PHE D 2 141 ? 79.596 -35.125 20.256 1.00 66.16 187 PHE D N 1
ATOM 5317 C CA . PHE D 2 141 ? 79.743 -35.909 21.477 1.00 73.49 187 PHE D CA 1
ATOM 5318 C C . PHE D 2 141 ? 79.026 -35.213 22.626 1.00 61.83 187 PHE D C 1
ATOM 5319 O O . PHE D 2 141 ? 78.215 -35.819 23.325 1.00 56.04 187 PHE D O 1
ATOM 5327 N N . VAL D 2 142 ? 79.336 -33.932 22.806 1.00 67.61 188 VAL D N 1
ATOM 5328 C CA . VAL D 2 142 ? 78.743 -33.124 23.868 1.00 53.86 188 VAL D CA 1
ATOM 5329 C C . VAL D 2 142 ? 77.230 -33.043 23.710 1.00 49.63 188 VAL D C 1
ATOM 5330 O O . VAL D 2 142 ? 76.489 -33.160 24.687 1.00 62.23 188 VAL D O 1
ATOM 5334 N N . HIS D 2 143 ? 76.723 -32.863 22.506 1.00 44.93 189 HIS D N 1
ATOM 5335 C CA . HIS D 2 143 ? 75.289 -32.801 22.296 1.00 42.22 189 HIS D CA 1
ATOM 5336 C C . HIS D 2 143 ? 74.682 -34.127 22.636 1.00 45.60 189 HIS D C 1
ATOM 5337 O O . HIS D 2 143 ? 73.655 -34.189 23.256 1.00 55.92 189 HIS D O 1
ATOM 5344 N N . THR D 2 144 ? 75.308 -35.199 22.211 1.00 55.14 190 THR D N 1
ATOM 5345 C CA . THR D 2 144 ? 74.777 -36.527 22.496 1.00 58.30 190 THR D CA 1
ATOM 5346 C C . THR D 2 144 ? 74.689 -36.785 23.998 1.00 61.03 190 THR D C 1
ATOM 5347 O O . THR D 2 144 ? 73.681 -37.292 24.490 1.00 61.54 190 THR D O 1
ATOM 5351 N N . ILE D 2 145 ? 75.745 -36.461 24.725 1.00 72.78 191 ILE D N 1
ATOM 5352 C CA . ILE D 2 145 ? 75.762 -36.643 26.160 1.00 50.55 191 ILE D CA 1
ATOM 5353 C C . ILE D 2 145 ? 74.698 -35.813 26.842 1.00 51.39 191 ILE D C 1
ATOM 5354 O O . ILE D 2 145 ? 73.902 -36.314 27.586 1.00 54.12 191 ILE D O 1
ATOM 5359 N N . LEU D 2 146 ? 74.700 -34.528 26.588 1.00 49.44 192 LEU D N 1
ATOM 5360 C CA . LEU D 2 146 ? 73.753 -33.643 27.205 1.00 63.22 192 LEU D CA 1
ATOM 5361 C C . LEU D 2 146 ? 72.334 -33.958 26.845 1.00 62.22 192 LEU D C 1
ATOM 5362 O O . LEU D 2 146 ? 71.450 -33.895 27.666 1.00 64.43 192 LEU D O 1
ATOM 5367 N N . ARG D 2 147 ? 72.108 -34.329 25.606 1.00 59.48 193 ARG D N 1
ATOM 5368 C CA . ARG D 2 147 ? 70.779 -34.657 25.164 1.00 68.57 193 ARG D CA 1
ATOM 5369 C C . ARG D 2 147 ? 70.359 -35.836 25.971 1.00 91.48 193 ARG D C 1
ATOM 5370 O O . ARG D 2 147 ? 69.206 -35.981 26.298 1.00 95.36 193 ARG D O 1
ATOM 5378 N N . GLY D 2 148 ? 71.323 -36.683 26.283 1.00 110.46 194 GLY D N 1
ATOM 5379 C CA . GLY D 2 148 ? 71.119 -37.866 27.073 1.00 121.39 194 GLY D CA 1
ATOM 5380 C C . GLY D 2 148 ? 70.264 -38.808 26.285 1.00 136.31 194 GLY D C 1
ATOM 5381 O O . GLY D 2 148 ? 70.027 -38.606 25.108 1.00 133.67 194 GLY D O 1
ATOM 5382 N N . GLY D 2 149 ? 69.802 -39.852 26.939 1.00 149.76 195 GLY D N 1
ATOM 5383 C CA . GLY D 2 149 ? 68.913 -40.802 26.303 1.00 155.00 195 GLY D CA 1
ATOM 5384 C C . GLY D 2 149 ? 67.533 -40.220 26.481 1.00 154.13 195 GLY D C 1
ATOM 5385 O O . GLY D 2 149 ? 66.637 -40.403 25.657 1.00 160.41 195 GLY D O 1
ATOM 5386 N N . GLY D 2 150 ? 67.437 -39.518 27.602 1.00 144.52 196 GLY D N 1
ATOM 5387 C CA . GLY D 2 150 ? 66.238 -38.849 28.020 1.00 138.29 196 GLY D CA 1
ATOM 5388 C C . GLY D 2 150 ? 65.762 -37.918 26.955 1.00 133.51 196 GLY D C 1
ATOM 5389 O O . GLY D 2 150 ? 66.274 -37.885 25.853 1.00 126.41 196 GLY D O 1
ATOM 5390 N N . ALA D 2 151 ? 64.752 -37.159 27.301 1.00 145.18 197 ALA D N 1
ATOM 5391 C CA . ALA D 2 151 ? 64.195 -36.231 26.365 1.00 146.21 197 ALA D CA 1
ATOM 5392 C C . ALA D 2 151 ? 64.757 -34.840 26.585 1.00 139.14 197 ALA D C 1
ATOM 5393 O O . ALA D 2 151 ? 64.320 -33.896 25.945 1.00 138.46 197 ALA D O 1
ATOM 5395 N N . CYS D 2 152 ? 65.719 -34.704 27.488 1.00 131.08 198 CYS D N 1
ATOM 5396 C CA . CYS D 2 152 ? 66.280 -33.393 27.748 1.00 118.34 198 CYS D CA 1
ATOM 5397 C C . CYS D 2 152 ? 66.899 -32.867 26.492 1.00 112.61 198 CYS D C 1
ATOM 5398 O O . CYS D 2 152 ? 67.497 -33.615 25.736 1.00 118.25 198 CYS D O 1
ATOM 5401 N N . ASP D 2 153 ? 66.734 -31.572 26.265 1.00 104.95 199 ASP D N 1
ATOM 5402 C CA . ASP D 2 153 ? 67.266 -30.942 25.075 1.00 89.22 199 ASP D CA 1
ATOM 5403 C C . ASP D 2 153 ? 67.615 -29.494 25.270 1.00 82.04 199 ASP D C 1
ATOM 5404 O O . ASP D 2 153 ? 66.770 -28.635 25.434 1.00 93.85 199 ASP D O 1
ATOM 5409 N N . PRO D 2 154 ? 68.969 -29.254 25.245 1.00 57.85 200 PRO D N 1
ATOM 5410 C CA . PRO D 2 154 ? 69.358 -27.861 25.410 1.00 54.85 200 PRO D CA 1
ATOM 5411 C C . PRO D 2 154 ? 69.576 -27.272 24.034 1.00 63.57 200 PRO D C 1
ATOM 5412 O O . PRO D 2 154 ? 69.782 -28.040 23.127 1.00 66.59 200 PRO D O 1
ATOM 5416 N N . ARG D 2 155 ? 69.528 -25.962 23.862 1.00 61.80 201 ARG D N 1
ATOM 5417 C CA . ARG D 2 155 ? 69.708 -25.407 22.528 1.00 65.58 201 ARG D CA 1
ATOM 5418 C C . ARG D 2 155 ? 71.196 -25.319 22.228 1.00 63.48 201 ARG D C 1
ATOM 5419 O O . ARG D 2 155 ? 72.013 -25.338 23.139 1.00 51.16 201 ARG D O 1
ATOM 5427 N N . LEU D 2 156 ? 71.557 -25.263 20.953 1.00 65.40 202 LEU D N 1
ATOM 5428 C CA . LEU D 2 156 ? 72.968 -25.249 20.591 1.00 52.69 202 LEU D CA 1
ATOM 5429 C C . LEU D 2 156 ? 73.288 -24.165 19.574 1.00 62.79 202 LEU D C 1
ATOM 5430 O O . LEU D 2 156 ? 72.669 -24.087 18.516 1.00 60.66 202 LEU D O 1
ATOM 5435 N N . LEU D 2 157 ? 74.272 -23.337 19.900 1.00 46.07 203 LEU D N 1
ATOM 5436 C CA . LEU D 2 157 ? 74.723 -22.301 18.984 1.00 47.55 203 LEU D CA 1
ATOM 5437 C C . LEU D 2 157 ? 76.169 -22.580 18.612 1.00 54.29 203 LEU D C 1
ATOM 5438 O O . LEU D 2 157 ? 76.903 -23.183 19.383 1.00 43.47 203 LEU D O 1
ATOM 5443 N N . PHE D 2 158 ? 76.574 -22.177 17.416 1.00 56.56 204 PHE D N 1
ATOM 5444 C CA . PHE D 2 158 ? 77.947 -22.410 16.989 1.00 47.68 204 PHE D CA 1
ATOM 5445 C C . PHE D 2 158 ? 78.614 -21.106 16.584 1.00 49.04 204 PHE D C 1
ATOM 5446 O O . PHE D 2 158 ? 78.076 -20.354 15.770 1.00 52.15 204 PHE D O 1
ATOM 5454 N N . TYR D 2 159 ? 79.787 -20.837 17.148 1.00 47.03 205 TYR D N 1
ATOM 5455 C CA . TYR D 2 159 ? 80.475 -19.585 16.840 1.00 48.37 205 TYR D CA 1
ATOM 5456 C C . TYR D 2 159 ? 81.921 -19.808 16.423 1.00 47.92 205 TYR D C 1
ATOM 5457 O O . TYR D 2 159 ? 82.611 -20.645 16.992 1.00 52.30 205 TYR D O 1
ATOM 5466 N N . PRO D 2 160 ? 82.384 -19.045 15.422 1.00 67.95 206 PRO D N 1
ATOM 5467 C CA . PRO D 2 160 ? 83.749 -19.184 14.905 1.00 60.20 206 PRO D CA 1
ATOM 5468 C C . PRO D 2 160 ? 84.807 -18.945 15.979 1.00 56.06 206 PRO D C 1
ATOM 5469 O O . PRO D 2 160 ? 84.689 -18.006 16.767 1.00 58.09 206 PRO D O 1
ATOM 5473 N N . ASP D 2 161 ? 85.828 -19.794 16.003 1.00 57.07 207 ASP D N 1
ATOM 5474 C CA . ASP D 2 161 ? 86.906 -19.669 16.973 1.00 52.29 207 ASP D CA 1
ATOM 5475 C C . ASP D 2 161 ? 88.057 -18.928 16.304 1.00 55.35 207 ASP D C 1
ATOM 5476 O O . ASP D 2 161 ? 88.668 -19.443 15.367 1.00 63.53 207 ASP D O 1
ATOM 5481 N N . PRO D 2 162 ? 88.348 -17.708 16.778 1.00 67.37 208 PRO D N 1
ATOM 5482 C CA . PRO D 2 162 ? 89.404 -16.873 16.197 1.00 67.43 208 PRO D CA 1
ATOM 5483 C C . PRO D 2 162 ? 90.780 -17.510 16.353 1.00 74.35 208 PRO D C 1
ATOM 5484 O O . PRO D 2 162 ? 91.600 -17.456 15.435 1.00 93.54 208 PRO D O 1
ATOM 5488 N N . THR D 2 163 ? 91.021 -18.107 17.515 1.00 76.89 209 THR D N 1
ATOM 5489 C CA . THR D 2 163 ? 92.325 -18.668 17.837 1.00 81.77 209 THR D CA 1
ATOM 5490 C C . THR D 2 163 ? 92.702 -19.888 16.990 1.00 72.10 209 THR D C 1
ATOM 5491 O O . THR D 2 163 ? 93.813 -19.956 16.463 1.00 76.02 209 THR D O 1
ATOM 5495 N N . TYR D 2 164 ? 91.783 -20.843 16.856 1.00 73.16 210 TYR D N 1
ATOM 5496 C CA . TYR D 2 164 ? 92.126 -22.128 16.253 1.00 84.91 210 TYR D CA 1
ATOM 5497 C C . TYR D 2 164 ? 91.375 -22.443 14.962 1.00 83.31 210 TYR D C 1
ATOM 5498 O O . TYR D 2 164 ? 91.690 -23.420 14.280 1.00 78.12 210 TYR D O 1
ATOM 5507 N N . GLY D 2 165 ? 90.387 -21.623 14.626 1.00 74.45 211 GLY D N 1
ATOM 5508 C CA . GLY D 2 165 ? 89.553 -21.891 13.471 1.00 71.86 211 GLY D CA 1
ATOM 5509 C C . GLY D 2 165 ? 88.530 -22.951 13.823 1.00 71.42 211 GLY D C 1
ATOM 5510 O O . GLY D 2 165 ? 88.530 -23.468 14.939 1.00 82.24 211 GLY D O 1
ATOM 5511 N N . GLY D 2 166 ? 87.654 -23.286 12.883 1.00 51.34 212 GLY D N 1
ATOM 5512 C CA . GLY D 2 166 ? 86.580 -24.211 13.187 1.00 50.32 212 GLY D CA 1
ATOM 5513 C C . GLY D 2 166 ? 85.573 -23.498 14.065 1.00 56.32 212 GLY D C 1
ATOM 5514 O O . GLY D 2 166 ? 85.470 -22.272 14.022 1.00 59.37 212 GLY D O 1
ATOM 5515 N N . HIS D 2 167 ? 84.820 -24.252 14.858 1.00 52.76 213 HIS D N 1
ATOM 5516 C CA . HIS D 2 167 ? 83.801 -23.642 15.700 1.00 54.66 213 HIS D CA 1
ATOM 5517 C C . HIS D 2 167 ? 83.902 -24.055 17.161 1.00 55.53 213 HIS D C 1
ATOM 5518 O O . HIS D 2 167 ? 84.488 -25.083 17.498 1.00 64.77 213 HIS D O 1
ATOM 5525 N N . MET D 2 168 ? 83.317 -23.225 18.016 1.00 47.76 214 MET D N 1
ATOM 5526 C CA . MET D 2 168 ? 83.134 -23.539 19.422 1.00 47.48 214 MET D CA 1
ATOM 5527 C C . MET D 2 168 ? 81.640 -23.562 19.717 1.00 60.60 214 MET D C 1
ATOM 5528 O O . MET D 2 168 ? 80.852 -22.851 19.070 1.00 82.90 214 MET D O 1
ATOM 5533 N N . LEU D 2 169 ? 81.259 -24.379 20.695 1.00 49.98 215 LEU D N 1
ATOM 5534 C CA . LEU D 2 169 ? 79.852 -24.655 20.961 1.00 55.89 215 LEU D CA 1
ATOM 5535 C C . LEU D 2 169 ? 79.291 -23.883 22.154 1.00 50.00 215 LEU D C 1
ATOM 5536 O O . LEU D 2 169 ? 79.888 -23.851 23.228 1.00 63.02 215 LEU D O 1
ATOM 5541 N N . TYR D 2 170 ? 78.130 -23.271 21.950 1.00 49.30 216 TYR D N 1
ATOM 5542 C CA . TYR D 2 170 ? 77.356 -22.680 23.032 1.00 46.11 216 TYR D CA 1
ATOM 5543 C C . TYR D 2 170 ? 76.201 -23.597 23.399 1.00 51.07 216 TYR D C 1
ATOM 5544 O O . TYR D 2 170 ? 75.268 -23.776 22.611 1.00 68.99 216 TYR D O 1
ATOM 5553 N N . VAL D 2 171 ? 76.265 -24.181 24.590 1.00 61.64 217 VAL D N 1
ATOM 5554 C CA . VAL D 2 171 ? 75.149 -24.960 25.103 1.00 46.62 217 VAL D CA 1
ATOM 5555 C C . VAL D 2 171 ? 74.220 -24.041 25.885 1.00 46.78 217 VAL D C 1
ATOM 5556 O O . VAL D 2 171 ? 74.604 -23.475 26.909 1.00 51.55 217 VAL D O 1
ATOM 5560 N N . ILE D 2 172 ? 72.995 -23.906 25.395 1.00 47.31 218 ILE D N 1
ATOM 5561 C CA . ILE D 2 172 ? 72.028 -22.982 25.963 1.00 56.34 218 ILE D CA 1
ATOM 5562 C C . ILE D 2 172 ? 71.026 -23.731 26.827 1.00 57.35 218 ILE D C 1
ATOM 5563 O O . ILE D 2 172 ? 70.238 -24.539 26.325 1.00 62.30 218 ILE D O 1
ATOM 5568 N N . PHE D 2 173 ? 71.068 -23.459 28.127 1.00 54.85 219 PHE D N 1
ATOM 5569 C CA . PHE D 2 173 ? 70.188 -24.111 29.086 1.00 43.58 219 PHE D CA 1
ATOM 5570 C C . PHE D 2 173 ? 68.861 -23.372 29.205 1.00 50.51 219 PHE D C 1
ATOM 5571 O O . PHE D 2 173 ? 68.832 -22.143 29.270 1.00 47.51 219 PHE D O 1
ATOM 5579 N N . PRO D 2 174 ? 67.753 -24.125 29.233 1.00 43.16 220 PRO D N 1
ATOM 5580 C CA . PRO D 2 174 ? 66.414 -23.544 29.373 1.00 46.10 220 PRO D CA 1
ATOM 5581 C C . PRO D 2 174 ? 66.153 -23.015 30.780 1.00 57.84 220 PRO D C 1
ATOM 5582 O O . PRO D 2 174 ? 66.712 -23.533 31.747 1.00 62.78 220 PRO D O 1
ATOM 5586 N N . GLY D 2 175 ? 65.313 -21.990 30.885 1.00 55.46 221 GLY D N 1
ATOM 5587 C CA . GLY D 2 175 ? 64.891 -21.472 32.173 1.00 58.51 221 GLY D CA 1
ATOM 5588 C C . GLY D 2 175 ? 65.942 -20.647 32.889 1.00 59.40 221 GLY D C 1
ATOM 5589 O O . GLY D 2 175 ? 66.924 -20.210 32.288 1.00 58.99 221 GLY D O 1
ATOM 5590 N N . THR D 2 176 ? 65.732 -20.439 34.185 1.00 65.07 222 THR D N 1
ATOM 5591 C CA . THR D 2 176 ? 66.642 -19.644 35.002 1.00 52.39 222 THR D CA 1
ATOM 5592 C C . THR D 2 176 ? 67.518 -20.521 35.892 1.00 50.60 222 THR D C 1
ATOM 5593 O O . THR D 2 176 ? 68.341 -20.018 36.654 1.00 49.56 222 THR D O 1
ATOM 5597 N N . SER D 2 177 ? 67.326 -21.833 35.803 1.00 57.66 223 SER D N 1
ATOM 5598 C CA . SER D 2 177 ? 68.100 -22.772 36.606 1.00 58.91 223 SER D CA 1
ATOM 5599 C C . SER D 2 177 ? 68.725 -23.861 35.741 1.00 60.33 223 SER D C 1
ATOM 5600 O O . SER D 2 177 ? 68.132 -24.298 34.755 1.00 76.11 223 SER D O 1
ATOM 5603 N N . ALA D 2 178 ? 69.928 -24.291 36.111 1.00 51.11 224 ALA D N 1
ATOM 5604 C CA . ALA D 2 178 ? 70.619 -25.348 35.380 1.00 50.28 224 ALA D CA 1
ATOM 5605 C C . ALA D 2 178 ? 71.403 -26.251 36.327 1.00 58.11 224 ALA D C 1
ATOM 5606 O O . ALA D 2 178 ? 72.124 -25.770 37.203 1.00 65.32 224 ALA D O 1
ATOM 5608 N N . HIS D 2 179 ? 71.292 -27.544 36.124 1.00 54.94 225 HIS D N 1
ATOM 5609 C CA . HIS D 2 179 ? 71.996 -28.484 36.939 1.00 41.89 225 HIS D CA 1
ATOM 5610 C C . HIS D 2 179 ? 72.695 -29.551 36.127 1.00 40.47 225 HIS D C 1
ATOM 5611 O O . HIS D 2 179 ? 72.065 -30.253 35.383 1.00 43.49 225 HIS D O 1
ATOM 5618 N N . LEU D 2 180 ? 74.006 -29.669 36.295 1.00 50.50 226 LEU D N 1
ATOM 5619 C CA . LEU D 2 180 ? 74.835 -30.606 35.552 1.00 57.97 226 LEU D CA 1
ATOM 5620 C C . LEU D 2 180 ? 75.274 -31.770 36.436 1.00 52.33 226 LEU D C 1
ATOM 5621 O O . LEU D 2 180 ? 76.048 -31.590 37.383 1.00 49.94 226 LEU D O 1
ATOM 5626 N N . HIS D 2 181 ? 74.746 -32.951 36.122 1.00 40.98 227 HIS D N 1
ATOM 5627 C CA . HIS D 2 181 ? 75.053 -34.197 36.820 1.00 43.23 227 HIS D CA 1
ATOM 5628 C C . HIS D 2 181 ? 76.547 -34.504 36.769 1.00 56.25 227 HIS D C 1
ATOM 5629 O O . HIS D 2 181 ? 77.225 -34.144 35.805 1.00 55.07 227 HIS D O 1
ATOM 5636 N N . TYR D 2 182 ? 77.061 -35.158 37.808 1.00 51.96 228 TYR D N 1
ATOM 5637 C CA . TYR D 2 182 ? 78.495 -35.429 37.884 1.00 53.08 228 TYR D CA 1
ATOM 5638 C C . TYR D 2 182 ? 78.979 -36.384 36.792 1.00 54.04 228 TYR D C 1
ATOM 5639 O O . TYR D 2 182 ? 80.064 -36.195 36.234 1.00 49.44 228 TYR D O 1
ATOM 5648 N N . ARG D 2 183 ? 78.189 -37.406 36.481 1.00 49.20 229 ARG D N 1
ATOM 5649 C CA . ARG D 2 183 ? 78.558 -38.318 35.403 1.00 53.33 229 ARG D CA 1
ATOM 5650 C C . ARG D 2 183 ? 78.586 -37.622 34.045 1.00 44.82 229 ARG D C 1
ATOM 5651 O O . ARG D 2 183 ? 79.435 -37.931 33.213 1.00 48.24 229 ARG D O 1
ATOM 5659 N N . LEU D 2 184 ? 77.672 -36.682 33.821 1.00 49.31 230 LEU D N 1
ATOM 5660 C CA . LEU D 2 184 ? 77.636 -35.969 32.549 1.00 38.78 230 LEU D CA 1
ATOM 5661 C C . LEU D 2 184 ? 78.883 -35.109 32.377 1.00 37.47 230 LEU D C 1
ATOM 5662 O O . LEU D 2 184 ? 79.464 -35.058 31.292 1.00 37.57 230 LEU D O 1
ATOM 5667 N N . ILE D 2 185 ? 79.310 -34.458 33.456 1.00 51.07 231 ILE D N 1
ATOM 5668 C CA . ILE D 2 185 ? 80.503 -33.622 33.405 1.00 47.48 231 ILE D CA 1
ATOM 5669 C C . ILE D 2 185 ? 81.746 -34.487 33.220 1.00 45.07 231 ILE D C 1
ATOM 5670 O O . ILE D 2 185 ? 82.615 -34.171 32.404 1.00 55.95 231 ILE D O 1
ATOM 5675 N N . ASP D 2 186 ? 81.809 -35.593 33.958 1.00 56.55 232 ASP D N 1
ATOM 5676 C CA . ASP D 2 186 ? 82.946 -36.506 33.875 1.00 65.36 232 ASP D CA 1
ATOM 5677 C C . ASP D 2 186 ? 83.109 -37.085 32.469 1.00 55.35 232 ASP D C 1
ATOM 5678 O O . ASP D 2 186 ? 84.202 -37.046 31.894 1.00 73.29 232 ASP D O 1
ATOM 5683 N N . ARG D 2 187 ? 82.020 -37.615 31.921 1.00 49.93 233 ARG D N 1
ATOM 5684 C CA . ARG D 2 187 ? 82.045 -38.203 30.585 1.00 67.06 233 ARG D CA 1
ATOM 5685 C C . ARG D 2 187 ? 82.315 -37.145 29.514 1.00 51.54 233 ARG D C 1
ATOM 5686 O O . ARG D 2 187 ? 83.053 -37.405 28.565 1.00 45.27 233 ARG D O 1
ATOM 5694 N N . MET D 2 188 ? 81.711 -35.966 29.657 1.00 44.46 234 MET D N 1
ATOM 5695 C CA . MET D 2 188 ? 81.984 -34.864 28.732 1.00 41.73 234 MET D CA 1
ATOM 5696 C C . MET D 2 188 ? 83.468 -34.519 28.695 1.00 50.04 234 MET D C 1
ATOM 5697 O O . MET D 2 188 ? 84.058 -34.389 27.623 1.00 59.81 234 MET D O 1
ATOM 5702 N N . LEU D 2 189 ? 84.059 -34.357 29.875 1.00 46.65 235 LEU D N 1
ATOM 5703 C CA . LEU D 2 189 ? 85.463 -33.980 29.982 1.00 45.25 235 LEU D CA 1
ATOM 5704 C C . LEU D 2 189 ? 86.384 -35.071 29.440 1.00 38.62 235 LEU D C 1
ATOM 5705 O O . LEU D 2 189 ? 87.345 -34.781 28.727 1.00 40.36 235 LEU D O 1
ATOM 5710 N N . THR D 2 190 ? 86.090 -36.322 29.781 1.00 38.83 236 THR D N 1
ATOM 5711 C CA . THR D 2 190 ? 86.943 -37.437 29.382 1.00 42.41 236 THR D CA 1
ATOM 5712 C C . THR D 2 190 ? 86.857 -37.726 27.881 1.00 56.96 236 THR D C 1
ATOM 5713 O O . THR D 2 190 ? 87.864 -38.035 27.242 1.00 61.33 236 THR D O 1
ATOM 5717 N N . ALA D 2 191 ? 85.662 -37.597 27.314 1.00 57.95 237 ALA D N 1
ATOM 5718 C CA . ALA D 2 191 ? 85.450 -37.910 25.902 1.00 39.68 237 ALA D CA 1
ATOM 5719 C C . ALA D 2 191 ? 86.045 -36.858 24.970 1.00 51.33 237 ALA D C 1
ATOM 5720 O O . ALA D 2 191 ? 86.411 -37.163 23.835 1.00 41.07 237 ALA D O 1
ATOM 5722 N N . CYS D 2 192 ? 86.140 -35.622 25.451 1.00 51.44 238 CYS D N 1
ATOM 5723 C CA . CYS D 2 192 ? 86.674 -34.526 24.646 1.00 46.24 238 CYS D CA 1
ATOM 5724 C C . CYS D 2 192 ? 87.908 -33.902 25.291 1.00 44.06 238 CYS D C 1
ATOM 5725 O O . CYS D 2 192 ? 87.822 -32.831 25.889 1.00 54.89 238 CYS D O 1
ATOM 5728 N N . PRO D 2 193 ? 89.064 -34.575 25.174 1.00 51.22 239 PRO D N 1
ATOM 5729 C CA . PRO D 2 193 ? 90.279 -34.123 25.862 1.00 67.56 239 PRO D CA 1
ATOM 5730 C C . PRO D 2 193 ? 90.909 -32.890 25.216 1.00 77.33 239 PRO D C 1
ATOM 5731 O O . PRO D 2 193 ? 91.669 -32.176 25.870 1.00 71.87 239 PRO D O 1
ATOM 5735 N N . GLY D 2 194 ? 90.592 -32.646 23.949 1.00 67.09 240 GLY D N 1
ATOM 5736 C CA . GLY D 2 194 ? 91.127 -31.501 23.236 1.00 54.00 240 GLY D CA 1
ATOM 5737 C C . GLY D 2 194 ? 90.272 -30.257 23.379 1.00 53.60 240 GLY D C 1
ATOM 5738 O O . GLY D 2 194 ? 90.503 -29.254 22.703 1.00 55.00 240 GLY D O 1
ATOM 5739 N N . TYR D 2 195 ? 89.285 -30.316 24.266 1.00 53.10 241 TYR D N 1
ATOM 5740 C CA . TYR D 2 195 ? 88.360 -29.204 24.437 1.00 61.30 241 TYR D CA 1
ATOM 5741 C C . TYR D 2 195 ? 88.253 -28.727 25.882 1.00 50.62 241 TYR D C 1
ATOM 5742 O O . TYR D 2 195 ? 88.394 -29.506 26.824 1.00 46.73 241 TYR D O 1
ATOM 5751 N N . ARG D 2 196 ? 88.001 -27.432 26.036 1.00 61.55 242 ARG D N 1
ATOM 5752 C CA . ARG D 2 196 ? 87.810 -26.816 27.339 1.00 72.13 242 ARG D CA 1
ATOM 5753 C C . ARG D 2 196 ? 86.359 -26.383 27.519 1.00 56.76 242 ARG D C 1
ATOM 5754 O O . ARG D 2 196 ? 85.735 -25.850 26.595 1.00 58.76 242 ARG D O 1
ATOM 5762 N N . PHE D 2 197 ? 85.832 -26.623 28.717 1.00 42.04 243 PHE D N 1
ATOM 5763 C CA . PHE D 2 197 ? 84.438 -26.339 29.034 1.00 43.74 243 PHE D CA 1
ATOM 5764 C C . PHE D 2 197 ? 84.356 -25.244 30.092 1.00 54.01 243 PHE D C 1
ATOM 5765 O O . PHE D 2 197 ? 84.918 -25.377 31.179 1.00 46.41 243 PHE D O 1
ATOM 5773 N N . VAL D 2 198 ? 83.653 -24.163 29.771 1.00 48.70 244 VAL D N 1
ATOM 5774 C CA . VAL D 2 198 ? 83.507 -23.042 30.692 1.00 42.95 244 VAL D CA 1
ATOM 5775 C C . VAL D 2 198 ? 82.044 -22.656 30.879 1.00 51.08 244 VAL D C 1
ATOM 5776 O O . VAL D 2 198 ? 81.355 -22.328 29.915 1.00 50.68 244 VAL D O 1
ATOM 5780 N N . ALA D 2 199 ? 81.577 -22.684 32.123 1.00 62.75 245 ALA D N 1
ATOM 5781 C CA . ALA D 2 199 ? 80.207 -22.286 32.425 1.00 41.88 245 ALA D CA 1
ATOM 5782 C C . ALA D 2 199 ? 80.146 -20.780 32.649 1.00 50.98 245 ALA D C 1
ATOM 5783 O O . ALA D 2 199 ? 81.001 -20.211 33.328 1.00 44.37 245 ALA D O 1
ATOM 5785 N N . HIS D 2 200 ? 79.134 -20.138 32.076 1.00 47.45 246 HIS D N 1
ATOM 5786 C CA . HIS D 2 200 ? 78.987 -18.693 32.206 1.00 45.64 246 HIS D CA 1
ATOM 5787 C C . HIS D 2 200 ? 77.525 -18.286 32.076 1.00 43.09 246 HIS D C 1
ATOM 5788 O O . HIS D 2 200 ? 76.656 -19.135 31.892 1.00 38.79 246 HIS D O 1
ATOM 5795 N N . VAL D 2 201 ? 77.253 -16.989 32.180 1.00 41.17 247 VAL D N 1
ATOM 5796 C CA . VAL D 2 201 ? 75.894 -16.490 32.012 1.00 41.70 247 VAL D CA 1
ATOM 5797 C C . VAL D 2 201 ? 75.883 -15.255 31.111 1.00 45.03 247 VAL D C 1
ATOM 5798 O O . VAL D 2 201 ? 76.808 -14.440 31.132 1.00 44.31 247 VAL D O 1
ATOM 5802 N N . TRP D 2 202 ? 74.843 -15.146 30.294 1.00 43.30 248 TRP D N 1
ATOM 5803 C CA . TRP D 2 202 ? 74.690 -14.024 29.381 1.00 46.09 248 TRP D CA 1
ATOM 5804 C C . TRP D 2 202 ? 73.214 -13.703 29.176 1.00 45.58 248 TRP D C 1
ATOM 5805 O O . TRP D 2 202 ? 72.430 -14.580 28.810 1.00 52.52 248 TRP D O 1
ATOM 5816 N N . GLN D 2 203 ? 72.853 -12.444 29.410 1.00 47.58 249 GLN D N 1
ATOM 5817 C CA . GLN D 2 203 ? 71.482 -11.964 29.244 1.00 48.79 249 GLN D CA 1
ATOM 5818 C C . GLN D 2 203 ? 70.453 -12.899 29.869 1.00 47.83 249 GLN D C 1
ATOM 5819 O O . GLN D 2 203 ? 69.579 -13.423 29.177 1.00 47.49 249 GLN D O 1
ATOM 5825 N N . SER D 2 204 ? 70.584 -13.113 31.175 1.00 56.35 250 SER D N 1
ATOM 5826 C CA . SER D 2 204 ? 69.652 -13.934 31.944 1.00 51.30 250 SER D CA 1
ATOM 5827 C C . SER D 2 204 ? 69.599 -15.376 31.446 1.00 50.32 250 SER D C 1
ATOM 5828 O O . SER D 2 204 ? 68.614 -16.078 31.672 1.00 54.34 250 SER D O 1
ATOM 5831 N N . THR D 2 205 ? 70.659 -15.816 30.772 1.00 49.23 251 THR D N 1
ATOM 5832 C CA . THR D 2 205 ? 70.698 -17.167 30.222 1.00 42.12 251 THR D CA 1
ATOM 5833 C C . THR D 2 205 ? 71.998 -17.891 30.570 1.00 40.76 251 THR D C 1
ATOM 5834 O O . THR D 2 205 ? 73.085 -17.424 30.241 1.00 40.84 251 THR D O 1
ATOM 5838 N N . PHE D 2 206 ? 71.880 -19.041 31.224 1.00 39.78 252 PHE D N 1
ATOM 5839 C CA . PHE D 2 206 ? 73.051 -19.836 31.575 1.00 47.59 252 PHE D CA 1
ATOM 5840 C C . PHE D 2 206 ? 73.559 -20.616 30.367 1.00 37.60 252 PHE D C 1
ATOM 5841 O O . PHE D 2 206 ? 72.777 -21.200 29.619 1.00 42.92 252 PHE D O 1
ATOM 5849 N N . VAL D 2 207 ? 74.875 -20.621 30.184 1.00 39.96 253 VAL D N 1
ATOM 5850 C CA . VAL D 2 207 ? 75.478 -21.185 28.985 1.00 51.60 253 VAL D CA 1
ATOM 5851 C C . VAL D 2 207 ? 76.735 -22.000 29.310 1.00 57.09 253 VAL D C 1
ATOM 5852 O O . VAL D 2 207 ? 77.452 -21.701 30.269 1.00 40.83 253 VAL D O 1
ATOM 5856 N N . LEU D 2 208 ? 76.992 -23.030 28.506 1.00 47.07 254 LEU D N 1
ATOM 5857 C CA . LEU D 2 208 ? 78.214 -23.821 28.615 1.00 35.13 254 LEU D CA 1
ATOM 5858 C C . LEU D 2 208 ? 79.016 -23.734 27.323 1.00 35.59 254 LEU D C 1
ATOM 5859 O O . LEU D 2 208 ? 78.604 -24.260 26.290 1.00 42.39 254 LEU D O 1
ATOM 5864 N N . VAL D 2 209 ? 80.171 -23.081 27.388 1.00 44.92 255 VAL D N 1
ATOM 5865 C CA . VAL D 2 209 ? 80.989 -22.867 26.202 1.00 37.65 255 VAL D CA 1
ATOM 5866 C C . VAL D 2 209 ? 82.072 -23.933 26.070 1.00 53.17 255 VAL D C 1
ATOM 5867 O O . VAL D 2 209 ? 82.839 -24.172 27.000 1.00 54.95 255 VAL D O 1
ATOM 5871 N N . VAL D 2 210 ? 82.129 -24.565 24.903 1.00 61.53 256 VAL D N 1
ATOM 5872 C CA . VAL D 2 210 ? 83.130 -25.583 24.619 1.00 37.85 256 VAL D CA 1
ATOM 5873 C C . VAL D 2 210 ? 84.054 -25.103 23.508 1.00 49.93 256 VAL D C 1
ATOM 5874 O O . VAL D 2 210 ? 83.608 -24.877 22.380 1.00 39.96 256 VAL D O 1
ATOM 5878 N N . ARG D 2 211 ? 85.336 -24.945 23.827 1.00 62.09 257 ARG D N 1
ATOM 5879 C CA . ARG D 2 211 ? 86.299 -24.425 22.857 1.00 56.07 257 ARG D CA 1
ATOM 5880 C C . ARG D 2 211 ? 87.456 -25.390 22.630 1.00 64.33 257 ARG D C 1
ATOM 5881 O O . ARG D 2 211 ? 87.668 -26.306 23.415 1.00 74.86 257 ARG D O 1
ATOM 5889 N N . ARG D 2 212 ? 88.197 -25.181 21.547 1.00 72.96 258 ARG D N 1
ATOM 5890 C CA . ARG D 2 212 ? 89.375 -25.990 21.247 1.00 66.89 258 ARG D CA 1
ATOM 5891 C C . ARG D 2 212 ? 90.572 -25.550 22.088 1.00 74.68 258 ARG D C 1
ATOM 5892 O O . ARG D 2 212 ? 90.821 -24.357 22.250 1.00 67.47 258 ARG D O 1
ATOM 5900 N N . ASN D 2 213 ? 91.300 -26.521 22.632 1.00 74.62 259 ASN D N 1
ATOM 5901 C CA . ASN D 2 213 ? 92.459 -26.236 23.472 1.00 74.07 259 ASN D CA 1
ATOM 5902 C C . ASN D 2 213 ? 93.727 -25.944 22.673 1.00 77.49 259 ASN D C 1
ATOM 5903 O O . ASN D 2 213 ? 94.431 -24.977 22.958 1.00 81.66 259 ASN D O 1
ATOM 5908 N N . ALA D 2 214 ? 94.019 -26.780 21.681 1.00 79.47 260 ALA D N 1
ATOM 5909 C CA . ALA D 2 214 ? 95.224 -26.604 20.873 1.00 91.04 260 ALA D CA 1
ATOM 5910 C C . ALA D 2 214 ? 94.961 -26.836 19.385 1.00 94.72 260 ALA D C 1
ATOM 5911 O O . ALA D 2 214 ? 94.049 -27.574 19.012 1.00 92.87 260 ALA D O 1
ATOM 5913 N N . GLU D 2 215 ? 95.771 -26.199 18.542 1.00 110.94 261 GLU D N 1
ATOM 5914 C CA . GLU D 2 215 ? 95.656 -26.344 17.092 1.00 118.28 261 GLU D CA 1
ATOM 5915 C C . GLU D 2 215 ? 96.089 -27.729 16.627 1.00 127.94 261 GLU D C 1
ATOM 5916 O O . GLU D 2 215 ? 97.247 -27.935 16.264 1.00 124.79 261 GLU D O 1
ATOM 5922 N N . LYS D 2 216 ? 95.155 -28.674 16.634 1.00 130.49 262 LYS D N 1
ATOM 5923 C CA . LYS D 2 216 ? 95.442 -30.038 16.205 1.00 134.63 262 LYS D CA 1
ATOM 5924 C C . LYS D 2 216 ? 94.373 -30.558 15.251 1.00 133.81 262 LYS D C 1
ATOM 5925 O O . LYS D 2 216 ? 94.125 -31.762 15.178 1.00 137.31 262 LYS D O 1
ATOM 5931 N N . PRO D 2 223 ? 86.744 -43.716 11.497 1.00 112.48 269 PRO D N 1
ATOM 5932 C CA . PRO D 2 223 ? 85.291 -43.587 11.355 1.00 101.86 269 PRO D CA 1
ATOM 5933 C C . PRO D 2 223 ? 84.888 -42.229 10.780 1.00 108.18 269 PRO D C 1
ATOM 5934 O O . PRO D 2 223 ? 84.851 -41.236 11.506 1.00 109.52 269 PRO D O 1
ATOM 5938 N N . THR D 2 224 ? 84.582 -42.203 9.487 1.00 103.29 270 THR D N 1
ATOM 5939 C CA . THR D 2 224 ? 84.279 -40.963 8.776 1.00 103.93 270 THR D CA 1
ATOM 5940 C C . THR D 2 224 ? 82.833 -40.904 8.289 1.00 94.77 270 THR D C 1
ATOM 5941 O O . THR D 2 224 ? 82.230 -41.929 7.969 1.00 95.34 270 THR D O 1
ATOM 5945 N N . VAL D 2 225 ? 82.284 -39.693 8.234 1.00 82.48 271 VAL D N 1
ATOM 5946 C CA . VAL D 2 225 ? 80.890 -39.492 7.855 1.00 73.32 271 VAL D CA 1
ATOM 5947 C C . VAL D 2 225 ? 80.820 -38.524 6.675 1.00 74.08 271 VAL D C 1
ATOM 5948 O O . VAL D 2 225 ? 81.657 -37.631 6.547 1.00 88.11 271 VAL D O 1
ATOM 5952 N N . SER D 2 226 ? 79.817 -38.700 5.819 1.00 68.60 272 SER D N 1
ATOM 5953 C CA . SER D 2 226 ? 79.632 -37.833 4.662 1.00 56.01 272 SER D CA 1
ATOM 5954 C C . SER D 2 226 ? 78.661 -36.700 4.974 1.00 58.42 272 SER D C 1
ATOM 5955 O O . SER D 2 226 ? 77.503 -36.937 5.314 1.00 52.96 272 SER D O 1
ATOM 5958 N N . ALA D 2 227 ? 79.143 -35.467 4.856 1.00 65.83 273 ALA D N 1
ATOM 5959 C CA . ALA D 2 227 ? 78.320 -34.291 5.109 1.00 62.81 273 ALA D CA 1
ATOM 5960 C C . ALA D 2 227 ? 77.227 -34.133 4.057 1.00 73.61 273 ALA D C 1
ATOM 5961 O O . ALA D 2 227 ? 76.190 -33.522 4.316 1.00 74.81 273 ALA D O 1
ATOM 5963 N N . ALA D 2 228 ? 77.463 -34.693 2.875 1.00 65.70 274 ALA D N 1
ATOM 5964 C CA . ALA D 2 228 ? 76.531 -34.567 1.760 1.00 58.30 274 ALA D CA 1
ATOM 5965 C C . ALA D 2 228 ? 75.213 -35.295 2.018 1.00 57.10 274 ALA D C 1
ATOM 5966 O O . ALA D 2 228 ? 74.136 -34.727 1.825 1.00 56.90 274 ALA D O 1
ATOM 5968 N N . ASP D 2 229 ? 75.303 -36.550 2.450 1.00 56.58 275 ASP D N 1
ATOM 5969 C CA . ASP D 2 229 ? 74.112 -37.358 2.704 1.00 55.83 275 ASP D CA 1
ATOM 5970 C C . ASP D 2 229 ? 73.266 -36.752 3.816 1.00 53.47 275 ASP D C 1
ATOM 5971 O O . ASP D 2 229 ? 72.039 -36.697 3.719 1.00 53.38 275 ASP D O 1
ATOM 5976 N N . ILE D 2 230 ? 73.934 -36.286 4.866 1.00 51.80 276 ILE D N 1
ATOM 5977 C CA . ILE D 2 230 ? 73.253 -35.648 5.984 1.00 49.73 276 ILE D CA 1
ATOM 5978 C C . ILE D 2 230 ? 72.598 -34.357 5.516 1.00 50.12 276 ILE D C 1
ATOM 5979 O O . ILE D 2 230 ? 71.475 -34.061 5.893 1.00 63.57 276 ILE D O 1
ATOM 5984 N N . TYR D 2 231 ? 73.309 -33.591 4.695 1.00 51.53 277 TYR D N 1
ATOM 5985 C CA . TYR D 2 231 ? 72.784 -32.334 4.168 1.00 52.32 277 TYR D CA 1
ATOM 5986 C C . TYR D 2 231 ? 71.509 -32.553 3.351 1.00 63.15 277 TYR D C 1
ATOM 5987 O O . TYR D 2 231 ? 70.498 -31.862 3.543 1.00 72.12 277 TYR D O 1
ATOM 5996 N N . CYS D 2 232 ? 71.557 -33.520 2.466 1.00 55.00 278 CYS D N 1
ATOM 5997 C CA . CYS D 2 232 ? 70.417 -33.805 1.650 1.00 56.42 278 CYS D CA 1
ATOM 5998 C C . CYS D 2 232 ? 69.280 -34.341 2.479 1.00 64.46 278 CYS D C 1
ATOM 5999 O O . CYS D 2 232 ? 68.156 -33.983 2.241 1.00 72.82 278 CYS D O 1
ATOM 6002 N N . LYS D 2 233 ? 69.563 -35.193 3.454 1.00 66.23 279 LYS D N 1
ATOM 6003 C CA . LYS D 2 233 ? 68.522 -35.711 4.337 1.00 65.22 279 LYS D CA 1
ATOM 6004 C C . LYS D 2 233 ? 67.870 -34.574 5.125 1.00 62.56 279 LYS D C 1
ATOM 6005 O O . LYS D 2 233 ? 66.670 -34.607 5.402 1.00 61.73 279 LYS D O 1
ATOM 6011 N N . MET D 2 234 ? 68.681 -33.594 5.517 1.00 57.74 280 MET D N 1
ATOM 6012 C CA . MET D 2 234 ? 68.186 -32.401 6.197 1.00 52.92 280 MET D CA 1
ATOM 6013 C C . MET D 2 234 ? 67.255 -31.645 5.273 1.00 65.39 280 MET D C 1
ATOM 6014 O O . MET D 2 234 ? 66.253 -31.077 5.709 1.00 74.66 280 MET D O 1
ATOM 6019 N N . ARG D 2 235 ? 67.596 -31.645 3.988 1.00 77.21 281 ARG D N 1
ATOM 6020 C CA . ARG D 2 235 ? 66.742 -31.039 2.978 1.00 65.81 281 ARG D CA 1
ATOM 6021 C C . ARG D 2 235 ? 65.436 -31.829 2.888 1.00 75.60 281 ARG D C 1
ATOM 6022 O O . ARG D 2 235 ? 64.370 -31.271 2.620 1.00 78.24 281 ARG D O 1
ATOM 6030 N N . ASP D 2 236 ? 65.536 -33.134 3.125 1.00 87.69 282 ASP D N 1
ATOM 6031 C CA . ASP D 2 236 ? 64.388 -34.036 3.086 1.00 101.81 282 ASP D CA 1
ATOM 6032 C C . ASP D 2 236 ? 63.555 -33.936 4.367 1.00 94.80 282 ASP D C 1
ATOM 6033 O O . ASP D 2 236 ? 62.451 -34.474 4.443 1.00 95.53 282 ASP D O 1
ATOM 6038 N N . ILE D 2 237 ? 64.083 -33.244 5.372 1.00 99.76 283 ILE D N 1
ATOM 6039 C CA . ILE D 2 237 ? 63.385 -33.108 6.649 1.00 98.69 283 ILE D CA 1
ATOM 6040 C C . ILE D 2 237 ? 62.901 -31.678 6.875 1.00 103.23 283 ILE D C 1
ATOM 6041 O O . ILE D 2 237 ? 63.647 -30.721 6.670 1.00 104.22 283 ILE D O 1
ATOM 6046 N N . SER D 2 238 ? 61.646 -31.540 7.294 1.00 109.91 284 SER D N 1
ATOM 6047 C CA . SER D 2 238 ? 61.093 -30.232 7.618 1.00 109.29 284 SER D CA 1
ATOM 6048 C C . SER D 2 238 ? 61.157 -29.987 9.120 1.00 100.54 284 SER D C 1
ATOM 6049 O O . SER D 2 238 ? 60.528 -30.700 9.902 1.00 94.46 284 SER D O 1
ATOM 6052 N N . PHE D 2 239 ? 61.920 -28.977 9.520 1.00 97.87 285 PHE D N 1
ATOM 6053 C CA . PHE D 2 239 ? 62.056 -28.638 10.930 1.00 77.48 285 PHE D CA 1
ATOM 6054 C C . PHE D 2 239 ? 60.817 -27.903 11.438 1.00 78.00 285 PHE D C 1
ATOM 6055 O O . PHE D 2 239 ? 59.954 -27.508 10.652 1.00 80.70 285 PHE D O 1
ATOM 6063 N N . ASP D 2 240 ? 60.737 -27.735 12.754 1.00 80.51 286 ASP D N 1
ATOM 6064 C CA . ASP D 2 240 ? 59.542 -27.214 13.417 1.00 83.14 286 ASP D CA 1
ATOM 6065 C C . ASP D 2 240 ? 59.136 -25.827 12.915 1.00 95.02 286 ASP D C 1
ATOM 6066 O O . ASP D 2 240 ? 57.949 -25.526 12.790 1.00 103.77 286 ASP D O 1
ATOM 6071 N N . GLY D 2 241 ? 60.126 -24.990 12.622 1.00 92.22 287 GLY D N 1
ATOM 6072 C CA . GLY D 2 241 ? 59.884 -23.601 12.271 1.00 95.96 287 GLY D CA 1
ATOM 6073 C C . GLY D 2 241 ? 59.880 -22.705 13.495 1.00 91.80 287 GLY D C 1
ATOM 6074 O O . GLY D 2 241 ? 60.360 -21.572 13.447 1.00 99.64 287 GLY D O 1
ATOM 6075 N N . GLY D 2 242 ? 59.335 -23.213 14.594 1.00 72.99 288 GLY D N 1
ATOM 6076 C CA . GLY D 2 242 ? 59.316 -22.486 15.849 1.00 66.66 288 GLY D CA 1
ATOM 6077 C C . GLY D 2 242 ? 60.686 -22.612 16.485 1.00 74.29 288 GLY D C 1
ATOM 6078 O O . GLY D 2 242 ? 61.198 -21.680 17.107 1.00 61.75 288 GLY D O 1
ATOM 6079 N N . LEU D 2 243 ? 61.276 -23.790 16.314 1.00 83.57 289 LEU D N 1
ATOM 6080 C CA . LEU D 2 243 ? 62.668 -24.040 16.663 1.00 81.34 289 LEU D CA 1
ATOM 6081 C C . LEU D 2 243 ? 63.599 -23.114 15.881 1.00 79.39 289 LEU D C 1
ATOM 6082 O O . LEU D 2 243 ? 64.591 -22.610 16.417 1.00 84.38 289 LEU D O 1
ATOM 6087 N N . MET D 2 244 ? 63.260 -22.881 14.616 1.00 61.84 290 MET D N 1
ATOM 6088 C CA . MET D 2 244 ? 64.025 -21.981 13.760 1.00 60.38 290 MET D CA 1
ATOM 6089 C C . MET D 2 244 ? 63.983 -20.547 14.276 1.00 57.20 290 MET D C 1
ATOM 6090 O O . MET D 2 244 ? 65.009 -19.871 14.333 1.00 61.44 290 MET D O 1
ATOM 6095 N N . LEU D 2 245 ? 62.791 -20.087 14.640 1.00 56.71 291 LEU D N 1
ATOM 6096 C CA . LEU D 2 245 ? 62.621 -18.746 15.184 1.00 62.95 291 LEU D CA 1
ATOM 6097 C C . LEU D 2 245 ? 63.349 -18.613 16.520 1.00 62.13 291 LEU D C 1
ATOM 6098 O O . LEU D 2 245 ? 63.951 -17.574 16.819 1.00 54.47 291 LEU D O 1
ATOM 6103 N N . GLU D 2 246 ? 63.305 -19.683 17.309 1.00 73.04 292 GLU D N 1
ATOM 6104 C CA . GLU D 2 246 ? 64.000 -19.724 18.589 1.00 68.50 292 GLU D CA 1
ATOM 6105 C C . GLU D 2 246 ? 65.506 -19.585 18.401 1.00 61.78 292 GLU D C 1
ATOM 6106 O O . GLU D 2 246 ? 66.171 -18.867 19.151 1.00 55.42 292 GLU D O 1
ATOM 6112 N N . TYR D 2 247 ? 66.041 -20.258 17.387 1.00 44.95 293 TYR D N 1
ATOM 6113 C CA . TYR D 2 247 ? 67.467 -20.162 17.096 1.00 50.07 293 TYR D CA 1
ATOM 6114 C C . TYR D 2 247 ? 67.832 -18.809 16.499 1.00 46.01 293 TYR D C 1
ATOM 6115 O O . TYR D 2 247 ? 68.942 -18.318 16.699 1.00 45.93 293 TYR D O 1
ATOM 6124 N N . GLN D 2 248 ? 66.900 -18.210 15.767 1.00 52.26 294 GLN D N 1
ATOM 6125 C CA . GLN D 2 248 ? 67.108 -16.874 15.226 1.00 56.58 294 GLN D CA 1
ATOM 6126 C C . GLN D 2 248 ? 67.267 -15.880 16.372 1.00 56.69 294 GLN D C 1
ATOM 6127 O O . GLN D 2 248 ? 68.201 -15.070 16.387 1.00 62.17 294 GLN D O 1
ATOM 6133 N N . ARG D 2 249 ? 66.356 -15.960 17.337 1.00 63.31 295 ARG D N 1
ATOM 6134 C CA . ARG D 2 249 ? 66.414 -15.098 18.513 1.00 50.95 295 ARG D CA 1
ATOM 6135 C C . ARG D 2 249 ? 67.653 -15.368 19.367 1.00 48.45 295 ARG D C 1
ATOM 6136 O O . ARG D 2 249 ? 68.269 -14.434 19.881 1.00 49.16 295 ARG D O 1
ATOM 6144 N N . LEU D 2 250 ? 68.015 -16.639 19.518 1.00 47.38 296 LEU D N 1
ATOM 6145 C CA . LEU D 2 250 ? 69.180 -17.005 20.321 1.00 49.11 296 LEU D CA 1
ATOM 6146 C C . LEU D 2 250 ? 70.478 -16.492 19.711 1.00 66.31 296 LEU D C 1
ATOM 6147 O O . LEU D 2 250 ? 71.314 -15.913 20.407 1.00 62.56 296 LEU D O 1
ATOM 6152 N N . TYR D 2 251 ? 70.645 -16.712 18.411 1.00 61.35 297 TYR D N 1
ATOM 6153 C CA . TYR D 2 251 ? 71.813 -16.204 17.703 1.00 51.27 297 TYR D CA 1
ATOM 6154 C C . TYR D 2 251 ? 71.835 -14.681 17.734 1.00 63.16 297 TYR D C 1
ATOM 6155 O O . TYR D 2 251 ? 72.900 -14.073 17.832 1.00 53.59 297 TYR D O 1
ATOM 6164 N N . ALA D 2 252 ? 70.657 -14.069 17.654 1.00 57.88 298 ALA D N 1
ATOM 6165 C CA . ALA D 2 252 ? 70.548 -12.620 17.789 1.00 53.57 298 ALA D CA 1
ATOM 6166 C C . ALA D 2 252 ? 71.042 -12.163 19.161 1.00 64.92 298 ALA D C 1
ATOM 6167 O O . ALA D 2 252 ? 71.670 -11.111 19.290 1.00 70.64 298 ALA D O 1
ATOM 6169 N N . THR D 2 253 ? 70.749 -12.963 20.181 1.00 50.32 299 THR D N 1
ATOM 6170 C CA . THR D 2 253 ? 71.109 -12.637 21.557 1.00 65.63 299 THR D CA 1
ATOM 6171 C C . THR D 2 253 ? 72.604 -12.813 21.837 1.00 63.43 299 THR D C 1
ATOM 6172 O O . THR D 2 253 ? 73.217 -11.989 22.517 1.00 55.30 299 THR D O 1
ATOM 6176 N N . PHE D 2 254 ? 73.188 -13.879 21.300 1.00 63.63 300 PHE D N 1
ATOM 6177 C CA . PHE D 2 254 ? 74.550 -14.265 21.667 1.00 63.40 300 PHE D CA 1
ATOM 6178 C C . PHE D 2 254 ? 75.619 -13.760 20.701 1.00 62.09 300 PHE D C 1
ATOM 6179 O O . PHE D 2 254 ? 76.796 -14.089 20.850 1.00 64.04 300 PHE D O 1
ATOM 6187 N N . ASP D 2 255 ? 75.210 -12.973 19.711 1.00 70.92 301 ASP D N 1
ATOM 6188 C CA . ASP D 2 255 ? 76.159 -12.363 18.784 1.00 66.59 301 ASP D CA 1
ATOM 6189 C C . ASP D 2 255 ? 77.101 -11.417 19.520 1.00 67.60 301 ASP D C 1
ATOM 6190 O O . ASP D 2 255 ? 78.262 -11.260 19.142 1.00 66.48 301 ASP D O 1
ATOM 6195 N N . GLU D 2 256 ? 76.588 -10.790 20.575 1.00 83.28 302 GLU D N 1
ATOM 6196 C CA . GLU D 2 256 ? 77.355 -9.821 21.348 1.00 82.85 302 GLU D CA 1
ATOM 6197 C C . GLU D 2 256 ? 78.068 -10.463 22.532 1.00 78.68 302 GLU D C 1
ATOM 6198 O O . GLU D 2 256 ? 78.901 -9.830 23.182 1.00 85.64 302 GLU D O 1
ATOM 6204 N N . PHE D 2 257 ? 77.739 -11.719 22.807 1.00 66.85 303 PHE D N 1
ATOM 6205 C CA . PHE D 2 257 ? 78.347 -12.438 23.920 1.00 70.98 303 PHE D CA 1
ATOM 6206 C C . PHE D 2 257 ? 79.829 -12.702 23.678 1.00 65.14 303 PHE D C 1
ATOM 6207 O O . PHE D 2 257 ? 80.194 -13.395 22.729 1.00 74.35 303 PHE D O 1
ATOM 6215 N N . PRO D 2 258 ? 80.691 -12.149 24.545 1.00 67.45 304 PRO D N 1
ATOM 6216 C CA . PRO D 2 258 ? 82.136 -12.350 24.428 1.00 60.08 304 PRO D CA 1
ATOM 6217 C C . PRO D 2 258 ? 82.577 -13.642 25.109 1.00 79.15 304 PRO D C 1
ATOM 6218 O O . PRO D 2 258 ? 82.407 -13.787 26.320 1.00 76.89 304 PRO D O 1
ATOM 6222 N N . PRO D 2 259 ? 83.144 -14.575 24.332 1.00 80.36 305 PRO D N 1
ATOM 6223 C CA . PRO D 2 259 ? 83.547 -15.898 24.821 1.00 71.45 305 PRO D CA 1
ATOM 6224 C C . PRO D 2 259 ? 84.688 -15.842 25.831 1.00 74.21 305 PRO D C 1
ATOM 6225 O O . PRO D 2 259 ? 85.617 -15.053 25.664 1.00 83.54 305 PRO D O 1
ATOM 6229 N N . PRO D 2 260 ? 84.615 -16.681 26.875 1.00 67.51 306 PRO D N 1
ATOM 6230 C CA . PRO D 2 260 ? 85.657 -16.776 27.898 1.00 66.73 306 PRO D CA 1
ATOM 6231 C C . PRO D 2 260 ? 86.752 -17.766 27.510 1.00 72.77 306 PRO D C 1
ATOM 6232 O O . PRO D 2 260 ? 87.608 -18.120 28.321 1.00 78.39 306 PRO D O 1
#

Radius of gyration: 49.01 Å; Cα contacts (8 Å, |Δi|>4): 1472; chains: 4; bounding box: 61×65×154 Å

Organism: Human herpesvirus 1 (strain 17) (NCBI:txid10299)

Sequence (803 aa):
PAFEGLVQRIRLIVPSTLRGGDGEGPYSPSSLPSRCAFQFHGHDGSDESFPIEYVLRLMNDWAEVPCNPYLRIQNTGVSVLFQGFFHRPHNPGGAITPERTNVILGSTETTGLSLGDLDTIKGRLGLDARPMMASMWISCFVRMPRVQLAFRFMGPEDALHERQRYRGLFAALAQTPSEEIAIVRSLSVPLVKTTPVSLPFCLDQTVADNCLTLSGMGYYLGIGGCCPACNAGDGAATSREALILAFVQQINTIFEHRAFLASLVVLADRHNAPLQDLLAGILGQPELFFVHTILRGGGACDPRLLFYPDPTYGGHMLYVIFPGTSAHLHYRLIDRMLTACPGYRFVAHVWQSTFVLVVRRNAPTVSAADIYCKMRDISFDGGLMLEYQRLYATFDEFPPPPAFEGLVQRIRLIVPSTLRGGDGEAGPYSPSSLPSRCAFQFHGHDGSDESFPIEYVLRLMNDWAEVPCNPYLRIQNTGVSVLFQGFFHRPHNAGGAITPERTNVILGSTETTGLSLGDLDTIKGRLGLDARPMMASMWISCFVRMPRVQLAFRFMGPEDAGLHERQRYRGLFAALAQTPSEEIAIVRSLSVPLVKTTPVSLPFCLDQTVADNCLTLSGMGYYLGIGGCCPACNAGATSREALILAFVQQINTIFEHRAFLASLVVLADRHNAPLQDLLAGILGQPELFFVHTILRGGGACDPRLLFYPDPTYGGHMLYVIFPGTSAHLHYRLIDRMLTACPGYRFVAHVWQSTFVLVVRRNAEKPTVSAADIYCKMRDISFDGGLMLEYQRLYATFDEFPPP

B-factor: mean 66.56, std 24.24, range [20.0, 186.39]

Nearest PDB structures (foldseek):
  4zxs-assembly1_B  TM=1.004E+00  e=1.782E-46  Human alphaherpesvirus 1 strain 17
  4zxs-assembly2_D  TM=9.823E-01  e=6.160E-42  Human alphaherpesvirus 1 strain 17
  8g6d-assembly1_H  TM=9.730E-01  e=2.341E-39  Human alphaherpesvirus 1 strain 17
  8g6d-assembly1_D  TM=9.774E-01  e=5.645E-39  Human alphaherpesvirus 1 strain 17
  8g6d-assembly1_L  TM=9.673E-01  e=5.645E-39  Human alphaherpesvirus 1 strain 17

GO terms:
  GO:0046765 viral budding from nuclear membrane (P, IDA)
  GO:0046802 exit of virus from host cell nucleus by nuclear egress (P, IDA)
  GO:0005515 protein binding (F, IPI)

InterPro domains:
  IPR007626 Herpesvirus viron egress-type [MF_04024] (14-271)
  IPR007626 Herpesvirus viron egress-type [PF04541] (15-185)